Protein AF-A0AAF5DCP4-F1 (afdb_monomer)

Mean predicted aligned error: 21.8 Å

Nearest PDB structures (foldseek):
  4e3w-assembly1_B  TM=7.837E-01  e=5.162E-14  Francisella tularensis subsp. holarctica LVS
  3it1-assembly1_A  TM=7.826E-01  e=4.315E-14  Francisella tularensis subsp. holarctica LVS
  3it0-assembly1_A  TM=7.590E-01  e=3.153E-14  Francisella tularensis subsp. holarctica LVS
  4joc-assembly1_A  TM=7.487E-01  e=1.583E-13  Homo sapiens
  4jod-assembly1_A  TM=7.082E-01  e=3.391E-13  Homo sapiens

InterPro domains:
  IPR000560 Histidine phosphatase superfamily, clade-2 [PF00328] (38-355)
  IPR000560 Histidine phosphatase superfamily, clade-2 [PF00328] (467-782)
  IPR000560 Histidine phosphatase superfamily, clade-2 [PF00328] (847-1163)
  IPR000560 Histidine phosphatase superfamily, clade-2 [cd07061] (37-355)
  IPR000560 Histidine phosphatase superfamily, clade-2 [cd07061] (467-781)
  IPR000560 Histidine phosphatase superfamily, clade-2 [cd07061] (846-1162)
  IPR029033 Histidine phosphatase superfamily [G3DSA:3.40.50.1240] (36-403)
  IPR029033 Histidine phosphatase superfamily [G3DSA:3.40.50.1240] (465-817)
  IPR029033 Histidine phosphatase superfamily [G3DSA:3.40.50.1240] (845-1212)
  IPR029033 Histidine phosphatase superfamily [SSF53254] (38-398)
  IPR029033 Histidine phosphatase superfamily [SSF53254] (465-813)
  IPR029033 Histidine phosphatase superfamily [SSF53254] (846-1209)
  IPR033379 Histidine acid phosphatase active site [PS00616] (38-52)
  IPR033379 Histidine acid phosphatase active site [PS00616] (847-861)
  IPR050645 Histidine Acid Phosphatase [PTHR11567] (32-396)

Organism: Strongyloides stercoralis (NCBI:txid6248)

Sequence (1217 aa):
FVIMNRYILVTHSINLIIITILSFVLFNLTTANDRKNLVMVQVVWRHGQRAPINGYPNDIYSEESWGIPYATLTKDGTLQQEELGKNLRKLYIESSGFISNKYNPDEVQIRSTKKNRTIESAYANLRGFYNIESSNDIPILTDFFGINGEWSKGKACPKLKELTDKRIQSIENKVYNDNKEFIDMLKEKSGLSEMSLFKISNLFDIFYSHKKLNKNLPEWMNDENYEKLKQLSFEIYRLIDGASAFGLEEDLEMTKLYEGPLLKTIIDNFDKKRCQNGISKFILKLLPQNDDRSTSSNLKYVAYSAHDYTISGLFFIMGINDFMGSERLEIDYTATLFFELYKNNKNQLEIKILFSNRKGENIFDITDTVIGCKGSKTCLYNDFKNGISERIPSNIKEESEYFLHLSENDTTFIKNGYFDLICLTNLSLVYKHLLMKYYLYFFISIFFCFFYLNLSQENSKNIPVLVQVVFRHGERVPVKSYPNDPYKNFNWGVPLGSLTKNGFKQQIRLGNELRKRYIENFQIVSPKYNPNEIQVRSTNKSRTILSAYANLKGFFNNTNIGNIPILTDFFGIPVPWNGGQTCLKYKEMITKKLNFYQEPFYKSNKKFIDNISKKAGFSKMSFLNVTYLYDTIHVQNRFNFSKPKWLTKNELFMLRYLTNEIYKFQNGLPSFGLPEDLELIKHNEGPLFRTILDNFDLKQKVNRKNIGVKRLENKFLSSNFSDSMRYVIFSAHDYTIANLFAIMSNKDFINNLELYFDFTATLFFELYLNNTNEYEIKILFSKKEGKNIIDITDKIRGCKGSKKCLYSDFKNSNYFSMKYYIIFFISLFVCLFNLNLSKNNGRKRKLVLAQVVFRHGERAPLKTYQNDPYKNYDWGVPLGTLTETGVKQIERLGKNLRKRYVKIFKIVSSKYNKKEILVRSTNKNRTLESARAFLRGFYKLKGIPNIPILYDFFGIPVPYMGGVTCLKYKEMITQIKESYEETFYKNNKKFLDSLAKKTGFKRMYINNVTLVYDTIYIQNKLNLPRPKWLSRRQFRKLKHLTYQIYRLQDGVPCFDFPENVELMKVNEGPLLRTIMNNMEIKQEYRKNKKVDLKNKYLYSNFTGSMNFVTVAAHDYTLANLFSIIFKKKYLNSSVLHFQFAASLHFELYLNQKNKYEIKIVFSGNGGRKFVDITHKARGCFGSKICLFDDFKKAMDRRVLKDIQGECFNNLNFWKKE

pLDDT: mean 83.19, std 16.79, range [27.41, 98.0]

Structure (mmCIF, N/CA/C/O backbone):
data_AF-A0AAF5DCP4-F1
#
_entry.id   AF-A0AAF5DCP4-F1
#
loop_
_atom_site.group_PDB
_atom_site.id
_atom_site.type_symbol
_atom_site.label_atom_id
_atom_site.label_alt_id
_atom_site.label_comp_id
_atom_site.label_asym_id
_atom_site.label_entity_id
_atom_site.label_seq_id
_atom_site.pdbx_PDB_ins_code
_atom_site.Cartn_x
_atom_site.Cartn_y
_atom_site.Cartn_z
_atom_site.occupancy
_atom_site.B_iso_or_equiv
_atom_site.auth_seq_id
_atom_site.auth_comp_id
_atom_site.auth_asym_id
_atom_site.auth_atom_id
_atom_site.pdbx_PDB_model_num
ATOM 1 N N . PHE A 1 1 ? 89.825 13.999 -27.432 1.00 45.50 1 PHE A N 1
ATOM 2 C CA . PHE A 1 1 ? 88.760 13.430 -28.288 1.00 45.50 1 PHE A CA 1
ATOM 3 C C . PHE A 1 1 ? 87.913 12.352 -27.607 1.00 45.50 1 PHE A C 1
ATOM 5 O O . PHE A 1 1 ? 86.807 12.687 -27.208 1.00 45.50 1 PHE A O 1
ATOM 12 N N . VAL A 1 2 ? 88.377 11.104 -27.414 1.00 51.91 2 VAL A N 1
ATOM 13 C CA . VAL A 1 2 ? 87.514 9.968 -26.977 1.00 51.91 2 VAL A CA 1
ATOM 14 C C . VAL A 1 2 ? 86.666 10.252 -25.720 1.00 51.91 2 VAL A C 1
ATOM 16 O O . VAL A 1 2 ? 85.484 9.911 -25.687 1.00 51.91 2 VAL A O 1
ATOM 19 N N . ILE A 1 3 ? 87.227 10.933 -24.715 1.00 50.91 3 ILE A N 1
ATOM 20 C CA . ILE A 1 3 ? 86.517 11.286 -23.470 1.00 50.91 3 ILE A CA 1
ATOM 21 C C . ILE A 1 3 ? 85.381 12.302 -23.715 1.00 50.91 3 ILE A C 1
ATOM 23 O O . ILE A 1 3 ? 84.297 12.145 -23.153 1.00 50.91 3 ILE A O 1
ATOM 27 N N . MET A 1 4 ? 85.568 13.284 -24.608 1.00 48.22 4 MET A N 1
ATOM 28 C CA . MET A 1 4 ? 84.513 14.249 -24.963 1.00 48.22 4 MET A CA 1
ATOM 29 C C . MET A 1 4 ? 83.338 13.568 -25.670 1.00 48.22 4 MET A C 1
ATOM 31 O O . MET A 1 4 ? 82.196 13.843 -25.322 1.00 48.22 4 MET A O 1
ATOM 35 N N . ASN A 1 5 ? 83.585 12.619 -26.584 1.00 51.28 5 ASN A N 1
ATOM 36 C CA . ASN A 1 5 ? 82.493 11.888 -27.243 1.00 51.28 5 ASN A CA 1
ATOM 37 C C . ASN A 1 5 ? 81.662 11.050 -26.259 1.00 51.28 5 ASN A C 1
ATOM 39 O O . ASN A 1 5 ? 80.452 10.938 -26.443 1.00 51.28 5 ASN A O 1
ATOM 43 N N . ARG A 1 6 ? 82.259 10.515 -25.182 1.00 51.06 6 ARG A N 1
ATOM 44 C CA . ARG A 1 6 ? 81.480 9.866 -24.111 1.00 51.06 6 ARG A CA 1
ATOM 45 C C . ARG A 1 6 ? 80.632 10.869 -23.322 1.00 51.06 6 ARG A C 1
ATOM 47 O O . ARG A 1 6 ? 79.473 10.568 -23.058 1.00 51.06 6 ARG A O 1
ATOM 54 N N . TYR A 1 7 ? 81.142 12.065 -23.019 1.00 51.78 7 TYR A N 1
ATOM 55 C CA . TYR A 1 7 ? 80.334 13.126 -22.396 1.00 51.78 7 TYR A CA 1
ATOM 56 C C . TYR A 1 7 ? 79.209 13.640 -23.305 1.00 51.78 7 TYR A C 1
ATOM 58 O O . TYR A 1 7 ? 78.102 13.868 -22.824 1.00 51.78 7 TYR A O 1
ATOM 66 N N . ILE A 1 8 ? 79.439 13.767 -24.614 1.00 54.50 8 ILE A N 1
ATOM 67 C CA . ILE A 1 8 ? 78.406 14.160 -25.586 1.00 54.50 8 ILE A CA 1
ATOM 68 C C . ILE A 1 8 ? 77.327 13.072 -25.694 1.00 54.50 8 ILE A C 1
ATOM 70 O O . ILE A 1 8 ? 76.145 13.388 -25.606 1.00 54.50 8 ILE A O 1
ATOM 74 N N . LEU A 1 9 ? 77.697 11.788 -25.776 1.00 50.78 9 LEU A N 1
ATOM 75 C CA . LEU A 1 9 ? 76.728 10.681 -25.793 1.00 50.78 9 LEU A CA 1
ATOM 76 C C . LEU A 1 9 ? 75.938 10.555 -24.483 1.00 50.78 9 LEU A C 1
ATOM 78 O O . LEU A 1 9 ? 74.730 10.328 -24.527 1.00 50.78 9 LEU A O 1
ATOM 82 N N . VAL A 1 10 ? 76.577 10.733 -23.323 1.00 56.06 10 VAL A N 1
ATOM 83 C CA . VAL A 1 10 ? 75.887 10.696 -22.021 1.00 56.06 10 VAL A CA 1
ATOM 84 C C . VAL A 1 10 ? 74.980 11.915 -21.838 1.00 56.06 10 VAL A C 1
ATOM 86 O O . VAL A 1 10 ? 73.838 11.744 -21.424 1.00 56.06 10 VAL A O 1
ATOM 89 N N . THR A 1 11 ? 75.409 13.126 -22.208 1.00 55.69 11 THR A N 1
ATOM 90 C CA . THR A 1 11 ? 74.542 14.319 -22.138 1.00 55.69 11 THR A CA 1
ATOM 91 C C . THR A 1 11 ? 73.410 14.276 -23.161 1.00 55.69 11 THR A C 1
ATOM 93 O O . THR A 1 11 ? 72.298 14.656 -22.819 1.00 55.69 11 THR A O 1
ATOM 96 N N . HIS A 1 12 ? 73.621 13.741 -24.369 1.00 57.19 12 HIS A N 1
ATOM 97 C CA . HIS A 1 12 ? 72.529 13.483 -25.312 1.00 57.19 12 HIS A CA 1
ATOM 98 C C . HIS A 1 12 ? 71.572 12.408 -24.793 1.00 57.19 12 HIS A C 1
ATOM 100 O O . HIS A 1 12 ? 70.367 12.588 -24.910 1.00 57.19 12 HIS A O 1
ATOM 106 N N . SER A 1 13 ? 72.065 11.342 -24.153 1.00 57.78 13 SER A N 1
ATOM 107 C CA . SER A 1 13 ? 71.210 10.314 -23.537 1.00 57.78 13 SER A CA 1
ATOM 108 C C . SER A 1 13 ? 70.386 10.882 -22.379 1.00 57.78 13 SER A C 1
ATOM 110 O O . SER A 1 13 ? 69.182 10.657 -22.315 1.00 57.78 13 SER A O 1
ATOM 112 N N . ILE A 1 14 ? 71.008 11.669 -21.495 1.00 67.75 14 ILE A N 1
ATOM 113 C CA . ILE A 1 14 ? 70.332 12.350 -20.383 1.00 67.75 14 ILE A CA 1
ATOM 114 C C . ILE A 1 14 ? 69.338 13.384 -20.915 1.00 67.75 14 ILE A C 1
ATOM 116 O O . ILE A 1 14 ? 68.218 13.422 -20.427 1.00 67.75 14 ILE A O 1
ATOM 120 N N . ASN A 1 15 ? 69.676 14.157 -21.949 1.00 66.56 15 ASN A N 1
ATOM 121 C CA . ASN A 1 15 ? 68.740 15.091 -22.573 1.00 66.56 15 ASN A CA 1
ATOM 122 C C . ASN A 1 15 ? 67.601 14.365 -23.299 1.00 66.56 15 ASN A C 1
ATOM 124 O O . ASN A 1 15 ? 66.474 14.832 -23.221 1.00 66.56 15 ASN A O 1
ATOM 128 N N . LEU A 1 16 ? 67.823 13.206 -23.929 1.00 66.44 16 LEU A N 1
ATOM 129 C CA . LEU A 1 16 ? 66.740 12.399 -24.506 1.00 66.44 16 LEU A CA 1
ATOM 130 C C . LEU A 1 16 ? 65.842 11.802 -23.416 1.00 66.44 16 LEU A C 1
ATOM 132 O O . LEU A 1 16 ? 64.629 11.755 -23.589 1.00 66.44 16 LEU A O 1
ATOM 136 N N . ILE A 1 17 ? 66.408 11.393 -22.279 1.00 73.19 17 ILE A N 1
ATOM 137 C CA . ILE A 1 17 ? 65.659 10.922 -21.105 1.00 73.19 17 ILE A CA 1
ATOM 138 C C . ILE A 1 17 ? 64.892 12.079 -20.452 1.00 73.19 17 ILE A C 1
ATOM 140 O O . ILE A 1 17 ? 63.725 11.920 -20.124 1.00 73.19 17 ILE A O 1
ATOM 144 N N . ILE A 1 18 ? 65.480 13.268 -20.327 1.00 73.31 18 ILE A N 1
ATOM 145 C CA . ILE A 1 18 ? 64.809 14.464 -19.803 1.00 73.31 18 ILE A CA 1
ATOM 146 C C . ILE A 1 18 ? 63.747 14.966 -20.785 1.00 73.31 18 ILE A C 1
ATOM 148 O O . ILE A 1 18 ? 62.680 15.350 -20.335 1.00 73.31 18 ILE A O 1
ATOM 152 N N . ILE A 1 19 ? 63.959 14.907 -22.102 1.00 73.19 19 ILE A N 1
ATOM 153 C CA . ILE A 1 19 ? 62.961 15.290 -23.115 1.00 73.19 19 ILE A CA 1
ATOM 154 C C . ILE A 1 19 ? 61.861 14.232 -23.238 1.00 73.19 19 ILE A C 1
ATOM 156 O O . ILE A 1 19 ? 60.708 14.600 -23.430 1.00 73.19 19 ILE A O 1
ATOM 160 N N . THR A 1 20 ? 62.141 12.936 -23.076 1.00 72.00 20 THR A N 1
ATOM 161 C CA . THR A 1 20 ? 61.090 11.902 -23.011 1.00 72.00 20 THR A CA 1
ATOM 162 C C . THR A 1 20 ? 60.346 11.925 -21.683 1.00 72.00 20 THR A C 1
ATOM 164 O O . THR A 1 20 ? 59.131 11.800 -21.701 1.00 72.00 20 THR A O 1
ATOM 167 N N . ILE A 1 21 ? 60.993 12.193 -20.546 1.00 74.44 21 ILE A N 1
ATOM 168 C CA . ILE A 1 21 ? 60.300 12.418 -19.269 1.00 74.44 21 ILE A CA 1
ATOM 169 C C . ILE A 1 21 ? 59.504 13.723 -19.318 1.00 74.44 21 ILE A C 1
ATOM 171 O O . ILE A 1 21 ? 58.340 13.705 -18.948 1.00 74.44 21 ILE A O 1
ATOM 175 N N . LEU A 1 22 ? 60.054 14.834 -19.817 1.00 71.38 22 LEU A N 1
ATOM 176 C CA . LEU A 1 22 ? 59.324 16.099 -19.954 1.00 71.38 22 LEU A CA 1
ATOM 177 C C . LEU A 1 22 ? 58.211 16.000 -20.987 1.00 71.38 22 LEU A C 1
ATOM 179 O O . LEU A 1 22 ? 57.143 16.521 -20.721 1.00 71.38 22 LEU A O 1
ATOM 183 N N . SER A 1 23 ? 58.386 15.316 -22.118 1.00 69.25 23 SER A N 1
ATOM 184 C CA . SER A 1 23 ? 57.282 15.100 -23.062 1.00 69.25 23 SER A CA 1
ATOM 185 C C . SER A 1 23 ? 56.271 14.090 -22.533 1.00 69.25 23 SER A C 1
ATOM 187 O O . SER A 1 23 ? 55.090 14.304 -22.744 1.00 69.25 23 SER A O 1
ATOM 189 N N . PHE A 1 24 ? 56.651 13.069 -21.760 1.00 66.88 24 PHE A N 1
ATOM 190 C CA . PHE A 1 24 ? 55.695 12.182 -21.084 1.00 66.88 24 PHE A CA 1
ATOM 191 C C . PHE A 1 24 ? 54.969 12.905 -19.938 1.00 66.88 24 PHE A C 1
ATOM 193 O O . PHE A 1 24 ? 53.778 12.688 -19.736 1.00 66.88 24 PHE A O 1
ATOM 200 N N . VAL A 1 25 ? 55.630 13.816 -19.220 1.00 65.00 25 VAL A N 1
ATOM 201 C CA . VAL A 1 25 ? 55.037 14.659 -18.170 1.00 65.00 25 VAL A CA 1
ATOM 202 C C . VAL A 1 25 ? 54.162 15.751 -18.783 1.00 65.00 25 VAL A C 1
ATOM 204 O O . VAL A 1 25 ? 53.028 15.889 -18.349 1.00 65.00 25 VAL A O 1
ATOM 207 N N . LEU A 1 26 ? 54.586 16.448 -19.842 1.00 56.62 26 LEU A N 1
ATOM 208 C CA . LEU A 1 26 ? 53.730 17.365 -20.602 1.00 56.62 26 LEU A CA 1
ATOM 209 C C . LEU A 1 26 ? 52.586 16.618 -21.287 1.00 56.62 26 LEU A C 1
ATOM 211 O O . LEU A 1 26 ? 51.482 17.142 -21.304 1.00 56.62 26 LEU A O 1
ATOM 215 N N . PHE A 1 27 ? 52.773 15.399 -21.794 1.00 53.62 27 PHE A N 1
ATOM 216 C CA . PHE A 1 27 ? 51.684 14.601 -22.363 1.00 53.62 27 PHE A CA 1
ATOM 217 C C . PHE A 1 27 ? 50.708 14.166 -21.265 1.00 53.62 27 PHE A C 1
ATOM 219 O O . PHE A 1 27 ? 49.506 14.244 -21.473 1.00 53.62 27 PHE A O 1
ATOM 226 N N . ASN A 1 28 ? 51.166 13.816 -20.058 1.00 44.50 28 ASN A N 1
ATOM 227 C CA . ASN A 1 28 ? 50.281 13.551 -18.914 1.00 44.50 28 ASN A CA 1
ATOM 228 C C . ASN A 1 28 ? 49.668 14.825 -18.285 1.00 44.50 28 ASN A C 1
ATOM 230 O O . ASN A 1 28 ? 48.596 14.729 -17.697 1.00 44.50 28 ASN A O 1
ATOM 234 N N . LEU A 1 29 ? 50.283 16.007 -18.428 1.00 42.59 29 LEU A N 1
ATOM 235 C CA . LEU A 1 29 ? 49.753 17.305 -17.970 1.00 42.59 29 LEU A CA 1
ATOM 236 C C . LEU A 1 29 ? 48.799 17.952 -18.988 1.00 42.59 29 LEU A C 1
ATOM 238 O O . LEU A 1 29 ? 47.841 18.608 -18.597 1.00 42.59 29 LEU A O 1
ATOM 242 N N . THR A 1 30 ? 49.000 17.733 -20.288 1.00 38.81 30 THR A N 1
ATOM 243 C CA . THR A 1 30 ? 48.075 18.164 -21.356 1.00 38.81 30 THR A CA 1
ATOM 244 C C . THR A 1 30 ? 46.960 17.145 -21.588 1.00 38.81 30 THR A C 1
ATOM 246 O O . THR A 1 30 ? 45.842 17.531 -21.919 1.00 38.81 30 THR A O 1
ATOM 249 N N . THR A 1 31 ? 47.193 15.858 -21.295 1.00 32.66 31 THR A N 1
ATOM 250 C CA . THR A 1 31 ? 46.125 14.855 -21.121 1.00 32.66 31 THR A CA 1
ATOM 251 C C . THR A 1 31 ? 45.628 14.743 -19.672 1.00 32.66 31 THR A C 1
ATOM 253 O O . THR A 1 31 ? 44.829 13.854 -19.371 1.00 32.66 31 THR A O 1
ATOM 256 N N . ALA A 1 32 ? 45.944 15.717 -18.801 1.00 29.53 32 ALA A N 1
ATOM 257 C CA . ALA A 1 32 ? 45.256 15.933 -17.517 1.00 29.53 32 ALA A CA 1
ATOM 258 C C . ALA A 1 32 ? 43.821 16.483 -17.694 1.00 29.53 32 ALA A C 1
ATOM 260 O O . ALA A 1 32 ? 43.269 17.137 -16.808 1.00 29.53 32 ALA A O 1
ATOM 261 N N . ASN A 1 33 ? 43.195 16.193 -18.838 1.00 33.91 33 ASN A N 1
ATOM 262 C CA . ASN A 1 33 ? 41.778 16.394 -19.080 1.00 33.91 33 ASN A CA 1
ATOM 263 C C . ASN A 1 33 ? 41.001 15.353 -18.255 1.00 33.91 33 ASN A C 1
ATOM 265 O O . ASN A 1 33 ? 40.765 14.224 -18.684 1.00 33.91 33 ASN A O 1
ATOM 269 N N . ASP A 1 34 ? 40.745 15.752 -17.009 1.00 39.06 34 ASP A N 1
ATOM 270 C CA . ASP A 1 34 ? 40.101 15.057 -15.896 1.00 39.06 34 ASP A CA 1
ATOM 271 C C . ASP A 1 34 ? 39.277 13.814 -16.313 1.00 39.06 34 ASP A C 1
ATOM 273 O O . ASP A 1 34 ? 38.212 13.948 -16.920 1.00 39.06 34 ASP A O 1
ATOM 277 N N . ARG A 1 35 ? 39.768 12.595 -16.002 1.00 47.47 35 ARG A N 1
ATOM 278 C CA . ARG A 1 35 ? 39.239 11.294 -16.492 1.00 47.47 35 ARG A CA 1
ATOM 279 C C . ARG A 1 35 ? 37.889 10.901 -15.864 1.00 47.47 35 ARG A C 1
ATOM 281 O O . ARG A 1 35 ? 37.731 9.859 -15.218 1.00 47.47 35 ARG A O 1
ATOM 288 N N . LYS A 1 36 ? 36.880 11.735 -16.094 1.00 62.75 36 LYS A N 1
ATOM 289 C CA . LYS A 1 36 ? 35.502 11.571 -15.635 1.00 62.75 36 LYS A CA 1
ATOM 290 C C . LYS A 1 36 ? 34.822 10.455 -16.419 1.00 62.75 36 LYS A C 1
ATOM 292 O O . LYS A 1 36 ? 34.527 10.581 -17.602 1.00 62.75 36 LYS A O 1
ATOM 297 N N . ASN A 1 37 ? 34.540 9.349 -15.740 1.00 82.50 37 ASN A N 1
ATOM 298 C CA . ASN A 1 37 ? 33.886 8.197 -16.350 1.00 82.50 37 ASN A CA 1
ATOM 299 C C . ASN A 1 37 ? 32.378 8.457 -16.443 1.00 82.50 37 ASN A C 1
ATOM 301 O O . ASN A 1 37 ? 31.722 8.610 -15.411 1.00 82.50 37 ASN A O 1
ATOM 305 N N . LEU A 1 38 ? 31.822 8.498 -17.655 1.00 90.62 38 LEU A N 1
ATOM 306 C CA . LEU A 1 38 ? 30.382 8.659 -17.875 1.00 90.62 38 LEU A CA 1
ATOM 307 C C . LEU A 1 38 ? 29.616 7.434 -17.338 1.00 90.62 38 LEU A C 1
ATOM 309 O O . LEU A 1 38 ? 29.979 6.287 -17.599 1.00 90.62 38 LEU A O 1
ATOM 313 N N . VAL A 1 39 ? 28.567 7.672 -16.547 1.00 89.38 39 VAL A N 1
ATOM 314 C CA . VAL A 1 39 ? 27.823 6.633 -15.809 1.00 89.38 39 VAL A CA 1
ATOM 315 C C . VAL A 1 39 ? 26.396 6.482 -16.325 1.00 89.38 39 VAL A C 1
ATOM 317 O O . VAL A 1 39 ? 25.889 5.359 -16.414 1.00 89.38 39 VAL A O 1
ATOM 320 N N . MET A 1 40 ? 25.729 7.600 -16.621 1.00 94.12 40 MET A N 1
ATOM 321 C CA . MET A 1 40 ? 24.367 7.636 -17.153 1.00 94.12 40 MET A CA 1
ATOM 322 C C . MET A 1 40 ? 24.101 8.953 -17.885 1.00 94.12 40 MET A C 1
ATOM 324 O O . MET A 1 40 ? 24.482 10.009 -17.398 1.00 94.12 40 MET A O 1
ATOM 328 N N . VAL A 1 41 ? 23.389 8.884 -19.005 1.00 96.12 41 VAL A N 1
ATOM 329 C CA . VAL A 1 41 ? 22.915 10.024 -19.799 1.00 96.12 41 VAL A CA 1
ATOM 330 C C . VAL A 1 41 ? 21.391 10.031 -19.781 1.00 96.12 41 VAL A C 1
ATOM 332 O O . VAL A 1 41 ? 20.756 8.977 -19.885 1.00 96.12 41 VAL A O 1
ATOM 335 N N . GLN A 1 42 ? 20.786 11.208 -19.659 1.00 97.06 42 GLN A N 1
ATOM 336 C CA . GLN A 1 42 ? 19.354 11.404 -19.858 1.00 97.06 42 GLN A CA 1
ATOM 337 C C . GLN A 1 42 ? 19.115 12.657 -20.701 1.00 97.06 42 GLN A C 1
ATOM 339 O O . GLN A 1 42 ? 19.612 13.719 -20.346 1.00 97.06 42 GLN A O 1
ATOM 344 N N . VAL A 1 43 ? 18.369 12.547 -21.802 1.00 97.12 43 VAL A N 1
ATOM 345 C CA . VAL A 1 43 ? 18.142 13.664 -22.741 1.00 97.12 43 VAL A CA 1
ATOM 346 C C . VAL A 1 43 ? 16.659 13.952 -22.950 1.00 97.12 43 VAL A C 1
ATOM 348 O O . VAL A 1 43 ? 15.845 13.032 -23.035 1.00 97.12 43 VAL A O 1
ATOM 351 N N . VAL A 1 44 ? 16.310 15.230 -23.056 1.00 97.19 44 VAL A N 1
ATOM 352 C CA . VAL A 1 44 ? 14.952 15.725 -23.311 1.00 97.19 44 VAL A CA 1
ATOM 353 C C . VAL A 1 44 ? 14.998 16.591 -24.565 1.00 97.19 44 VAL A C 1
ATOM 355 O O . VAL A 1 44 ? 15.758 17.554 -24.588 1.00 97.19 44 VAL A O 1
ATOM 358 N N . TRP A 1 45 ? 14.215 16.272 -25.600 1.00 97.31 45 TRP A N 1
ATOM 359 C CA . TRP A 1 45 ? 14.251 17.017 -26.868 1.00 97.31 45 TRP A CA 1
ATOM 360 C C . TRP A 1 45 ? 12.873 17.454 -27.364 1.00 97.31 45 TRP A C 1
ATOM 362 O O . TRP A 1 45 ? 11.913 16.680 -27.312 1.00 97.31 45 TRP A O 1
ATOM 372 N N . ARG A 1 46 ? 12.780 18.672 -27.912 1.00 96.50 46 ARG A N 1
ATOM 373 C CA . ARG A 1 46 ? 11.619 19.128 -28.695 1.00 96.50 46 ARG A CA 1
ATOM 374 C C . ARG A 1 46 ? 11.511 18.268 -29.957 1.00 96.50 46 ARG A C 1
ATOM 376 O O . ARG A 1 46 ? 12.525 17.870 -30.530 1.00 96.50 46 ARG A O 1
ATOM 383 N N . HIS A 1 47 ? 10.295 17.973 -30.408 1.00 96.19 47 HIS A N 1
ATOM 384 C CA . HIS A 1 47 ? 10.076 17.384 -31.735 1.00 96.19 47 HIS A CA 1
ATOM 385 C C . HIS A 1 47 ? 10.712 18.231 -32.860 1.00 96.19 47 HIS A C 1
ATOM 387 O O . HIS A 1 47 ? 11.042 19.404 -32.667 1.00 96.19 47 HIS A O 1
ATOM 393 N N . GLY A 1 48 ? 10.891 17.638 -34.042 1.00 96.12 48 GLY A N 1
ATOM 394 C CA . GLY A 1 48 ? 11.294 18.391 -35.237 1.00 96.12 48 GLY A CA 1
ATOM 395 C C . GLY A 1 48 ? 10.215 19.361 -35.738 1.00 96.12 48 GLY A C 1
ATOM 396 O O . GLY A 1 48 ? 9.127 19.459 -35.157 1.00 96.12 48 GLY A O 1
ATOM 397 N N . GLN A 1 49 ? 10.532 20.068 -36.824 1.00 95.38 49 GLN A N 1
ATOM 398 C CA . GLN A 1 49 ? 9.627 20.975 -37.536 1.00 95.38 49 GLN A CA 1
ATOM 399 C C . GLN A 1 49 ? 8.289 20.295 -37.887 1.00 95.38 49 GLN A C 1
ATOM 401 O O . GLN A 1 49 ? 8.221 19.105 -38.205 1.00 95.38 49 GLN A O 1
ATOM 406 N N . ARG A 1 50 ? 7.200 21.057 -37.786 1.00 93.94 50 ARG A N 1
ATOM 407 C CA . ARG A 1 50 ? 5.819 20.599 -37.976 1.00 93.94 50 ARG A CA 1
ATOM 408 C C . ARG A 1 50 ? 4.982 21.668 -38.670 1.00 93.94 50 ARG A C 1
ATOM 410 O O . ARG A 1 50 ? 5.348 22.839 -38.624 1.00 93.94 50 ARG A O 1
ATOM 417 N N . ALA A 1 51 ? 3.828 21.275 -39.204 1.00 92.06 51 ALA A N 1
ATOM 418 C CA . ALA A 1 51 ? 2.756 22.221 -39.513 1.00 92.06 51 ALA A CA 1
ATOM 419 C C . ALA A 1 51 ? 2.295 22.984 -38.239 1.00 92.06 51 ALA A C 1
ATOM 421 O O . ALA A 1 51 ? 2.494 22.480 -37.118 1.00 92.06 51 ALA A O 1
ATOM 422 N N . PRO A 1 52 ? 1.657 24.167 -38.372 1.00 90.88 52 PRO A N 1
ATOM 423 C CA . PRO A 1 52 ? 1.012 24.870 -37.255 1.00 90.88 52 PRO A CA 1
ATOM 424 C C . PRO A 1 52 ? 0.045 23.965 -36.481 1.00 90.88 52 PRO A C 1
ATOM 426 O O . PRO A 1 52 ? -0.469 22.997 -37.037 1.00 90.88 52 PRO A O 1
ATOM 429 N N . ILE A 1 53 ? -0.226 24.242 -35.199 1.00 87.62 53 ILE A N 1
ATOM 430 C CA . ILE A 1 53 ? -1.152 23.404 -34.401 1.00 87.62 53 ILE A CA 1
ATOM 431 C C . ILE A 1 53 ? -2.598 23.475 -34.931 1.00 87.62 53 ILE A C 1
ATOM 433 O O . ILE A 1 53 ? -3.347 22.507 -34.797 1.00 87.62 53 ILE A O 1
ATOM 437 N N . ASN A 1 54 ? -2.955 24.610 -35.527 1.00 88.81 54 ASN A N 1
ATOM 438 C CA . ASN A 1 54 ? -4.214 24.960 -36.179 1.00 88.81 54 ASN A CA 1
ATOM 439 C C . ASN A 1 54 ? -3.990 26.283 -36.943 1.00 88.81 54 ASN A C 1
ATOM 441 O O . ASN A 1 54 ? -2.996 26.955 -36.679 1.00 88.81 54 ASN A O 1
ATOM 445 N N . GLY A 1 55 ? -4.910 26.684 -37.820 1.00 90.06 55 GLY A N 1
ATOM 446 C CA . GLY A 1 55 ? -4.967 28.053 -38.358 1.00 90.06 55 GLY A CA 1
ATOM 447 C C . GLY A 1 55 ? -5.780 29.009 -37.472 1.00 90.06 55 GLY A C 1
ATOM 448 O O . GLY A 1 55 ? -6.313 28.612 -36.427 1.00 90.06 55 GLY A O 1
ATOM 449 N N . TYR A 1 56 ? -5.910 30.261 -37.907 1.00 92.62 56 TYR A N 1
ATOM 450 C CA . TYR A 1 56 ? -6.830 31.276 -37.365 1.00 92.62 56 TYR A CA 1
ATOM 451 C C . TYR A 1 56 ? -7.862 31.710 -38.438 1.00 92.62 56 TYR A C 1
ATOM 453 O O . TYR A 1 56 ? -7.681 31.374 -39.605 1.00 92.62 56 TYR A O 1
ATOM 461 N N . PRO A 1 57 ? -8.976 32.391 -38.089 1.00 92.94 57 PRO A N 1
ATOM 462 C CA . PRO A 1 57 ? -10.066 32.661 -39.040 1.00 92.94 57 PRO A CA 1
ATOM 463 C C . PRO A 1 57 ? -9.662 33.393 -40.329 1.00 92.94 57 PRO A C 1
ATOM 465 O O . PRO A 1 57 ? -10.144 33.029 -41.396 1.00 92.94 57 PRO A O 1
ATOM 468 N N . ASN A 1 58 ? -8.749 34.364 -40.235 1.00 94.06 58 ASN A N 1
ATOM 469 C CA . ASN A 1 58 ? -8.207 35.106 -41.380 1.00 94.06 58 ASN A CA 1
ATOM 470 C C . ASN A 1 58 ? -6.824 34.581 -41.836 1.00 94.06 58 ASN A C 1
ATOM 472 O O . ASN A 1 58 ? -5.998 35.360 -42.316 1.00 94.06 58 ASN A O 1
ATOM 476 N N . ASP A 1 59 ? -6.509 33.300 -41.615 1.00 91.94 59 ASP A N 1
ATOM 477 C CA . ASP A 1 59 ? -5.212 32.737 -42.009 1.00 91.94 59 ASP A CA 1
ATOM 478 C C . ASP A 1 59 ? -5.101 32.606 -43.533 1.00 91.94 59 ASP A C 1
ATOM 480 O O . ASP A 1 59 ? -5.993 32.086 -44.202 1.00 91.94 59 ASP A O 1
ATOM 484 N N . ILE A 1 60 ? -3.970 33.052 -44.079 1.00 91.25 60 ILE A N 1
ATOM 485 C CA . ILE A 1 60 ? -3.659 32.967 -45.512 1.00 91.25 60 ILE A CA 1
ATOM 486 C C . ILE A 1 60 ? -3.318 31.531 -45.957 1.00 91.25 60 ILE A C 1
ATOM 488 O O . ILE A 1 60 ? -3.175 31.274 -47.153 1.00 91.25 60 ILE A O 1
ATOM 492 N N . TYR A 1 61 ? -3.204 30.584 -45.016 1.00 90.38 61 TYR A N 1
ATOM 493 C CA . TYR A 1 61 ? -2.992 29.162 -45.288 1.00 90.38 61 TYR A CA 1
ATOM 494 C C . TYR A 1 61 ? -4.073 28.280 -44.637 1.00 90.38 61 TYR A C 1
ATOM 496 O O . TYR A 1 61 ? -4.150 28.154 -43.412 1.00 90.38 61 TYR A O 1
ATOM 504 N N . SER A 1 62 ? -4.851 27.579 -45.468 1.00 85.44 62 SER A N 1
ATOM 505 C CA . SER A 1 62 ? -5.746 26.502 -45.025 1.00 85.44 62 SER A CA 1
ATOM 506 C C . SER A 1 62 ? -4.954 25.284 -44.519 1.00 85.44 62 SER A C 1
ATOM 508 O O . SER A 1 62 ? -3.731 25.224 -44.660 1.00 85.44 62 SER A O 1
ATOM 510 N N . GLU A 1 63 ? -5.630 24.270 -43.962 1.00 86.38 63 GLU A N 1
ATOM 511 C CA . GLU A 1 63 ? -4.969 23.002 -43.601 1.00 86.38 63 GLU A CA 1
ATOM 512 C C . GLU A 1 63 ? -4.328 22.321 -44.828 1.00 86.38 63 GLU A C 1
ATOM 514 O O . GLU A 1 63 ? -3.237 21.758 -44.747 1.00 86.38 63 GLU A O 1
ATOM 519 N N . GLU A 1 64 ? -4.969 22.441 -45.991 1.00 84.00 64 GLU A N 1
ATOM 520 C CA . GLU A 1 64 ? -4.522 21.854 -47.257 1.00 84.00 64 GLU A CA 1
ATOM 521 C C . GLU A 1 64 ? -3.222 22.501 -47.768 1.00 84.00 64 GLU A C 1
ATOM 523 O O . GLU A 1 64 ? -2.356 21.807 -48.307 1.00 84.00 64 GLU A O 1
ATOM 528 N N . SER A 1 65 ? -3.018 23.801 -47.508 1.00 86.12 65 SER A N 1
ATOM 529 C CA . SER A 1 65 ? -1.825 24.574 -47.902 1.00 86.12 65 SER A CA 1
ATOM 530 C C . SER A 1 65 ? -0.498 24.078 -47.295 1.00 86.12 65 SER A C 1
ATOM 532 O O . SER A 1 65 ? 0.581 24.522 -47.713 1.00 86.12 65 SER A O 1
ATOM 534 N N . TRP A 1 66 ? -0.557 23.167 -46.317 1.00 83.50 66 TRP A N 1
ATOM 535 C CA . TRP A 1 66 ? 0.603 22.537 -45.675 1.00 83.50 66 TRP A CA 1
ATOM 536 C C . TRP A 1 66 ? 0.988 21.186 -46.291 1.00 83.50 66 TRP A C 1
ATOM 538 O O . TRP A 1 66 ? 2.075 20.684 -46.006 1.00 83.50 66 TRP A O 1
ATOM 548 N N . GLY A 1 67 ? 0.118 20.572 -47.103 1.00 81.06 67 GLY A N 1
ATOM 549 C CA . GLY A 1 67 ? 0.316 19.232 -47.678 1.00 81.06 67 GLY A CA 1
ATOM 550 C C . GLY A 1 67 ? 0.315 18.074 -46.663 1.00 81.06 67 GLY A C 1
ATOM 551 O O . GLY A 1 67 ? 0.414 16.911 -47.054 1.00 81.06 67 GLY A O 1
ATOM 552 N N . ILE A 1 68 ? 0.193 18.377 -45.368 1.00 83.62 68 ILE A N 1
ATOM 553 C CA . ILE A 1 68 ? 0.049 17.448 -44.241 1.00 83.62 68 ILE A CA 1
ATOM 554 C C . ILE A 1 68 ? -0.948 18.047 -43.233 1.00 83.62 68 ILE A C 1
ATOM 556 O O . ILE A 1 68 ? -1.021 19.272 -43.141 1.00 83.62 68 ILE A O 1
ATOM 560 N N . PRO A 1 69 ? -1.671 17.236 -42.437 1.00 86.31 69 PRO A N 1
ATOM 561 C CA . PRO A 1 69 ? -2.603 17.758 -41.437 1.00 86.31 69 PRO A CA 1
ATOM 562 C C . PRO A 1 69 ? -1.917 18.637 -40.385 1.00 86.31 69 PRO A C 1
ATOM 564 O O . PRO A 1 69 ? -0.740 18.424 -40.055 1.00 86.31 69 PRO A O 1
ATOM 567 N N . TYR A 1 70 ? -2.665 19.562 -39.784 1.00 89.62 70 TYR A N 1
ATOM 568 C CA . TYR A 1 70 ? -2.171 20.434 -38.722 1.00 89.62 70 TYR A CA 1
ATOM 569 C C . TYR A 1 70 ? -1.509 19.635 -37.583 1.00 89.62 70 TYR A C 1
ATOM 571 O O . TYR A 1 70 ? -1.866 18.502 -37.249 1.00 89.62 70 TYR A O 1
ATOM 579 N N . ALA A 1 71 ? -0.501 20.247 -36.965 1.00 87.25 71 ALA A N 1
ATOM 580 C CA . ALA A 1 71 ? 0.297 19.720 -35.864 1.00 87.25 71 ALA A CA 1
ATOM 581 C C . ALA A 1 71 ? 1.131 18.446 -36.162 1.00 87.25 71 ALA A C 1
ATOM 583 O O . ALA A 1 71 ? 1.736 17.902 -35.223 1.00 87.25 71 ALA A O 1
ATOM 584 N N . THR A 1 72 ? 1.185 17.994 -37.423 1.00 89.38 72 THR A N 1
ATOM 585 C CA . THR A 1 72 ? 1.951 16.827 -37.913 1.00 89.38 72 THR A CA 1
ATOM 586 C C . THR A 1 72 ? 3.419 17.177 -38.179 1.00 89.38 72 THR A C 1
ATOM 588 O O . THR A 1 72 ? 3.728 18.294 -38.593 1.00 89.38 72 THR A O 1
ATOM 591 N N . LEU A 1 73 ? 4.334 16.230 -37.936 1.00 92.12 73 LEU A N 1
ATOM 592 C CA . LEU A 1 73 ? 5.767 16.378 -38.223 1.00 92.12 73 LEU A CA 1
ATOM 593 C C . LEU A 1 73 ? 6.006 16.460 -39.742 1.00 92.12 73 LEU A C 1
ATOM 595 O O . LEU A 1 73 ? 5.439 15.673 -40.496 1.00 92.12 73 LEU A O 1
ATOM 599 N N . THR A 1 74 ? 6.853 17.380 -40.202 1.00 93.19 74 THR A N 1
ATOM 600 C CA . THR A 1 74 ? 7.183 17.491 -41.633 1.00 93.19 74 THR A CA 1
ATOM 601 C C . THR A 1 74 ? 8.244 16.466 -42.044 1.00 93.19 74 THR A C 1
ATOM 603 O O . THR A 1 74 ? 8.895 15.825 -41.207 1.00 93.19 74 THR A O 1
ATOM 606 N N . LYS A 1 75 ? 8.473 16.331 -43.358 1.00 92.31 75 LYS A N 1
ATOM 607 C CA . LYS A 1 75 ? 9.619 15.578 -43.891 1.00 92.31 75 LYS A CA 1
ATOM 608 C C . LYS A 1 75 ? 10.939 16.129 -43.336 1.00 92.31 75 LYS A C 1
ATOM 610 O O . LYS A 1 75 ? 11.770 15.357 -42.865 1.00 92.31 75 LYS A O 1
ATOM 615 N N . ASP A 1 76 ? 11.088 17.448 -43.287 1.00 94.00 76 ASP A N 1
ATOM 616 C CA . ASP A 1 76 ? 12.312 18.082 -42.794 1.00 94.00 76 ASP A CA 1
ATOM 617 C C . ASP A 1 76 ? 12.431 17.969 -41.270 1.00 94.00 76 ASP A C 1
ATOM 619 O O . ASP A 1 76 ? 13.508 17.677 -40.766 1.00 94.00 76 ASP A O 1
ATOM 623 N N . GLY A 1 77 ? 11.326 18.049 -40.522 1.00 95.31 77 GLY A N 1
ATOM 624 C CA . GLY A 1 77 ? 11.292 17.739 -39.089 1.00 95.31 77 GLY A CA 1
ATOM 625 C C . GLY A 1 77 ? 11.655 16.289 -38.765 1.00 95.31 77 GLY A C 1
ATOM 626 O O . GLY A 1 77 ? 12.230 16.007 -37.712 1.00 95.31 77 GLY A O 1
ATOM 627 N N . THR A 1 78 ? 11.382 15.371 -39.692 1.00 95.31 78 THR A N 1
ATOM 628 C CA . THR A 1 78 ? 11.843 13.979 -39.624 1.00 95.31 78 THR A CA 1
ATOM 629 C C . THR A 1 78 ? 13.357 13.894 -39.859 1.00 95.31 78 THR A C 1
ATOM 631 O O . THR A 1 78 ? 14.057 13.246 -39.080 1.00 95.31 78 THR A O 1
ATOM 634 N N . LEU A 1 79 ? 13.885 14.594 -40.869 1.00 96.44 79 LEU A N 1
ATOM 635 C CA . LEU A 1 79 ? 15.323 14.634 -41.172 1.00 96.44 79 LEU A CA 1
ATOM 636 C C . LEU A 1 79 ? 16.143 15.314 -40.059 1.00 96.44 79 LEU A C 1
ATOM 638 O O . LEU A 1 79 ? 17.154 14.760 -39.637 1.00 96.44 79 LEU A O 1
ATOM 642 N N . GLN A 1 80 ? 15.671 16.435 -39.505 1.00 97.19 80 GLN A N 1
ATOM 643 C CA . GLN A 1 80 ? 16.275 17.123 -38.352 1.00 97.19 80 GLN A CA 1
ATOM 644 C C . GLN A 1 80 ? 16.411 16.192 -37.134 1.00 97.19 80 GLN A C 1
ATOM 646 O O . GLN A 1 80 ? 17.380 16.271 -36.379 1.00 97.19 80 GLN A O 1
ATOM 651 N N . GLN A 1 81 ? 15.444 15.292 -36.927 1.00 97.69 81 GLN A N 1
ATOM 652 C CA . GLN A 1 81 ? 15.490 14.310 -35.842 1.00 97.69 81 GLN A CA 1
ATOM 653 C C . GLN A 1 81 ? 16.446 13.151 -36.140 1.00 97.69 81 GLN A C 1
ATOM 655 O O . GLN A 1 81 ? 17.170 12.734 -35.240 1.00 97.69 81 GLN A O 1
ATOM 660 N N . GLU A 1 82 ? 16.525 12.665 -37.382 1.00 97.44 82 GLU A N 1
ATOM 661 C CA . GLU A 1 82 ? 17.586 11.728 -37.789 1.00 97.44 82 GLU A CA 1
ATOM 662 C C . GLU A 1 82 ? 18.986 12.337 -37.635 1.00 97.44 82 GLU A C 1
ATOM 664 O O . GLU A 1 82 ? 19.921 11.652 -37.231 1.00 97.44 82 GLU A O 1
ATOM 669 N N . GLU A 1 83 ? 19.139 13.625 -37.928 1.00 97.50 83 GLU A N 1
ATOM 670 C CA . GLU A 1 83 ? 20.382 14.380 -37.783 1.00 97.50 83 GLU A CA 1
ATOM 671 C C . GLU A 1 83 ? 20.776 14.559 -36.309 1.00 97.50 83 GLU A C 1
ATOM 673 O O . GLU A 1 83 ? 21.908 14.235 -35.942 1.00 97.50 83 GLU A O 1
ATOM 678 N N . LEU A 1 84 ? 19.820 14.916 -35.439 1.00 97.94 84 LEU A N 1
ATOM 679 C CA . LEU A 1 84 ? 19.987 14.857 -33.982 1.00 97.94 84 LEU A CA 1
ATOM 680 C C . LEU A 1 84 ? 20.417 13.454 -33.529 1.00 97.94 84 LEU A C 1
ATOM 682 O O . LEU A 1 84 ? 21.365 13.321 -32.759 1.00 97.94 84 LEU A O 1
ATOM 686 N N . GLY A 1 85 ? 19.784 12.400 -34.052 1.00 97.62 85 GLY A N 1
ATOM 687 C CA . GLY A 1 85 ? 20.177 11.012 -33.807 1.00 97.62 85 GLY A CA 1
ATOM 688 C C . GLY A 1 85 ? 21.632 10.725 -34.196 1.00 97.62 85 GLY A C 1
ATOM 689 O O . GLY A 1 85 ? 22.384 10.163 -33.400 1.00 97.62 85 GLY A O 1
ATOM 690 N N . LYS A 1 86 ? 22.063 11.156 -35.388 1.00 97.31 86 LYS A N 1
ATOM 691 C CA . LYS A 1 86 ? 23.447 11.005 -35.879 1.00 97.31 86 LYS A CA 1
ATOM 692 C C . LYS A 1 86 ? 24.452 11.791 -35.028 1.00 97.31 86 LYS A C 1
ATOM 694 O O . LYS A 1 86 ? 25.551 11.302 -34.784 1.00 97.31 86 LYS A O 1
ATOM 699 N N . ASN A 1 87 ? 24.095 12.970 -34.523 1.00 96.88 87 ASN A N 1
ATOM 700 C CA . ASN A 1 87 ? 24.969 13.743 -33.636 1.00 96.88 87 ASN A CA 1
ATOM 701 C C . ASN A 1 87 ? 25.046 13.131 -32.223 1.00 96.88 87 ASN A C 1
ATOM 703 O O . ASN A 1 87 ? 26.138 12.984 -31.675 1.00 96.88 87 ASN A O 1
ATOM 707 N N . LEU A 1 88 ? 23.928 12.640 -31.679 1.00 96.56 88 LEU A N 1
ATOM 708 C CA . LEU A 1 88 ? 23.896 11.848 -30.440 1.00 96.56 88 LEU A CA 1
ATOM 709 C C . LEU A 1 88 ? 24.723 10.554 -30.553 1.00 96.56 88 LEU A C 1
ATOM 711 O O . LEU A 1 88 ? 25.368 10.145 -29.587 1.00 96.56 88 LEU A O 1
ATOM 715 N N . ARG A 1 89 ? 24.728 9.916 -31.730 1.00 96.44 89 ARG A N 1
ATOM 716 C CA . ARG A 1 89 ? 25.525 8.718 -32.033 1.00 96.44 89 ARG A CA 1
ATOM 717 C C . ARG A 1 89 ? 27.026 8.994 -31.955 1.00 96.44 89 ARG A C 1
ATOM 719 O O . ARG A 1 89 ? 27.725 8.246 -31.268 1.00 96.44 89 ARG A O 1
ATOM 726 N N . LYS A 1 90 ? 27.495 10.078 -32.588 1.00 95.31 90 LYS A N 1
ATOM 727 C CA . LYS A 1 90 ? 28.899 10.521 -32.506 1.00 95.31 90 LYS A CA 1
ATOM 728 C C . LYS A 1 90 ? 29.340 10.619 -31.045 1.00 95.31 90 LYS A C 1
ATOM 730 O O . LYS A 1 90 ? 30.337 10.024 -30.660 1.00 95.31 90 LYS A O 1
ATOM 735 N N . LEU A 1 91 ? 28.543 11.283 -30.205 1.00 92.62 91 LEU A N 1
ATOM 736 C CA . LEU A 1 91 ? 28.836 11.467 -28.780 1.00 92.62 91 LEU A CA 1
ATOM 737 C C . LEU A 1 91 ? 28.850 10.144 -27.997 1.00 92.62 91 LEU A C 1
ATOM 739 O O . LEU A 1 91 ? 29.842 9.821 -27.343 1.00 92.62 91 LEU A O 1
ATOM 743 N N . TYR A 1 92 ? 27.757 9.374 -28.042 1.00 95.12 92 TYR A N 1
ATOM 744 C CA . TYR A 1 92 ? 27.497 8.301 -27.070 1.00 95.12 92 TYR A CA 1
ATOM 745 C C . TYR A 1 92 ? 27.792 6.879 -27.552 1.00 95.12 92 TYR A C 1
ATOM 747 O O . TYR A 1 92 ? 27.794 5.960 -26.733 1.00 95.12 92 TYR A O 1
ATOM 755 N N . ILE A 1 93 ? 28.041 6.676 -28.845 1.00 94.81 93 ILE A N 1
ATOM 756 C CA . ILE A 1 93 ? 28.405 5.372 -29.418 1.00 94.81 93 ILE A CA 1
ATOM 757 C C . ILE A 1 93 ? 29.831 5.419 -29.972 1.00 94.81 93 ILE A C 1
ATOM 759 O O . ILE A 1 93 ? 30.617 4.525 -29.676 1.00 94.81 93 ILE A O 1
ATOM 763 N N . GLU A 1 94 ? 30.177 6.447 -30.749 1.00 92.69 94 GLU A N 1
ATOM 764 C CA . GLU A 1 94 ? 31.406 6.441 -31.557 1.00 92.69 94 GLU A CA 1
ATOM 765 C C . GLU A 1 94 ? 32.608 7.033 -30.803 1.00 92.69 94 GLU A C 1
ATOM 767 O O . GLU A 1 94 ? 33.605 6.339 -30.628 1.00 92.69 94 GLU A O 1
ATOM 772 N N . SER A 1 95 ? 32.503 8.253 -30.268 1.00 87.94 95 SER A N 1
ATOM 773 C CA . SER A 1 95 ? 33.605 8.919 -29.553 1.00 87.94 95 SER A CA 1
ATOM 774 C C . SER A 1 95 ? 33.837 8.400 -28.130 1.00 87.94 95 SER A C 1
ATOM 776 O O . SER A 1 95 ? 34.960 8.449 -27.638 1.00 87.94 95 SER A O 1
ATOM 778 N N . SER A 1 96 ? 32.790 7.932 -27.438 1.00 87.06 96 SER A N 1
ATOM 779 C CA . SER A 1 96 ? 32.878 7.508 -26.025 1.00 87.06 96 SER A CA 1
ATOM 780 C C . SER A 1 96 ? 32.717 6.005 -25.788 1.00 87.06 96 SER A C 1
ATOM 782 O O . SER A 1 96 ? 32.964 5.542 -24.674 1.00 87.06 96 SER A O 1
ATOM 784 N N . GLY A 1 97 ? 32.250 5.235 -26.781 1.00 88.44 97 GLY A N 1
ATOM 785 C CA . GLY A 1 97 ? 31.929 3.809 -26.621 1.00 88.44 97 GLY A CA 1
ATOM 786 C C . GLY A 1 97 ? 30.884 3.502 -25.534 1.00 88.44 97 GLY A C 1
ATOM 787 O O . GLY A 1 97 ? 30.764 2.356 -25.094 1.00 88.44 97 GLY A O 1
ATOM 788 N N . PHE A 1 98 ? 30.155 4.513 -25.046 1.00 92.62 98 PHE A N 1
ATOM 789 C CA . PHE A 1 98 ? 29.332 4.401 -23.843 1.00 92.62 98 PHE A CA 1
ATOM 790 C C . PHE A 1 98 ? 28.102 3.506 -24.057 1.00 92.62 98 PHE A C 1
ATOM 792 O O . PHE A 1 98 ? 27.764 2.703 -23.184 1.00 92.62 98 PHE A O 1
ATOM 799 N N . ILE A 1 99 ? 27.460 3.594 -25.222 1.00 93.38 99 ILE A N 1
ATOM 800 C CA . ILE A 1 99 ? 26.290 2.810 -25.636 1.00 93.38 99 ILE A CA 1
ATOM 801 C C . ILE A 1 99 ? 26.686 1.791 -26.709 1.00 93.38 99 ILE A C 1
ATOM 803 O O . ILE A 1 99 ? 27.482 2.083 -27.598 1.00 93.38 99 ILE A O 1
ATOM 807 N N . SER A 1 100 ? 26.105 0.589 -26.655 1.00 92.38 100 SER A N 1
ATOM 808 C CA . SER A 1 100 ? 26.299 -0.428 -27.696 1.00 92.38 100 SER A CA 1
ATOM 809 C C . SER A 1 100 ? 25.905 0.091 -29.087 1.00 92.38 100 SER A C 1
ATOM 811 O O . SER A 1 100 ? 24.816 0.632 -29.264 1.00 92.38 100 SER A O 1
ATOM 813 N N . ASN A 1 101 ? 26.723 -0.193 -30.108 1.00 92.31 101 ASN A N 1
ATOM 814 C CA . ASN A 1 101 ? 26.467 0.164 -31.517 1.00 92.31 101 ASN A CA 1
ATOM 815 C C . ASN A 1 101 ? 25.183 -0.469 -32.117 1.00 92.31 101 ASN A C 1
ATOM 817 O O . ASN A 1 101 ? 24.773 -0.135 -33.223 1.00 92.31 101 ASN A O 1
ATOM 821 N N . LYS A 1 102 ? 24.529 -1.393 -31.403 1.00 91.81 102 LYS A N 1
ATOM 822 C CA . LYS A 1 102 ? 23.215 -1.962 -31.742 1.00 91.81 102 LYS A CA 1
ATOM 823 C C . LYS A 1 102 ? 22.276 -1.796 -30.552 1.00 91.81 102 LYS A C 1
ATOM 825 O O . LYS A 1 102 ? 22.724 -1.906 -29.410 1.00 91.81 102 LYS A O 1
ATOM 830 N N . TYR A 1 103 ? 20.985 -1.576 -30.813 1.00 91.44 103 TYR A N 1
ATOM 831 C CA . TYR A 1 103 ? 19.993 -1.376 -29.755 1.00 91.44 103 TYR A CA 1
ATOM 832 C C . TYR A 1 103 ? 19.995 -2.520 -28.737 1.00 91.44 103 TYR A C 1
ATOM 834 O O . TYR A 1 103 ? 19.835 -3.692 -29.085 1.00 91.44 103 TYR A O 1
ATOM 842 N N . ASN A 1 104 ? 20.135 -2.152 -27.465 1.00 87.56 104 ASN A N 1
ATOM 843 C CA . ASN A 1 104 ? 20.061 -3.062 -26.338 1.00 87.56 104 ASN A CA 1
ATOM 844 C C . ASN A 1 104 ? 19.023 -2.530 -25.330 1.00 87.56 104 ASN A C 1
ATOM 846 O O . ASN A 1 104 ? 19.259 -1.475 -24.733 1.00 87.56 104 ASN A O 1
ATOM 850 N N . PRO A 1 105 ? 17.897 -3.235 -25.096 1.00 84.94 105 PRO A N 1
ATOM 851 C CA . PRO A 1 105 ? 16.856 -2.786 -24.169 1.00 84.94 105 PRO A CA 1
ATOM 852 C C . PRO A 1 105 ? 17.302 -2.753 -22.701 1.00 84.94 105 PRO A C 1
ATOM 854 O O . PRO A 1 105 ? 16.629 -2.136 -21.879 1.00 84.94 105 PRO A O 1
ATOM 857 N N . ASP A 1 106 ? 18.427 -3.392 -22.366 1.00 83.81 106 ASP A N 1
ATOM 858 C CA . ASP A 1 106 ? 19.051 -3.272 -21.048 1.00 83.81 106 ASP A CA 1
ATOM 859 C C . ASP A 1 106 ? 19.928 -2.015 -20.910 1.00 83.81 106 ASP A C 1
ATOM 861 O O . ASP A 1 106 ? 20.266 -1.659 -19.786 1.00 83.81 106 ASP A O 1
ATOM 865 N N . GLU A 1 107 ? 20.295 -1.333 -22.004 1.00 90.44 107 GLU A N 1
ATOM 866 C CA . GLU A 1 107 ? 21.117 -0.109 -21.973 1.00 90.44 107 GLU A CA 1
ATOM 867 C C . GLU A 1 107 ? 20.338 1.169 -22.291 1.00 90.44 107 GLU A C 1
ATOM 869 O O . GLU A 1 107 ? 20.679 2.227 -21.756 1.00 90.44 107 GLU A O 1
ATOM 874 N N . VAL A 1 108 ? 19.308 1.079 -23.141 1.00 92.38 108 VAL A N 1
ATOM 875 C CA . VAL A 1 108 ? 18.636 2.238 -23.748 1.00 92.38 108 VAL A CA 1
ATOM 876 C C . VAL A 1 108 ? 17.115 2.161 -23.602 1.00 92.38 108 VAL A C 1
ATOM 878 O O . VAL A 1 108 ? 16.471 1.211 -24.054 1.00 92.38 108 VAL A O 1
ATOM 881 N N . GLN A 1 109 ? 16.532 3.210 -23.014 1.00 91.56 109 GLN A N 1
ATOM 882 C CA . GLN A 1 109 ? 15.087 3.384 -22.846 1.00 91.56 109 GLN A CA 1
ATOM 883 C C . GLN A 1 109 ? 14.625 4.687 -23.512 1.00 91.56 109 GLN A C 1
ATOM 885 O O . GLN A 1 109 ? 15.132 5.758 -23.194 1.00 91.56 109 GLN A O 1
ATOM 890 N N . ILE A 1 110 ? 13.627 4.619 -24.393 1.00 92.56 110 ILE A N 1
ATOM 891 C CA . ILE A 1 110 ? 13.074 5.797 -25.078 1.00 92.56 110 ILE A CA 1
ATOM 892 C C . ILE A 1 110 ? 11.644 6.035 -24.601 1.00 92.56 110 ILE A C 1
ATOM 894 O O . ILE A 1 110 ? 10.844 5.099 -24.504 1.00 92.56 110 ILE A O 1
ATOM 898 N N . ARG A 1 111 ? 11.314 7.288 -24.292 1.00 92.31 111 ARG A N 1
ATOM 899 C CA . ARG A 1 111 ? 9.984 7.725 -23.862 1.00 92.31 111 ARG A CA 1
ATOM 900 C C . ARG A 1 111 ? 9.531 8.909 -24.706 1.00 92.31 111 ARG A C 1
ATOM 902 O O . ARG A 1 111 ? 10.351 9.655 -25.237 1.00 92.31 111 ARG A O 1
ATOM 909 N N . SER A 1 112 ? 8.224 9.077 -24.839 1.00 91.00 112 SER A N 1
ATOM 910 C CA . SER A 1 112 ? 7.630 10.162 -25.619 1.00 91.00 112 SER A CA 1
ATOM 911 C C . SER A 1 112 ? 6.295 10.597 -25.017 1.00 91.00 112 SER A C 1
ATOM 913 O O . SER A 1 112 ? 5.685 9.856 -24.239 1.00 91.00 112 SER A O 1
ATOM 915 N N . THR A 1 113 ? 5.826 11.795 -25.363 1.00 87.62 113 THR A N 1
ATOM 916 C CA . THR A 1 113 ? 4.427 12.170 -25.108 1.00 87.62 113 THR A CA 1
ATOM 917 C C . THR A 1 113 ? 3.475 11.428 -26.058 1.00 87.62 113 THR A C 1
ATOM 919 O O . THR A 1 113 ? 3.902 10.700 -26.952 1.00 87.62 113 THR A O 1
ATOM 922 N N . LYS A 1 114 ? 2.160 11.608 -25.885 1.00 83.19 114 LYS A N 1
ATOM 923 C CA . LYS A 1 114 ? 1.128 10.942 -26.703 1.00 83.19 114 LYS A CA 1
ATOM 924 C C . LYS A 1 114 ? 0.803 11.653 -28.028 1.00 83.19 114 LYS A C 1
ATOM 926 O O . LYS A 1 114 ? -0.144 11.259 -28.699 1.00 83.19 114 LYS A O 1
ATOM 931 N N . LYS A 1 115 ? 1.569 12.679 -28.423 1.00 85.25 115 LYS A N 1
ATOM 932 C CA . LYS A 1 115 ? 1.418 13.356 -29.724 1.00 85.25 115 LYS A CA 1
ATOM 933 C C . LYS A 1 115 ? 2.218 12.627 -30.806 1.00 85.25 115 LYS A C 1
ATOM 935 O O . LYS A 1 115 ? 3.409 12.401 -30.613 1.00 85.25 115 LYS A O 1
ATOM 940 N N . ASN A 1 116 ? 1.600 12.352 -31.959 1.00 88.88 116 ASN A N 1
ATOM 941 C CA . ASN A 1 116 ? 2.238 11.649 -33.085 1.00 88.88 116 ASN A CA 1
ATOM 942 C C . ASN A 1 116 ? 3.621 12.224 -33.414 1.00 88.88 116 ASN A C 1
ATOM 944 O O . ASN A 1 116 ? 4.600 11.490 -33.348 1.00 88.88 116 ASN A O 1
ATOM 948 N N . ARG A 1 117 ? 3.732 13.551 -33.567 1.00 91.81 117 ARG A N 1
ATOM 949 C CA . ARG A 1 117 ? 5.004 14.233 -33.850 1.00 91.81 117 ARG A CA 1
ATOM 950 C C . ARG A 1 117 ? 6.148 13.940 -32.869 1.00 91.81 117 ARG A C 1
ATOM 952 O O . ARG A 1 117 ? 7.298 13.954 -33.295 1.00 91.81 117 ARG A O 1
ATOM 959 N N . THR A 1 118 ? 5.887 13.664 -31.582 1.00 93.38 118 THR A N 1
ATOM 960 C CA . THR A 1 118 ? 6.948 13.281 -30.619 1.00 93.38 118 THR A CA 1
ATOM 961 C C . THR A 1 118 ? 7.267 11.788 -30.685 1.00 93.38 118 THR A C 1
ATOM 963 O O . THR A 1 118 ? 8.367 11.369 -30.332 1.00 93.38 118 THR A O 1
ATOM 966 N N . ILE A 1 119 ? 6.326 10.950 -31.120 1.00 92.25 119 ILE A N 1
ATOM 967 C CA . ILE A 1 119 ? 6.551 9.514 -31.339 1.00 92.25 119 ILE A CA 1
ATOM 968 C C . ILE A 1 119 ? 7.346 9.323 -32.642 1.00 92.25 119 ILE A C 1
ATOM 970 O O . ILE A 1 119 ? 8.372 8.649 -32.648 1.00 92.25 119 ILE A O 1
ATOM 974 N N . GLU A 1 120 ? 6.942 10.010 -33.709 1.00 93.50 120 GLU A N 1
ATOM 975 C CA . GLU A 1 120 ? 7.619 10.072 -35.009 1.00 93.50 120 GLU A CA 1
ATOM 976 C C . GLU A 1 120 ? 9.021 10.678 -34.882 1.00 93.50 120 GLU A C 1
ATOM 978 O O . GLU A 1 120 ? 9.979 10.083 -35.373 1.00 93.50 120 GLU A O 1
ATOM 983 N N . SER A 1 121 ? 9.176 11.780 -34.132 1.00 97.06 121 SER A N 1
ATOM 984 C CA . SER A 1 121 ? 10.496 12.351 -33.811 1.00 97.06 121 SER A CA 1
ATOM 985 C C . SER A 1 121 ? 11.397 11.347 -33.094 1.00 97.06 121 SER A C 1
ATOM 987 O O . SER A 1 121 ? 12.571 11.235 -33.428 1.00 97.06 121 SER A O 1
ATOM 989 N N . ALA A 1 122 ? 10.870 10.586 -32.131 1.00 96.62 122 ALA A N 1
ATOM 990 C CA . ALA A 1 122 ? 11.649 9.567 -31.434 1.00 96.62 122 ALA A CA 1
ATOM 991 C C . ALA A 1 122 ? 12.024 8.376 -32.336 1.00 96.62 122 ALA A C 1
ATOM 993 O O . ALA A 1 122 ? 13.149 7.884 -32.248 1.00 96.62 122 ALA A O 1
ATOM 994 N N . TYR A 1 123 ? 11.142 7.947 -33.244 1.00 96.81 123 TYR A N 1
ATOM 995 C CA . TYR A 1 123 ? 11.485 6.940 -34.251 1.00 96.81 123 TYR A CA 1
ATOM 996 C C . TYR A 1 123 ? 12.533 7.456 -35.251 1.00 96.81 123 TYR A C 1
ATOM 998 O O . TYR A 1 123 ? 13.461 6.718 -35.584 1.00 96.81 123 TYR A O 1
ATOM 1006 N N . ALA A 1 124 ? 12.440 8.710 -35.695 1.00 97.25 124 ALA A N 1
ATOM 1007 C CA . ALA A 1 124 ? 13.426 9.344 -36.569 1.00 97.25 124 ALA A CA 1
ATOM 1008 C C . ALA A 1 124 ? 14.803 9.458 -35.892 1.00 97.25 124 ALA A C 1
ATOM 1010 O O . ALA A 1 124 ? 15.801 8.979 -36.428 1.00 97.25 124 ALA A O 1
ATOM 1011 N N . ASN A 1 125 ? 14.840 9.956 -34.655 1.00 98.00 125 ASN A N 1
ATOM 1012 C CA . ASN A 1 125 ? 16.046 10.006 -33.831 1.00 98.00 125 ASN A CA 1
ATOM 1013 C C . ASN A 1 125 ? 16.733 8.637 -33.724 1.00 98.00 125 ASN A C 1
ATOM 1015 O O . ASN A 1 125 ? 17.928 8.517 -33.977 1.00 98.00 125 ASN A O 1
ATOM 1019 N N . LEU A 1 126 ? 15.963 7.576 -33.467 1.00 96.94 126 LEU A N 1
ATOM 1020 C CA . LEU A 1 126 ? 16.481 6.210 -33.388 1.00 96.94 126 LEU A CA 1
ATOM 1021 C C . LEU A 1 126 ? 17.080 5.676 -34.698 1.00 96.94 126 LEU A C 1
ATOM 1023 O O . LEU A 1 126 ? 18.029 4.890 -34.628 1.00 96.94 126 LEU A O 1
ATOM 1027 N N . ARG A 1 127 ? 16.569 6.088 -35.870 1.00 97.00 127 ARG A N 1
ATOM 1028 C CA . ARG A 1 127 ? 17.177 5.734 -37.168 1.00 97.00 127 ARG A CA 1
ATOM 1029 C C . ARG A 1 127 ? 18.574 6.330 -37.291 1.00 97.00 127 ARG A C 1
ATOM 1031 O O . ARG A 1 127 ? 19.512 5.604 -37.607 1.00 97.00 127 ARG A O 1
ATOM 1038 N N . GLY A 1 128 ? 18.730 7.609 -36.949 1.00 96.62 128 GLY A N 1
ATOM 1039 C CA . GLY A 1 128 ? 20.035 8.271 -36.910 1.00 96.62 128 GLY A CA 1
ATOM 1040 C C . GLY A 1 128 ? 20.975 7.716 -35.835 1.00 96.62 128 GLY A C 1
ATOM 1041 O O . GLY A 1 128 ? 22.146 7.464 -36.109 1.00 96.62 128 GLY A O 1
ATOM 1042 N N . PHE A 1 129 ? 20.458 7.466 -34.629 1.00 97.06 129 PHE A N 1
ATOM 1043 C CA . PHE A 1 129 ? 21.249 7.039 -33.472 1.00 97.06 129 PHE A CA 1
ATOM 1044 C C . PHE A 1 129 ? 21.883 5.653 -33.665 1.00 97.06 129 PHE A C 1
ATOM 1046 O O . PHE A 1 129 ? 23.058 5.442 -33.361 1.00 97.06 129 PHE A O 1
ATOM 1053 N N . TYR A 1 130 ? 21.138 4.708 -34.244 1.00 96.62 130 TYR A N 1
ATOM 1054 C CA . TYR A 1 130 ? 21.651 3.368 -34.552 1.00 96.62 130 TYR A CA 1
ATOM 1055 C C . TYR A 1 130 ? 22.126 3.180 -35.997 1.00 96.62 130 TYR A C 1
ATOM 1057 O O . TYR A 1 130 ? 22.654 2.114 -36.304 1.00 96.62 130 TYR A O 1
ATOM 1065 N N . ASN A 1 131 ? 21.984 4.197 -36.852 1.00 94.94 131 ASN A N 1
ATOM 1066 C CA . ASN A 1 131 ? 22.225 4.130 -38.295 1.00 94.94 131 ASN A CA 1
ATOM 1067 C C . ASN A 1 131 ? 21.462 2.961 -38.960 1.00 94.94 131 ASN A C 1
ATOM 1069 O O . ASN A 1 131 ? 22.058 2.040 -39.518 1.00 94.94 131 ASN A O 1
ATOM 1073 N N . ILE A 1 132 ? 20.129 2.972 -38.825 1.00 94.31 132 ILE A N 1
ATOM 1074 C CA . ILE A 1 132 ? 19.213 1.911 -39.284 1.00 94.31 132 ILE A CA 1
ATOM 1075 C C . ILE A 1 132 ? 18.052 2.469 -40.116 1.00 94.31 132 ILE A C 1
ATOM 1077 O O . ILE A 1 132 ? 17.469 3.493 -39.772 1.00 94.31 132 ILE A O 1
ATOM 1081 N N . GLU A 1 133 ? 17.658 1.742 -41.164 1.00 88.56 133 GLU A N 1
ATOM 1082 C CA . GLU A 1 133 ? 16.549 2.105 -42.066 1.00 88.56 133 GLU A CA 1
ATOM 1083 C C . GLU A 1 133 ? 15.187 2.173 -41.357 1.00 88.56 133 GLU A C 1
ATOM 1085 O O . GLU A 1 133 ? 14.341 3.003 -41.681 1.00 88.56 133 GLU A O 1
ATOM 1090 N N . SER A 1 134 ? 14.957 1.302 -40.368 1.00 87.31 134 SER A N 1
ATOM 1091 C CA . SER A 1 134 ? 13.714 1.269 -39.601 1.00 87.31 134 SER A CA 1
ATOM 1092 C C . SER A 1 134 ? 13.976 1.054 -38.119 1.00 87.31 134 SER A C 1
ATOM 1094 O O . SER A 1 134 ? 14.669 0.125 -37.710 1.00 87.31 134 SER A O 1
ATOM 1096 N N . SER A 1 135 ? 13.362 1.910 -37.310 1.00 89.75 135 SER A N 1
ATOM 1097 C CA . SER A 1 135 ? 13.393 1.889 -35.850 1.00 89.75 135 SER A CA 1
ATOM 1098 C C . SER A 1 135 ? 12.110 1.314 -35.234 1.00 89.75 135 SER A C 1
ATOM 1100 O O . SER A 1 135 ? 11.994 1.277 -34.013 1.00 89.75 135 SER A O 1
ATOM 1102 N N . ASN A 1 136 ? 11.162 0.825 -36.047 1.00 80.44 136 ASN A N 1
ATOM 1103 C CA . ASN A 1 136 ? 9.836 0.367 -35.603 1.00 80.44 136 ASN A CA 1
ATOM 1104 C C . ASN A 1 136 ? 9.885 -0.781 -34.572 1.00 80.44 136 ASN A C 1
ATOM 1106 O O . ASN A 1 136 ? 9.006 -0.873 -33.716 1.00 80.44 136 ASN A O 1
ATOM 1110 N N . ASP A 1 137 ? 10.921 -1.627 -34.622 1.00 80.88 137 ASP A N 1
ATOM 1111 C CA . ASP A 1 137 ? 11.153 -2.717 -33.660 1.00 80.88 137 ASP A CA 1
ATOM 1112 C C . ASP A 1 137 ? 11.785 -2.241 -32.327 1.00 80.88 137 ASP A C 1
ATOM 1114 O O . ASP A 1 137 ? 12.012 -3.045 -31.420 1.00 80.88 137 ASP A O 1
ATOM 1118 N N . ILE A 1 138 ? 12.063 -0.941 -32.165 1.00 84.75 138 ILE A N 1
ATOM 1119 C CA . ILE A 1 138 ? 12.552 -0.346 -30.913 1.00 84.75 138 ILE A CA 1
ATOM 1120 C C . ILE A 1 138 ? 11.357 0.243 -30.133 1.00 84.75 138 ILE A C 1
ATOM 1122 O O . ILE A 1 138 ? 10.635 1.093 -30.657 1.00 84.75 138 ILE A O 1
ATOM 1126 N N . PRO A 1 139 ? 11.108 -0.176 -28.877 1.00 85.06 139 PRO A N 1
ATOM 1127 C CA . PRO A 1 139 ? 9.933 0.260 -28.129 1.00 85.06 139 PRO A CA 1
ATOM 1128 C C . PRO A 1 139 ? 10.085 1.685 -27.572 1.00 85.06 139 PRO A C 1
ATOM 1130 O O . PRO A 1 139 ? 10.891 1.932 -26.673 1.00 85.06 139 PRO A O 1
ATOM 1133 N N . ILE A 1 140 ? 9.231 2.598 -28.039 1.00 85.38 140 ILE A N 1
ATOM 1134 C CA . ILE A 1 140 ? 9.009 3.916 -27.427 1.00 85.38 140 ILE A CA 1
ATOM 1135 C C . ILE A 1 140 ? 7.881 3.804 -26.397 1.00 85.38 140 ILE A C 1
ATOM 1137 O O . ILE A 1 140 ? 6.810 3.268 -26.681 1.00 85.38 140 ILE A O 1
ATOM 1141 N N . LEU A 1 141 ? 8.109 4.318 -25.190 1.00 86.06 141 LEU A N 1
ATOM 1142 C CA . LEU A 1 141 ? 7.137 4.286 -24.098 1.00 86.06 141 LEU A CA 1
ATOM 1143 C C . LEU A 1 141 ? 6.365 5.610 -24.005 1.00 86.06 141 LEU A C 1
ATOM 1145 O O . LEU A 1 141 ? 6.949 6.655 -23.726 1.00 86.06 141 LEU A O 1
ATOM 1149 N N . THR A 1 142 ? 5.041 5.573 -24.176 1.00 82.31 142 THR A N 1
ATOM 1150 C CA . THR A 1 142 ? 4.186 6.778 -24.103 1.00 82.31 142 THR A CA 1
ATOM 1151 C C . THR A 1 142 ? 3.756 7.164 -22.679 1.00 82.31 142 THR A C 1
ATOM 1153 O O . THR A 1 142 ? 2.857 7.987 -22.501 1.00 82.31 142 THR A O 1
ATOM 1156 N N . ASP A 1 143 ? 4.334 6.537 -21.649 1.00 73.69 143 ASP A N 1
ATOM 1157 C CA . ASP A 1 143 ? 4.160 6.912 -20.243 1.00 73.69 143 ASP A CA 1
ATOM 1158 C C . ASP A 1 143 ? 5.277 7.897 -19.851 1.00 73.69 143 ASP A C 1
ATOM 1160 O O . ASP A 1 143 ? 6.192 7.563 -19.106 1.00 73.69 143 ASP A O 1
ATOM 1164 N N . PHE A 1 144 ? 5.231 9.107 -20.422 1.00 73.12 144 PHE A N 1
ATOM 1165 C CA . PHE A 1 144 ? 6.344 10.069 -20.538 1.00 73.12 144 PHE A CA 1
ATOM 1166 C C . PHE A 1 144 ? 7.309 10.119 -19.330 1.00 73.12 144 PHE A C 1
ATOM 1168 O O . PHE A 1 144 ? 8.500 9.847 -19.474 1.00 73.12 144 PHE A O 1
ATOM 1175 N N . PHE A 1 145 ? 6.786 10.325 -18.117 1.00 71.81 145 PHE A N 1
ATOM 1176 C CA . PHE A 1 145 ? 7.503 10.107 -16.847 1.00 71.81 145 PHE A CA 1
ATOM 1177 C C . PHE A 1 145 ? 6.716 9.196 -15.879 1.00 71.81 145 PHE A C 1
ATOM 1179 O O . PHE A 1 145 ? 6.695 9.353 -14.663 1.00 71.81 145 PHE A O 1
ATOM 1186 N N . GLY A 1 146 ? 6.031 8.207 -16.445 1.00 61.62 146 GLY A N 1
ATOM 1187 C CA . GLY A 1 146 ? 5.118 7.278 -15.785 1.00 61.62 146 GLY A CA 1
ATOM 1188 C C . GLY A 1 146 ? 3.650 7.699 -15.865 1.00 61.62 146 GLY A C 1
ATOM 1189 O O . GLY A 1 146 ? 2.788 6.823 -15.853 1.00 61.62 146 GLY A O 1
ATOM 1190 N N . ILE A 1 147 ? 3.342 9.002 -15.960 1.00 62.41 147 ILE A N 1
ATOM 1191 C CA . ILE A 1 147 ? 1.957 9.502 -16.028 1.00 62.41 147 ILE A CA 1
ATOM 1192 C C . ILE A 1 147 ? 1.304 9.186 -17.383 1.00 62.41 147 ILE A C 1
ATOM 1194 O O . ILE A 1 147 ? 1.884 9.428 -18.435 1.00 62.41 147 ILE A O 1
ATOM 1198 N N . ASN A 1 148 ? 0.087 8.624 -17.330 1.00 53.88 148 ASN A N 1
ATOM 1199 C CA . ASN A 1 148 ? -0.660 8.134 -18.499 1.00 53.88 148 ASN A CA 1
ATOM 1200 C C . ASN A 1 148 ? -1.760 9.076 -18.993 1.00 53.88 148 ASN A C 1
ATOM 1202 O O . ASN A 1 148 ? -2.339 8.817 -20.051 1.00 53.88 148 ASN A O 1
ATOM 1206 N N . GLY A 1 149 ? -2.020 10.171 -18.278 1.00 53.88 149 GLY A N 1
ATOM 1207 C CA . GLY A 1 149 ? -2.650 11.332 -18.898 1.00 53.88 149 GLY A CA 1
ATOM 1208 C C . GLY A 1 149 ? -1.743 11.887 -19.999 1.00 53.88 149 GLY A C 1
ATOM 1209 O O . GLY A 1 149 ? -0.533 11.661 -19.994 1.00 53.88 149 GLY A O 1
ATOM 1210 N N . GLU A 1 150 ? -2.313 12.622 -20.946 1.00 57.38 150 GLU A N 1
ATOM 1211 C CA . GLU A 1 150 ? -1.498 13.448 -21.829 1.00 57.38 150 GLU A CA 1
ATOM 1212 C C . GLU A 1 150 ? -0.940 14.616 -21.004 1.00 57.38 150 GLU A C 1
ATOM 1214 O O . GLU A 1 150 ? -1.675 15.543 -20.661 1.00 57.38 150 GLU A O 1
ATOM 1219 N N . TRP A 1 151 ? 0.346 14.560 -20.641 1.00 65.88 151 TRP A N 1
ATOM 1220 C CA . TRP A 1 151 ? 1.004 15.648 -19.915 1.00 65.88 151 TRP A CA 1
ATOM 1221 C C . TRP A 1 151 ? 1.336 16.803 -20.866 1.00 65.88 151 TRP A C 1
ATOM 1223 O O . TRP A 1 151 ? 2.474 17.023 -21.271 1.00 65.88 151 TRP A O 1
ATOM 1233 N N . SER A 1 152 ? 0.289 17.509 -21.285 1.00 66.19 152 SER A N 1
ATOM 1234 C CA . SER A 1 152 ? 0.390 18.742 -22.055 1.00 66.19 152 SER A CA 1
ATOM 1235 C C . SER A 1 152 ? 0.114 19.920 -21.136 1.00 66.19 152 SER A C 1
ATOM 1237 O O . SER A 1 152 ? -0.993 20.021 -20.607 1.00 66.19 152 SER A O 1
ATOM 1239 N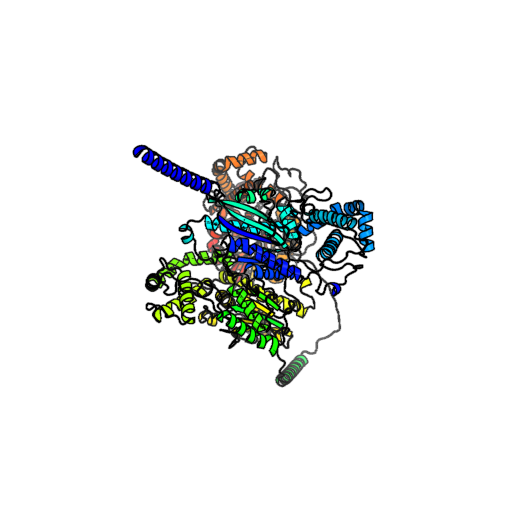 N . LYS A 1 153 ? 1.135 20.759 -20.904 1.00 69.44 153 LYS A N 1
ATOM 1240 C CA . LYS A 1 153 ? 1.104 21.908 -19.979 1.00 69.44 153 LYS A CA 1
ATOM 1241 C C . LYS A 1 153 ? 0.445 21.567 -18.630 1.00 69.44 153 LYS A C 1
ATOM 1243 O O . LYS A 1 153 ? -0.491 22.226 -18.192 1.00 69.44 153 LYS A O 1
ATOM 1248 N N . GLY A 1 154 ? 0.832 20.424 -18.054 1.00 65.88 154 GLY A N 1
ATOM 1249 C CA . GLY A 1 154 ? 0.352 19.946 -16.753 1.00 65.88 154 GLY A CA 1
ATOM 1250 C C . GLY A 1 154 ? -1.154 19.664 -16.597 1.00 65.88 154 GLY A C 1
ATOM 1251 O O . GLY A 1 154 ? -1.588 19.362 -15.488 1.00 65.88 154 GLY A O 1
ATOM 1252 N N . LYS A 1 155 ? -1.963 19.682 -17.672 1.00 68.44 155 LYS A N 1
ATOM 1253 C CA . LYS A 1 155 ? -3.447 19.582 -17.649 1.00 68.44 155 LYS A CA 1
ATOM 1254 C C . LYS A 1 155 ? -4.050 18.399 -16.870 1.00 68.44 155 LYS A C 1
ATOM 1256 O O . LYS A 1 155 ? -5.231 18.431 -16.540 1.00 68.44 155 LYS A O 1
ATOM 1261 N N . ALA A 1 156 ? -3.272 17.357 -16.576 1.00 68.44 156 ALA A N 1
ATOM 1262 C CA . ALA A 1 156 ? -3.693 16.220 -15.752 1.00 68.44 156 ALA A CA 1
ATOM 1263 C C . ALA A 1 156 ? -3.615 16.478 -14.226 1.00 68.44 156 ALA A C 1
ATOM 1265 O O . ALA A 1 156 ? -3.933 15.580 -13.447 1.00 68.44 156 ALA A O 1
ATOM 1266 N N . CYS A 1 157 ? -3.185 17.669 -13.797 1.00 78.50 157 CYS A N 1
ATOM 1267 C CA . CYS A 1 157 ? -3.061 18.105 -12.406 1.00 78.50 157 CYS A CA 1
ATOM 1268 C C . CYS A 1 157 ? -4.141 19.164 -12.079 1.00 78.50 157 CYS A C 1
ATOM 1270 O O . CYS A 1 157 ? -3.976 20.326 -12.459 1.00 78.50 157 CYS A O 1
ATOM 1272 N N . PRO A 1 158 ? -5.241 18.808 -11.378 1.00 80.31 158 PRO A N 1
ATOM 1273 C CA . PRO A 1 158 ? -6.316 19.752 -11.051 1.00 80.31 158 PRO A CA 1
ATOM 1274 C C . PRO A 1 158 ? -5.835 20.983 -10.276 1.00 80.31 158 PRO A C 1
ATOM 1276 O O . PRO A 1 158 ? -6.207 22.101 -10.618 1.00 80.31 158 PRO A O 1
ATOM 1279 N N . LYS A 1 159 ? -4.950 20.785 -9.291 1.00 84.62 159 LYS A N 1
ATOM 1280 C CA . LYS A 1 159 ? -4.390 21.874 -8.479 1.00 84.62 159 LYS A CA 1
ATOM 1281 C C . LYS A 1 159 ? -3.561 22.864 -9.300 1.00 84.62 159 LYS A C 1
ATOM 1283 O O . LYS A 1 159 ? -3.699 24.065 -9.117 1.00 84.62 159 LYS A O 1
ATOM 1288 N N . LEU A 1 160 ? -2.726 22.375 -10.219 1.00 86.81 160 LEU A N 1
ATOM 1289 C CA . LEU A 1 160 ? -1.970 23.244 -11.124 1.00 86.81 160 LEU A CA 1
ATOM 1290 C C . LEU A 1 160 ? -2.916 24.053 -12.013 1.00 86.81 160 LEU A C 1
ATOM 1292 O O . LEU A 1 160 ? -2.711 25.250 -12.144 1.00 86.81 160 LEU A O 1
ATOM 1296 N N . LYS A 1 161 ? -3.984 23.439 -12.548 1.00 85.75 161 LYS A N 1
ATOM 1297 C CA . LYS A 1 161 ? -5.002 24.189 -13.298 1.00 85.75 161 LYS A CA 1
ATOM 1298 C C . LYS A 1 161 ? -5.622 25.297 -12.442 1.00 85.75 161 LYS A C 1
ATOM 1300 O O . LYS A 1 161 ? -5.725 26.416 -12.917 1.00 85.75 161 LYS A O 1
ATOM 1305 N N . GLU A 1 162 ? -5.993 25.012 -11.193 1.00 87.88 162 GLU A N 1
ATOM 1306 C CA . GLU A 1 162 ? -6.548 26.021 -10.278 1.00 87.88 162 GLU A CA 1
ATOM 1307 C C . GLU A 1 162 ? -5.571 27.184 -10.026 1.00 87.88 162 GLU A C 1
ATOM 1309 O O . GLU A 1 162 ? -5.986 28.342 -10.027 1.00 87.88 162 GLU A O 1
ATOM 1314 N N . LEU A 1 163 ? -4.278 26.890 -9.841 1.00 90.81 163 LEU A N 1
ATOM 1315 C CA . LEU A 1 163 ? -3.235 27.905 -9.671 1.00 90.81 163 LEU A CA 1
ATOM 1316 C C . LEU A 1 163 ? -3.037 28.735 -10.951 1.00 90.81 163 LEU A C 1
ATOM 1318 O O . LEU A 1 163 ? -3.068 29.961 -10.881 1.00 90.81 163 LEU A O 1
ATOM 1322 N N . THR A 1 164 ? -2.926 28.096 -12.123 1.00 89.50 164 THR A N 1
ATOM 1323 C CA . THR A 1 164 ? -2.810 28.783 -13.421 1.00 89.50 164 THR A CA 1
ATOM 1324 C C . THR A 1 164 ? -4.037 29.649 -13.718 1.00 89.50 164 THR A C 1
ATOM 1326 O O . THR A 1 164 ? -3.874 30.814 -14.071 1.00 89.50 164 THR A O 1
ATOM 1329 N N . ASP A 1 165 ? -5.256 29.123 -13.539 1.00 90.06 165 ASP A N 1
ATOM 1330 C CA . ASP A 1 165 ? -6.506 29.865 -13.752 1.00 90.06 165 ASP A CA 1
ATOM 1331 C C . ASP A 1 165 ? -6.543 31.129 -12.864 1.00 90.06 165 ASP A C 1
ATOM 1333 O O . ASP A 1 165 ? -6.860 32.216 -13.347 1.00 90.06 165 ASP A O 1
ATOM 1337 N N . LYS A 1 166 ? -6.156 31.015 -11.582 1.00 92.06 166 LYS A N 1
ATOM 1338 C CA . LYS A 1 166 ? -6.075 32.147 -10.638 1.00 92.06 166 LYS A CA 1
ATOM 1339 C C . LYS A 1 166 ? -4.986 33.158 -11.002 1.00 92.06 166 LYS A C 1
ATOM 1341 O O . LYS A 1 166 ? -5.236 34.361 -10.954 1.00 92.06 166 LYS A O 1
ATOM 1346 N N . ARG A 1 167 ? -3.784 32.690 -11.355 1.00 93.12 167 ARG A N 1
ATOM 1347 C CA . ARG A 1 167 ? -2.635 33.544 -11.699 1.00 93.12 167 ARG A CA 1
ATOM 1348 C C . ARG A 1 167 ? -2.907 34.339 -12.980 1.00 93.12 167 ARG A C 1
ATOM 1350 O O . ARG A 1 167 ? -2.624 35.532 -13.014 1.00 93.12 167 ARG A O 1
ATOM 1357 N N . ILE A 1 168 ? -3.570 33.731 -13.968 1.00 92.56 168 ILE A N 1
ATOM 1358 C CA . ILE A 1 168 ? -4.101 34.436 -15.145 1.00 92.56 168 ILE A CA 1
ATOM 1359 C C . ILE A 1 168 ? -5.144 35.477 -14.718 1.00 92.56 168 ILE A C 1
ATOM 1361 O O . ILE A 1 168 ? -4.944 36.660 -14.978 1.00 92.56 168 ILE A O 1
ATOM 1365 N N . GLN A 1 169 ? -6.194 35.088 -13.985 1.00 92.56 169 GLN A N 1
ATOM 1366 C CA . GLN A 1 169 ? -7.259 36.013 -13.554 1.00 92.56 169 GLN A CA 1
ATOM 1367 C C . GLN A 1 169 ? -6.745 37.230 -12.766 1.00 92.56 169 GLN A C 1
ATOM 1369 O O . GLN A 1 169 ? -7.326 38.307 -12.872 1.00 92.56 169 GLN A O 1
ATOM 1374 N N . SER A 1 170 ? -5.652 37.093 -12.004 1.00 93.50 170 SER A N 1
ATOM 1375 C CA . SER A 1 170 ? -5.058 38.213 -11.258 1.00 93.50 170 SER A CA 1
ATOM 1376 C C . SER A 1 170 ? -4.381 39.286 -12.118 1.00 93.50 170 SER A C 1
ATOM 1378 O O . SER A 1 170 ? -4.160 40.389 -11.623 1.00 93.50 170 SER A O 1
ATOM 1380 N N . ILE A 1 171 ? -4.046 38.985 -13.378 1.00 94.06 171 ILE A N 1
ATOM 1381 C CA . ILE A 1 171 ? -3.240 39.867 -14.238 1.00 94.06 171 ILE A CA 1
ATOM 1382 C C . ILE A 1 171 ? -3.862 40.123 -15.617 1.00 94.06 171 ILE A C 1
ATOM 1384 O O . ILE A 1 171 ? -3.519 41.109 -16.257 1.00 94.06 171 ILE A O 1
ATOM 1388 N N . GLU A 1 172 ? -4.790 39.280 -16.076 1.00 91.38 172 GLU A N 1
ATOM 1389 C CA . GLU A 1 172 ? -5.305 39.276 -17.451 1.00 91.38 172 GLU A CA 1
ATOM 1390 C C . GLU A 1 172 ? -5.852 40.646 -17.897 1.00 91.38 172 GLU A C 1
ATOM 1392 O O . GLU A 1 172 ? -5.441 41.154 -18.939 1.00 91.38 172 GLU A O 1
ATOM 1397 N N . ASN A 1 173 ? -6.664 41.316 -17.069 1.00 91.94 173 ASN A N 1
ATOM 1398 C CA . ASN A 1 173 ? -7.162 42.671 -17.361 1.00 91.94 173 ASN A CA 1
ATOM 1399 C C . ASN A 1 173 ? -6.040 43.720 -17.483 1.00 91.94 173 ASN A C 1
ATOM 1401 O O . ASN A 1 173 ? -6.146 44.631 -18.300 1.00 91.94 173 ASN A O 1
ATOM 1405 N N . LYS A 1 174 ? -4.964 43.599 -16.691 1.00 93.31 174 LYS A N 1
ATOM 1406 C CA . LYS A 1 174 ? -3.792 44.480 -16.801 1.00 93.31 174 LYS A CA 1
ATOM 1407 C C . LYS A 1 174 ? -3.081 44.227 -18.131 1.00 93.31 174 LYS A C 1
ATOM 1409 O O . LYS A 1 174 ? -2.848 45.171 -18.868 1.00 93.31 174 LYS A O 1
ATOM 1414 N N . VAL A 1 175 ? -2.821 42.964 -18.483 1.00 93.88 175 VAL A N 1
ATOM 1415 C CA . VAL A 1 175 ? -2.169 42.607 -19.757 1.00 93.88 175 VAL A CA 1
ATOM 1416 C C . VAL A 1 175 ? -2.961 43.131 -20.961 1.00 93.88 175 VAL A C 1
ATOM 1418 O O . VAL A 1 175 ? -2.348 43.648 -21.894 1.00 93.88 175 VAL A O 1
ATOM 1421 N N . TYR A 1 176 ? -4.300 43.069 -20.927 1.00 93.81 176 TYR A N 1
ATOM 1422 C CA . TYR A 1 176 ? -5.144 43.666 -21.970 1.00 93.81 176 TYR A CA 1
ATOM 1423 C C . TYR A 1 176 ? -5.050 45.186 -22.046 1.00 93.81 176 TYR A C 1
ATOM 1425 O O . TYR A 1 176 ? -4.993 45.712 -23.150 1.00 93.81 176 TYR A O 1
ATOM 1433 N N . ASN A 1 177 ? -5.025 45.888 -20.914 1.00 93.12 177 ASN A N 1
ATOM 1434 C CA . ASN A 1 177 ? -4.917 47.347 -20.909 1.00 93.12 177 ASN A CA 1
ATOM 1435 C C . ASN A 1 177 ? -3.523 47.805 -21.369 1.00 93.12 177 ASN A C 1
ATOM 1437 O O . ASN A 1 177 ? -3.422 48.627 -22.275 1.00 93.12 177 ASN A O 1
ATOM 1441 N N . ASP A 1 178 ? -2.464 47.213 -20.811 1.00 94.75 178 ASP A N 1
ATOM 1442 C CA . ASP A 1 178 ? -1.059 47.536 -21.096 1.00 94.75 178 ASP A CA 1
ATOM 1443 C C . ASP A 1 178 ? -0.668 47.279 -22.568 1.00 94.75 178 ASP A C 1
ATOM 1445 O O . ASP A 1 178 ? 0.293 47.860 -23.062 1.00 94.75 178 ASP A O 1
ATOM 1449 N N . ASN A 1 179 ? -1.395 46.404 -23.277 1.00 95.44 179 ASN A N 1
ATOM 1450 C CA . ASN A 1 179 ? -1.120 46.013 -24.668 1.00 95.44 179 ASN A CA 1
ATOM 1451 C C . ASN A 1 179 ? -2.320 46.272 -25.602 1.00 95.44 179 ASN A C 1
ATOM 1453 O O . ASN A 1 179 ? -2.427 45.631 -26.651 1.00 95.44 179 ASN A O 1
ATOM 1457 N N . LYS A 1 180 ? -3.250 47.161 -25.217 1.00 94.19 180 LYS A N 1
ATOM 1458 C CA . LYS A 1 180 ? -4.595 47.251 -25.813 1.00 94.19 180 LYS A CA 1
ATOM 1459 C C . LYS A 1 180 ? -4.597 47.368 -27.336 1.00 94.19 180 LYS A C 1
ATOM 1461 O O . LYS A 1 180 ? -5.186 46.523 -28.000 1.00 94.19 180 LYS A O 1
ATOM 1466 N N . GLU A 1 181 ? -3.914 48.371 -27.880 1.00 95.50 181 GLU A N 1
ATOM 1467 C CA . GLU A 1 181 ? -3.872 48.642 -29.325 1.00 95.50 181 GLU A CA 1
ATOM 1468 C C . GLU A 1 181 ? -3.327 47.446 -30.117 1.00 95.50 181 GLU A C 1
ATOM 1470 O O . GLU A 1 181 ? -3.887 47.049 -31.138 1.00 95.50 181 GLU A O 1
ATOM 1475 N N . PHE A 1 182 ? -2.264 46.821 -29.605 1.00 97.00 182 PHE A N 1
ATOM 1476 C CA . PHE A 1 182 ? -1.640 45.666 -30.239 1.00 97.00 182 PHE A CA 1
ATOM 1477 C C . PHE A 1 182 ? -2.551 44.434 -30.200 1.00 97.00 182 PHE A C 1
ATOM 1479 O O . PHE A 1 182 ? -2.686 43.736 -31.201 1.00 97.00 182 PHE A O 1
ATOM 1486 N N . ILE A 1 183 ? -3.217 44.172 -29.073 1.00 96.31 183 ILE A N 1
ATOM 1487 C CA . ILE A 1 183 ? -4.128 43.030 -28.944 1.00 96.31 183 ILE A CA 1
ATOM 1488 C C . ILE A 1 183 ? -5.417 43.238 -29.750 1.00 96.31 183 ILE A C 1
ATOM 1490 O O . ILE A 1 183 ? -5.894 42.278 -30.356 1.00 96.31 183 ILE A O 1
ATOM 1494 N N . ASP A 1 184 ? -5.964 44.453 -29.799 1.00 95.25 184 ASP A N 1
ATOM 1495 C CA . ASP A 1 184 ? -7.122 44.773 -30.640 1.00 95.25 184 ASP A CA 1
ATOM 1496 C C . ASP A 1 184 ? -6.773 44.625 -32.131 1.00 95.25 184 ASP A C 1
ATOM 1498 O O . ASP A 1 184 ? -7.540 44.011 -32.873 1.00 95.25 184 ASP A O 1
ATOM 1502 N N . MET A 1 185 ? -5.576 45.056 -32.555 1.00 96.62 185 MET A N 1
ATOM 1503 C CA . MET A 1 185 ? -5.049 44.795 -33.902 1.00 96.62 185 MET A CA 1
ATOM 1504 C C . MET A 1 185 ? -4.919 43.289 -34.176 1.00 96.62 185 MET A C 1
ATOM 1506 O O . MET A 1 185 ? -5.455 42.804 -35.172 1.00 96.62 185 MET A O 1
ATOM 1510 N N . LEU A 1 186 ? -4.287 42.517 -33.279 1.00 96.31 186 LEU A N 1
ATOM 1511 C CA . LEU A 1 186 ? -4.192 41.057 -33.421 1.00 96.31 186 LEU A CA 1
ATOM 1512 C C . LEU A 1 186 ? -5.581 40.412 -33.530 1.00 96.31 186 LEU A C 1
ATOM 1514 O O . LEU A 1 186 ? -5.765 39.482 -34.317 1.00 96.31 186 LEU A O 1
ATOM 1518 N N . LYS A 1 187 ? -6.560 40.892 -32.756 1.00 96.12 187 LYS A N 1
ATOM 1519 C CA . LYS A 1 187 ? -7.942 40.407 -32.771 1.00 96.12 187 LYS A CA 1
ATOM 1520 C C . LYS A 1 187 ? -8.611 40.667 -34.121 1.00 96.12 187 LYS A C 1
ATOM 1522 O O . LYS A 1 187 ? -9.144 39.735 -34.720 1.00 96.12 187 LYS A O 1
ATOM 1527 N N . GLU A 1 188 ? -8.557 41.911 -34.594 1.00 95.88 188 GLU A N 1
ATOM 1528 C CA . GLU A 1 188 ? -9.134 42.345 -35.867 1.00 95.88 188 GLU A CA 1
ATOM 1529 C C . GLU A 1 188 ? -8.508 41.582 -37.040 1.00 95.88 188 GLU A C 1
ATOM 1531 O O . GLU A 1 188 ? -9.209 40.892 -37.782 1.00 95.88 188 GLU A O 1
ATOM 1536 N N . LYS A 1 189 ? -7.175 41.631 -37.172 1.00 96.38 189 LYS A N 1
ATOM 1537 C CA . LYS A 1 189 ? -6.477 41.065 -38.330 1.00 96.38 189 LYS A CA 1
ATOM 1538 C C . LYS A 1 189 ? -6.518 39.537 -38.366 1.00 96.38 189 LYS A C 1
ATOM 1540 O O . LYS A 1 189 ? -6.575 38.980 -39.459 1.00 96.38 189 LYS A O 1
ATOM 1545 N N . SER A 1 190 ? -6.571 38.851 -37.218 1.00 94.81 190 SER A N 1
ATOM 1546 C CA . SER A 1 190 ? -6.753 37.387 -37.172 1.00 94.81 190 SER A CA 1
ATOM 1547 C C . SER A 1 190 ? -8.212 36.919 -37.292 1.00 94.81 190 SER A C 1
ATOM 1549 O O . SER A 1 190 ? -8.442 35.738 -37.554 1.00 94.81 190 SER A O 1
ATOM 1551 N N . GLY A 1 191 ? -9.197 37.801 -37.094 1.00 93.94 191 GLY A N 1
ATOM 1552 C CA . GLY A 1 191 ? -10.623 37.454 -37.110 1.00 93.94 191 GLY A CA 1
ATOM 1553 C C . GLY A 1 191 ? -11.103 36.673 -35.876 1.00 93.94 191 GLY A C 1
ATOM 1554 O O . GLY A 1 191 ? -12.175 36.066 -35.898 1.00 93.94 191 GLY A O 1
ATOM 1555 N N . LEU A 1 192 ? -10.327 36.645 -34.785 1.00 91.75 192 LEU A N 1
ATOM 1556 C CA . LEU A 1 192 ? -10.703 35.942 -33.555 1.00 91.75 192 LEU A CA 1
ATOM 1557 C C . LEU A 1 192 ? -11.779 36.718 -32.769 1.00 91.75 192 LEU A C 1
ATOM 1559 O O . LEU A 1 192 ? -11.580 37.857 -32.355 1.00 91.75 192 LEU A O 1
ATOM 1563 N N . SER A 1 193 ? -12.915 36.073 -32.484 1.00 87.75 193 SER A N 1
ATOM 1564 C CA . SER A 1 193 ? -14.062 36.680 -31.773 1.00 87.75 193 SER A CA 1
ATOM 1565 C C . SER A 1 193 ? -13.728 37.239 -30.379 1.00 87.75 193 SER A C 1
ATOM 1567 O O . SER A 1 193 ? -14.277 38.253 -29.942 1.00 87.75 193 SER A O 1
ATOM 1569 N N . GLU A 1 194 ? -12.780 36.601 -29.702 1.00 90.06 194 GLU A N 1
ATOM 1570 C CA . GLU A 1 194 ? -12.209 36.960 -28.405 1.00 90.06 194 GLU A CA 1
ATOM 1571 C C . GLU A 1 194 ? -10.705 36.644 -28.448 1.00 90.06 194 GLU A C 1
ATOM 1573 O O . GLU A 1 194 ? -10.293 35.649 -29.064 1.00 90.06 194 GLU A O 1
ATOM 1578 N N . MET A 1 195 ? -9.911 37.430 -27.725 1.00 91.06 195 MET A N 1
ATOM 1579 C CA . MET A 1 195 ? -8.536 37.081 -27.377 1.00 91.06 195 MET A CA 1
ATOM 1580 C C . MET A 1 195 ? -8.512 36.526 -25.948 1.00 91.06 195 MET A C 1
ATOM 1582 O O . MET A 1 195 ? -9.305 36.923 -25.100 1.00 91.06 195 MET A O 1
ATOM 1586 N N . SER A 1 196 ? -7.616 35.574 -25.708 1.00 92.56 196 SER A N 1
ATOM 1587 C CA . SER A 1 196 ? -7.236 35.056 -24.389 1.00 92.56 196 SER A CA 1
ATOM 1588 C C . SER A 1 196 ? -5.710 34.933 -24.371 1.00 92.56 196 SER A C 1
ATOM 1590 O O . SER A 1 196 ? -5.107 34.802 -25.443 1.00 92.56 196 SER A O 1
ATOM 1592 N N . LEU A 1 197 ? -5.054 34.906 -23.205 1.00 92.38 197 LEU A N 1
ATOM 1593 C CA . LEU A 1 197 ? -3.585 34.744 -23.167 1.00 92.38 197 LEU A CA 1
ATOM 1594 C C . LEU A 1 197 ? -3.127 33.444 -23.875 1.00 92.38 197 LEU A C 1
ATOM 1596 O O . LEU A 1 197 ? -2.100 33.401 -24.558 1.00 92.38 197 LEU A O 1
ATOM 1600 N N . PHE A 1 198 ? -3.950 32.392 -23.818 1.00 89.50 198 PHE A N 1
ATOM 1601 C CA . PHE A 1 198 ? -3.739 31.162 -24.587 1.00 89.50 198 PHE A CA 1
ATOM 1602 C C . PHE A 1 198 ? -3.888 31.351 -26.107 1.00 89.50 198 PHE A C 1
ATOM 1604 O O . PHE A 1 198 ? -3.187 30.687 -26.862 1.00 89.50 198 PHE A O 1
ATOM 1611 N N . LYS A 1 199 ? -4.767 32.243 -26.585 1.00 91.50 199 LYS A N 1
ATOM 1612 C CA . LYS A 1 199 ? -4.895 32.558 -28.020 1.00 91.50 199 LYS A CA 1
ATOM 1613 C C . LYS A 1 199 ? -3.730 33.404 -28.536 1.00 91.50 199 LYS A C 1
ATOM 1615 O O . LYS A 1 199 ? -3.231 33.099 -29.613 1.00 91.50 199 LYS A O 1
ATOM 1620 N N . ILE A 1 200 ? -3.246 34.376 -27.756 1.00 94.44 200 ILE A N 1
ATOM 1621 C CA . ILE A 1 200 ? -2.045 35.169 -28.088 1.00 94.44 200 ILE A CA 1
ATOM 1622 C C . ILE A 1 200 ? -0.837 34.238 -28.281 1.00 94.44 200 ILE A C 1
ATOM 1624 O O . ILE A 1 200 ? -0.225 34.219 -29.347 1.00 94.44 200 ILE A O 1
ATOM 1628 N N . SER A 1 201 ? -0.556 33.385 -27.291 1.00 91.56 201 SER A N 1
ATOM 1629 C CA . SER A 1 201 ? 0.565 32.434 -27.364 1.00 91.56 201 SER A CA 1
ATOM 1630 C C . SER A 1 201 ? 0.394 31.345 -28.439 1.00 91.56 201 SER A C 1
ATOM 1632 O O . SER A 1 201 ? 1.391 30.875 -28.989 1.00 91.56 201 SER A O 1
ATOM 1634 N N . ASN A 1 202 ? -0.842 30.983 -28.811 1.00 91.44 202 ASN A N 1
ATOM 1635 C CA . ASN A 1 202 ? -1.097 30.118 -29.970 1.00 91.44 202 ASN A CA 1
ATOM 1636 C C . ASN A 1 202 ? -0.830 30.832 -31.310 1.00 91.44 202 ASN A C 1
ATOM 1638 O O . ASN A 1 202 ? -0.234 30.215 -32.187 1.00 91.44 202 ASN A O 1
ATOM 1642 N N . LEU A 1 203 ? -1.219 32.105 -31.485 1.00 94.50 203 LEU A N 1
ATOM 1643 C CA . LEU A 1 203 ? -0.894 32.871 -32.703 1.00 94.50 203 LEU A CA 1
ATOM 1644 C C . LEU A 1 203 ? 0.622 32.953 -32.916 1.00 94.50 203 LEU A C 1
ATOM 1646 O O . LEU A 1 203 ? 1.094 32.773 -34.036 1.00 94.50 203 LEU A O 1
ATOM 1650 N N . PHE A 1 204 ? 1.396 33.145 -31.843 1.00 94.19 204 PHE A N 1
ATOM 1651 C CA . PHE A 1 204 ? 2.855 33.100 -31.933 1.00 94.19 204 PHE A CA 1
ATOM 1652 C C . PHE A 1 204 ? 3.373 31.742 -32.430 1.00 94.19 204 PHE A C 1
ATOM 1654 O O . PHE A 1 204 ? 4.230 31.715 -33.307 1.00 94.19 204 PHE A O 1
ATOM 1661 N N . ASP A 1 205 ? 2.840 30.616 -31.943 1.00 91.56 205 ASP A N 1
ATOM 1662 C CA . ASP A 1 205 ? 3.239 29.282 -32.422 1.00 91.56 205 ASP A CA 1
ATOM 1663 C C . ASP A 1 205 ? 2.934 29.066 -33.916 1.00 91.56 205 ASP A C 1
ATOM 1665 O O . ASP A 1 205 ? 3.715 28.422 -34.624 1.00 91.56 205 ASP A O 1
ATOM 1669 N N . ILE A 1 206 ? 1.832 29.643 -34.407 1.00 93.75 206 ILE A N 1
ATOM 1670 C CA . ILE A 1 206 ? 1.447 29.629 -35.823 1.00 93.75 206 ILE A CA 1
ATOM 1671 C C . ILE A 1 206 ? 2.468 30.424 -36.647 1.00 93.75 206 ILE A C 1
ATOM 1673 O O . ILE 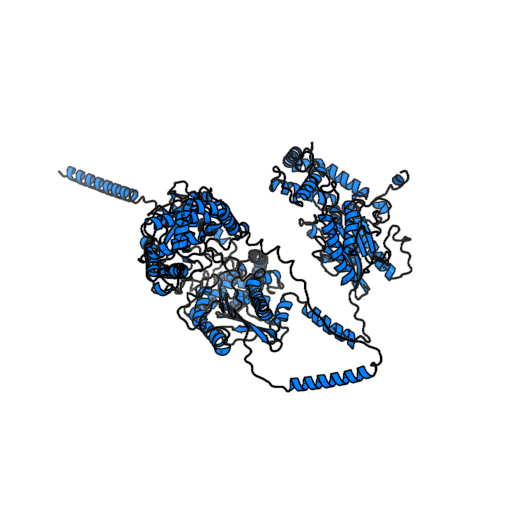A 1 206 ? 3.134 29.848 -37.507 1.00 93.75 206 ILE A O 1
ATOM 1677 N N . PHE A 1 207 ? 2.697 31.704 -36.337 1.00 94.81 207 PHE A N 1
ATOM 1678 C CA . PHE A 1 207 ? 3.644 32.538 -37.091 1.00 94.81 207 PHE A CA 1
ATOM 1679 C C . PHE A 1 207 ? 5.104 32.075 -36.964 1.00 94.81 207 PHE A C 1
ATOM 1681 O O . PHE A 1 207 ? 5.849 32.123 -37.943 1.00 94.81 207 PHE A O 1
ATOM 1688 N N . TYR A 1 208 ? 5.508 31.538 -35.810 1.00 92.31 208 TYR A N 1
ATOM 1689 C CA . TYR A 1 208 ? 6.799 30.866 -35.635 1.00 92.31 208 TYR A CA 1
ATOM 1690 C C . TYR A 1 208 ? 6.917 29.646 -36.557 1.00 92.31 208 TYR A C 1
ATOM 1692 O O . TYR A 1 208 ? 7.944 29.451 -37.208 1.00 92.31 208 TYR A O 1
ATOM 1700 N N . SER A 1 209 ? 5.850 28.845 -36.672 1.00 91.50 209 SER A N 1
ATOM 1701 C CA . SER A 1 209 ? 5.801 27.727 -37.619 1.00 91.50 209 SER A CA 1
ATOM 1702 C C . SER A 1 209 ? 5.886 28.215 -39.068 1.00 91.50 209 SER A C 1
ATOM 1704 O O . SER A 1 209 ? 6.634 27.622 -39.834 1.00 91.50 209 SER A O 1
ATOM 1706 N N . HIS A 1 210 ? 5.215 29.314 -39.438 1.00 92.06 210 HIS A N 1
ATOM 1707 C CA . HIS A 1 210 ? 5.291 29.894 -40.789 1.00 92.06 210 HIS A CA 1
ATOM 1708 C C . HIS A 1 210 ? 6.730 30.330 -41.118 1.00 92.06 210 HIS A C 1
ATOM 1710 O O . HIS A 1 210 ? 7.294 29.886 -42.120 1.00 92.06 210 HIS A O 1
ATOM 1716 N N . LYS A 1 211 ? 7.364 31.104 -40.223 1.00 91.44 211 LYS A N 1
ATOM 1717 C CA . LYS A 1 211 ? 8.738 31.610 -40.390 1.00 91.44 211 LYS A CA 1
ATOM 1718 C C . LYS A 1 211 ? 9.766 30.470 -40.461 1.00 91.44 211 LYS A C 1
ATOM 1720 O O . LYS A 1 211 ? 10.634 30.490 -41.325 1.00 91.44 211 LYS A O 1
ATOM 1725 N N . LYS A 1 212 ? 9.629 29.419 -39.637 1.00 90.62 212 LYS A N 1
ATOM 1726 C CA . LYS A 1 212 ? 10.481 28.206 -39.686 1.00 90.62 212 LYS A CA 1
ATOM 1727 C C . LYS A 1 212 ? 10.121 27.225 -40.823 1.00 90.62 212 LYS A C 1
ATOM 1729 O O . LYS A 1 212 ? 10.828 26.230 -40.989 1.00 90.62 212 LYS A O 1
ATOM 1734 N N . LEU A 1 213 ? 9.045 27.462 -41.581 1.00 89.62 213 LEU A N 1
ATOM 1735 C CA . LEU A 1 213 ? 8.643 26.717 -42.790 1.00 89.62 213 LEU A CA 1
ATOM 1736 C C . LEU A 1 213 ? 8.925 27.496 -44.087 1.00 89.62 213 LEU A C 1
ATOM 1738 O O . LEU A 1 213 ? 8.486 27.070 -45.154 1.00 89.62 213 LEU A O 1
ATOM 1742 N N . ASN A 1 214 ? 9.631 28.630 -44.004 1.00 90.44 214 ASN A N 1
ATOM 1743 C CA . ASN A 1 214 ? 9.885 29.547 -45.121 1.00 90.44 214 ASN A CA 1
ATOM 1744 C C . ASN A 1 214 ? 8.592 29.978 -45.846 1.00 90.44 214 ASN A C 1
ATOM 1746 O O . ASN A 1 214 ? 8.570 30.149 -47.064 1.00 90.44 214 ASN A O 1
ATOM 1750 N N . LYS A 1 215 ? 7.495 30.127 -45.094 1.00 90.00 215 LYS A N 1
ATOM 1751 C CA . LYS A 1 215 ? 6.231 30.686 -45.581 1.00 90.00 215 LYS A CA 1
ATOM 1752 C C . LYS A 1 215 ? 6.173 32.175 -45.268 1.00 90.00 215 LYS A C 1
ATOM 1754 O O . LYS A 1 215 ? 6.539 32.590 -44.168 1.00 90.00 215 LYS A O 1
ATOM 1759 N N . ASN A 1 216 ? 5.632 32.954 -46.201 1.00 91.19 216 ASN A N 1
ATOM 1760 C CA . ASN A 1 216 ? 5.360 34.370 -45.982 1.00 91.19 216 ASN A CA 1
ATOM 1761 C C . ASN A 1 216 ? 4.410 34.537 -44.789 1.00 91.19 216 ASN A C 1
ATOM 1763 O O . ASN A 1 216 ? 3.415 33.814 -44.676 1.00 91.19 216 ASN A O 1
ATOM 1767 N N . LEU A 1 217 ? 4.720 35.496 -43.920 1.00 93.12 217 LEU A N 1
ATOM 1768 C CA . LEU A 1 217 ? 3.778 36.041 -42.946 1.00 93.12 217 LEU A CA 1
ATOM 1769 C C . LEU A 1 217 ? 2.795 36.972 -43.686 1.00 93.12 217 LEU A C 1
ATOM 1771 O O . LEU A 1 217 ? 3.157 37.503 -44.739 1.00 93.12 217 LEU A O 1
ATOM 1775 N N . PRO A 1 218 ? 1.561 37.174 -43.190 1.00 93.69 218 PRO A N 1
ATOM 1776 C CA . PRO A 1 218 ? 0.691 38.206 -43.742 1.00 93.69 218 PRO A CA 1
ATOM 1777 C C . PRO A 1 218 ? 1.299 39.593 -43.484 1.00 93.69 218 PRO A C 1
ATOM 1779 O O . PRO A 1 218 ? 1.972 39.795 -42.477 1.00 93.69 218 PRO A O 1
ATOM 1782 N N . GLU A 1 219 ? 1.028 40.557 -44.363 1.00 91.88 219 GLU A N 1
ATOM 1783 C CA . GLU A 1 219 ? 1.657 41.892 -44.379 1.00 91.88 219 GLU A CA 1
ATOM 1784 C C . GLU A 1 219 ? 1.586 42.648 -43.035 1.00 91.88 219 GLU A C 1
ATOM 1786 O O . GLU A 1 219 ? 2.543 43.300 -42.623 1.00 91.88 219 GLU A O 1
ATOM 1791 N N . TRP A 1 220 ? 0.482 42.494 -42.295 1.00 94.00 220 TRP A N 1
ATOM 1792 C CA . TRP A 1 220 ? 0.290 43.097 -40.970 1.00 94.00 220 TRP A CA 1
ATOM 1793 C C . TRP A 1 220 ? 1.163 42.480 -39.859 1.00 94.00 220 TRP A C 1
ATOM 1795 O O . TRP A 1 220 ? 1.307 43.069 -38.786 1.00 94.00 220 TRP A O 1
ATOM 1805 N N . MET A 1 221 ? 1.771 41.316 -40.098 1.00 95.62 221 MET A N 1
ATOM 1806 C CA . MET A 1 221 ? 2.706 40.627 -39.203 1.00 95.62 221 MET A CA 1
ATOM 1807 C C . MET A 1 221 ? 4.154 40.844 -39.680 1.00 95.62 221 MET A C 1
ATOM 1809 O O . MET A 1 221 ? 4.893 39.902 -39.972 1.00 95.62 221 MET A O 1
ATOM 1813 N N . ASN A 1 222 ? 4.538 42.120 -39.771 1.00 93.81 222 ASN A N 1
ATOM 1814 C CA . ASN A 1 222 ? 5.915 42.562 -40.005 1.00 93.81 222 ASN A CA 1
ATOM 1815 C C . ASN A 1 222 ? 6.850 42.174 -38.834 1.00 93.81 222 ASN A C 1
ATOM 1817 O O . ASN A 1 222 ? 6.392 41.710 -37.788 1.00 93.81 222 ASN A O 1
ATOM 1821 N N . ASP A 1 223 ? 8.167 42.360 -38.982 1.00 92.50 223 ASP A N 1
ATOM 1822 C CA . ASP A 1 223 ? 9.134 41.943 -37.951 1.00 92.50 223 ASP A CA 1
ATOM 1823 C C . ASP A 1 223 ? 8.942 42.649 -36.593 1.00 92.50 223 ASP A C 1
ATOM 1825 O O . ASP A 1 223 ? 9.147 42.025 -35.553 1.00 92.50 223 ASP A O 1
ATOM 1829 N N . GLU A 1 224 ? 8.472 43.901 -36.574 1.00 95.12 224 GLU A N 1
ATOM 1830 C CA . GLU A 1 224 ? 8.154 44.620 -35.332 1.00 95.12 224 GLU A CA 1
ATOM 1831 C C . GLU A 1 224 ? 6.983 43.956 -34.585 1.00 95.12 224 GLU A C 1
ATOM 1833 O O . GLU A 1 224 ? 7.086 43.645 -33.396 1.00 95.12 224 GLU A O 1
ATOM 1838 N N . ASN A 1 225 ? 5.882 43.674 -35.286 1.00 96.19 225 ASN A N 1
ATOM 1839 C CA . ASN A 1 225 ? 4.720 42.990 -34.720 1.00 96.19 225 ASN A CA 1
ATOM 1840 C C . ASN A 1 225 ? 5.035 41.529 -34.361 1.00 96.19 225 ASN A C 1
ATOM 1842 O O . ASN A 1 225 ? 4.532 41.027 -33.355 1.00 96.19 225 ASN A O 1
ATOM 1846 N N . TYR A 1 226 ? 5.911 40.862 -35.117 1.00 95.00 226 TYR A N 1
ATOM 1847 C CA . TYR A 1 226 ? 6.391 39.517 -34.806 1.00 95.00 226 TYR A CA 1
ATOM 1848 C C . TYR A 1 226 ? 7.202 39.492 -33.502 1.00 95.00 226 TYR A C 1
ATOM 1850 O O . TYR A 1 226 ? 6.952 38.646 -32.640 1.00 95.00 226 TYR A O 1
ATOM 1858 N N . GLU A 1 227 ? 8.134 40.430 -33.309 1.00 93.75 227 GLU A N 1
ATOM 1859 C CA . GLU A 1 227 ? 8.926 40.516 -32.077 1.00 93.75 227 GLU A CA 1
ATOM 1860 C C . GLU A 1 227 ? 8.085 40.985 -30.873 1.00 93.75 227 GLU A C 1
ATOM 1862 O O . GLU A 1 227 ? 8.221 40.404 -29.794 1.00 93.75 227 GLU A O 1
ATOM 1867 N N . LYS A 1 228 ? 7.127 41.911 -31.045 1.00 94.94 228 LYS A N 1
ATOM 1868 C CA . LYS A 1 228 ? 6.124 42.241 -30.006 1.00 94.94 228 LYS A CA 1
ATOM 1869 C C . LYS A 1 228 ? 5.314 41.008 -29.587 1.00 94.94 228 LYS A C 1
ATOM 1871 O O . LYS A 1 228 ? 5.191 40.716 -28.397 1.00 94.94 228 LYS A O 1
ATOM 1876 N N . LEU A 1 229 ? 4.804 40.234 -30.552 1.00 95.50 229 LEU A N 1
ATOM 1877 C CA . LEU A 1 229 ? 4.033 39.013 -30.290 1.00 95.50 229 LEU A CA 1
ATOM 1878 C C . LEU A 1 229 ? 4.881 37.924 -29.609 1.00 95.50 229 LEU A C 1
ATOM 1880 O O . LEU A 1 229 ? 4.391 37.238 -28.710 1.00 95.50 229 LEU A O 1
ATOM 1884 N N . LYS A 1 230 ? 6.152 37.785 -29.996 1.00 92.56 230 LYS A N 1
ATOM 1885 C CA . LYS A 1 230 ? 7.136 36.879 -29.382 1.00 92.56 230 LYS A CA 1
ATOM 1886 C C . LYS A 1 230 ? 7.432 37.252 -27.928 1.00 92.56 230 LYS A C 1
ATOM 1888 O O . LYS A 1 230 ? 7.404 36.368 -27.073 1.00 92.56 230 LYS A O 1
ATOM 1893 N N . GLN A 1 231 ? 7.666 38.534 -27.636 1.00 92.12 231 GLN A N 1
ATOM 1894 C CA . GLN A 1 231 ? 7.902 39.034 -26.275 1.00 92.12 231 GLN A CA 1
ATOM 1895 C C . GLN A 1 231 ? 6.667 38.837 -25.384 1.00 92.12 231 GLN A C 1
ATOM 1897 O O . GLN A 1 231 ? 6.763 38.211 -24.328 1.00 92.12 231 GLN A O 1
ATOM 1902 N N . LEU A 1 232 ? 5.485 39.261 -25.845 1.00 94.44 232 LEU A N 1
ATOM 1903 C CA . LEU A 1 232 ? 4.229 39.082 -25.110 1.00 94.44 232 LEU A CA 1
ATOM 1904 C C . LEU A 1 232 ? 3.911 37.595 -24.866 1.00 94.44 232 LEU A C 1
ATOM 1906 O O . LEU A 1 232 ? 3.478 37.213 -23.778 1.00 94.44 232 LEU A O 1
ATOM 1910 N N . SER A 1 233 ? 4.180 36.728 -25.846 1.00 92.88 233 SER A N 1
ATOM 1911 C CA . SER A 1 233 ? 4.007 35.277 -25.695 1.00 92.88 233 SER A CA 1
ATOM 1912 C C . SER A 1 233 ? 5.021 34.648 -24.740 1.00 92.88 233 SER A C 1
ATOM 1914 O O . SER A 1 233 ? 4.683 33.675 -24.066 1.00 92.88 233 SER A O 1
ATOM 1916 N N . PHE A 1 234 ? 6.233 35.202 -24.632 1.00 89.69 234 PHE A N 1
ATOM 1917 C CA . PHE A 1 234 ? 7.217 34.766 -23.643 1.00 89.69 234 PHE A CA 1
ATOM 1918 C C . PHE A 1 234 ? 6.766 35.098 -22.220 1.00 89.69 234 PHE A C 1
ATOM 1920 O O . PHE A 1 234 ? 6.752 34.198 -21.383 1.00 89.69 234 PHE A O 1
ATOM 1927 N N . GLU A 1 235 ? 6.293 36.323 -21.956 1.00 92.06 235 GLU A N 1
ATOM 1928 C CA . GLU A 1 235 ? 5.693 36.678 -20.658 1.00 92.06 235 GLU A CA 1
ATOM 1929 C C . GLU A 1 235 ? 4.508 35.767 -20.306 1.00 92.06 235 GLU A C 1
ATOM 1931 O O . GLU A 1 235 ? 4.383 35.311 -19.170 1.00 92.06 235 GLU A O 1
ATOM 1936 N N . ILE A 1 236 ? 3.673 35.421 -21.290 1.00 92.38 236 ILE A N 1
ATOM 1937 C CA . ILE A 1 236 ? 2.569 34.468 -21.114 1.00 92.38 236 ILE A CA 1
ATOM 1938 C C . ILE A 1 236 ? 3.084 33.057 -20.771 1.00 92.38 236 ILE A C 1
ATOM 1940 O O . ILE A 1 236 ? 2.491 32.391 -19.919 1.00 92.38 236 ILE A O 1
ATOM 1944 N N . TYR A 1 237 ? 4.191 32.591 -21.359 1.00 88.94 237 TYR A N 1
ATOM 1945 C CA . TYR A 1 237 ? 4.817 31.326 -20.954 1.00 88.94 237 TYR A CA 1
ATOM 1946 C C . TYR A 1 237 ? 5.423 31.395 -19.549 1.00 88.94 237 TYR A C 1
ATOM 1948 O O . TYR A 1 237 ? 5.179 30.481 -18.762 1.00 88.94 237 TYR A O 1
ATOM 1956 N N . ARG A 1 238 ? 6.109 32.489 -19.183 1.00 90.81 238 ARG A N 1
ATOM 1957 C CA . ARG A 1 238 ? 6.595 32.706 -17.808 1.00 90.81 238 ARG A CA 1
ATOM 1958 C C . ARG A 1 238 ? 5.433 32.649 -16.805 1.00 90.81 238 ARG A C 1
ATOM 1960 O O . ARG A 1 238 ? 5.497 31.907 -15.827 1.00 90.81 238 ARG A O 1
ATOM 1967 N N . LEU A 1 239 ? 4.329 33.338 -17.106 1.00 92.00 239 LEU A N 1
ATOM 1968 C CA . LEU A 1 239 ? 3.112 33.387 -16.289 1.00 92.00 239 LEU A CA 1
ATOM 1969 C C . LEU A 1 239 ? 2.465 32.005 -16.082 1.00 92.00 239 LEU A C 1
ATOM 1971 O O . LEU A 1 239 ? 2.068 31.686 -14.960 1.00 92.00 239 LEU A O 1
ATOM 1975 N N . ILE A 1 240 ? 2.341 31.207 -17.150 1.00 89.31 240 ILE A N 1
ATOM 1976 C CA . ILE A 1 240 ? 1.672 29.893 -17.141 1.00 89.31 240 ILE A CA 1
ATOM 1977 C C . ILE A 1 240 ? 2.531 28.813 -16.476 1.00 89.31 240 ILE A C 1
ATOM 1979 O O . ILE A 1 240 ? 1.995 28.002 -15.717 1.00 89.31 240 ILE A O 1
ATOM 1983 N N . ASP A 1 241 ? 3.835 28.793 -16.758 1.00 87.56 241 ASP A N 1
ATOM 1984 C CA . ASP A 1 241 ? 4.756 27.764 -16.263 1.00 87.56 241 ASP A CA 1
ATOM 1985 C C . ASP A 1 241 ? 5.152 28.003 -14.783 1.00 87.56 241 ASP A C 1
ATOM 1987 O O . ASP A 1 241 ? 5.646 27.084 -14.132 1.00 87.56 241 ASP A O 1
ATOM 1991 N N . GLY A 1 242 ? 4.892 29.202 -14.234 1.00 89.69 242 GLY A N 1
ATOM 1992 C CA . GLY A 1 242 ? 5.058 29.554 -12.811 1.00 89.69 242 GLY A CA 1
ATOM 1993 C C . GLY A 1 242 ? 6.139 30.601 -12.512 1.00 89.69 242 GLY A C 1
ATOM 1994 O O . GLY A 1 242 ? 6.179 31.139 -11.406 1.00 89.69 242 GLY A O 1
ATOM 1995 N N . ALA A 1 243 ? 6.975 30.947 -13.492 1.00 90.25 243 ALA A N 1
ATOM 1996 C CA . ALA A 1 243 ? 8.039 31.940 -13.361 1.00 90.25 243 ALA A CA 1
ATOM 1997 C C . ALA A 1 243 ? 7.513 33.379 -13.176 1.00 90.25 243 ALA A C 1
ATOM 1999 O O . ALA A 1 243 ? 6.335 33.679 -13.400 1.00 90.25 243 ALA A O 1
ATOM 2000 N N . SER A 1 244 ? 8.403 34.288 -12.766 1.00 91.44 244 SER A N 1
ATOM 2001 C CA . SER A 1 244 ? 8.090 35.715 -12.644 1.00 91.44 244 SER A CA 1
ATOM 2002 C C . SER A 1 244 ? 7.705 36.317 -14.002 1.00 91.44 244 SER A C 1
ATOM 2004 O O . SER A 1 244 ? 8.420 36.120 -14.984 1.00 91.44 244 SER A O 1
ATOM 2006 N N . ALA A 1 245 ? 6.581 37.035 -14.059 1.00 91.81 245 ALA A N 1
ATOM 2007 C CA . ALA A 1 245 ? 5.992 37.552 -15.301 1.00 91.81 245 ALA A CA 1
ATOM 2008 C C . ALA A 1 245 ? 5.070 38.747 -15.024 1.00 91.81 245 ALA A C 1
ATOM 2010 O O . ALA A 1 245 ? 4.364 38.742 -14.015 1.00 91.81 245 ALA A O 1
ATOM 2011 N N . PHE A 1 246 ? 5.040 39.756 -15.903 1.00 92.38 246 PHE A N 1
ATOM 2012 C CA . PHE A 1 246 ? 4.150 40.939 -15.805 1.00 92.38 246 PHE A CA 1
ATOM 2013 C C . PHE A 1 246 ? 4.184 41.733 -14.466 1.00 92.38 246 PHE A C 1
ATOM 2015 O O . PHE A 1 246 ? 3.307 42.569 -14.204 1.00 92.38 246 PHE A O 1
ATOM 2022 N N . GLY A 1 247 ? 5.196 41.495 -13.621 1.00 88.44 247 GLY A N 1
ATOM 2023 C CA . GLY A 1 247 ? 5.335 42.045 -12.264 1.00 88.44 247 GLY A CA 1
ATOM 2024 C C . GLY A 1 247 ? 4.921 41.105 -11.118 1.00 88.44 247 GLY A C 1
ATOM 2025 O O . GLY A 1 247 ? 5.029 41.495 -9.961 1.00 88.44 247 GLY A O 1
ATOM 2026 N N . LEU A 1 248 ? 4.469 39.879 -11.405 1.00 92.19 248 LEU A N 1
ATOM 2027 C CA . LEU A 1 248 ? 4.237 38.834 -10.400 1.00 92.19 248 LEU A CA 1
ATOM 2028 C C . LEU A 1 248 ? 5.533 38.068 -10.091 1.00 92.19 248 LEU A C 1
ATOM 2030 O O . LEU A 1 248 ? 6.279 37.723 -11.007 1.00 92.19 248 LEU A O 1
ATOM 2034 N N . GLU A 1 249 ? 5.755 37.733 -8.818 1.00 92.25 249 GLU A N 1
ATOM 2035 C CA . GLU A 1 249 ? 6.844 36.855 -8.353 1.00 92.25 249 GLU A CA 1
ATOM 2036 C C . GLU A 1 249 ? 6.630 35.381 -8.764 1.00 92.25 249 GLU A C 1
ATOM 2038 O O . GLU A 1 249 ? 5.516 34.981 -9.121 1.00 92.25 249 GLU A O 1
ATOM 2043 N N . GLU A 1 250 ? 7.682 34.557 -8.707 1.00 91.62 250 GLU A N 1
ATOM 2044 C CA . GLU A 1 250 ? 7.627 33.116 -9.008 1.00 91.62 250 GLU A CA 1
ATOM 2045 C C . GLU A 1 250 ? 6.659 32.361 -8.074 1.00 91.62 250 GLU A C 1
ATOM 2047 O O . GLU A 1 250 ? 6.827 32.347 -6.854 1.00 91.62 250 GLU A O 1
ATOM 2052 N N . ASP A 1 251 ? 5.699 31.634 -8.652 1.00 92.31 251 ASP A N 1
ATOM 2053 C CA . ASP A 1 251 ? 4.935 30.615 -7.931 1.00 92.31 251 ASP A CA 1
ATOM 2054 C C . ASP A 1 251 ? 5.692 29.279 -7.987 1.00 92.31 251 ASP A C 1
ATOM 2056 O O . ASP A 1 251 ? 5.531 28.462 -8.899 1.00 92.31 251 ASP A O 1
ATOM 2060 N N . LEU A 1 252 ? 6.526 29.054 -6.969 1.00 89.56 252 LEU A N 1
ATOM 2061 C CA . LEU A 1 252 ? 7.317 27.831 -6.815 1.00 89.56 252 LEU A CA 1
ATOM 2062 C C . LEU A 1 252 ? 6.465 26.551 -6.800 1.00 89.56 252 LEU A C 1
ATOM 2064 O O . LEU A 1 252 ? 6.976 25.499 -7.179 1.00 89.56 252 LEU A O 1
ATOM 2068 N N . GLU A 1 253 ? 5.194 26.596 -6.378 1.00 89.62 253 GLU A N 1
ATOM 2069 C CA . GLU A 1 253 ? 4.313 25.421 -6.374 1.00 89.62 253 GLU A CA 1
ATOM 2070 C C . GLU A 1 253 ? 3.762 25.147 -7.786 1.00 89.62 253 GLU A C 1
ATOM 2072 O O . GLU A 1 253 ? 3.666 23.980 -8.170 1.00 89.62 253 GLU A O 1
ATOM 2077 N N . MET A 1 254 ? 3.493 26.178 -8.601 1.00 90.38 254 MET A N 1
ATOM 2078 C CA . MET A 1 254 ? 3.227 26.015 -10.039 1.00 90.38 254 MET A CA 1
ATOM 2079 C C . MET A 1 254 ? 4.438 25.426 -10.769 1.00 90.38 254 MET A C 1
ATOM 2081 O O . MET A 1 254 ? 4.314 24.340 -11.340 1.00 90.38 254 MET A O 1
ATOM 2085 N N . THR A 1 255 ? 5.610 26.069 -10.676 1.00 87.38 255 THR A N 1
ATOM 2086 C CA . THR A 1 255 ? 6.870 25.633 -11.314 1.00 87.38 255 THR A CA 1
ATOM 2087 C C . THR A 1 255 ? 7.158 24.151 -11.019 1.00 87.38 255 THR A C 1
ATOM 2089 O O . THR A 1 255 ? 7.390 23.328 -11.911 1.00 87.38 255 THR A O 1
ATOM 2092 N N . LYS A 1 256 ? 7.038 23.772 -9.744 1.00 88.88 256 LYS A N 1
ATOM 2093 C CA . LYS A 1 256 ? 7.206 22.410 -9.219 1.00 88.88 256 LYS A CA 1
ATOM 2094 C C . LYS A 1 256 ? 6.144 21.414 -9.696 1.00 88.88 256 LYS A C 1
ATOM 2096 O O . LYS A 1 256 ? 6.463 20.242 -9.912 1.00 88.88 256 LYS A O 1
ATOM 2101 N N . LEU A 1 257 ? 4.885 21.829 -9.839 1.00 87.69 257 LEU A N 1
ATOM 2102 C CA . LEU A 1 257 ? 3.808 20.964 -10.331 1.00 87.69 257 LEU A CA 1
ATOM 2103 C C . LEU A 1 257 ? 3.800 20.821 -11.861 1.00 87.69 257 LEU A C 1
ATOM 2105 O O . LEU A 1 257 ? 3.169 19.879 -12.341 1.00 87.69 257 LEU A O 1
ATOM 2109 N N . TYR A 1 258 ? 4.486 21.696 -12.608 1.00 86.44 258 TYR A N 1
ATOM 2110 C CA . TYR A 1 258 ? 4.461 21.748 -14.074 1.00 86.44 258 TYR A CA 1
ATOM 2111 C C . TYR A 1 258 ? 5.320 20.657 -14.744 1.00 86.44 258 TYR A C 1
ATOM 2113 O O . TYR A 1 258 ? 4.775 19.666 -15.226 1.00 86.44 258 TYR A O 1
ATOM 2121 N N . GLU A 1 259 ? 6.653 20.776 -14.734 1.00 87.75 259 GLU A N 1
ATOM 2122 C CA . GLU A 1 259 ? 7.583 19.741 -15.252 1.00 87.75 259 GLU A CA 1
ATOM 2123 C C . GLU A 1 259 ? 8.507 19.160 -14.159 1.00 87.75 259 GLU A C 1
ATOM 2125 O O . GLU A 1 259 ? 9.332 18.276 -14.410 1.00 87.75 259 GLU A O 1
ATOM 2130 N N . GLY A 1 260 ? 8.308 19.558 -12.896 1.00 89.25 260 GLY A N 1
ATOM 2131 C CA . GLY A 1 260 ? 8.980 18.954 -11.742 1.00 89.25 260 GLY A CA 1
ATOM 2132 C C . GLY A 1 260 ? 8.835 17.423 -11.665 1.00 89.25 260 GLY A C 1
ATOM 2133 O O . GLY A 1 260 ? 9.802 16.763 -11.278 1.00 89.25 260 GLY A O 1
ATOM 2134 N N . PRO A 1 261 ? 7.709 16.800 -12.080 1.00 87.62 261 PRO A N 1
ATOM 2135 C CA . PRO A 1 261 ? 7.600 15.342 -12.205 1.00 87.62 261 PRO A CA 1
ATOM 2136 C C . PRO A 1 261 ? 8.591 14.687 -13.189 1.00 87.62 261 PRO A C 1
ATOM 2138 O O . PRO A 1 261 ? 9.053 13.567 -12.933 1.00 87.62 261 PRO A O 1
ATOM 2141 N N . LEU A 1 262 ? 8.949 15.365 -14.287 1.00 90.25 262 LEU A N 1
ATOM 2142 C CA . LEU A 1 262 ? 9.963 14.894 -15.234 1.00 90.25 262 LEU A CA 1
ATOM 2143 C C . LEU A 1 262 ? 11.354 14.981 -14.600 1.00 90.25 262 LEU A C 1
ATOM 2145 O O . LEU A 1 262 ? 12.071 13.978 -14.554 1.00 90.25 262 LEU A O 1
ATOM 2149 N N . LEU A 1 263 ? 11.700 16.130 -14.013 1.00 92.12 263 LEU A N 1
ATOM 2150 C CA . LEU A 1 263 ? 12.991 16.321 -13.345 1.00 92.12 263 LEU A CA 1
ATOM 2151 C C . LEU A 1 263 ? 13.172 15.360 -12.156 1.00 92.12 263 LEU A C 1
ATOM 2153 O O . LEU A 1 263 ? 14.225 14.741 -11.996 1.00 92.12 263 LEU A O 1
ATOM 2157 N N . LYS A 1 264 ? 12.107 15.121 -11.381 1.00 90.19 264 LYS A N 1
ATOM 2158 C CA . LYS A 1 264 ? 12.056 14.099 -10.326 1.00 90.19 264 LYS A CA 1
ATOM 2159 C C . LYS A 1 264 ? 12.340 12.690 -10.860 1.00 90.19 264 LYS A C 1
ATOM 2161 O O . LYS A 1 264 ? 13.024 11.913 -10.195 1.00 90.19 264 LYS A O 1
ATOM 2166 N N . THR A 1 265 ? 11.859 12.365 -12.059 1.00 89.19 265 THR A N 1
ATOM 2167 C CA . THR A 1 265 ? 12.090 11.064 -12.712 1.00 89.19 265 THR A CA 1
ATOM 2168 C C . THR A 1 265 ? 13.532 10.919 -13.207 1.00 89.19 265 THR A C 1
ATOM 2170 O O . THR A 1 265 ? 14.125 9.849 -13.050 1.00 89.19 265 THR A O 1
ATOM 2173 N N . ILE A 1 266 ? 14.124 12.003 -13.720 1.00 92.75 266 ILE A N 1
ATOM 2174 C CA . ILE A 1 266 ? 15.548 12.085 -14.078 1.00 92.75 266 ILE A CA 1
ATOM 2175 C C . ILE A 1 266 ? 16.417 11.829 -12.833 1.00 92.75 266 ILE A C 1
ATOM 2177 O O . ILE A 1 266 ? 17.271 10.938 -12.851 1.00 92.75 266 ILE A O 1
ATOM 2181 N N . ILE A 1 267 ? 16.133 12.503 -11.715 1.00 91.62 267 ILE A N 1
ATOM 2182 C CA . ILE A 1 267 ? 16.815 12.283 -10.426 1.00 91.62 267 ILE A CA 1
ATOM 2183 C C . ILE A 1 267 ? 16.641 10.841 -9.937 1.00 91.62 267 ILE A C 1
ATOM 2185 O O . ILE A 1 267 ? 17.621 10.205 -9.563 1.00 91.62 267 ILE A O 1
ATOM 2189 N N . ASP A 1 268 ? 15.426 10.282 -9.970 1.00 88.12 268 ASP A N 1
ATOM 2190 C CA . ASP A 1 268 ? 15.180 8.908 -9.510 1.00 88.12 268 ASP A CA 1
ATOM 2191 C C . ASP A 1 268 ? 15.953 7.867 -10.336 1.00 88.12 268 ASP A C 1
ATOM 2193 O O . ASP A 1 268 ? 16.316 6.810 -9.818 1.00 88.12 268 ASP A O 1
ATOM 2197 N N . ASN A 1 269 ? 16.228 8.135 -11.613 1.00 89.50 269 ASN A N 1
ATOM 2198 C CA . ASN A 1 269 ? 17.074 7.281 -12.447 1.00 89.50 269 ASN A CA 1
ATOM 2199 C C . ASN A 1 269 ? 18.558 7.372 -12.056 1.00 89.50 269 ASN A C 1
ATOM 2201 O O . ASN A 1 269 ? 19.195 6.332 -11.859 1.00 89.50 269 ASN A O 1
ATOM 2205 N N . PHE A 1 270 ? 19.085 8.580 -11.836 1.00 91.50 270 PHE A N 1
ATOM 2206 C CA . PHE A 1 270 ? 20.445 8.764 -11.319 1.00 91.50 270 PHE A CA 1
ATOM 2207 C C . PHE A 1 270 ? 20.619 8.182 -9.906 1.00 91.50 270 PHE A C 1
ATOM 2209 O O . PHE A 1 270 ? 21.639 7.556 -9.621 1.00 91.50 270 PHE A O 1
ATOM 2216 N N . ASP A 1 271 ? 19.607 8.276 -9.040 1.00 86.12 271 ASP A N 1
ATOM 2217 C CA . ASP A 1 271 ? 19.604 7.651 -7.714 1.00 86.12 271 ASP A CA 1
ATOM 2218 C C . ASP A 1 271 ? 19.667 6.118 -7.790 1.00 86.12 271 ASP A C 1
ATOM 2220 O O . ASP A 1 271 ? 20.470 5.512 -7.078 1.00 86.12 271 ASP A O 1
ATOM 2224 N N . LYS A 1 272 ? 18.893 5.479 -8.682 1.00 80.62 272 LYS A N 1
ATOM 2225 C CA . LYS A 1 272 ? 18.982 4.022 -8.921 1.00 80.62 272 LYS A CA 1
ATOM 2226 C C . LYS A 1 272 ? 20.401 3.629 -9.340 1.00 80.62 272 LYS A C 1
ATOM 2228 O O . LYS A 1 272 ? 20.950 2.671 -8.794 1.00 80.62 272 LYS A O 1
ATOM 2233 N N . LYS A 1 273 ? 21.013 4.387 -10.258 1.00 81.00 273 LYS A N 1
ATOM 2234 C CA . LYS A 1 273 ? 22.377 4.145 -10.753 1.00 81.00 273 LYS A CA 1
ATOM 2235 C C . LYS A 1 273 ? 23.436 4.353 -9.659 1.00 81.00 273 LYS A C 1
ATOM 2237 O O . LYS A 1 273 ? 24.314 3.511 -9.478 1.00 81.00 273 LYS A O 1
ATOM 2242 N N . ARG A 1 274 ? 23.300 5.410 -8.850 1.00 76.12 274 ARG A N 1
ATOM 2243 C CA . ARG A 1 274 ? 24.121 5.676 -7.655 1.00 76.12 274 ARG A CA 1
ATOM 2244 C C . ARG A 1 274 ? 24.040 4.528 -6.646 1.00 76.12 274 ARG A C 1
ATOM 2246 O O . ARG A 1 274 ? 25.074 4.063 -6.173 1.00 76.12 274 ARG A O 1
ATOM 2253 N N . CYS A 1 275 ? 22.840 4.020 -6.361 1.00 61.47 275 CYS A N 1
ATOM 2254 C CA . CYS A 1 275 ? 22.656 2.868 -5.477 1.00 61.47 275 CYS A CA 1
ATOM 2255 C C . CYS A 1 275 ? 23.281 1.581 -6.037 1.00 61.47 275 CYS A C 1
ATOM 2257 O O . CYS A 1 275 ? 23.859 0.820 -5.267 1.00 61.47 275 CYS A O 1
ATOM 2259 N N . GLN A 1 276 ? 23.220 1.337 -7.350 1.00 60.12 276 GLN A N 1
ATOM 2260 C CA . GLN A 1 276 ? 23.894 0.189 -7.976 1.00 60.12 276 GLN A CA 1
ATOM 2261 C C . GLN A 1 276 ? 25.424 0.267 -7.819 1.00 60.12 276 GLN A C 1
ATOM 2263 O O . GLN A 1 276 ? 26.048 -0.738 -7.488 1.00 60.12 276 GLN A O 1
ATOM 2268 N N . ASN A 1 277 ? 26.014 1.457 -7.976 1.00 54.28 277 ASN A N 1
ATOM 2269 C CA . ASN A 1 277 ? 27.461 1.670 -7.845 1.00 54.28 277 ASN A CA 1
ATOM 2270 C C . ASN A 1 277 ? 27.975 1.648 -6.391 1.00 54.28 277 ASN A C 1
ATOM 2272 O O . ASN A 1 277 ? 29.160 1.404 -6.175 1.00 54.28 277 ASN A O 1
ATOM 2276 N N . GLY A 1 278 ? 27.116 1.918 -5.401 1.00 44.41 278 GLY A N 1
ATOM 2277 C CA . GLY A 1 278 ? 27.489 1.969 -3.980 1.00 44.41 278 GLY A CA 1
ATOM 2278 C C . GLY A 1 278 ? 27.386 0.640 -3.219 1.00 44.41 278 GLY A C 1
ATOM 2279 O O . GLY A 1 278 ? 27.844 0.556 -2.081 1.00 44.41 278 GLY A O 1
ATOM 2280 N N . ILE A 1 279 ? 26.778 -0.402 -3.797 1.00 38.97 279 ILE A N 1
ATOM 2281 C CA . ILE A 1 279 ? 26.573 -1.685 -3.108 1.00 38.97 279 ILE A CA 1
ATOM 2282 C C . ILE A 1 279 ? 27.714 -2.652 -3.435 1.00 38.97 279 ILE A C 1
ATOM 2284 O O . ILE A 1 279 ? 27.882 -3.078 -4.576 1.00 38.97 279 ILE A O 1
ATOM 2288 N N . SER A 1 280 ? 28.446 -3.082 -2.401 1.00 37.69 280 SER A N 1
ATOM 2289 C CA . SER A 1 280 ? 29.429 -4.165 -2.517 1.00 37.69 280 SER A CA 1
ATOM 2290 C C . SER A 1 280 ? 28.826 -5.401 -3.198 1.00 37.69 280 SER A C 1
ATOM 2292 O O . SER A 1 280 ? 27.739 -5.868 -2.841 1.00 37.69 280 SER A O 1
ATOM 2294 N N . LYS A 1 281 ? 29.591 -5.993 -4.126 1.00 41.81 281 LYS A N 1
ATOM 2295 C CA . LYS A 1 281 ? 29.264 -7.225 -4.875 1.00 41.81 281 LYS A CA 1
ATOM 2296 C C . LYS A 1 281 ? 28.892 -8.408 -3.957 1.00 41.81 281 LYS A C 1
ATOM 2298 O O . LYS A 1 281 ? 28.246 -9.356 -4.402 1.00 41.81 281 LYS A O 1
ATOM 2303 N N . PHE A 1 282 ? 29.282 -8.338 -2.681 1.00 39.50 282 PHE A N 1
ATOM 2304 C CA . PHE A 1 282 ? 28.921 -9.270 -1.612 1.00 39.50 282 PHE A CA 1
ATOM 2305 C C . PHE A 1 282 ? 27.513 -9.009 -1.042 1.00 39.50 282 PHE A C 1
ATOM 2307 O O . PHE A 1 282 ? 26.699 -9.925 -0.959 1.00 39.50 282 PHE A O 1
ATOM 2314 N N . ILE A 1 283 ? 27.177 -7.752 -0.729 1.00 41.41 283 ILE A N 1
ATOM 2315 C CA . ILE A 1 283 ? 25.864 -7.355 -0.184 1.00 41.41 283 ILE A CA 1
ATOM 2316 C C . ILE A 1 283 ? 24.752 -7.575 -1.221 1.00 41.41 283 ILE A C 1
ATOM 2318 O O . ILE A 1 283 ? 23.667 -8.041 -0.875 1.00 41.41 283 ILE A O 1
ATOM 2322 N N . LEU A 1 284 ? 25.036 -7.345 -2.510 1.00 39.75 284 LEU A N 1
ATOM 2323 C CA . LEU A 1 284 ? 24.080 -7.592 -3.597 1.00 39.75 284 LEU A CA 1
ATOM 2324 C C . LEU A 1 284 ? 23.637 -9.073 -3.695 1.00 39.75 284 LEU A C 1
ATOM 2326 O O . LEU A 1 284 ? 22.552 -9.352 -4.202 1.00 39.75 284 LEU A O 1
ATOM 2330 N N . LYS A 1 285 ? 24.440 -10.026 -3.188 1.00 42.53 285 LYS A N 1
ATOM 2331 C CA . LYS A 1 285 ? 24.078 -11.457 -3.103 1.00 42.53 285 LYS A CA 1
ATOM 2332 C C . LYS A 1 285 ? 23.157 -11.795 -1.923 1.00 42.53 285 LYS A C 1
ATOM 2334 O O . LYS A 1 285 ? 22.509 -12.836 -1.970 1.00 42.53 285 LYS A O 1
ATOM 2339 N N . LEU A 1 286 ? 23.112 -10.960 -0.882 1.00 38.88 286 LEU A N 1
ATOM 2340 C CA . LEU A 1 286 ? 22.399 -11.234 0.377 1.00 38.88 286 LEU A CA 1
ATOM 2341 C C . LEU A 1 286 ? 20.963 -10.682 0.404 1.00 38.88 286 LEU A C 1
ATOM 2343 O O . LEU A 1 286 ? 20.179 -11.040 1.281 1.00 38.88 286 LEU A O 1
ATOM 2347 N N . LEU A 1 287 ? 20.589 -9.838 -0.562 1.00 31.98 287 LEU A N 1
ATOM 2348 C CA . LEU A 1 287 ? 19.215 -9.357 -0.713 1.00 31.98 287 LEU A CA 1
ATOM 2349 C C . LEU A 1 287 ? 18.311 -10.460 -1.311 1.00 31.98 287 LEU A C 1
ATOM 2351 O O . LEU A 1 287 ? 18.682 -11.060 -2.324 1.00 31.98 287 LEU A O 1
ATOM 2355 N N . PRO A 1 288 ? 17.110 -10.721 -0.752 1.00 32.72 288 PRO A N 1
ATOM 2356 C CA . PRO A 1 288 ? 16.216 -11.763 -1.259 1.00 32.72 288 PRO A CA 1
ATOM 2357 C C . PRO A 1 288 ? 15.727 -11.433 -2.678 1.00 32.72 288 PRO A C 1
ATOM 2359 O O . PRO A 1 288 ? 15.029 -10.443 -2.898 1.00 32.72 288 PRO A O 1
ATOM 2362 N N . GLN A 1 289 ? 16.078 -12.287 -3.644 1.00 38.28 289 GLN A N 1
ATOM 2363 C CA . GLN A 1 289 ? 15.926 -12.045 -5.089 1.00 38.28 289 GLN A CA 1
ATOM 2364 C C . GLN A 1 289 ? 14.487 -12.213 -5.634 1.00 38.28 289 GLN A C 1
ATOM 2366 O O . GLN A 1 289 ? 14.305 -12.520 -6.809 1.00 38.28 289 GLN A O 1
ATOM 2371 N N . ASN A 1 290 ? 13.454 -11.977 -4.816 1.00 34.16 290 ASN A N 1
ATOM 2372 C CA . ASN A 1 290 ? 12.027 -12.043 -5.193 1.00 34.16 290 ASN A CA 1
ATOM 2373 C C . ASN A 1 290 ? 11.570 -10.866 -6.079 1.00 34.16 290 ASN A C 1
ATOM 2375 O O . ASN A 1 290 ? 10.430 -10.410 -5.984 1.00 34.16 290 ASN A O 1
ATOM 2379 N N . ASP A 1 291 ? 12.469 -10.290 -6.869 1.00 32.00 291 ASP A N 1
ATOM 2380 C CA . ASP A 1 291 ? 12.234 -9.005 -7.503 1.00 32.00 291 ASP A CA 1
ATOM 2381 C C . ASP A 1 291 ? 12.867 -8.960 -8.890 1.00 32.00 291 ASP A C 1
ATOM 2383 O O . ASP A 1 291 ? 14.089 -9.011 -9.043 1.00 32.00 291 ASP A O 1
ATOM 2387 N N . ASP A 1 292 ? 12.015 -8.805 -9.901 1.00 33.28 292 ASP A N 1
ATOM 2388 C CA . ASP A 1 292 ? 12.356 -8.557 -11.305 1.00 33.28 292 ASP A CA 1
ATOM 2389 C C . ASP A 1 292 ? 12.816 -7.087 -11.491 1.00 33.28 292 ASP A C 1
ATOM 2391 O O . ASP A 1 292 ? 12.428 -6.382 -12.429 1.00 33.28 292 ASP A O 1
ATOM 2395 N N . ARG A 1 293 ? 13.625 -6.628 -10.516 1.00 35.25 293 ARG A N 1
ATOM 2396 C CA . ARG A 1 293 ? 14.051 -5.252 -10.192 1.00 35.25 293 ARG A CA 1
ATOM 2397 C C . ARG A 1 293 ? 15.034 -4.673 -11.210 1.00 35.25 293 ARG A C 1
ATOM 2399 O O . ARG A 1 293 ? 15.548 -3.575 -11.014 1.00 35.25 293 ARG A O 1
ATOM 2406 N N . SER A 1 294 ? 15.297 -5.397 -12.295 1.00 31.95 294 SER A N 1
ATOM 2407 C CA . SER A 1 294 ? 16.031 -4.901 -13.447 1.00 31.95 294 SER A CA 1
ATOM 2408 C C . SER A 1 294 ? 15.151 -3.961 -14.287 1.00 31.95 294 SER A C 1
ATOM 2410 O O . SER A 1 294 ? 14.663 -4.312 -15.358 1.00 31.95 294 SER A O 1
ATOM 2412 N N . THR A 1 295 ? 15.053 -2.704 -13.845 1.00 36.28 295 THR A N 1
ATOM 2413 C CA . THR A 1 295 ? 15.721 -1.673 -14.658 1.00 36.28 295 THR A CA 1
ATOM 2414 C C . THR A 1 295 ? 17.193 -2.064 -14.647 1.00 36.28 295 THR A C 1
ATOM 2416 O O . THR A 1 295 ? 17.795 -2.053 -13.568 1.00 36.28 295 THR A O 1
ATOM 2419 N N . SER A 1 296 ? 17.707 -2.577 -15.768 1.00 43.66 296 SER A N 1
ATOM 2420 C CA . SER A 1 296 ? 18.983 -3.303 -15.781 1.00 43.66 296 SER A CA 1
ATOM 2421 C C . SER A 1 296 ? 20.097 -2.502 -15.106 1.00 43.66 296 SER A C 1
ATOM 2423 O O . SER A 1 296 ? 20.123 -1.272 -15.183 1.00 43.66 296 SER A O 1
ATOM 2425 N N . SER A 1 297 ? 21.049 -3.190 -14.468 1.00 55.66 297 SER A N 1
ATOM 2426 C CA . SER A 1 297 ? 22.299 -2.564 -13.999 1.00 55.66 297 SER A CA 1
ATOM 2427 C C . SER A 1 297 ? 23.009 -1.800 -15.119 1.00 55.66 297 SER A C 1
ATOM 2429 O O . SER A 1 297 ? 23.755 -0.849 -14.880 1.00 55.66 297 SER A O 1
ATOM 2431 N N . ASN A 1 298 ? 22.731 -2.209 -16.354 1.00 76.12 298 ASN A N 1
ATOM 2432 C CA . ASN A 1 298 ? 23.348 -1.722 -17.565 1.00 76.12 298 ASN A CA 1
ATOM 2433 C C . ASN A 1 298 ? 22.591 -0.527 -18.172 1.00 76.12 298 ASN A C 1
ATOM 2435 O O . ASN A 1 298 ? 23.092 0.027 -19.141 1.00 76.12 298 ASN A O 1
ATOM 2439 N N . LEU A 1 299 ? 21.458 -0.075 -17.600 1.00 86.94 299 LEU A N 1
ATOM 2440 C CA . LEU A 1 299 ? 20.711 1.073 -18.132 1.00 86.94 299 LEU A CA 1
ATOM 2441 C C . LEU A 1 299 ? 21.608 2.314 -18.081 1.00 86.94 299 LEU A C 1
ATOM 2443 O O . LEU A 1 299 ? 22.054 2.719 -17.004 1.00 86.94 299 LEU A O 1
ATOM 2447 N N . LYS A 1 300 ? 21.919 2.860 -19.253 1.00 92.44 300 LYS A N 1
ATOM 2448 C CA . LYS A 1 300 ? 22.944 3.884 -19.485 1.00 92.44 300 LYS A CA 1
ATOM 2449 C C . LYS A 1 300 ? 22.350 5.154 -20.085 1.00 92.44 300 LYS A C 1
ATOM 2451 O O . LYS A 1 300 ? 22.819 6.231 -19.742 1.00 92.44 300 LYS A O 1
ATOM 2456 N N . TYR A 1 301 ? 21.328 5.040 -20.932 1.00 95.25 301 TYR A N 1
ATOM 2457 C CA . TYR A 1 301 ? 20.734 6.165 -21.656 1.00 95.25 301 TYR A CA 1
ATOM 2458 C C . TYR A 1 301 ? 19.206 6.141 -21.557 1.00 95.25 301 TYR A C 1
ATOM 2460 O O . TYR A 1 301 ? 18.579 5.102 -21.792 1.00 95.25 301 TYR A O 1
ATOM 2468 N N . VAL A 1 302 ? 18.601 7.285 -21.228 1.00 94.75 302 VAL A N 1
ATOM 2469 C CA . VAL A 1 302 ? 17.141 7.476 -21.270 1.00 94.75 302 VAL A CA 1
ATOM 2470 C C . VAL A 1 302 ? 16.800 8.729 -22.067 1.00 94.75 302 VAL A C 1
ATOM 2472 O O . VAL A 1 302 ? 17.308 9.803 -21.763 1.00 94.75 302 VAL A O 1
ATOM 2475 N N . ALA A 1 303 ? 15.914 8.610 -23.052 1.00 96.19 303 ALA A N 1
ATOM 2476 C CA . ALA A 1 303 ? 15.434 9.745 -23.837 1.00 96.19 303 ALA A CA 1
ATOM 2477 C C . ALA A 1 303 ? 13.965 10.076 -23.560 1.00 96.19 303 ALA A C 1
ATOM 2479 O O . ALA A 1 303 ? 13.154 9.179 -23.313 1.00 96.19 303 ALA A O 1
ATOM 2480 N N . TYR A 1 304 ? 13.629 11.358 -23.681 1.00 95.50 304 TYR A N 1
ATOM 2481 C CA . TYR A 1 304 ? 12.291 11.913 -23.511 1.00 95.50 304 TYR A CA 1
ATOM 2482 C C . TYR A 1 304 ? 11.969 12.843 -24.695 1.00 95.50 304 TYR A C 1
ATOM 2484 O O . TYR A 1 304 ? 12.378 14.004 -24.708 1.00 95.50 304 TYR A O 1
ATOM 2492 N N . SER A 1 305 ? 11.232 12.354 -25.698 1.00 95.38 305 SER A N 1
ATOM 2493 C CA . SER A 1 305 ? 10.769 13.203 -26.805 1.00 95.38 305 SER A CA 1
ATOM 2494 C C . SER A 1 305 ? 9.516 13.987 -26.411 1.00 95.38 305 SER A C 1
ATOM 2496 O O . SER A 1 305 ? 8.517 13.418 -25.959 1.00 95.38 305 SER A O 1
ATOM 2498 N N . ALA A 1 306 ? 9.607 15.304 -26.551 1.00 93.62 306 ALA A N 1
ATOM 2499 C CA . ALA A 1 306 ? 8.816 16.284 -25.827 1.00 93.62 306 ALA A CA 1
ATOM 2500 C C . ALA A 1 306 ? 8.516 17.528 -26.689 1.00 93.62 306 ALA A C 1
ATOM 2502 O O . ALA A 1 306 ? 8.544 17.485 -27.922 1.00 93.62 306 ALA A O 1
ATOM 2503 N N . HIS A 1 307 ? 8.197 18.639 -26.026 1.00 92.56 307 HIS A N 1
ATOM 2504 C CA . HIS A 1 307 ? 7.780 19.902 -26.636 1.00 92.56 307 HIS A CA 1
ATOM 2505 C C . HIS A 1 307 ? 8.639 21.060 -26.121 1.00 92.56 307 HIS A C 1
ATOM 2507 O O . HIS A 1 307 ? 9.316 20.940 -25.101 1.00 92.56 307 HIS A O 1
ATOM 2513 N N . ASP A 1 308 ? 8.542 22.190 -26.813 1.00 90.19 308 ASP A N 1
ATOM 2514 C CA . ASP A 1 308 ? 8.980 23.526 -26.374 1.00 90.19 308 ASP A CA 1
ATOM 2515 C C . ASP A 1 308 ? 8.667 23.785 -24.891 1.00 90.19 308 ASP A C 1
ATOM 2517 O O . ASP A 1 308 ? 9.582 23.987 -24.091 1.00 90.19 308 ASP A O 1
ATOM 2521 N N . TYR A 1 309 ? 7.390 23.682 -24.505 1.00 88.69 309 TYR A N 1
ATOM 2522 C CA . TYR A 1 309 ? 6.942 23.938 -23.131 1.00 88.69 309 TYR A CA 1
ATOM 2523 C C . TYR A 1 309 ? 7.556 22.991 -22.081 1.00 88.69 309 TYR A C 1
ATOM 2525 O O . TYR A 1 309 ? 7.611 23.334 -20.904 1.00 88.69 309 TYR A O 1
ATOM 2533 N N . THR A 1 310 ? 8.047 21.811 -22.476 1.00 91.75 310 THR A N 1
ATOM 2534 C CA . THR A 1 310 ? 8.729 20.898 -21.547 1.00 91.75 310 THR A CA 1
ATOM 2535 C C . THR A 1 310 ? 10.159 21.356 -21.259 1.00 91.75 310 THR A C 1
ATOM 2537 O O . THR A 1 310 ? 10.612 21.258 -20.121 1.00 91.75 310 THR A O 1
ATOM 2540 N N . ILE A 1 311 ? 10.873 21.883 -22.259 1.00 93.31 311 ILE A N 1
ATOM 2541 C CA . ILE A 1 311 ? 12.213 22.455 -22.051 1.00 93.31 311 ILE A CA 1
ATOM 2542 C C . ILE A 1 311 ? 12.095 23.794 -21.305 1.00 93.31 311 ILE A C 1
ATOM 2544 O O . ILE A 1 311 ? 12.830 23.998 -20.345 1.00 93.31 311 ILE A O 1
ATOM 2548 N N . SER A 1 312 ? 11.104 24.624 -21.658 1.00 91.19 312 SER A N 1
ATOM 2549 C CA . SER A 1 312 ? 10.693 25.839 -20.926 1.00 91.19 312 SER A CA 1
ATOM 2550 C C . SER A 1 312 ? 10.485 25.568 -19.431 1.00 91.19 312 SER A C 1
ATOM 2552 O O . SER A 1 312 ? 11.199 26.113 -18.589 1.00 91.19 312 SER A O 1
ATOM 2554 N N . GLY A 1 313 ? 9.591 24.630 -19.093 1.00 90.69 313 GLY A N 1
ATOM 2555 C CA . GLY A 1 313 ? 9.328 24.250 -17.706 1.00 90.69 313 GLY A CA 1
ATOM 2556 C C . GLY A 1 313 ? 10.581 23.759 -16.974 1.00 90.69 313 GLY A C 1
ATOM 2557 O O . GLY A 1 313 ? 10.837 24.181 -15.848 1.00 90.69 313 GLY A O 1
ATOM 2558 N N . LEU A 1 314 ? 11.406 22.914 -17.608 1.00 93.19 314 LEU A N 1
ATOM 2559 C CA . LEU A 1 314 ? 12.672 22.459 -17.016 1.00 93.19 314 LEU A CA 1
ATOM 2560 C C . LEU A 1 314 ? 13.670 23.607 -16.793 1.00 93.19 314 LEU A C 1
ATOM 2562 O O . LEU A 1 314 ? 14.341 23.615 -15.762 1.00 93.19 314 LEU A O 1
ATOM 2566 N N . PHE A 1 315 ? 13.758 24.576 -17.706 1.00 93.62 315 PHE A N 1
ATOM 2567 C CA . PHE A 1 315 ? 14.576 25.778 -17.543 1.00 93.62 315 PHE A CA 1
ATOM 2568 C C . PHE A 1 315 ? 14.112 26.620 -16.345 1.00 93.62 315 PHE A C 1
ATOM 2570 O O . PHE A 1 315 ? 14.931 26.877 -15.460 1.00 93.62 315 PHE A O 1
ATOM 2577 N N . PHE A 1 316 ? 12.817 26.933 -16.217 1.00 91.06 316 PHE A N 1
ATOM 2578 C CA . PHE A 1 316 ? 12.297 27.673 -15.057 1.00 91.06 316 PHE A CA 1
ATOM 2579 C C . PHE A 1 316 ? 12.543 26.932 -13.727 1.00 91.06 316 PHE A C 1
ATOM 2581 O O . PHE A 1 316 ? 13.079 27.516 -12.781 1.00 91.06 316 PHE A O 1
ATOM 2588 N N . ILE A 1 317 ? 12.292 25.615 -13.671 1.00 90.81 317 ILE A N 1
ATOM 2589 C CA . ILE A 1 317 ? 12.593 24.769 -12.494 1.00 90.81 317 ILE A CA 1
ATOM 2590 C C . ILE A 1 317 ? 14.089 24.794 -12.139 1.00 90.81 317 ILE A C 1
ATOM 2592 O O . ILE A 1 317 ? 14.451 24.729 -10.962 1.00 90.81 317 ILE A O 1
ATOM 2596 N N . MET A 1 318 ? 14.975 24.931 -13.126 1.00 92.62 318 MET A N 1
ATOM 2597 C CA . MET A 1 318 ? 16.418 25.073 -12.913 1.00 92.62 318 MET A CA 1
ATOM 2598 C C . MET A 1 318 ? 16.878 26.516 -12.638 1.00 92.62 318 MET A C 1
ATOM 2600 O O . MET A 1 318 ? 18.016 26.694 -12.209 1.00 92.62 318 MET A O 1
ATOM 2604 N N . GLY A 1 319 ? 16.006 27.518 -12.804 1.00 89.50 319 GLY A N 1
ATOM 2605 C CA . GLY A 1 319 ? 16.283 28.941 -12.548 1.00 89.50 319 GLY A CA 1
ATOM 2606 C C . GLY A 1 319 ? 16.733 29.738 -13.777 1.00 89.50 319 GLY A C 1
ATOM 2607 O O . GLY A 1 319 ? 17.231 30.849 -13.632 1.00 89.50 319 GLY A O 1
ATOM 2608 N N . ILE A 1 320 ? 16.580 29.174 -14.975 1.00 89.44 320 ILE A N 1
ATOM 2609 C CA . ILE A 1 320 ? 16.989 29.772 -16.248 1.00 89.44 320 ILE A CA 1
ATOM 2610 C C . ILE A 1 320 ? 15.767 30.484 -16.844 1.00 89.44 320 ILE A C 1
ATOM 2612 O O . ILE A 1 320 ? 14.913 29.845 -17.454 1.00 89.44 320 ILE A O 1
ATOM 2616 N N . ASN A 1 321 ? 15.667 31.800 -16.641 1.00 81.38 321 ASN A N 1
ATOM 2617 C CA . ASN A 1 321 ? 14.433 32.554 -16.905 1.00 81.38 321 ASN A CA 1
ATOM 2618 C C . ASN A 1 321 ? 14.415 33.359 -18.217 1.00 81.38 321 ASN A C 1
ATOM 2620 O O . ASN A 1 321 ? 13.333 33.771 -18.630 1.00 81.38 321 ASN A O 1
ATOM 2624 N N . ASP A 1 322 ? 15.565 33.571 -18.869 1.00 74.31 322 ASP A N 1
ATOM 2625 C CA . ASP A 1 322 ? 15.731 34.564 -19.952 1.00 74.31 322 ASP A CA 1
ATOM 2626 C C . ASP A 1 322 ? 16.184 33.938 -21.289 1.00 74.31 322 ASP A C 1
ATOM 2628 O O . ASP A 1 322 ? 16.978 34.493 -22.047 1.00 74.31 322 ASP A O 1
ATOM 2632 N N . PHE A 1 323 ? 15.687 32.735 -21.591 1.00 79.62 323 PHE A N 1
ATOM 2633 C CA . PHE A 1 323 ? 16.145 31.945 -22.740 1.00 79.62 323 PHE A CA 1
ATOM 2634 C C . PHE A 1 323 ? 15.615 32.417 -24.108 1.00 79.62 323 PHE A C 1
ATOM 2636 O O . PHE A 1 323 ? 16.344 32.311 -25.089 1.00 79.62 323 PHE A O 1
ATOM 2643 N N . MET A 1 324 ? 14.400 32.979 -24.213 1.00 66.69 324 MET A N 1
ATOM 2644 C CA . MET A 1 324 ? 13.854 33.432 -25.513 1.00 66.69 324 MET A CA 1
ATOM 2645 C C . MET A 1 324 ? 14.509 34.709 -26.069 1.00 66.69 324 MET A C 1
ATOM 2647 O O . MET A 1 324 ? 14.343 34.999 -27.253 1.00 66.69 324 MET A O 1
ATOM 2651 N N . GLY A 1 325 ? 15.265 35.446 -25.248 1.00 66.00 325 GLY A N 1
ATOM 2652 C CA . GLY A 1 325 ? 16.117 36.557 -25.689 1.00 66.00 325 GLY A CA 1
ATOM 2653 C C . GLY A 1 325 ? 17.549 36.142 -26.049 1.00 66.00 325 GLY A C 1
ATOM 2654 O O . GLY A 1 325 ? 18.344 36.988 -26.444 1.00 66.00 325 GLY A O 1
ATOM 2655 N N . SER A 1 326 ? 17.905 34.861 -25.902 1.00 75.88 326 SER A N 1
ATOM 2656 C CA . SER A 1 326 ? 19.269 34.367 -26.098 1.00 75.88 326 SER A CA 1
ATOM 2657 C C . SER A 1 326 ? 19.346 33.423 -27.295 1.00 75.88 326 SER A C 1
ATOM 2659 O O . SER A 1 326 ? 18.835 32.308 -27.244 1.00 75.88 326 SER A O 1
ATOM 2661 N N . GLU A 1 327 ? 20.067 33.812 -28.348 1.00 77.56 327 GLU A N 1
ATOM 2662 C CA . GLU A 1 327 ? 20.340 32.961 -29.523 1.00 77.56 327 GLU A CA 1
ATOM 2663 C C . GLU A 1 327 ? 20.972 31.603 -29.136 1.00 77.56 327 GLU A C 1
ATOM 2665 O O . GLU A 1 327 ? 20.706 30.557 -29.738 1.00 77.56 327 GLU A O 1
ATOM 2670 N N . ARG A 1 328 ? 21.757 31.600 -28.050 1.00 84.06 328 ARG A N 1
ATOM 2671 C CA . ARG A 1 328 ? 22.372 30.410 -27.446 1.00 84.06 328 ARG A CA 1
ATOM 2672 C C . ARG A 1 328 ? 21.354 29.470 -26.781 1.00 84.06 328 ARG A C 1
ATOM 2674 O O . ARG A 1 328 ? 21.614 28.271 -26.703 1.00 84.06 328 ARG A O 1
ATOM 2681 N N . LEU A 1 329 ? 20.229 29.989 -26.283 1.00 87.94 329 LEU A N 1
ATOM 2682 C CA . LEU A 1 329 ? 19.224 29.235 -25.519 1.00 87.94 329 LEU A CA 1
ATOM 2683 C C . LEU A 1 329 ? 17.836 29.173 -26.196 1.00 87.94 329 LEU A C 1
ATOM 2685 O O . LEU A 1 329 ? 16.899 28.663 -25.578 1.00 87.94 329 LEU A O 1
ATOM 2689 N N . GLU A 1 330 ? 17.688 29.626 -27.452 1.00 88.44 330 GLU A N 1
ATOM 2690 C CA . GLU A 1 330 ? 16.435 29.472 -28.212 1.00 88.44 330 GLU A CA 1
ATOM 2691 C C . GLU A 1 330 ? 16.028 27.989 -28.261 1.00 88.44 330 GLU A C 1
ATOM 2693 O O . GLU A 1 330 ? 16.806 27.113 -28.644 1.00 88.44 330 GLU A O 1
ATOM 2698 N N . ILE A 1 331 ? 14.779 27.701 -27.893 1.00 91.44 331 ILE A N 1
ATOM 2699 C CA . ILE A 1 331 ? 14.222 26.346 -27.899 1.00 91.44 331 ILE A CA 1
ATOM 2700 C C . ILE A 1 331 ? 13.662 26.031 -29.299 1.00 91.44 331 ILE A C 1
ATOM 2702 O O . ILE A 1 331 ? 12.459 25.826 -29.476 1.00 91.44 331 ILE A O 1
ATOM 2706 N N . ASP A 1 332 ? 14.531 26.020 -30.313 1.00 92.75 332 ASP A N 1
ATOM 2707 C CA . ASP A 1 332 ? 14.168 25.715 -31.704 1.00 92.75 332 ASP A CA 1
ATOM 2708 C C . ASP A 1 332 ? 13.682 24.259 -31.875 1.00 92.75 332 ASP A C 1
ATOM 2710 O O . ASP A 1 332 ? 13.728 23.429 -30.960 1.00 92.75 332 ASP A O 1
ATOM 2714 N N . TYR A 1 333 ? 13.160 23.920 -33.050 1.00 94.81 333 TYR A N 1
ATOM 2715 C CA . TYR A 1 333 ? 12.875 22.538 -33.413 1.00 94.81 333 TYR A CA 1
ATOM 2716 C C . TYR A 1 333 ? 14.125 21.671 -33.228 1.00 94.81 333 TYR A C 1
ATOM 2718 O O . TYR A 1 333 ? 15.222 22.027 -33.651 1.00 94.81 333 TYR A O 1
ATOM 2726 N N . THR A 1 334 ? 13.958 20.509 -32.590 1.00 97.00 334 THR A N 1
ATOM 2727 C CA . THR A 1 334 ? 15.052 19.620 -32.139 1.00 97.00 334 THR A CA 1
ATOM 2728 C C . THR A 1 334 ? 16.001 20.173 -31.061 1.00 97.00 334 THR A C 1
ATOM 2730 O O . THR A 1 334 ? 17.003 19.518 -30.756 1.00 97.00 334 THR A O 1
ATOM 2733 N N . ALA A 1 335 ? 15.674 21.299 -30.411 1.00 96.50 335 ALA A N 1
ATOM 2734 C CA . ALA A 1 335 ? 16.339 21.728 -29.178 1.00 96.50 335 ALA A CA 1
ATOM 2735 C C . ALA A 1 335 ? 16.400 20.579 -28.163 1.00 96.50 335 ALA A C 1
ATOM 2737 O O . ALA A 1 335 ? 15.408 19.871 -27.957 1.00 96.50 335 ALA A O 1
ATOM 2738 N N . THR A 1 336 ? 17.566 20.377 -27.551 1.00 97.75 336 THR A N 1
ATOM 2739 C CA . THR A 1 336 ? 17.864 19.209 -26.715 1.00 97.75 336 THR A CA 1
ATOM 2740 C C . THR A 1 336 ? 18.591 19.617 -25.440 1.00 97.75 336 THR A C 1
ATOM 2742 O O . THR A 1 336 ? 19.642 20.252 -25.480 1.00 97.75 336 THR A O 1
ATOM 2745 N N . LEU A 1 337 ? 18.039 19.202 -24.302 1.00 97.12 337 LEU A N 1
ATOM 2746 C CA . LEU A 1 337 ? 18.603 19.349 -22.966 1.00 97.12 337 LEU A CA 1
ATOM 2747 C C . LEU A 1 337 ? 19.189 18.005 -22.513 1.00 97.12 337 LEU A C 1
ATOM 2749 O O . LEU A 1 337 ? 18.518 16.972 -22.571 1.00 97.12 337 LEU A O 1
ATOM 2753 N N . PHE A 1 338 ? 20.435 18.018 -22.052 1.00 97.31 338 PHE A N 1
ATOM 2754 C CA . PHE A 1 338 ? 21.219 16.842 -21.694 1.00 97.31 338 PHE A CA 1
ATOM 2755 C C . PHE A 1 338 ? 21.543 16.869 -20.200 1.00 97.31 338 PHE A C 1
ATOM 2757 O O . PHE A 1 338 ? 22.045 17.866 -19.691 1.00 97.31 338 PHE A O 1
ATOM 2764 N N . PHE A 1 339 ? 21.319 15.755 -19.509 1.00 97.06 339 PHE A N 1
ATOM 2765 C CA . PHE A 1 339 ? 21.746 15.526 -18.133 1.00 97.06 339 PHE A CA 1
ATOM 2766 C C . PHE A 1 339 ? 22.723 14.349 -18.120 1.00 97.06 339 PHE A C 1
ATOM 2768 O O . PHE A 1 339 ? 22.342 13.210 -18.404 1.00 97.06 339 PHE A O 1
ATOM 2775 N N . GLU A 1 340 ? 23.978 14.605 -17.772 1.00 96.31 340 GLU A N 1
ATOM 2776 C CA . GLU A 1 340 ? 25.053 13.613 -17.797 1.00 96.31 340 GLU A CA 1
ATOM 2777 C C . GLU A 1 340 ? 25.605 13.386 -16.391 1.00 96.31 340 GLU A C 1
ATOM 2779 O O . GLU A 1 340 ? 26.073 14.314 -15.734 1.00 96.31 340 GLU A O 1
ATOM 2784 N N . LEU A 1 341 ? 25.563 12.142 -15.921 1.00 94.38 341 LEU A N 1
ATOM 2785 C CA . LEU A 1 341 ? 26.098 11.734 -14.628 1.00 94.38 341 LEU A CA 1
ATOM 2786 C C . LEU A 1 341 ? 27.487 11.126 -14.823 1.00 94.38 341 LEU A C 1
ATOM 2788 O O . LEU A 1 341 ? 27.617 10.026 -15.366 1.00 94.38 341 LEU A O 1
ATOM 2792 N N . TYR A 1 342 ? 28.507 11.815 -14.330 1.00 92.38 342 TYR A N 1
ATOM 2793 C CA . TYR A 1 342 ? 29.908 11.411 -14.379 1.00 92.38 342 TYR A CA 1
ATOM 2794 C C . TYR A 1 342 ? 30.398 10.894 -13.026 1.00 92.38 342 TYR A C 1
ATOM 2796 O O . TYR A 1 342 ? 29.857 11.229 -11.972 1.00 92.38 342 TYR A O 1
ATOM 2804 N N . LYS A 1 343 ? 31.475 10.106 -13.049 1.00 88.25 343 LYS A N 1
ATOM 2805 C CA . LYS A 1 343 ? 32.240 9.701 -11.869 1.00 88.25 343 LYS A CA 1
ATOM 2806 C C . LYS A 1 343 ? 33.661 10.251 -11.964 1.00 88.25 343 LYS A C 1
ATOM 2808 O O . LYS A 1 343 ? 34.392 9.884 -12.884 1.00 88.25 343 LYS A O 1
ATOM 2813 N N . ASN A 1 344 ? 34.037 11.119 -11.030 1.00 84.44 344 ASN A N 1
ATOM 2814 C CA . ASN A 1 344 ? 35.348 11.771 -11.017 1.00 84.44 344 ASN A CA 1
ATOM 2815 C C . ASN A 1 344 ? 36.449 10.876 -10.414 1.00 84.44 344 ASN A C 1
ATOM 2817 O O . ASN A 1 344 ? 36.174 9.798 -9.875 1.00 84.44 344 ASN A O 1
ATOM 2821 N N . ASN A 1 345 ? 37.700 11.346 -10.455 1.00 78.62 345 ASN A N 1
ATOM 2822 C CA . ASN A 1 345 ? 38.869 10.607 -9.948 1.00 78.62 345 ASN A CA 1
ATOM 2823 C C . ASN A 1 345 ? 38.777 10.293 -8.439 1.00 78.62 345 ASN A C 1
ATOM 2825 O O . ASN A 1 345 ? 39.343 9.308 -7.973 1.00 78.62 345 ASN A O 1
ATOM 2829 N N . LYS A 1 346 ? 38.007 11.081 -7.672 1.00 81.56 346 LYS A N 1
ATOM 2830 C CA . LYS A 1 346 ? 37.716 10.865 -6.240 1.00 81.56 346 LYS A CA 1
ATOM 2831 C C . LYS A 1 346 ? 36.564 9.869 -6.007 1.00 81.56 346 LYS A C 1
ATOM 2833 O O . LYS A 1 346 ? 36.063 9.753 -4.892 1.00 81.56 346 LYS A O 1
ATOM 2838 N N . ASN A 1 347 ? 36.122 9.153 -7.047 1.00 78.81 347 ASN A N 1
ATOM 2839 C CA . ASN A 1 347 ? 34.946 8.274 -7.074 1.00 78.81 347 ASN A CA 1
ATOM 2840 C C . ASN A 1 347 ? 33.597 8.962 -6.756 1.00 78.81 347 ASN A C 1
ATOM 2842 O O . ASN A 1 347 ? 32.582 8.267 -6.631 1.00 78.81 347 ASN A O 1
ATOM 2846 N N . GLN A 1 348 ? 33.555 10.293 -6.655 1.00 84.19 348 GLN A N 1
ATOM 2847 C CA . GLN A 1 348 ? 32.333 11.062 -6.418 1.00 84.19 348 GLN A CA 1
ATOM 2848 C C . GLN A 1 348 ? 31.519 11.175 -7.714 1.00 84.19 348 GLN A C 1
ATOM 2850 O O . GLN A 1 348 ? 32.057 11.017 -8.811 1.00 84.19 348 GLN A O 1
ATOM 2855 N N . LEU A 1 349 ? 30.215 11.438 -7.586 1.00 90.25 349 LEU A N 1
ATOM 2856 C CA . LEU A 1 349 ? 29.336 11.658 -8.734 1.00 90.25 349 LEU A CA 1
ATOM 2857 C C . LEU A 1 349 ? 29.153 13.152 -8.995 1.00 90.25 349 LEU A C 1
ATOM 2859 O O . LEU A 1 349 ? 28.684 13.883 -8.121 1.00 90.25 349 LEU A O 1
ATOM 2863 N N . GLU A 1 350 ? 29.472 13.562 -10.214 1.00 93.00 350 GLU A N 1
ATOM 2864 C CA . GLU A 1 350 ? 29.242 14.900 -10.756 1.00 93.00 350 GLU A CA 1
ATOM 2865 C C . GLU A 1 350 ? 28.106 14.849 -11.778 1.00 93.00 350 GLU A C 1
ATOM 2867 O O . GLU A 1 350 ? 27.884 13.817 -12.416 1.00 93.00 350 GLU A O 1
ATOM 2872 N N . ILE A 1 351 ? 27.380 15.952 -11.926 1.00 94.62 351 ILE A N 1
ATOM 2873 C CA . ILE A 1 351 ? 26.383 16.136 -12.976 1.00 94.62 351 ILE A CA 1
ATOM 2874 C C . ILE A 1 351 ? 26.819 17.278 -13.893 1.00 94.62 351 ILE A C 1
ATOM 2876 O O . ILE A 1 351 ? 27.232 18.334 -13.420 1.00 94.62 351 ILE A O 1
ATOM 2880 N N . LYS A 1 352 ? 26.705 17.058 -15.202 1.00 95.44 352 LYS A N 1
ATOM 2881 C CA . LYS A 1 352 ? 26.710 18.111 -16.216 1.00 95.44 352 LYS A CA 1
ATOM 2882 C C . LYS A 1 352 ? 25.310 18.276 -16.781 1.00 95.44 352 LYS A C 1
ATOM 2884 O O . LYS A 1 352 ? 24.583 17.294 -16.958 1.00 95.44 352 LYS A O 1
ATOM 2889 N N . ILE A 1 353 ? 24.948 19.521 -17.050 1.00 96.00 353 ILE A N 1
ATOM 2890 C CA . ILE A 1 353 ? 23.697 19.909 -17.688 1.00 96.00 353 ILE A CA 1
ATOM 2891 C C . ILE A 1 353 ? 24.091 20.720 -18.917 1.00 96.00 353 ILE A C 1
ATOM 2893 O O . ILE A 1 353 ? 24.688 21.790 -18.798 1.00 96.00 353 ILE A O 1
ATOM 2897 N N . LEU A 1 354 ? 23.833 20.160 -20.096 1.00 96.06 354 LEU A N 1
ATOM 2898 C CA . LEU A 1 354 ? 24.221 20.740 -21.381 1.00 96.06 354 LEU A CA 1
ATOM 2899 C C . LEU A 1 354 ? 22.970 21.041 -22.208 1.00 96.06 354 LEU A C 1
ATOM 2901 O O . LEU A 1 354 ? 21.948 20.379 -22.041 1.00 96.06 354 LEU A O 1
ATOM 2905 N N . PHE A 1 355 ? 23.045 21.990 -23.133 1.00 96.00 355 PHE A N 1
ATOM 2906 C CA . PHE A 1 355 ? 21.943 22.343 -24.025 1.00 96.00 355 PHE A CA 1
ATOM 2907 C C . PHE A 1 355 ? 22.420 22.531 -25.466 1.00 96.00 355 PHE A C 1
ATOM 2909 O O . PHE A 1 355 ? 23.511 23.032 -25.706 1.00 96.00 355 PHE A O 1
ATOM 2916 N N . SER A 1 356 ? 21.583 22.153 -26.425 1.00 95.81 356 SER A N 1
ATOM 2917 C CA . SER A 1 356 ? 21.735 22.458 -27.846 1.00 95.81 356 SER A CA 1
ATOM 2918 C C . SER A 1 356 ? 20.440 23.095 -28.332 1.00 95.81 356 SER A C 1
ATOM 2920 O O . SER A 1 356 ? 19.367 22.525 -28.116 1.00 95.81 356 SER A O 1
ATOM 2922 N N . ASN A 1 357 ? 20.531 24.253 -28.988 1.00 93.25 357 ASN A N 1
ATOM 2923 C CA . ASN A 1 357 ? 19.366 24.958 -29.528 1.00 93.25 357 ASN A CA 1
ATOM 2924 C C . ASN A 1 357 ? 18.729 24.210 -30.715 1.00 93.25 357 ASN A C 1
ATOM 2926 O O . ASN A 1 357 ? 17.516 24.273 -30.886 1.00 93.25 357 ASN A O 1
ATOM 2930 N N . ARG A 1 358 ? 19.504 23.431 -31.485 1.00 93.12 358 ARG A N 1
ATOM 2931 C CA . ARG A 1 358 ? 19.011 22.578 -32.582 1.00 93.12 358 ARG A CA 1
ATOM 2932 C C . ARG A 1 358 ? 19.950 21.407 -32.884 1.00 93.12 358 ARG A C 1
ATOM 2934 O O . ARG A 1 358 ? 21.166 21.532 -32.787 1.00 93.12 358 ARG A O 1
ATOM 2941 N N . LYS A 1 359 ? 19.387 20.273 -33.315 1.00 93.06 359 LYS A N 1
ATOM 2942 C CA . LYS A 1 359 ? 20.071 19.116 -33.935 1.00 93.06 359 LYS A CA 1
ATOM 2943 C C . LYS A 1 359 ? 21.223 18.466 -33.143 1.00 93.06 359 LYS A C 1
ATOM 2945 O O . LYS A 1 359 ? 21.919 17.604 -33.681 1.00 93.06 359 LYS A O 1
ATOM 2950 N N . GLY A 1 360 ? 21.465 18.844 -31.887 1.00 87.88 360 GLY A N 1
ATOM 2951 C CA . GLY A 1 360 ? 22.672 18.424 -31.163 1.00 87.88 360 GLY A CA 1
ATOM 2952 C C . GLY A 1 360 ? 23.945 19.112 -31.675 1.00 87.88 360 GLY A C 1
ATOM 2953 O O . GLY A 1 360 ? 25.045 18.651 -31.380 1.00 87.88 360 GLY A O 1
ATOM 2954 N N . GLU A 1 361 ? 23.801 20.191 -32.448 1.00 87.44 361 GLU A N 1
ATOM 2955 C CA . GLU A 1 361 ? 24.878 21.112 -32.814 1.00 87.44 361 GLU A CA 1
ATOM 2956 C C . GLU A 1 361 ? 25.230 22.003 -31.610 1.00 87.44 361 GLU A C 1
ATOM 2958 O O . GLU A 1 361 ? 24.395 22.211 -30.726 1.00 87.44 361 GLU A O 1
ATOM 2963 N N . ASN A 1 362 ? 26.453 22.546 -31.585 1.00 89.12 362 ASN A N 1
ATOM 2964 C CA . ASN A 1 362 ? 26.885 23.600 -30.655 1.00 89.12 362 ASN A CA 1
ATOM 2965 C C . ASN A 1 362 ? 26.486 23.352 -29.186 1.00 89.12 362 ASN A C 1
ATOM 2967 O O . ASN A 1 362 ? 25.841 24.184 -28.557 1.00 89.12 362 ASN A O 1
ATOM 2971 N N . ILE A 1 363 ? 26.838 22.184 -28.638 1.00 93.06 363 ILE A N 1
ATOM 2972 C CA . ILE A 1 363 ? 26.421 21.795 -27.284 1.00 93.06 363 ILE A CA 1
ATOM 2973 C C . ILE A 1 363 ? 27.078 22.700 -26.233 1.00 93.06 363 ILE A C 1
ATOM 2975 O O . ILE A 1 363 ? 28.287 22.671 -26.002 1.00 93.06 363 ILE A O 1
ATOM 2979 N N . PHE A 1 364 ? 26.241 23.485 -25.567 1.00 93.06 364 PHE A N 1
ATOM 2980 C CA . PHE A 1 364 ? 26.598 24.449 -24.545 1.00 93.06 364 PHE A CA 1
ATOM 2981 C C . PHE A 1 364 ? 26.555 23.809 -23.157 1.00 93.06 364 PHE A C 1
ATOM 2983 O O . PHE A 1 364 ? 25.506 23.330 -22.734 1.00 93.06 364 PHE A O 1
ATOM 2990 N N . ASP A 1 365 ? 27.649 23.871 -22.399 1.00 94.00 365 ASP A N 1
ATOM 2991 C CA . ASP A 1 365 ? 27.584 23.629 -20.953 1.00 94.00 365 ASP A CA 1
ATOM 2992 C C . ASP A 1 365 ? 26.847 24.796 -20.276 1.00 94.00 365 ASP A C 1
ATOM 2994 O O . ASP A 1 365 ? 27.198 25.961 -20.500 1.00 94.00 365 ASP A O 1
ATOM 2998 N N . ILE A 1 366 ? 25.807 24.469 -19.507 1.00 94.06 366 ILE A N 1
ATOM 2999 C CA . ILE A 1 366 ? 24.970 25.399 -18.733 1.00 94.06 366 ILE A CA 1
ATOM 3000 C C . ILE A 1 366 ? 24.893 24.981 -17.253 1.00 94.06 366 ILE A C 1
ATOM 3002 O O . ILE A 1 366 ? 24.034 25.440 -16.508 1.00 94.06 366 ILE A O 1
ATOM 3006 N N . THR A 1 367 ? 25.769 24.074 -16.808 1.00 95.31 367 THR A N 1
ATOM 3007 C CA . THR A 1 367 ? 25.730 23.496 -15.452 1.00 95.31 367 THR A CA 1
ATOM 3008 C C . THR A 1 367 ? 25.846 24.567 -14.363 1.00 95.31 367 THR A C 1
ATOM 3010 O O . THR A 1 367 ? 25.202 24.466 -13.324 1.00 95.31 367 THR A O 1
ATOM 3013 N N . ASP A 1 368 ? 26.629 25.614 -14.612 1.00 92.56 368 ASP A N 1
ATOM 3014 C CA . ASP A 1 368 ? 26.819 26.767 -13.734 1.00 92.56 368 ASP A CA 1
ATOM 3015 C C . ASP A 1 368 ? 25.572 27.652 -13.593 1.00 92.56 368 ASP A C 1
ATOM 3017 O O . ASP A 1 368 ? 25.334 28.177 -12.504 1.00 92.56 368 ASP A O 1
ATOM 3021 N N . THR A 1 369 ? 24.743 27.775 -14.636 1.00 91.69 369 THR A N 1
ATOM 3022 C CA . THR A 1 369 ? 23.519 28.600 -14.600 1.00 91.69 369 THR A CA 1
ATOM 3023 C C . THR A 1 369 ? 22.378 27.959 -13.805 1.00 91.69 369 THR A C 1
ATOM 3025 O O . THR A 1 369 ? 21.367 28.607 -13.546 1.00 91.69 369 THR A O 1
ATOM 3028 N N . VAL A 1 370 ? 22.495 26.681 -13.432 1.00 92.94 370 VAL A N 1
ATOM 3029 C CA . VAL A 1 370 ? 21.449 25.944 -12.712 1.00 92.94 370 VAL A CA 1
ATOM 3030 C C . VAL A 1 370 ? 21.527 26.225 -11.210 1.00 92.94 370 VAL A C 1
ATOM 3032 O O . VAL A 1 370 ? 22.555 25.991 -10.573 1.00 92.94 370 VAL A O 1
ATOM 3035 N N . ILE A 1 371 ? 20.408 26.641 -10.606 1.00 91.44 371 ILE A N 1
ATOM 3036 C CA . ILE A 1 371 ? 20.321 27.068 -9.196 1.00 91.44 371 ILE A CA 1
ATOM 3037 C C . ILE A 1 371 ? 20.875 26.031 -8.202 1.00 91.44 371 ILE A C 1
ATOM 3039 O O . ILE A 1 371 ? 21.546 26.382 -7.231 1.00 91.44 371 ILE A O 1
ATOM 3043 N N . GLY A 1 372 ? 20.675 24.735 -8.474 1.00 88.31 372 GLY A N 1
ATOM 3044 C CA . GLY A 1 372 ? 21.209 23.650 -7.645 1.00 88.31 372 GLY A CA 1
ATOM 3045 C C . GLY A 1 372 ? 22.737 23.512 -7.677 1.00 88.31 372 GLY A C 1
ATOM 3046 O O . GLY A 1 372 ? 23.314 22.942 -6.755 1.00 88.31 372 GLY A O 1
ATOM 3047 N N . CYS A 1 373 ? 23.390 24.049 -8.707 1.00 93.94 373 CYS A N 1
ATOM 3048 C CA . CYS A 1 373 ? 24.832 23.971 -8.936 1.00 93.94 373 CYS A CA 1
ATOM 3049 C C . CYS A 1 373 ? 25.596 25.247 -8.552 1.00 93.94 373 CYS A C 1
ATOM 3051 O O . CYS A 1 373 ? 26.827 25.222 -8.526 1.00 93.94 373 CYS A O 1
ATOM 3053 N N . LYS A 1 374 ? 24.893 26.330 -8.184 1.00 89.81 374 LYS A N 1
ATOM 3054 C CA . LYS A 1 374 ? 25.458 27.522 -7.519 1.00 89.81 374 LYS A CA 1
ATOM 3055 C C . LYS A 1 374 ? 26.667 28.138 -8.252 1.00 89.81 374 LYS A C 1
ATOM 3057 O O . LYS A 1 374 ? 27.671 28.454 -7.618 1.00 89.81 374 LYS A O 1
ATOM 3062 N N . GLY A 1 375 ? 26.603 28.261 -9.580 1.00 89.50 375 GLY A N 1
ATOM 3063 C CA . GLY A 1 375 ? 27.700 28.803 -10.394 1.00 89.50 375 GLY A CA 1
ATOM 3064 C C . GLY A 1 375 ? 28.832 27.816 -10.720 1.00 89.50 375 GLY A C 1
ATOM 3065 O O . GLY A 1 375 ? 29.810 28.205 -11.351 1.00 89.50 375 GLY A O 1
ATOM 3066 N N . SER A 1 376 ? 28.745 26.543 -10.314 1.00 89.19 376 SER A N 1
ATOM 3067 C CA . SER A 1 376 ? 29.814 25.561 -10.542 1.00 89.19 376 SER A CA 1
ATOM 3068 C C . SER A 1 376 ? 29.592 24.687 -11.781 1.00 89.19 376 SER A C 1
ATOM 3070 O O . SER A 1 376 ? 28.646 23.903 -11.842 1.00 89.19 376 SER A O 1
ATOM 3072 N N . LYS A 1 377 ? 30.555 24.709 -12.715 1.00 88.19 377 LYS A N 1
ATOM 3073 C CA . LYS A 1 377 ? 30.658 23.733 -13.826 1.00 88.19 377 LYS A CA 1
ATOM 3074 C C . LYS A 1 377 ? 31.146 22.342 -13.389 1.00 88.19 377 LYS A C 1
ATOM 3076 O O . LYS A 1 377 ? 31.138 21.405 -14.184 1.00 88.19 377 LYS A O 1
ATOM 3081 N N . THR A 1 378 ? 31.572 22.189 -12.134 1.00 88.88 378 THR A N 1
ATOM 3082 C CA . THR A 1 378 ? 31.981 20.915 -11.512 1.00 88.88 378 THR A CA 1
ATOM 3083 C C . THR A 1 378 ? 30.976 20.515 -10.432 1.00 88.88 378 THR A C 1
ATOM 3085 O O . THR A 1 378 ? 31.329 20.246 -9.284 1.00 88.88 378 THR A O 1
ATOM 3088 N N . CYS A 1 379 ? 29.696 20.550 -10.794 1.00 94.19 379 CYS A N 1
ATOM 3089 C CA . CYS A 1 379 ? 28.586 20.359 -9.875 1.00 94.19 379 CYS A CA 1
ATOM 3090 C C . CYS A 1 379 ? 28.500 18.908 -9.378 1.00 94.19 379 CYS A C 1
ATOM 3092 O O . CYS A 1 379 ? 28.305 17.976 -10.162 1.00 94.19 379 CYS A O 1
ATOM 3094 N N . LEU A 1 380 ? 28.599 18.686 -8.064 1.00 93.62 380 LEU A N 1
ATOM 3095 C CA . LEU A 1 380 ? 28.343 17.366 -7.486 1.00 93.62 380 LEU A CA 1
ATOM 3096 C C . LEU A 1 380 ? 26.850 17.031 -7.611 1.00 93.62 380 LEU A C 1
ATOM 3098 O O . LEU A 1 380 ? 25.985 17.835 -7.267 1.00 93.62 380 LEU A O 1
ATOM 3102 N N . TYR A 1 381 ? 26.528 15.800 -8.018 1.00 93.44 381 TYR A N 1
ATOM 3103 C CA . TYR A 1 381 ? 25.140 15.344 -8.185 1.00 93.44 381 TYR A CA 1
ATOM 3104 C C . TYR A 1 381 ? 24.305 15.491 -6.898 1.00 93.44 381 TYR A C 1
ATOM 3106 O O . TYR A 1 381 ? 23.106 15.764 -6.958 1.00 93.44 381 TYR A O 1
ATOM 3114 N N . ASN A 1 382 ? 24.932 15.335 -5.725 1.00 90.81 382 ASN A N 1
ATOM 3115 C CA . ASN A 1 382 ? 24.262 15.558 -4.444 1.00 90.81 382 ASN A CA 1
ATOM 3116 C C . ASN A 1 382 ? 23.889 17.037 -4.236 1.00 90.81 382 ASN A C 1
ATOM 3118 O O . ASN A 1 382 ? 22.810 17.299 -3.713 1.00 90.81 382 ASN A O 1
ATOM 3122 N N . ASP A 1 383 ? 24.741 17.981 -4.643 1.00 92.38 383 ASP A N 1
ATOM 3123 C CA . ASP A 1 383 ? 24.516 19.414 -4.423 1.00 92.38 383 ASP A CA 1
ATOM 3124 C C . ASP A 1 383 ? 23.423 19.936 -5.349 1.00 92.38 383 ASP A C 1
ATOM 3126 O O . ASP A 1 383 ? 22.451 20.505 -4.849 1.00 92.38 383 ASP A O 1
ATOM 3130 N N . PHE A 1 384 ? 23.493 19.587 -6.643 1.00 94.81 384 PHE A N 1
ATOM 3131 C CA . PHE A 1 384 ? 22.395 19.760 -7.600 1.00 94.81 384 PHE A CA 1
ATOM 3132 C C . PHE A 1 384 ? 21.073 19.279 -7.005 1.00 94.81 384 PHE A C 1
ATOM 3134 O O . PHE A 1 384 ? 20.141 20.061 -6.823 1.00 94.81 384 PHE A O 1
ATOM 3141 N N . LYS A 1 385 ? 21.018 17.990 -6.643 1.00 91.94 385 LYS A N 1
ATOM 3142 C CA . LYS A 1 385 ? 19.811 17.328 -6.149 1.00 91.94 385 LYS A CA 1
ATOM 3143 C C . LYS A 1 385 ? 19.253 17.988 -4.890 1.00 91.94 385 LYS A C 1
ATOM 3145 O O . LYS A 1 385 ? 18.037 18.087 -4.760 1.00 91.94 385 LYS A O 1
ATOM 3150 N N . ASN A 1 386 ? 20.116 18.400 -3.963 1.00 90.50 386 ASN A N 1
ATOM 3151 C CA . ASN A 1 386 ? 19.703 19.086 -2.744 1.00 90.50 386 ASN A CA 1
ATOM 3152 C C . ASN A 1 386 ? 19.167 20.490 -3.066 1.00 90.50 386 ASN A C 1
ATOM 3154 O O . ASN A 1 386 ? 18.098 20.852 -2.581 1.00 90.50 386 ASN A O 1
ATOM 3158 N N . GLY A 1 387 ? 19.859 21.253 -3.916 1.00 90.19 387 GLY A N 1
ATOM 3159 C CA . GLY A 1 387 ? 19.488 22.624 -4.267 1.00 90.19 387 GLY A CA 1
ATOM 3160 C C . GLY A 1 387 ? 18.207 22.751 -5.098 1.00 90.19 387 GLY A C 1
ATOM 3161 O O . GLY A 1 387 ? 17.516 23.753 -4.971 1.00 90.19 387 GLY A O 1
ATOM 3162 N N . ILE A 1 388 ? 17.828 21.729 -5.877 1.00 91.81 388 ILE A N 1
ATOM 3163 C CA . ILE A 1 388 ? 16.515 21.681 -6.554 1.00 91.81 388 ILE A CA 1
ATOM 3164 C C . ILE A 1 388 ? 15.440 20.903 -5.776 1.00 91.81 388 ILE A C 1
ATOM 3166 O O . ILE A 1 388 ? 14.332 20.731 -6.281 1.00 91.81 388 ILE A O 1
ATOM 3170 N N . SER A 1 389 ? 15.736 20.401 -4.569 1.00 88.19 389 SER A N 1
ATOM 3171 C CA . SER A 1 389 ? 14.854 19.445 -3.872 1.00 88.19 389 SER A CA 1
ATOM 3172 C C . SER A 1 389 ? 13.486 20.007 -3.470 1.00 88.19 389 SER A C 1
ATOM 3174 O O . SER A 1 389 ? 12.533 19.237 -3.361 1.00 88.19 389 SER A O 1
ATOM 3176 N N . GLU A 1 390 ? 13.370 21.325 -3.298 1.00 86.81 390 GLU A N 1
ATOM 3177 C CA . GLU A 1 390 ? 12.108 22.008 -2.980 1.00 86.81 390 GLU A CA 1
ATOM 3178 C C . GLU A 1 390 ? 11.298 22.364 -4.241 1.00 86.81 390 GLU A C 1
ATOM 3180 O O . GLU A 1 390 ? 10.072 22.416 -4.189 1.00 86.81 390 GLU A O 1
ATOM 3185 N N . ARG A 1 391 ? 11.968 22.506 -5.394 1.00 91.25 391 ARG A N 1
ATOM 3186 C CA . ARG A 1 391 ? 11.382 22.804 -6.718 1.00 91.25 391 ARG A CA 1
ATOM 3187 C C . ARG A 1 391 ? 10.903 21.553 -7.480 1.00 91.25 391 ARG A C 1
ATOM 3189 O O . ARG A 1 391 ? 10.541 21.634 -8.650 1.00 91.25 391 ARG A O 1
ATOM 3196 N N . ILE A 1 392 ? 10.874 20.387 -6.829 1.00 89.00 392 ILE A N 1
ATOM 3197 C CA . ILE A 1 392 ? 10.364 19.121 -7.386 1.00 89.00 392 ILE A CA 1
ATOM 3198 C C . ILE A 1 392 ? 9.346 18.464 -6.435 1.00 89.00 392 ILE A C 1
ATOM 3200 O O . ILE A 1 392 ? 9.476 18.573 -5.216 1.00 89.00 392 ILE A O 1
ATOM 3204 N N . PRO A 1 393 ? 8.327 17.748 -6.947 1.00 84.75 393 PRO A N 1
ATOM 3205 C CA . PRO A 1 393 ? 7.336 17.095 -6.103 1.00 84.75 393 PRO A CA 1
ATOM 3206 C C . PRO A 1 393 ? 7.914 15.832 -5.451 1.00 84.75 393 PRO A C 1
ATOM 3208 O O . PRO A 1 393 ? 8.539 14.986 -6.099 1.00 84.75 393 PRO A O 1
ATOM 3211 N N . SER A 1 394 ? 7.645 15.666 -4.158 1.00 76.50 394 SER A N 1
ATOM 3212 C CA . SER A 1 394 ? 8.014 14.480 -3.380 1.00 76.50 394 SER A CA 1
ATOM 3213 C C . SER A 1 394 ? 7.171 13.259 -3.775 1.00 76.50 394 SER A C 1
ATOM 3215 O O . SER A 1 394 ? 7.707 12.164 -3.969 1.00 76.50 394 SER A O 1
ATOM 3217 N N . ASN A 1 395 ? 5.865 13.464 -3.979 1.00 71.38 395 ASN A N 1
ATOM 3218 C CA . ASN A 1 395 ? 4.947 12.532 -4.620 1.00 71.38 395 ASN A CA 1
ATOM 3219 C C . ASN A 1 395 ? 3.857 13.315 -5.366 1.00 71.38 395 ASN A C 1
ATOM 3221 O O . ASN A 1 395 ? 2.851 13.721 -4.781 1.00 71.38 395 ASN A O 1
ATOM 3225 N N . ILE A 1 396 ? 4.009 13.439 -6.688 1.00 67.19 396 ILE A N 1
ATOM 3226 C CA . ILE A 1 396 ? 3.059 14.156 -7.549 1.00 67.19 396 ILE A CA 1
ATOM 3227 C C . ILE A 1 396 ? 1.600 13.698 -7.369 1.00 67.19 396 ILE A C 1
ATOM 3229 O O . ILE A 1 396 ? 0.705 14.519 -7.493 1.00 67.19 396 ILE A O 1
ATOM 3233 N N . LYS A 1 397 ? 1.315 12.436 -7.007 1.00 64.81 397 LYS A N 1
ATOM 3234 C CA . LYS A 1 397 ? -0.069 11.948 -6.786 1.00 64.81 397 LYS A CA 1
ATOM 3235 C C . LYS A 1 397 ? -0.734 12.500 -5.526 1.00 64.81 397 LYS A C 1
ATOM 3237 O O . LYS A 1 397 ? -1.959 12.549 -5.468 1.00 64.81 397 LYS A O 1
ATOM 3242 N N . GLU A 1 398 ? 0.060 12.833 -4.513 1.00 65.75 398 GLU A N 1
ATOM 3243 C CA . GLU A 1 398 ? -0.419 13.454 -3.275 1.00 65.75 398 GLU A CA 1
ATOM 3244 C C . GLU A 1 398 ? -0.474 14.978 -3.442 1.00 65.75 398 GLU A C 1
ATOM 3246 O O . GLU A 1 398 ? -1.440 15.600 -3.017 1.00 65.75 398 GLU A O 1
ATOM 3251 N N . GLU A 1 399 ? 0.509 15.566 -4.129 1.00 66.75 399 GLU A N 1
ATOM 3252 C CA . GLU A 1 399 ? 0.643 17.024 -4.271 1.00 66.75 399 GLU A CA 1
ATOM 3253 C C . GLU A 1 399 ? -0.251 17.636 -5.369 1.00 66.75 399 GLU A C 1
ATOM 3255 O O . GLU A 1 399 ? -0.623 18.799 -5.247 1.00 66.75 399 GLU A O 1
ATOM 3260 N N . SER A 1 400 ? -0.661 16.864 -6.386 1.00 61.06 400 SER A N 1
ATOM 3261 C CA . SER A 1 400 ? -1.630 17.280 -7.430 1.00 61.06 400 SER A CA 1
ATOM 3262 C C . SER A 1 400 ? -3.107 17.095 -7.053 1.00 61.06 400 SER A C 1
ATOM 3264 O O . SER A 1 400 ? -3.985 17.343 -7.877 1.00 61.06 400 SER A O 1
ATOM 3266 N N . GLU A 1 401 ? -3.391 16.598 -5.845 1.00 56.78 401 GLU A N 1
ATOM 3267 C CA . GLU A 1 401 ? -4.738 16.250 -5.356 1.00 56.78 401 GLU A CA 1
ATOM 3268 C C . GLU A 1 401 ? -5.510 15.194 -6.182 1.00 56.78 401 GLU A C 1
ATOM 3270 O O . GLU A 1 401 ? -6.714 15.005 -5.998 1.00 56.78 401 GLU A O 1
ATOM 3275 N N . TYR A 1 402 ? -4.815 14.412 -7.021 1.00 48.50 402 TYR A N 1
ATOM 3276 C CA . TYR A 1 402 ? -5.383 13.429 -7.967 1.00 48.50 402 TYR A CA 1
ATOM 3277 C C . TYR A 1 402 ? -6.342 12.377 -7.358 1.00 48.50 402 TYR A C 1
ATOM 3279 O O . TYR A 1 402 ? -7.074 11.701 -8.080 1.00 48.50 402 TYR A O 1
ATOM 3287 N N . PHE A 1 403 ? -6.356 12.215 -6.030 1.00 39.44 403 PHE A N 1
ATOM 3288 C CA . PHE A 1 403 ? -7.254 11.303 -5.309 1.00 39.44 403 PHE A CA 1
ATOM 3289 C C . PHE A 1 403 ? -8.403 11.975 -4.536 1.00 39.44 403 PHE A C 1
ATOM 3291 O O . PHE A 1 403 ? -9.297 11.258 -4.081 1.00 39.44 403 PHE A O 1
ATOM 3298 N N . LEU A 1 404 ? -8.426 13.304 -4.376 1.00 36.12 404 LEU A N 1
ATOM 3299 C CA . LEU A 1 404 ? -9.440 13.980 -3.553 1.00 36.12 404 LEU A CA 1
ATOM 3300 C C . LEU A 1 404 ? -10.795 14.077 -4.271 1.00 36.12 404 LEU A C 1
ATOM 3302 O O . LEU A 1 404 ? -11.800 13.578 -3.750 1.00 36.12 404 LEU A O 1
ATOM 3306 N N . HIS A 1 405 ? -10.821 14.587 -5.508 1.00 36.53 405 HIS A N 1
ATOM 3307 C CA . HIS A 1 405 ? -12.060 14.779 -6.281 1.00 36.53 405 HIS A CA 1
ATOM 3308 C C . HIS A 1 405 ? -12.856 13.494 -6.589 1.00 36.53 405 HIS A C 1
ATOM 3310 O O . HIS A 1 405 ? -14.050 13.571 -6.873 1.00 36.53 405 HIS A O 1
ATOM 3316 N N . LEU A 1 406 ? -12.250 12.306 -6.472 1.00 32.78 406 LEU A N 1
ATOM 3317 C CA . LEU A 1 406 ? -12.925 11.016 -6.681 1.00 32.78 406 LEU A CA 1
ATOM 3318 C C . LEU A 1 406 ? -13.594 10.436 -5.416 1.00 32.78 406 LEU A C 1
ATOM 3320 O O . LEU A 1 406 ? -14.047 9.290 -5.448 1.00 32.78 406 LEU A O 1
ATOM 3324 N N . SER A 1 407 ? -13.655 11.176 -4.298 1.00 28.73 407 SER A N 1
ATOM 3325 C CA . SER A 1 407 ? -14.080 10.606 -3.005 1.00 28.73 407 SER A CA 1
ATOM 3326 C C . SER A 1 407 ? -15.269 11.261 -2.282 1.00 28.73 407 SER A C 1
ATOM 3328 O O . SER A 1 407 ? -15.834 10.603 -1.404 1.00 28.73 407 SER A O 1
ATOM 3330 N N . GLU A 1 408 ? -15.717 12.473 -2.652 1.00 29.59 408 GLU A N 1
ATOM 3331 C CA . GLU A 1 408 ? -16.731 13.210 -1.856 1.00 29.59 408 GLU A CA 1
ATOM 3332 C C . GLU A 1 408 ? -18.054 13.584 -2.574 1.00 29.59 408 GLU A C 1
ATOM 3334 O O . GLU A 1 408 ? -19.041 13.858 -1.893 1.00 29.59 408 GLU A O 1
ATOM 3339 N N . ASN A 1 409 ? -18.157 13.493 -3.909 1.00 28.62 409 ASN A N 1
ATOM 3340 C CA . ASN A 1 409 ? -19.302 14.033 -4.684 1.00 28.62 409 ASN A CA 1
ATOM 3341 C C . ASN A 1 409 ? -20.407 13.032 -5.122 1.00 28.62 409 ASN A C 1
ATOM 3343 O O . ASN A 1 409 ? -21.208 13.333 -6.003 1.00 28.62 409 ASN A O 1
ATOM 3347 N N . ASP A 1 410 ? -20.506 11.843 -4.518 1.00 29.17 410 ASP A N 1
ATOM 3348 C CA . ASP A 1 410 ? -21.337 10.729 -5.035 1.00 29.17 410 ASP A CA 1
ATOM 3349 C C . ASP A 1 410 ? -22.582 10.393 -4.169 1.00 29.17 410 ASP A C 1
ATOM 3351 O O . ASP A 1 410 ? -22.950 9.226 -4.015 1.00 29.17 410 ASP A O 1
ATOM 3355 N N . THR A 1 411 ? -23.237 11.395 -3.547 1.00 27.41 411 THR A N 1
ATOM 3356 C CA . THR A 1 411 ? -24.447 11.170 -2.706 1.00 27.41 411 THR A CA 1
ATOM 3357 C C . THR A 1 411 ? -25.655 12.110 -2.901 1.00 27.41 411 THR A C 1
ATOM 3359 O O . THR A 1 411 ? -26.553 12.100 -2.058 1.00 27.41 411 THR A O 1
ATOM 3362 N N . THR A 1 412 ? -25.769 12.845 -4.014 1.00 27.56 412 THR A N 1
ATOM 3363 C CA . THR A 1 412 ? -26.986 13.629 -4.350 1.00 27.56 412 THR A CA 1
ATOM 3364 C C . THR A 1 412 ? -27.199 13.799 -5.856 1.00 27.56 412 THR A C 1
ATOM 3366 O O . THR A 1 412 ? -26.468 14.567 -6.461 1.00 27.56 412 THR A O 1
ATOM 3369 N N . PHE A 1 413 ? -28.231 13.158 -6.428 1.00 27.48 413 PHE A N 1
ATOM 3370 C CA . PHE A 1 413 ? -29.050 13.648 -7.562 1.00 27.48 413 PHE A CA 1
ATOM 3371 C C . PHE A 1 413 ? -30.225 12.676 -7.844 1.00 27.48 413 PHE A C 1
ATOM 3373 O O . PHE A 1 413 ? -30.042 11.476 -7.670 1.00 27.48 413 PHE A O 1
ATOM 3380 N N . ILE A 1 414 ? -31.391 13.200 -8.281 1.00 30.31 414 ILE A N 1
ATOM 3381 C CA . ILE A 1 414 ? -32.548 12.508 -8.932 1.00 30.31 414 ILE A CA 1
ATOM 3382 C C . ILE A 1 414 ? -33.126 11.283 -8.166 1.00 30.31 414 ILE A C 1
ATOM 3384 O O . ILE A 1 414 ? -32.503 10.230 -8.099 1.00 30.31 414 ILE A O 1
ATOM 3388 N N . LYS A 1 415 ? -34.322 11.249 -7.553 1.00 27.69 415 LYS A N 1
ATOM 3389 C CA . LYS A 1 415 ? -35.524 12.116 -7.464 1.00 27.69 415 LYS A CA 1
ATOM 3390 C C . LYS A 1 415 ? -36.311 12.361 -8.770 1.00 27.69 415 LYS A C 1
ATOM 3392 O O . LYS A 1 415 ? -35.736 12.841 -9.733 1.00 27.69 415 LYS A O 1
ATOM 3397 N N . ASN A 1 416 ? -37.636 12.148 -8.704 1.00 32.56 416 ASN A N 1
ATOM 3398 C CA . ASN A 1 416 ? -38.638 12.211 -9.792 1.00 32.56 416 ASN A CA 1
ATOM 3399 C C . ASN A 1 416 ? -38.553 10.998 -10.755 1.00 32.56 416 ASN A C 1
ATOM 3401 O O . ASN A 1 416 ? -37.480 10.423 -10.905 1.00 32.56 416 ASN A O 1
ATOM 3405 N N . GLY A 1 417 ? -39.633 10.532 -11.397 1.00 30.00 417 GLY A N 1
ATOM 3406 C CA . GLY A 1 417 ? -41.061 10.901 -11.329 1.00 30.00 417 GLY A CA 1
ATOM 3407 C C . GLY A 1 417 ? -41.838 10.281 -12.513 1.00 30.00 417 GLY A C 1
ATOM 3408 O O . GLY A 1 417 ? -41.182 9.768 -13.413 1.00 30.00 417 GLY A O 1
ATOM 3409 N N . TYR A 1 418 ? -43.178 10.397 -12.525 1.00 32.62 418 TYR A N 1
ATOM 3410 C CA . TYR A 1 418 ? -44.105 9.985 -13.611 1.00 32.62 418 TYR A CA 1
ATOM 3411 C C . TYR A 1 418 ? -44.228 8.459 -13.877 1.00 32.62 418 TYR A C 1
ATOM 3413 O O . TYR A 1 418 ? -43.239 7.738 -13.805 1.00 32.62 418 TYR A O 1
ATOM 3421 N N . PHE A 1 419 ? -45.404 7.886 -14.179 1.00 31.55 419 PHE A N 1
ATOM 3422 C CA . PHE A 1 419 ? -46.804 8.320 -13.975 1.00 31.55 419 PHE A CA 1
ATOM 3423 C C . PHE A 1 419 ? -47.721 7.068 -13.959 1.00 31.55 419 PHE A C 1
ATOM 3425 O O . PHE A 1 419 ? -47.328 6.019 -14.465 1.00 31.55 419 PHE A O 1
ATOM 3432 N N . ASP A 1 420 ? -48.871 7.166 -13.287 1.00 34.22 420 ASP A N 1
ATOM 3433 C CA . ASP A 1 420 ? -50.257 6.977 -13.776 1.00 34.22 420 ASP A CA 1
ATOM 3434 C C . ASP A 1 420 ? -50.472 6.124 -15.059 1.00 34.22 420 ASP A C 1
ATOM 3436 O O . ASP A 1 420 ? -49.696 6.205 -16.003 1.00 34.22 420 ASP A O 1
ATOM 3440 N N . LEU A 1 421 ? -51.536 5.326 -15.236 1.00 33.16 421 LEU A N 1
ATOM 3441 C CA . LEU A 1 421 ? -52.827 5.154 -14.524 1.00 33.16 421 LEU A CA 1
ATOM 3442 C C . LEU A 1 421 ? -53.221 3.629 -14.649 1.00 33.16 421 LEU A C 1
ATOM 3444 O O . LEU A 1 421 ? -52.311 2.832 -14.861 1.00 33.16 421 LEU A O 1
ATOM 3448 N N . ILE A 1 422 ? -54.422 3.032 -14.515 1.00 36.41 422 ILE A N 1
ATOM 3449 C CA . ILE A 1 422 ? -55.836 3.419 -14.320 1.00 36.41 422 ILE A CA 1
ATOM 3450 C C . ILE A 1 422 ? -56.641 2.243 -13.670 1.00 36.41 422 ILE A C 1
ATOM 3452 O O . ILE A 1 422 ? -56.118 1.141 -13.556 1.00 36.41 422 ILE A O 1
ATOM 3456 N N . CYS A 1 423 ? -57.875 2.523 -13.213 1.00 31.91 423 CYS A N 1
ATOM 3457 C CA . CYS A 1 423 ? -59.089 1.700 -12.939 1.00 31.91 423 CYS A CA 1
ATOM 3458 C C . CYS A 1 423 ? -59.099 0.135 -12.955 1.00 31.91 423 CYS A C 1
ATOM 3460 O O . CYS A 1 423 ? -58.396 -0.497 -13.729 1.00 31.91 423 CYS A O 1
ATOM 3462 N N . LEU A 1 424 ? -59.985 -0.580 -12.227 1.00 36.78 424 LEU A N 1
ATOM 3463 C CA . LEU A 1 424 ? -60.972 -0.216 -11.181 1.00 36.78 424 LEU A CA 1
ATOM 3464 C C . LEU A 1 424 ? -61.391 -1.445 -10.321 1.00 36.78 424 LEU A C 1
ATOM 3466 O O . LEU A 1 424 ? -60.953 -2.573 -10.525 1.00 36.78 424 LEU A O 1
ATOM 3470 N N . THR A 1 425 ? -62.262 -1.164 -9.350 1.00 38.88 425 THR A N 1
ATOM 3471 C CA . THR A 1 425 ? -63.114 -2.028 -8.503 1.00 38.88 425 THR A CA 1
ATOM 3472 C C . THR A 1 425 ? -63.888 -3.147 -9.256 1.00 38.88 425 THR A C 1
ATOM 3474 O O . THR A 1 425 ? -64.066 -3.036 -10.460 1.00 38.88 425 THR A O 1
ATOM 3477 N N . ASN A 1 426 ? -64.475 -4.195 -8.645 1.00 37.00 426 ASN A N 1
ATOM 3478 C CA . ASN A 1 426 ? -64.697 -4.513 -7.223 1.00 37.00 426 ASN A CA 1
ATOM 3479 C C . ASN A 1 426 ? -65.047 -6.007 -6.975 1.00 37.00 426 ASN A C 1
ATOM 3481 O O . ASN A 1 426 ? -65.164 -6.790 -7.908 1.00 37.00 426 ASN A O 1
ATOM 3485 N N . LEU A 1 427 ? -65.343 -6.311 -5.703 1.00 32.66 427 LEU A N 1
ATOM 3486 C CA . LEU A 1 427 ? -66.231 -7.370 -5.186 1.00 32.66 427 LEU A CA 1
ATOM 3487 C C . LEU A 1 427 ? -65.893 -8.867 -5.384 1.00 32.66 427 LEU A C 1
ATOM 3489 O O . LEU A 1 427 ? -65.618 -9.408 -6.450 1.00 32.66 427 LEU A O 1
ATOM 3493 N N . SER A 1 428 ? -66.044 -9.558 -4.259 1.00 34.31 428 SER A N 1
ATOM 3494 C CA . SER A 1 428 ? -66.062 -11.002 -4.054 1.00 34.31 428 SER A CA 1
ATOM 3495 C C . SER A 1 428 ? -67.196 -11.731 -4.786 1.00 34.31 428 SER A C 1
ATOM 3497 O O . SER A 1 428 ? -68.360 -11.421 -4.554 1.00 34.31 428 SER A O 1
ATOM 3499 N N . LEU A 1 429 ? -66.845 -12.778 -5.546 1.00 41.97 429 LEU A N 1
ATOM 3500 C CA . LEU A 1 429 ? -67.715 -13.925 -5.910 1.00 41.97 429 LEU A CA 1
ATOM 3501 C C . LEU A 1 429 ? -66.931 -15.057 -6.620 1.00 41.97 429 LEU A C 1
ATOM 3503 O O . LEU A 1 429 ? -67.309 -16.224 -6.592 1.00 41.97 429 LEU A O 1
ATOM 3507 N N . VAL A 1 430 ? -65.780 -14.728 -7.215 1.00 42.62 430 VAL A N 1
ATOM 3508 C CA . VAL A 1 430 ? -65.055 -15.539 -8.216 1.00 42.62 430 VAL A CA 1
ATOM 3509 C C . VAL A 1 430 ? -64.305 -16.776 -7.662 1.00 42.62 430 VAL A C 1
ATOM 3511 O O . VAL A 1 430 ? -63.575 -17.427 -8.403 1.00 42.62 430 VAL A O 1
ATOM 3514 N N . TYR A 1 431 ? -64.448 -17.169 -6.388 1.00 43.38 431 TYR A N 1
ATOM 3515 C CA . TYR A 1 431 ? -63.579 -18.210 -5.793 1.00 43.38 431 TYR A CA 1
ATOM 3516 C C . TYR A 1 431 ? -63.769 -19.633 -6.366 1.00 43.38 431 TYR A C 1
ATOM 3518 O O . TYR A 1 431 ? -62.826 -20.420 -6.335 1.00 43.38 431 TYR A O 1
ATOM 3526 N N . LYS A 1 432 ? -64.926 -19.948 -6.977 1.00 47.88 432 LYS A N 1
ATOM 3527 C CA . LYS A 1 432 ? -65.095 -21.162 -7.812 1.00 47.88 432 LYS A CA 1
ATOM 3528 C C . LYS A 1 432 ? -64.524 -20.997 -9.232 1.00 47.88 432 LYS A C 1
ATOM 3530 O O . LYS A 1 432 ? -63.907 -21.921 -9.752 1.00 47.88 432 LYS A O 1
ATOM 3535 N N . HIS A 1 433 ? -64.652 -19.817 -9.844 1.00 52.84 433 HIS A N 1
ATOM 3536 C CA . HIS A 1 433 ? -64.116 -19.539 -11.188 1.00 52.84 433 HIS A CA 1
ATOM 3537 C C . HIS A 1 433 ? -62.584 -19.404 -11.232 1.00 52.84 433 HIS A C 1
ATOM 3539 O O . HIS A 1 433 ? -61.979 -19.673 -12.269 1.00 52.84 433 HIS A O 1
ATOM 3545 N N . LEU A 1 434 ? -61.941 -19.015 -10.125 1.00 47.53 434 LEU A N 1
ATOM 3546 C CA . LEU A 1 434 ? -60.483 -18.881 -10.031 1.00 47.53 434 LEU A CA 1
ATOM 3547 C C . LEU A 1 434 ? -59.745 -20.202 -10.297 1.00 47.53 434 LEU A C 1
ATOM 3549 O O . LEU A 1 434 ? -58.684 -20.176 -10.914 1.00 47.53 434 LEU A O 1
ATOM 3553 N N . LEU A 1 435 ? -60.325 -21.347 -9.917 1.00 48.72 435 LEU A N 1
ATOM 3554 C CA . LEU A 1 435 ? -59.776 -22.674 -10.219 1.00 48.72 435 LEU A CA 1
ATOM 3555 C C . LEU A 1 435 ? -59.838 -23.004 -11.719 1.00 48.72 435 LEU A C 1
ATOM 3557 O O . LEU A 1 435 ? -58.830 -23.418 -12.287 1.00 48.72 435 LEU A O 1
ATOM 3561 N N . MET A 1 436 ? -60.967 -22.746 -12.391 1.00 55.28 436 MET A N 1
ATOM 3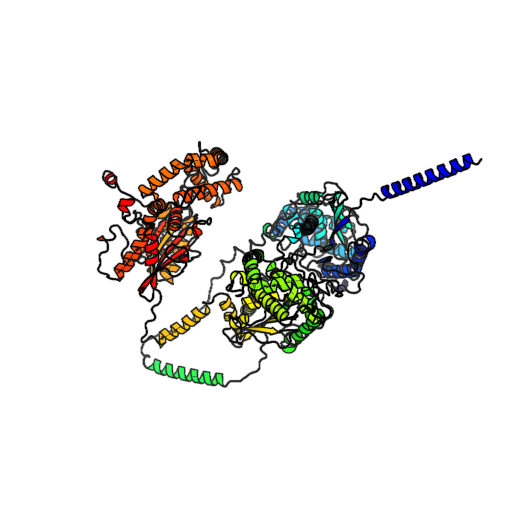562 C CA . MET A 1 436 ? -61.052 -22.932 -13.848 1.00 55.28 436 MET A CA 1
ATOM 3563 C C . MET A 1 436 ? -60.162 -21.957 -14.624 1.00 55.28 436 MET A C 1
ATOM 3565 O O . MET A 1 436 ? -59.521 -22.373 -15.585 1.00 55.28 436 MET A O 1
ATOM 3569 N N . LYS A 1 437 ? -60.043 -20.690 -14.196 1.00 55.78 437 LYS A N 1
ATOM 3570 C CA . LYS A 1 437 ? -59.059 -19.774 -14.797 1.00 55.78 437 LYS A CA 1
ATOM 3571 C C . LYS A 1 437 ? -57.624 -20.257 -14.578 1.00 55.78 437 LYS A C 1
ATOM 3573 O O . LYS A 1 437 ? -56.820 -20.102 -15.488 1.00 55.78 437 LYS A O 1
ATOM 3578 N N . TYR A 1 438 ? -57.302 -20.888 -13.446 1.00 55.72 438 TYR A N 1
ATOM 3579 C CA . TYR A 1 438 ? -55.988 -21.508 -13.244 1.00 55.72 438 TYR A CA 1
ATOM 3580 C C . TYR A 1 438 ? -55.715 -22.637 -14.244 1.00 55.72 438 TYR A C 1
ATOM 3582 O O . TYR A 1 438 ? -54.653 -22.635 -14.859 1.00 55.72 438 TYR A O 1
ATOM 3590 N N . TYR A 1 439 ? -56.668 -23.547 -14.472 1.00 61.69 439 TYR A N 1
ATOM 3591 C CA . TYR A 1 439 ? -56.514 -24.585 -15.499 1.00 61.69 439 TYR A CA 1
ATOM 3592 C C . TYR A 1 439 ? -56.441 -24.007 -16.917 1.00 61.69 439 TYR A C 1
ATOM 3594 O O . TYR A 1 439 ? -55.608 -24.453 -17.701 1.00 61.69 439 TYR A O 1
ATOM 3602 N N . LEU A 1 440 ? -57.225 -22.974 -17.243 1.00 65.50 440 LEU A N 1
ATOM 3603 C CA . LEU A 1 440 ? -57.155 -22.326 -18.555 1.00 65.50 440 LEU A CA 1
ATOM 3604 C C . LEU A 1 440 ? -55.811 -21.611 -18.770 1.00 65.50 440 LEU A C 1
ATOM 3606 O O . LEU A 1 440 ? -55.201 -21.785 -19.817 1.00 65.50 440 LEU A O 1
ATOM 3610 N N . TYR A 1 441 ? -55.289 -20.878 -17.780 1.00 64.25 441 TYR A N 1
ATOM 3611 C CA . TYR A 1 441 ? -53.943 -20.296 -17.869 1.00 64.25 441 TYR A CA 1
ATOM 3612 C C . TYR A 1 441 ? -52.835 -21.362 -17.866 1.00 64.25 441 TYR A C 1
ATOM 3614 O O . TYR A 1 441 ? -51.791 -21.148 -18.481 1.00 64.25 441 TYR A O 1
ATOM 3622 N N . PHE A 1 442 ? -53.045 -22.518 -17.230 1.00 67.62 442 PHE A N 1
ATOM 3623 C CA . PHE A 1 442 ? -52.116 -23.650 -17.282 1.00 67.62 442 PHE A CA 1
ATOM 3624 C C . PHE A 1 442 ? -52.082 -24.280 -18.682 1.00 67.62 442 PHE A C 1
ATOM 3626 O O . PHE A 1 442 ? -51.006 -24.441 -19.246 1.00 67.62 442 PHE A O 1
ATOM 3633 N N . PHE A 1 443 ? -53.237 -24.530 -19.304 1.00 70.56 443 PHE A N 1
ATOM 3634 C CA . PHE A 1 443 ? -53.297 -25.013 -20.685 1.00 70.56 443 PHE A CA 1
ATOM 3635 C C . PHE A 1 443 ? -52.821 -23.971 -21.703 1.00 70.56 443 PHE A C 1
ATOM 3637 O O . PHE A 1 443 ? -52.081 -24.334 -22.608 1.00 70.56 443 PHE A O 1
ATOM 3644 N N . ILE A 1 444 ? -53.133 -22.681 -21.534 1.00 72.88 444 ILE A N 1
ATOM 3645 C CA . ILE A 1 444 ? -52.595 -21.608 -22.390 1.00 72.88 444 ILE A CA 1
ATOM 3646 C C . ILE A 1 444 ? -51.072 -21.497 -22.241 1.00 72.88 444 ILE A C 1
ATOM 3648 O O . ILE A 1 444 ? -50.385 -21.334 -23.243 1.00 72.88 444 ILE A O 1
ATOM 3652 N N . SER A 1 445 ? -50.510 -21.626 -21.033 1.00 64.88 445 SER A N 1
ATOM 3653 C CA . SER A 1 445 ? -49.048 -21.608 -20.849 1.00 64.88 445 SER A CA 1
ATOM 3654 C C . SER A 1 445 ? -48.363 -22.891 -21.326 1.00 64.88 445 SER A C 1
ATOM 3656 O O . SER A 1 445 ? -47.260 -22.801 -21.853 1.00 64.88 445 SER A O 1
ATOM 3658 N N . ILE A 1 446 ? -49.013 -24.059 -21.261 1.00 70.75 446 ILE A N 1
ATOM 3659 C CA . ILE A 1 446 ? -48.546 -25.274 -21.950 1.00 70.75 446 ILE A CA 1
ATOM 3660 C C . ILE A 1 446 ? -48.597 -25.087 -23.469 1.00 70.75 446 ILE A C 1
ATOM 3662 O O . ILE A 1 446 ? -47.618 -25.406 -24.137 1.00 70.75 446 ILE A O 1
ATOM 3666 N N . PHE A 1 447 ? -49.676 -24.523 -24.016 1.00 69.88 447 PHE A N 1
ATOM 3667 C CA . PHE A 1 447 ? -49.818 -24.276 -25.452 1.00 69.88 447 PHE A CA 1
ATOM 3668 C C . PHE A 1 447 ? -48.770 -23.275 -25.949 1.00 69.88 447 PHE A C 1
ATOM 3670 O O . PHE A 1 447 ? -48.070 -23.563 -26.913 1.00 69.88 447 PHE A O 1
ATOM 3677 N N . PHE A 1 448 ? -48.556 -22.159 -25.240 1.00 65.50 448 PHE A N 1
ATOM 3678 C CA . PHE A 1 448 ? -47.462 -21.228 -25.534 1.00 65.50 448 PHE A CA 1
ATOM 3679 C C . PHE A 1 448 ? -46.080 -21.867 -25.357 1.00 65.50 448 PHE A C 1
ATOM 3681 O O . PHE A 1 448 ? -45.204 -21.602 -26.173 1.00 65.50 448 PHE A O 1
ATOM 3688 N N . CYS A 1 449 ? -45.862 -22.734 -24.362 1.00 59.78 449 CYS A N 1
ATOM 3689 C CA . CYS A 1 449 ? -44.610 -23.488 -24.246 1.00 59.78 449 CYS A CA 1
ATOM 3690 C C . CYS A 1 449 ? -44.402 -24.440 -25.432 1.00 59.78 449 CYS A C 1
ATOM 3692 O O . CYS A 1 449 ? -43.299 -24.487 -25.961 1.00 59.78 449 CYS A O 1
ATOM 3694 N N . PHE A 1 450 ? -45.432 -25.151 -25.901 1.00 63.09 450 PHE A N 1
ATOM 3695 C CA . PHE A 1 450 ? -45.342 -25.989 -27.102 1.00 63.09 450 PHE A CA 1
ATOM 3696 C C . PHE A 1 450 ? -45.152 -25.161 -28.381 1.00 63.09 450 PHE A C 1
ATOM 3698 O O . PHE A 1 450 ? -44.400 -25.576 -29.259 1.00 63.09 450 PHE A O 1
ATOM 3705 N N . PHE A 1 451 ? -45.750 -23.973 -28.475 1.00 58.22 451 PHE A N 1
ATOM 3706 C CA . PHE A 1 451 ? -45.543 -23.053 -29.595 1.00 58.22 451 PHE A CA 1
ATOM 3707 C C . PHE A 1 451 ? -44.100 -22.512 -29.611 1.00 58.22 451 PHE A C 1
ATOM 3709 O O . PHE A 1 451 ? -43.429 -22.564 -30.638 1.00 58.22 451 PHE A O 1
ATOM 3716 N N . TYR A 1 452 ? -43.565 -22.105 -28.452 1.00 55.94 452 TYR A N 1
ATOM 3717 C CA . TYR A 1 452 ? -42.164 -21.683 -28.294 1.00 55.94 452 TYR A CA 1
ATOM 3718 C C . TYR A 1 452 ? -41.138 -22.825 -28.389 1.00 55.94 452 TYR A C 1
ATOM 3720 O O . TYR A 1 452 ? -39.973 -22.554 -28.663 1.00 55.94 452 TYR A O 1
ATOM 3728 N N . LEU A 1 453 ? -41.533 -24.084 -28.170 1.00 54.62 453 LEU A N 1
ATOM 3729 C CA . LEU A 1 453 ? -40.661 -25.253 -28.353 1.00 54.62 453 LEU A CA 1
ATOM 3730 C C . LEU A 1 453 ? -40.590 -25.733 -29.810 1.00 54.62 453 LEU A C 1
ATOM 3732 O O . LEU A 1 453 ? -39.625 -26.407 -30.157 1.00 54.62 453 LEU A O 1
ATOM 3736 N N . ASN A 1 454 ? -41.568 -25.382 -30.651 1.00 51.50 454 ASN A N 1
ATOM 3737 C CA . ASN A 1 454 ? -41.590 -25.747 -32.073 1.00 51.50 454 ASN A CA 1
ATOM 3738 C C . ASN A 1 454 ? -41.215 -24.591 -33.020 1.00 51.50 454 ASN A C 1
ATOM 3740 O O . ASN A 1 454 ? -40.947 -24.834 -34.196 1.00 51.50 454 ASN A O 1
ATOM 3744 N N . LEU A 1 455 ? -41.150 -23.343 -32.539 1.00 41.56 455 LEU A N 1
ATOM 3745 C CA . LEU A 1 455 ? -40.736 -22.210 -33.368 1.00 41.56 455 LEU A CA 1
ATOM 3746 C C . LEU A 1 455 ? -39.213 -22.120 -33.549 1.00 41.56 455 LEU A C 1
ATOM 3748 O O . LEU A 1 455 ? -38.481 -21.577 -32.723 1.00 41.56 455 LEU A O 1
ATOM 3752 N N . SER A 1 456 ? -38.791 -22.601 -34.720 1.00 36.28 456 SER A N 1
ATOM 3753 C CA . SER A 1 456 ? -37.696 -22.058 -35.534 1.00 36.28 456 SER A CA 1
ATOM 3754 C C . SER A 1 456 ? -36.348 -21.832 -34.836 1.00 36.28 456 SER A C 1
ATOM 3756 O O . SER A 1 456 ? -35.988 -20.737 -34.402 1.00 36.28 456 SER A O 1
ATOM 3758 N N . GLN A 1 457 ? -35.532 -22.881 -34.895 1.00 32.94 457 GLN A N 1
ATOM 3759 C CA . GLN A 1 457 ? -34.078 -22.804 -35.005 1.00 32.94 457 GLN A CA 1
ATOM 3760 C C . GLN A 1 457 ? -33.651 -21.776 -36.078 1.00 32.94 457 GLN A C 1
ATOM 3762 O O . GLN A 1 457 ? -33.646 -22.091 -37.265 1.00 32.94 457 GLN A O 1
ATOM 3767 N N . GLU A 1 458 ? -33.240 -20.569 -35.674 1.00 33.75 458 GLU A N 1
ATOM 3768 C CA . GLU A 1 458 ? -32.703 -19.554 -36.593 1.00 33.75 458 GLU A CA 1
ATOM 3769 C C . GLU A 1 458 ? -31.260 -19.158 -36.231 1.00 33.75 458 GLU A C 1
ATOM 3771 O O . GLU A 1 458 ? -30.940 -18.775 -35.102 1.00 33.75 458 GLU A O 1
ATOM 3776 N N . ASN A 1 459 ? -30.359 -19.282 -37.209 1.00 28.75 459 ASN A N 1
ATOM 3777 C CA . ASN A 1 459 ? -28.906 -19.195 -37.034 1.00 28.75 459 ASN A CA 1
ATOM 3778 C C . ASN A 1 459 ? -28.380 -17.749 -37.130 1.00 28.75 459 ASN A C 1
ATOM 3780 O O . ASN A 1 459 ? -27.514 -17.434 -37.950 1.00 28.75 459 ASN A O 1
ATOM 3784 N N . SER A 1 460 ? -28.853 -16.852 -36.260 1.00 37.88 460 SER A N 1
ATOM 3785 C CA . SER A 1 460 ? -28.196 -15.548 -36.116 1.00 37.88 460 SER A CA 1
ATOM 3786 C C . SER A 1 460 ? -26.775 -15.741 -35.562 1.00 37.88 460 SER A C 1
ATOM 3788 O O . SER A 1 460 ? -26.567 -16.319 -34.489 1.00 37.88 460 SER A O 1
ATOM 3790 N N . LYS A 1 461 ? -25.758 -15.284 -36.312 1.00 52.19 461 LYS A N 1
ATOM 3791 C CA . LYS A 1 461 ? -24.354 -15.301 -35.866 1.00 52.19 461 LYS A CA 1
ATOM 3792 C C . LYS A 1 461 ? -24.246 -14.480 -34.584 1.00 52.19 461 LYS A C 1
ATOM 3794 O O . LYS A 1 461 ? -24.213 -13.255 -34.624 1.00 52.19 461 LYS A O 1
ATOM 3799 N N . ASN A 1 462 ? -24.177 -15.159 -33.445 1.00 73.69 462 ASN A N 1
ATOM 3800 C CA . ASN A 1 462 ? -24.086 -14.498 -32.154 1.00 73.69 462 ASN A CA 1
ATOM 3801 C C . ASN A 1 462 ? -22.681 -13.877 -32.024 1.00 73.69 462 ASN A C 1
ATOM 3803 O O . ASN A 1 462 ? -21.699 -14.594 -31.829 1.00 73.69 462 ASN A O 1
ATOM 3807 N N . ILE A 1 463 ? -22.586 -12.563 -32.238 1.00 88.50 463 ILE A N 1
ATOM 3808 C CA . ILE A 1 463 ? -21.345 -11.775 -32.262 1.00 88.50 463 ILE A CA 1
ATOM 3809 C C . ILE A 1 463 ? -21.109 -11.183 -30.861 1.00 88.50 463 ILE A C 1
ATOM 3811 O O . ILE A 1 463 ? -22.048 -10.662 -30.252 1.00 88.50 463 ILE A O 1
ATOM 3815 N N . PRO A 1 464 ? -19.882 -11.238 -30.309 1.00 93.38 464 PRO A N 1
ATOM 3816 C CA . PRO A 1 464 ? -19.609 -10.628 -29.012 1.00 93.38 464 PRO A CA 1
ATOM 3817 C C . PRO A 1 464 ? -19.713 -9.093 -29.081 1.00 93.38 464 PRO A C 1
ATOM 3819 O O . PRO A 1 464 ? -19.374 -8.481 -30.083 1.00 93.38 464 PRO A O 1
ATOM 3822 N N . VAL A 1 465 ? -20.145 -8.441 -28.001 1.00 92.44 465 VAL A N 1
ATOM 3823 C CA . VAL A 1 465 ? -20.247 -6.971 -27.883 1.00 92.44 465 VAL A CA 1
ATOM 3824 C C . VAL A 1 465 ? -18.992 -6.319 -27.288 1.00 92.44 465 VAL A C 1
ATOM 3826 O O . VAL A 1 465 ? -18.781 -5.115 -27.453 1.00 92.44 465 VAL A O 1
ATOM 3829 N N . LEU A 1 466 ? -18.170 -7.104 -26.584 1.00 95.25 466 LEU A N 1
ATOM 3830 C CA . LEU A 1 466 ? -16.815 -6.755 -26.154 1.00 95.25 466 LEU A CA 1
ATOM 3831 C C . LEU A 1 466 ? -15.993 -8.036 -25.998 1.00 95.25 466 LEU A C 1
ATOM 3833 O O . LEU A 1 466 ? -16.424 -8.979 -25.333 1.00 95.25 466 LEU A O 1
ATOM 3837 N N . VAL A 1 467 ? -14.785 -8.037 -26.547 1.00 96.88 467 VAL A N 1
ATOM 3838 C CA . VAL A 1 467 ? -13.809 -9.120 -26.416 1.00 96.88 467 VAL A CA 1
ATOM 3839 C C . VAL A 1 467 ? -12.571 -8.601 -25.690 1.00 96.88 467 VAL A C 1
ATOM 3841 O O . VAL A 1 467 ? -12.086 -7.508 -25.974 1.00 96.88 467 VAL A O 1
ATOM 3844 N N . GLN A 1 468 ? -12.041 -9.382 -24.752 1.00 97.12 468 GLN A N 1
ATOM 3845 C CA . GLN A 1 468 ? -10.800 -9.075 -24.043 1.00 97.12 468 GLN A CA 1
ATOM 3846 C C . GLN A 1 468 ? -9.869 -10.293 -24.074 1.00 97.12 468 GLN A C 1
ATOM 3848 O O . GLN A 1 468 ? -10.298 -11.406 -23.776 1.00 97.12 468 GLN A O 1
ATOM 3853 N N . VAL A 1 469 ? -8.604 -10.102 -24.447 1.00 97.50 469 VAL A N 1
ATOM 3854 C CA . VAL A 1 469 ? -7.654 -11.189 -24.735 1.00 97.50 469 VAL A CA 1
ATOM 3855 C C . VAL A 1 469 ? -6.391 -11.016 -23.907 1.00 97.50 469 VAL A C 1
ATOM 3857 O O . VAL A 1 469 ? -5.768 -9.960 -23.952 1.00 97.50 469 VAL A O 1
ATOM 3860 N N . VAL A 1 470 ? -5.986 -12.056 -23.177 1.00 97.12 470 VAL A N 1
ATOM 3861 C CA . VAL A 1 470 ? -4.764 -12.061 -22.360 1.00 97.12 470 VAL A CA 1
ATOM 3862 C C . VAL A 1 470 ? -3.844 -13.177 -22.841 1.00 97.12 470 VAL A C 1
ATOM 3864 O O . VAL A 1 470 ? -4.161 -14.353 -22.656 1.00 97.12 470 VAL A O 1
ATOM 3867 N N . PHE A 1 471 ? -2.701 -12.832 -23.438 1.00 97.19 471 PHE A N 1
ATOM 3868 C CA . PHE A 1 471 ? -1.737 -13.811 -23.954 1.00 97.19 471 PHE A CA 1
ATOM 3869 C C . PHE A 1 471 ? -0.356 -13.699 -23.310 1.00 97.19 471 PHE A C 1
ATOM 3871 O O . PHE A 1 471 ? 0.116 -12.611 -22.977 1.00 97.19 471 PHE A O 1
ATOM 3878 N N . ARG A 1 472 ? 0.336 -14.836 -23.179 1.00 95.81 472 ARG A N 1
ATOM 3879 C CA . ARG A 1 472 ? 1.771 -14.861 -22.869 1.00 95.81 472 ARG A CA 1
ATOM 3880 C C . ARG A 1 472 ? 2.549 -14.428 -24.106 1.00 95.81 472 ARG A C 1
ATOM 3882 O O . ARG A 1 472 ? 2.197 -14.808 -25.224 1.00 95.81 472 ARG A O 1
ATOM 3889 N N . HIS A 1 473 ? 3.647 -13.704 -23.905 1.00 95.62 473 HIS A N 1
ATOM 3890 C CA . HIS A 1 473 ? 4.625 -13.445 -24.962 1.00 95.62 473 HIS A CA 1
ATOM 3891 C C . HIS A 1 473 ? 5.020 -14.711 -25.749 1.00 95.62 473 HIS A C 1
ATOM 3893 O O . HIS A 1 473 ? 4.915 -15.846 -25.265 1.00 95.62 473 HIS A O 1
ATOM 3899 N N . GLY A 1 474 ? 5.499 -14.503 -26.975 1.00 94.88 474 GLY A N 1
ATOM 3900 C CA . GLY A 1 474 ? 6.086 -15.573 -27.777 1.00 94.88 474 GLY A CA 1
ATOM 3901 C C . GLY A 1 474 ? 7.370 -16.144 -27.166 1.00 94.88 474 GLY A C 1
ATOM 3902 O O . GLY A 1 474 ? 7.850 -15.711 -26.111 1.00 94.88 474 GLY A O 1
ATOM 3903 N N . GLU A 1 475 ? 7.927 -17.138 -27.845 1.00 94.50 475 GLU A N 1
ATOM 3904 C CA . GLU A 1 475 ? 9.177 -17.793 -27.474 1.00 94.50 475 GLU A CA 1
ATOM 3905 C C . GLU A 1 475 ? 10.352 -16.832 -27.289 1.00 94.50 475 GLU A C 1
ATOM 3907 O O . GLU A 1 475 ? 10.641 -15.973 -28.122 1.00 94.50 475 GLU A O 1
ATOM 3912 N N . ARG A 1 476 ? 11.041 -17.011 -26.164 1.00 93.38 476 ARG A N 1
ATOM 3913 C CA . ARG A 1 476 ? 12.239 -16.271 -25.770 1.00 93.38 476 ARG A CA 1
ATOM 3914 C C . ARG A 1 476 ? 13.396 -17.229 -25.532 1.00 93.38 476 ARG A C 1
ATOM 3916 O O . ARG A 1 476 ? 13.183 -18.412 -25.273 1.00 93.38 476 ARG A O 1
ATOM 3923 N N . VAL A 1 477 ? 14.602 -16.681 -25.527 1.00 92.56 477 VAL A N 1
ATOM 3924 C CA . VAL A 1 477 ? 15.797 -17.358 -25.004 1.00 92.56 477 VAL A CA 1
ATOM 3925 C C . VAL A 1 477 ? 15.690 -17.501 -23.463 1.00 92.56 477 VAL A C 1
ATOM 3927 O O . VAL A 1 477 ? 14.783 -16.908 -22.850 1.00 92.56 477 VAL A O 1
ATOM 3930 N N . PRO A 1 478 ? 16.553 -18.288 -22.789 1.00 91.50 478 PRO A N 1
ATOM 3931 C CA . PRO A 1 478 ? 16.530 -18.402 -21.329 1.00 91.50 478 PRO A CA 1
ATOM 3932 C C . PRO A 1 478 ? 16.679 -17.036 -20.650 1.00 91.50 478 PRO A C 1
ATOM 3934 O O . PRO A 1 478 ? 17.374 -16.163 -21.165 1.00 91.50 478 PRO A O 1
ATOM 3937 N N . VAL A 1 479 ? 16.041 -16.821 -19.492 1.00 88.56 479 VAL A N 1
ATOM 3938 C CA . VAL A 1 479 ? 16.196 -15.544 -18.759 1.00 88.56 479 VAL A CA 1
ATOM 3939 C C . VAL A 1 479 ? 17.587 -15.438 -18.131 1.00 88.56 479 VAL A C 1
ATOM 3941 O O . VAL A 1 479 ? 18.146 -14.348 -18.057 1.00 88.56 479 VAL A O 1
ATOM 3944 N N . LYS A 1 480 ? 18.137 -16.567 -17.665 1.00 88.06 480 LYS A N 1
ATOM 3945 C CA . LYS A 1 480 ? 19.476 -16.700 -17.076 1.00 88.06 480 LYS A CA 1
ATOM 3946 C C . LYS A 1 480 ? 20.003 -18.115 -17.308 1.00 88.06 480 LYS A C 1
ATOM 3948 O O . LYS A 1 480 ? 19.246 -19.074 -17.168 1.00 88.06 480 LYS A O 1
ATOM 3953 N N . SER A 1 481 ? 21.294 -18.251 -17.569 1.00 90.06 481 SER A N 1
ATOM 3954 C CA . SER A 1 481 ? 21.996 -19.538 -17.496 1.00 90.06 481 SER A CA 1
ATOM 3955 C C . SER A 1 481 ? 22.202 -19.949 -16.030 1.00 90.06 481 SER A C 1
ATOM 3957 O O . SER A 1 481 ? 22.331 -19.084 -15.156 1.00 90.06 481 SER A O 1
ATOM 3959 N N . TYR A 1 482 ? 22.250 -21.249 -15.733 1.00 91.56 482 TYR A N 1
ATOM 3960 C CA . TYR A 1 482 ? 22.606 -21.745 -14.392 1.00 91.56 482 TYR A CA 1
ATOM 3961 C C . TYR A 1 482 ? 24.137 -21.943 -14.246 1.00 91.56 482 TYR A C 1
ATOM 3963 O O . TYR A 1 482 ? 24.861 -21.882 -15.242 1.00 91.56 482 TYR A O 1
ATOM 3971 N N . PRO A 1 483 ? 24.695 -22.095 -13.025 1.00 91.50 483 PRO A N 1
ATOM 3972 C CA . PRO A 1 483 ? 26.149 -22.031 -12.825 1.00 91.50 483 PRO A CA 1
ATOM 3973 C C . PRO A 1 483 ? 26.968 -23.058 -13.623 1.00 91.50 483 PRO A C 1
ATOM 3975 O O . PRO A 1 483 ? 27.980 -22.663 -14.209 1.00 91.50 483 PRO A O 1
ATOM 3978 N N . ASN A 1 484 ? 26.493 -24.309 -13.695 1.00 93.38 484 ASN A N 1
ATOM 3979 C CA . ASN A 1 484 ? 27.073 -25.423 -14.462 1.00 93.38 484 ASN A CA 1
ATOM 3980 C C . ASN A 1 484 ? 26.316 -25.690 -15.784 1.00 93.38 484 ASN A C 1
ATOM 3982 O O . ASN A 1 484 ? 26.148 -26.840 -16.196 1.00 93.38 484 ASN A O 1
ATOM 3986 N N . ASP A 1 485 ? 25.770 -24.650 -16.411 1.00 91.88 485 ASP A N 1
ATOM 3987 C CA . ASP A 1 485 ? 25.052 -24.754 -17.683 1.00 91.88 485 ASP A CA 1
ATOM 3988 C C . ASP A 1 485 ? 26.036 -24.974 -18.852 1.00 91.88 485 ASP A C 1
ATOM 3990 O O . ASP A 1 485 ? 26.905 -24.124 -19.060 1.00 91.88 485 ASP A O 1
ATOM 3994 N N . PRO A 1 486 ? 25.930 -26.065 -19.641 1.00 89.38 486 PRO A N 1
ATOM 3995 C CA . PRO A 1 486 ? 26.775 -26.264 -20.824 1.00 89.38 486 PRO A CA 1
ATOM 3996 C C . PRO A 1 486 ? 26.656 -25.122 -21.844 1.00 89.38 486 PRO A C 1
ATOM 3998 O O . PRO A 1 486 ? 27.597 -24.841 -22.578 1.00 89.38 486 PRO A O 1
ATOM 4001 N N . TYR A 1 487 ? 25.514 -24.429 -21.856 1.00 89.88 487 TYR A N 1
ATOM 4002 C CA . TYR A 1 487 ? 25.188 -23.348 -22.784 1.00 89.88 487 TYR A CA 1
ATOM 4003 C C . TYR A 1 487 ? 25.309 -21.961 -22.133 1.00 89.88 487 TYR A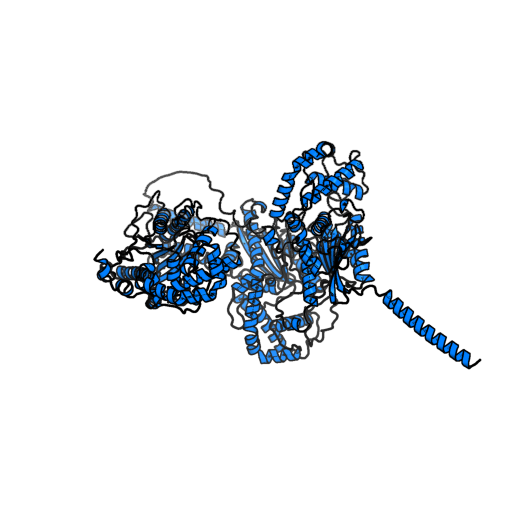 C 1
ATOM 4005 O O . TYR A 1 487 ? 24.810 -20.966 -22.661 1.00 89.88 487 TYR A O 1
ATOM 4013 N N . LYS A 1 488 ? 26.012 -21.869 -20.993 1.00 85.81 488 LYS A N 1
ATOM 4014 C CA . LYS A 1 488 ? 26.207 -20.637 -20.209 1.00 85.81 488 LYS A CA 1
ATOM 4015 C C . LYS A 1 488 ? 26.734 -19.459 -21.020 1.00 85.81 488 LYS A C 1
ATOM 4017 O O . LYS A 1 488 ? 26.245 -18.347 -20.836 1.00 85.81 488 LYS A O 1
ATOM 4022 N N . ASN A 1 489 ? 27.686 -19.737 -21.910 1.00 86.62 489 ASN A N 1
ATOM 4023 C CA . ASN A 1 489 ? 28.349 -18.766 -22.780 1.00 86.62 489 ASN A CA 1
ATOM 4024 C C . ASN A 1 489 ? 27.835 -18.840 -24.234 1.00 86.62 489 ASN A C 1
ATOM 4026 O O . ASN A 1 489 ? 28.466 -18.289 -25.132 1.00 86.62 489 ASN A O 1
ATOM 4030 N N . PHE A 1 490 ? 26.729 -19.549 -24.496 1.00 88.06 490 PHE A N 1
ATOM 4031 C CA . PHE A 1 490 ? 26.201 -19.700 -25.852 1.00 88.06 490 PHE A CA 1
ATOM 4032 C C . PHE A 1 490 ? 25.701 -18.355 -26.401 1.00 88.06 490 PHE A C 1
ATOM 4034 O O . PHE A 1 490 ? 24.973 -17.626 -25.722 1.00 88.06 490 PHE A O 1
ATOM 4041 N N . ASN A 1 491 ? 26.058 -18.030 -27.647 1.00 87.94 491 ASN A N 1
ATOM 4042 C CA . ASN A 1 491 ? 25.568 -16.827 -28.312 1.00 87.94 491 ASN A CA 1
ATOM 4043 C C . ASN A 1 491 ? 24.148 -17.057 -28.851 1.00 87.94 491 ASN A C 1
ATOM 4045 O O . ASN A 1 491 ? 23.950 -17.525 -29.969 1.00 87.94 491 ASN A O 1
ATOM 4049 N N . TRP A 1 492 ? 23.151 -16.676 -28.056 1.00 84.00 492 TRP A N 1
ATOM 4050 C CA . TRP A 1 492 ? 21.732 -16.786 -28.402 1.00 84.00 492 TRP A CA 1
ATOM 4051 C C . TRP A 1 492 ? 21.262 -15.829 -29.521 1.00 84.00 492 TRP A C 1
ATOM 4053 O O . TRP A 1 492 ? 20.077 -15.826 -29.859 1.00 84.00 492 TRP A O 1
ATOM 4063 N N . GLY A 1 493 ? 22.138 -14.977 -30.070 1.00 82.44 493 GLY A N 1
ATOM 4064 C CA . GLY A 1 493 ? 21.820 -13.991 -31.114 1.00 82.44 493 GLY A CA 1
ATOM 4065 C C . GLY A 1 493 ? 20.972 -12.794 -30.653 1.00 82.44 493 GLY A C 1
ATOM 4066 O O . GLY A 1 493 ? 20.836 -11.822 -31.392 1.00 82.44 493 GLY A O 1
ATOM 4067 N N . VAL A 1 494 ? 20.427 -12.845 -29.434 1.00 83.00 494 VAL A N 1
ATOM 4068 C CA . VAL A 1 494 ? 19.713 -11.770 -28.726 1.00 83.00 494 VAL A CA 1
ATOM 4069 C C . VAL A 1 494 ? 20.051 -11.828 -27.223 1.00 83.00 494 VAL A C 1
ATOM 4071 O O . VAL A 1 494 ? 20.428 -12.899 -26.739 1.00 83.00 494 VAL A O 1
ATOM 4074 N N . PRO A 1 495 ? 19.901 -10.729 -26.453 1.00 85.00 495 PRO A N 1
ATOM 4075 C CA . PRO A 1 495 ? 20.133 -10.735 -25.005 1.00 85.00 495 PRO A CA 1
ATOM 4076 C C . PRO A 1 495 ? 19.254 -11.745 -24.252 1.00 85.00 495 PRO A C 1
ATOM 4078 O O . PRO A 1 495 ? 18.113 -12.007 -24.646 1.00 85.00 495 PRO A O 1
ATOM 4081 N N . LEU A 1 496 ? 19.752 -12.270 -23.127 1.00 87.75 496 LEU A N 1
ATOM 4082 C CA . LEU A 1 496 ? 19.014 -13.236 -22.305 1.00 87.75 496 LEU A CA 1
ATOM 4083 C C . LEU A 1 496 ? 17.636 -12.691 -21.882 1.00 87.75 496 LEU A C 1
ATOM 4085 O O . LEU A 1 496 ? 17.466 -11.521 -21.553 1.00 87.75 496 LEU A O 1
ATOM 4089 N N . GLY A 1 497 ? 16.616 -13.547 -21.935 1.00 86.25 497 GLY A N 1
ATOM 4090 C CA . GLY A 1 497 ? 15.220 -13.180 -21.703 1.00 86.25 497 GLY A CA 1
ATOM 4091 C C . GLY A 1 497 ? 14.522 -12.399 -22.829 1.00 86.25 497 GLY A C 1
ATOM 4092 O O . GLY A 1 497 ? 13.348 -12.054 -22.644 1.00 86.25 497 GLY A O 1
ATOM 4093 N N . SER A 1 498 ? 15.177 -12.138 -23.969 1.00 88.88 498 SER A N 1
ATOM 4094 C CA . SER A 1 498 ? 14.574 -11.484 -25.147 1.00 88.88 498 SER A CA 1
ATOM 4095 C C . SER A 1 498 ? 13.723 -12.428 -26.000 1.00 88.88 498 SER A C 1
ATOM 4097 O O . SER A 1 498 ? 13.972 -13.633 -26.064 1.00 88.88 498 SER A O 1
ATOM 4099 N N . LEU A 1 499 ? 12.717 -11.860 -26.675 1.00 91.19 499 LEU A N 1
ATOM 4100 C CA . LEU A 1 499 ? 11.880 -12.551 -27.663 1.00 91.19 499 LEU A CA 1
ATOM 4101 C C . LEU A 1 499 ? 12.733 -12.997 -28.865 1.00 91.19 499 LEU A C 1
ATOM 4103 O O . LEU A 1 499 ? 13.608 -12.256 -29.307 1.00 91.19 499 LEU A O 1
ATOM 4107 N N . THR A 1 500 ? 12.482 -14.191 -29.404 1.00 91.88 500 THR A N 1
ATOM 4108 C CA . THR A 1 500 ? 13.224 -14.724 -30.560 1.00 91.88 500 THR A CA 1
ATOM 4109 C C . THR A 1 500 ? 12.526 -14.411 -31.884 1.00 91.88 500 THR A C 1
ATOM 4111 O O . THR A 1 500 ? 11.328 -14.121 -31.919 1.00 91.88 500 THR A O 1
ATOM 4114 N N . LYS A 1 501 ? 13.244 -14.562 -33.009 1.00 90.88 501 LYS A N 1
ATOM 4115 C CA . LYS A 1 501 ? 12.646 -14.498 -34.359 1.00 90.88 501 LYS A CA 1
ATOM 4116 C C . LYS A 1 501 ? 11.477 -15.489 -34.521 1.00 90.88 501 LYS A C 1
ATOM 4118 O O . LYS A 1 501 ? 10.486 -15.161 -35.171 1.00 90.88 501 LYS A O 1
ATOM 4123 N N . ASN A 1 502 ? 11.549 -16.673 -33.901 1.00 93.00 502 ASN A N 1
ATOM 4124 C CA . ASN A 1 502 ? 10.428 -17.618 -33.875 1.00 93.00 502 ASN A CA 1
ATOM 4125 C C . ASN A 1 502 ? 9.292 -17.116 -32.973 1.00 93.00 502 ASN A C 1
ATOM 4127 O O . ASN A 1 502 ? 8.149 -17.125 -33.409 1.00 93.00 502 ASN A O 1
ATOM 4131 N N . GLY A 1 503 ? 9.581 -16.603 -31.773 1.00 94.12 503 GLY A N 1
ATOM 4132 C CA . GLY A 1 503 ? 8.575 -16.031 -30.870 1.00 94.12 503 GLY A CA 1
ATOM 4133 C C . GLY A 1 503 ? 7.788 -14.868 -31.476 1.00 94.12 503 GLY A C 1
ATOM 4134 O O . GLY A 1 503 ? 6.572 -14.797 -31.310 1.00 94.12 503 GLY A O 1
ATOM 4135 N N . PHE A 1 504 ? 8.449 -14.016 -32.262 1.00 93.81 504 PHE A N 1
ATOM 4136 C CA . PHE A 1 504 ? 7.794 -12.981 -33.064 1.00 93.81 504 PHE A CA 1
ATOM 4137 C C . PHE A 1 504 ? 6.875 -13.610 -34.131 1.00 93.81 504 PHE A C 1
ATOM 4139 O O . PHE A 1 504 ? 5.690 -13.288 -34.200 1.00 93.81 504 PHE A O 1
ATOM 4146 N N . LYS A 1 505 ? 7.358 -14.606 -34.894 1.00 95.62 505 LYS A N 1
ATOM 4147 C CA . LYS A 1 505 ? 6.533 -15.371 -35.855 1.00 95.62 505 LYS A CA 1
ATOM 4148 C C . LYS A 1 505 ? 5.383 -16.160 -35.202 1.00 95.62 505 LYS A C 1
ATOM 4150 O O . LYS A 1 505 ? 4.377 -16.398 -35.864 1.00 95.62 505 LYS A O 1
ATOM 4155 N N . GLN A 1 506 ? 5.508 -16.607 -33.950 1.00 96.62 506 GLN A N 1
ATOM 4156 C CA . GLN A 1 506 ? 4.431 -17.257 -33.184 1.00 96.62 506 GLN A CA 1
ATOM 4157 C C . GLN A 1 506 ? 3.331 -16.248 -32.829 1.00 96.62 506 GLN A C 1
ATOM 4159 O O . GLN A 1 506 ? 2.150 -16.579 -32.879 1.00 96.62 506 GLN A O 1
ATOM 4164 N N . GLN A 1 507 ? 3.709 -15.007 -32.512 1.00 96.81 507 GLN A N 1
ATOM 4165 C CA . GLN A 1 507 ? 2.764 -13.933 -32.212 1.00 96.81 507 GLN A CA 1
ATOM 4166 C C . GLN A 1 507 ? 2.060 -13.386 -33.458 1.00 96.81 507 GLN A C 1
ATOM 4168 O O . GLN A 1 507 ? 0.856 -13.166 -33.390 1.00 96.81 507 GLN A O 1
ATOM 4173 N N . ILE A 1 508 ? 2.741 -13.293 -34.609 1.00 96.19 508 ILE A N 1
ATOM 4174 C CA . ILE A 1 508 ? 2.067 -13.050 -35.901 1.00 96.19 508 ILE A CA 1
ATOM 4175 C C . ILE A 1 508 ? 1.032 -14.153 -36.169 1.00 96.19 508 ILE A C 1
ATOM 4177 O O . ILE A 1 508 ? -0.113 -13.851 -36.481 1.00 96.19 508 ILE A O 1
ATOM 4181 N N . ARG A 1 509 ? 1.399 -15.433 -35.986 1.00 96.75 509 ARG A N 1
ATOM 4182 C CA . ARG A 1 509 ? 0.473 -16.568 -36.159 1.00 96.75 509 ARG A CA 1
ATOM 4183 C C . ARG A 1 509 ? -0.741 -16.486 -35.232 1.00 96.75 509 ARG A C 1
ATOM 4185 O O . ARG A 1 509 ? -1.852 -16.643 -35.721 1.00 96.75 509 ARG A O 1
ATOM 4192 N N . LEU A 1 510 ? -0.548 -16.173 -33.945 1.00 97.50 510 LEU A N 1
ATOM 4193 C CA . LEU A 1 510 ? -1.663 -15.886 -33.035 1.00 97.50 510 LEU A CA 1
ATOM 4194 C C . LEU A 1 510 ? -2.527 -14.745 -33.597 1.00 97.50 510 LEU A C 1
ATOM 4196 O O . LEU A 1 510 ? -3.726 -14.933 -33.755 1.00 97.50 510 LEU A O 1
ATOM 4200 N N . GLY A 1 511 ? -1.921 -13.612 -33.965 1.00 96.69 511 GLY A N 1
ATOM 4201 C CA . GLY A 1 511 ? -2.600 -12.463 -34.572 1.00 96.69 511 GLY A CA 1
ATOM 4202 C C . GLY A 1 511 ? -3.464 -12.826 -35.784 1.00 96.69 511 GLY A C 1
ATOM 4203 O O . GLY A 1 511 ? -4.608 -12.385 -35.854 1.00 96.69 511 GLY A O 1
ATOM 4204 N N . ASN A 1 512 ? -2.971 -13.687 -36.679 1.00 96.00 512 ASN A N 1
ATOM 4205 C CA . ASN A 1 512 ? -3.721 -14.186 -37.837 1.00 96.00 512 ASN A CA 1
ATOM 4206 C C . ASN A 1 512 ? -4.949 -15.020 -37.423 1.00 96.00 512 ASN A C 1
ATOM 4208 O O . ASN A 1 512 ? -6.026 -14.843 -37.984 1.00 96.00 512 ASN A O 1
ATOM 4212 N N . GLU A 1 513 ? -4.835 -15.906 -36.427 1.00 96.12 513 GLU A N 1
ATOM 4213 C CA . GLU A 1 513 ? -6.002 -16.651 -35.923 1.00 96.12 513 GLU A CA 1
ATOM 4214 C C . GLU A 1 513 ? -7.002 -15.728 -35.197 1.00 96.12 513 GLU A C 1
ATOM 4216 O O . GLU A 1 513 ? -8.217 -15.925 -35.285 1.00 96.12 513 GLU A O 1
ATOM 4221 N N . LEU A 1 514 ? -6.521 -14.665 -34.539 1.00 96.06 514 LEU A N 1
ATOM 4222 C CA . LEU A 1 514 ? -7.391 -13.652 -33.931 1.00 96.06 514 LEU A CA 1
ATOM 4223 C C . LEU A 1 514 ? -8.080 -12.784 -34.994 1.00 96.06 514 LEU A C 1
ATOM 4225 O O . LEU A 1 514 ? -9.247 -12.438 -34.817 1.00 96.06 514 LEU A O 1
ATOM 4229 N N . ARG A 1 515 ? -7.408 -12.486 -36.115 1.00 95.62 515 ARG A N 1
ATOM 4230 C CA . ARG A 1 515 ? -7.986 -11.803 -37.282 1.00 95.62 515 ARG A CA 1
ATOM 4231 C C . ARG A 1 515 ? -9.141 -12.607 -37.864 1.00 95.62 515 ARG A C 1
ATOM 4233 O O . ARG A 1 515 ? -10.257 -12.090 -37.935 1.00 95.62 515 ARG A O 1
ATOM 4240 N N . LYS A 1 516 ? -8.892 -13.885 -38.179 1.00 94.88 516 LYS A N 1
ATOM 4241 C CA . LYS A 1 516 ? -9.917 -14.828 -38.650 1.00 94.88 516 LYS A CA 1
ATOM 4242 C C . LYS A 1 516 ? -11.130 -14.820 -37.734 1.00 94.88 516 LYS A C 1
ATOM 4244 O O . LYS A 1 516 ? -12.261 -14.782 -38.203 1.00 94.88 516 LYS A O 1
ATOM 4249 N N . ARG A 1 517 ? -10.919 -14.845 -36.414 1.00 94.44 517 ARG A N 1
ATOM 4250 C CA . ARG A 1 517 ? -12.014 -14.854 -35.439 1.00 94.44 517 ARG A CA 1
ATOM 4251 C C . ARG A 1 517 ? -12.768 -13.522 -35.378 1.00 94.44 517 ARG A C 1
ATOM 4253 O O . ARG A 1 517 ? -13.983 -13.522 -35.547 1.00 94.44 517 ARG A O 1
ATOM 4260 N N . TYR A 1 518 ? -12.082 -12.409 -35.122 1.00 95.25 518 TYR A N 1
ATOM 4261 C CA . TYR A 1 518 ? -12.723 -11.151 -34.714 1.00 95.25 518 TYR A CA 1
ATOM 4262 C C . TYR A 1 518 ? -12.953 -10.147 -35.852 1.00 95.25 518 TYR A C 1
ATOM 4264 O O . TYR A 1 518 ? -13.944 -9.423 -35.806 1.00 95.25 518 TYR A O 1
ATOM 4272 N N . ILE A 1 519 ? -12.101 -10.119 -36.879 1.00 94.38 519 ILE A N 1
ATOM 4273 C CA . ILE A 1 519 ? -12.277 -9.241 -38.048 1.00 94.38 519 ILE A CA 1
ATOM 4274 C C . ILE A 1 519 ? -13.070 -9.970 -39.138 1.00 94.38 519 ILE A C 1
ATOM 4276 O O . ILE A 1 519 ? -14.052 -9.436 -39.637 1.00 94.38 519 ILE A O 1
ATOM 4280 N N . GLU A 1 520 ? -12.690 -11.199 -39.488 1.00 93.38 520 GLU A N 1
ATOM 4281 C CA . GLU A 1 520 ? -13.233 -11.869 -40.683 1.00 93.38 520 GLU A CA 1
ATOM 4282 C C . GLU A 1 520 ? -14.547 -12.618 -40.391 1.00 93.38 520 GLU A C 1
ATOM 4284 O O . GLU A 1 520 ? -15.543 -12.397 -41.076 1.00 93.38 520 GLU A O 1
ATOM 4289 N N . ASN A 1 521 ? -14.601 -13.452 -39.343 1.00 92.12 521 ASN A N 1
ATOM 4290 C CA . ASN A 1 521 ? -15.799 -14.245 -39.025 1.00 92.12 521 ASN A CA 1
ATOM 4291 C C . ASN A 1 521 ? -16.873 -13.492 -38.219 1.00 92.12 521 ASN A C 1
ATOM 4293 O O . ASN A 1 521 ? -18.064 -13.678 -38.489 1.00 92.12 521 ASN A O 1
ATOM 4297 N N . PHE A 1 522 ? -16.465 -12.696 -37.219 1.00 92.38 522 PHE A N 1
ATOM 4298 C CA . PHE A 1 522 ? -17.374 -11.935 -36.343 1.00 92.38 522 PHE A CA 1
ATOM 4299 C C . PHE A 1 522 ? -17.551 -10.458 -36.721 1.00 92.38 522 PHE A C 1
ATOM 4301 O O . PHE A 1 522 ? -18.508 -9.857 -36.245 1.00 92.38 522 PHE A O 1
ATOM 4308 N N . GLN A 1 523 ? -16.644 -9.863 -37.507 1.00 92.38 523 GLN A N 1
ATOM 4309 C CA . GLN A 1 523 ? -16.713 -8.452 -37.932 1.00 92.38 523 GLN A CA 1
ATOM 4310 C C . GLN A 1 523 ? -16.910 -7.449 -36.767 1.00 92.38 523 GLN A C 1
ATOM 4312 O O . GLN A 1 523 ? -17.533 -6.402 -36.921 1.00 92.38 523 GLN A O 1
ATOM 4317 N N . ILE A 1 524 ? -16.365 -7.760 -35.580 1.00 92.00 524 ILE A N 1
ATOM 4318 C CA . ILE A 1 524 ? -16.497 -6.935 -34.362 1.00 92.00 524 ILE A CA 1
ATOM 4319 C C . ILE A 1 524 ? -15.398 -5.860 -34.243 1.00 92.00 524 ILE A C 1
ATOM 4321 O O . ILE A 1 524 ? -15.466 -4.998 -33.370 1.00 92.00 524 ILE A O 1
ATOM 4325 N N . VAL A 1 525 ? -14.381 -5.887 -35.104 1.00 91.56 525 VAL A N 1
ATOM 4326 C CA . VAL A 1 525 ? -13.378 -4.816 -35.226 1.00 91.56 525 VAL A CA 1
ATOM 4327 C C . VAL A 1 525 ? -13.177 -4.503 -36.702 1.00 91.56 525 VAL A C 1
ATOM 4329 O O . VAL A 1 525 ? -13.111 -5.416 -37.526 1.00 91.56 525 VAL A O 1
ATOM 4332 N N . SER A 1 526 ? -13.042 -3.219 -37.020 1.00 91.00 526 SER A N 1
ATOM 4333 C CA . SER A 1 526 ? -12.660 -2.716 -38.335 1.00 91.00 526 SER A CA 1
ATOM 4334 C C . SER A 1 526 ? -11.394 -3.418 -38.868 1.00 91.00 526 SER A C 1
ATOM 4336 O O . SER A 1 526 ? -10.428 -3.599 -38.120 1.00 91.00 526 SER A O 1
ATOM 4338 N N . PRO A 1 527 ? -11.316 -3.760 -40.172 1.00 91.00 527 PRO A N 1
ATOM 4339 C CA . PRO A 1 527 ? -10.112 -4.355 -40.770 1.00 91.00 527 PRO A CA 1
ATOM 4340 C C . PRO A 1 527 ? -8.858 -3.461 -40.739 1.00 91.00 527 PRO A C 1
ATOM 4342 O O . PRO A 1 527 ? -7.755 -3.954 -40.978 1.00 91.00 527 PRO A O 1
ATOM 4345 N N . LYS A 1 528 ? -9.024 -2.162 -40.453 1.00 89.62 528 LYS A N 1
ATOM 4346 C CA . LYS A 1 528 ? -7.969 -1.170 -40.190 1.00 89.62 528 LYS A CA 1
ATOM 4347 C C . LYS A 1 528 ? -8.038 -0.733 -38.719 1.00 89.62 528 LYS A C 1
ATOM 4349 O O . LYS A 1 528 ? -9.111 -0.741 -38.122 1.00 89.62 528 LYS A O 1
ATOM 4354 N N . TYR A 1 529 ? -6.909 -0.321 -38.141 1.00 89.06 529 TYR A N 1
ATOM 4355 C CA . TYR A 1 529 ? -6.847 0.133 -36.747 1.00 89.06 529 TYR A CA 1
ATOM 4356 C C . TYR A 1 529 ? -7.726 1.373 -36.496 1.00 89.06 529 TYR A C 1
ATOM 4358 O O . TYR A 1 529 ? -7.531 2.407 -37.132 1.00 89.06 529 TYR A O 1
ATOM 4366 N N . ASN A 1 530 ? -8.636 1.282 -35.520 1.00 87.69 530 ASN A N 1
ATOM 4367 C CA . ASN A 1 530 ? -9.417 2.405 -34.999 1.00 87.69 530 ASN A CA 1
ATOM 4368 C C . ASN A 1 530 ? -9.200 2.520 -33.474 1.00 87.69 530 ASN A C 1
ATOM 4370 O O . ASN A 1 530 ? -9.617 1.614 -32.743 1.00 87.69 530 ASN A O 1
ATOM 4374 N N . PRO A 1 531 ? -8.609 3.614 -32.949 1.00 86.00 531 PRO A N 1
ATOM 4375 C CA . PRO A 1 531 ? -8.356 3.775 -31.511 1.00 86.00 531 PRO A CA 1
ATOM 4376 C C . PRO A 1 531 ? -9.636 3.786 -30.659 1.00 86.00 531 PRO A C 1
ATOM 4378 O O . PRO A 1 531 ? -9.576 3.564 -29.451 1.00 86.00 531 PRO A O 1
ATOM 4381 N N . ASN A 1 532 ? -10.800 4.011 -31.277 1.00 87.19 532 ASN A N 1
ATOM 4382 C CA . ASN A 1 532 ? -12.096 3.977 -30.608 1.00 87.19 532 ASN A CA 1
ATOM 4383 C C . ASN A 1 532 ? -12.719 2.570 -30.541 1.00 87.19 532 ASN A C 1
ATOM 4385 O O . ASN A 1 532 ? -13.735 2.401 -29.871 1.00 87.19 532 ASN A O 1
ATOM 4389 N N . GLU A 1 533 ? -12.142 1.563 -31.200 1.00 91.38 533 GLU A N 1
ATOM 4390 C CA . GLU A 1 533 ? -12.623 0.172 -31.177 1.00 91.38 533 GLU A CA 1
ATOM 4391 C C . GLU A 1 533 ? -11.676 -0.780 -30.439 1.00 91.38 533 GLU A C 1
ATOM 4393 O O . GLU A 1 533 ? -12.142 -1.762 -29.857 1.00 91.38 533 GLU A O 1
ATOM 4398 N N . ILE A 1 534 ? -10.368 -0.501 -30.455 1.00 92.25 534 ILE A N 1
ATOM 4399 C CA . ILE A 1 534 ? -9.325 -1.378 -29.911 1.00 92.25 534 ILE A CA 1
ATOM 4400 C C . ILE A 1 534 ? -8.402 -0.645 -28.924 1.00 92.25 534 ILE A C 1
ATOM 4402 O O . ILE A 1 534 ? -7.824 0.395 -29.238 1.00 92.25 534 ILE A O 1
ATOM 4406 N N . GLN A 1 535 ? -8.182 -1.247 -27.751 1.00 90.81 535 GLN A N 1
ATOM 4407 C CA . GLN A 1 535 ? -7.162 -0.836 -26.779 1.00 90.81 535 GLN A CA 1
ATOM 4408 C C . GLN A 1 535 ? -6.103 -1.935 -26.612 1.00 90.81 535 GLN A C 1
ATOM 4410 O O . GLN A 1 535 ? -6.436 -3.109 -26.454 1.00 90.81 535 GLN A O 1
ATOM 4415 N N . VAL A 1 536 ? -4.821 -1.559 -26.590 1.00 92.75 536 VAL A N 1
ATOM 4416 C CA . VAL A 1 536 ? -3.699 -2.500 -26.441 1.00 92.75 536 VAL A CA 1
ATOM 4417 C C . VAL A 1 536 ? -2.915 -2.195 -25.168 1.00 92.75 536 VAL A C 1
ATOM 4419 O O . VAL A 1 536 ? -2.525 -1.055 -24.919 1.00 92.75 536 VAL A O 1
ATOM 4422 N N . ARG A 1 537 ? -2.680 -3.227 -24.355 1.00 92.56 537 ARG A N 1
ATOM 4423 C CA . ARG A 1 537 ? -1.918 -3.186 -23.104 1.00 92.56 537 ARG A CA 1
ATOM 4424 C C . ARG A 1 537 ? -0.815 -4.237 -23.092 1.00 92.56 537 ARG A C 1
ATOM 4426 O O . ARG A 1 537 ? -0.952 -5.310 -23.680 1.00 92.56 537 ARG A O 1
ATOM 4433 N N . SER A 1 538 ? 0.269 -3.950 -22.383 1.00 92.31 538 SER A N 1
ATOM 4434 C CA . SER A 1 538 ? 1.394 -4.870 -22.188 1.00 92.31 538 SER A CA 1
ATOM 4435 C C . SER A 1 538 ? 1.991 -4.706 -20.793 1.00 92.31 538 SER A C 1
ATOM 4437 O O . SER A 1 538 ? 1.877 -3.639 -20.197 1.00 92.31 538 SER A O 1
ATOM 4439 N N . THR A 1 539 ? 2.702 -5.711 -20.282 1.00 89.44 539 THR A N 1
ATOM 4440 C CA . THR A 1 539 ? 3.716 -5.440 -19.249 1.00 89.44 539 THR A CA 1
ATOM 4441 C C . THR A 1 539 ? 4.901 -4.677 -19.854 1.00 89.44 539 THR A C 1
ATOM 4443 O O . THR A 1 539 ? 5.101 -4.683 -21.072 1.00 89.44 539 THR A O 1
ATOM 4446 N N . ASN A 1 540 ? 5.718 -4.020 -19.029 1.00 84.50 540 ASN A N 1
ATOM 4447 C CA . ASN A 1 540 ? 6.817 -3.162 -19.503 1.00 84.50 540 ASN A CA 1
ATOM 4448 C C . ASN A 1 540 ? 8.105 -3.900 -19.931 1.00 84.50 540 ASN A C 1
ATOM 4450 O O . ASN A 1 540 ? 9.151 -3.269 -20.074 1.00 84.50 540 ASN A O 1
ATOM 4454 N N . LYS A 1 541 ? 8.072 -5.225 -20.098 1.00 85.94 541 LYS A N 1
ATOM 4455 C CA . LYS A 1 541 ? 9.234 -6.015 -20.531 1.00 85.94 541 LYS A CA 1
ATOM 4456 C C . LYS A 1 541 ? 9.261 -6.052 -22.063 1.00 85.94 541 LYS A C 1
ATOM 4458 O O . LYS A 1 541 ? 8.263 -6.392 -22.686 1.00 85.94 541 LYS A O 1
ATOM 4463 N N . SER A 1 542 ? 10.399 -5.791 -22.704 1.00 86.44 542 SER A N 1
ATOM 4464 C CA . SER A 1 542 ? 10.456 -5.643 -24.174 1.00 86.44 542 SER A CA 1
ATOM 4465 C C . SER A 1 542 ? 9.901 -6.854 -24.940 1.00 86.44 542 SER A C 1
ATOM 4467 O O . SER A 1 542 ? 9.262 -6.689 -25.972 1.00 86.44 542 SER A O 1
ATOM 4469 N N . ARG A 1 543 ? 10.031 -8.076 -24.396 1.00 91.38 543 ARG A N 1
ATOM 4470 C CA . ARG A 1 543 ? 9.438 -9.296 -24.981 1.00 91.38 543 ARG A CA 1
ATOM 4471 C C . ARG A 1 543 ? 7.904 -9.308 -25.048 1.00 91.38 543 ARG A C 1
ATOM 4473 O O . ARG A 1 543 ? 7.367 -9.944 -25.952 1.00 91.38 543 ARG A O 1
ATOM 4480 N N . THR A 1 544 ? 7.193 -8.654 -24.126 1.00 93.19 544 THR A N 1
ATOM 4481 C CA . THR A 1 544 ? 5.723 -8.545 -24.158 1.00 93.19 544 THR A CA 1
ATOM 4482 C C . THR A 1 544 ? 5.283 -7.399 -25.062 1.00 93.19 544 THR A C 1
ATOM 4484 O O . THR A 1 544 ? 4.372 -7.604 -25.862 1.00 93.19 544 THR A O 1
ATOM 4487 N N . ILE A 1 545 ? 5.996 -6.270 -25.063 1.00 91.06 545 ILE A N 1
ATOM 4488 C CA . ILE A 1 545 ? 5.731 -5.152 -25.987 1.00 91.06 545 ILE A CA 1
ATOM 4489 C C . ILE A 1 545 ? 5.919 -5.610 -27.446 1.00 91.06 545 ILE A C 1
ATOM 4491 O O . ILE A 1 545 ? 5.000 -5.497 -28.254 1.00 91.06 545 ILE A O 1
ATOM 4495 N N . LEU A 1 546 ? 7.051 -6.252 -27.763 1.00 91.62 546 LEU A N 1
ATOM 4496 C CA . LEU A 1 546 ? 7.306 -6.845 -29.084 1.00 91.62 546 LEU A CA 1
ATOM 4497 C C . LEU A 1 546 ? 6.312 -7.959 -29.438 1.00 91.62 546 LEU A C 1
ATOM 4499 O O . LEU A 1 546 ? 5.963 -8.115 -30.602 1.00 91.62 546 LEU A O 1
ATOM 4503 N N . SER A 1 547 ? 5.816 -8.715 -28.451 1.00 95.88 547 SER A N 1
ATOM 4504 C CA . SER A 1 547 ? 4.752 -9.700 -28.692 1.00 95.88 547 SER A CA 1
ATOM 4505 C C . SER A 1 547 ? 3.418 -9.042 -29.041 1.00 95.88 547 SER A C 1
ATOM 4507 O O . SER A 1 547 ? 2.702 -9.576 -29.878 1.00 95.88 547 SER A O 1
ATOM 4509 N N . ALA A 1 548 ? 3.086 -7.894 -28.443 1.00 95.12 548 ALA A N 1
ATOM 4510 C CA . ALA A 1 548 ? 1.890 -7.129 -28.786 1.00 95.12 548 ALA A CA 1
ATOM 4511 C C . ALA A 1 548 ? 1.993 -6.522 -30.193 1.00 95.12 548 ALA A C 1
ATOM 4513 O O . ALA A 1 548 ? 1.069 -6.704 -30.981 1.00 95.12 548 ALA A O 1
ATOM 4514 N N . TYR A 1 549 ? 3.127 -5.911 -30.556 1.00 94.25 549 TYR A N 1
ATOM 4515 C CA . TYR A 1 549 ? 3.367 -5.473 -31.937 1.00 94.25 549 TYR A CA 1
ATOM 4516 C C . TYR A 1 549 ? 3.290 -6.648 -32.927 1.00 94.25 549 TYR A C 1
ATOM 4518 O O . TYR A 1 549 ? 2.511 -6.602 -33.875 1.00 94.25 549 TYR A O 1
ATOM 4526 N N . ALA A 1 550 ? 3.996 -7.754 -32.681 1.00 94.38 550 ALA A N 1
ATOM 4527 C CA . ALA A 1 550 ? 3.926 -8.940 -33.537 1.00 94.38 550 ALA A CA 1
ATOM 4528 C C . ALA A 1 550 ? 2.495 -9.501 -33.687 1.00 94.38 550 ALA A C 1
ATOM 4530 O O . ALA A 1 550 ? 2.120 -9.931 -34.776 1.00 94.38 550 ALA A O 1
ATOM 4531 N N . ASN A 1 551 ? 1.681 -9.451 -32.627 1.00 96.19 551 ASN A N 1
ATOM 4532 C CA . ASN A 1 551 ? 0.270 -9.834 -32.670 1.00 96.19 551 ASN A CA 1
ATOM 4533 C C . ASN A 1 551 ? -0.555 -8.893 -33.562 1.00 96.19 551 ASN A C 1
ATOM 4535 O O . ASN A 1 551 ? -1.272 -9.355 -34.447 1.00 96.19 551 ASN A O 1
ATOM 4539 N N . LEU A 1 552 ? -0.392 -7.576 -33.393 1.00 94.88 552 LEU A N 1
ATOM 4540 C CA . LEU A 1 552 ? -1.057 -6.549 -34.204 1.00 94.88 552 LEU A CA 1
ATOM 4541 C C . LEU A 1 552 ? -0.695 -6.650 -35.692 1.00 94.88 552 LEU A C 1
ATOM 4543 O O . LEU A 1 552 ? -1.567 -6.440 -36.536 1.00 94.88 552 LEU A O 1
ATOM 4547 N N . LYS A 1 553 ? 0.554 -7.024 -36.014 1.00 93.81 553 LYS A N 1
ATOM 4548 C CA . LYS A 1 553 ? 1.017 -7.256 -37.395 1.00 93.81 553 LYS A CA 1
ATOM 4549 C C . LYS A 1 553 ? 0.170 -8.313 -38.098 1.00 93.81 553 LYS A C 1
ATOM 4551 O O . LYS A 1 553 ? -0.258 -8.089 -39.224 1.00 93.81 553 LYS A O 1
ATOM 4556 N N . GLY A 1 554 ? -0.103 -9.430 -37.418 1.00 94.56 554 GLY A N 1
ATOM 4557 C CA . GLY A 1 554 ? -0.989 -10.476 -37.932 1.00 94.56 554 GLY A CA 1
ATOM 4558 C C . GLY A 1 554 ? -2.472 -10.099 -37.881 1.00 94.56 554 GLY A C 1
ATOM 4559 O O . GLY A 1 554 ? -3.218 -10.367 -38.818 1.00 94.56 554 GLY A O 1
ATOM 4560 N N . PHE A 1 555 ? -2.900 -9.409 -36.819 1.00 95.25 555 PHE A N 1
ATOM 4561 C CA . PHE A 1 555 ? -4.298 -9.015 -36.629 1.00 95.25 555 PHE A CA 1
ATOM 4562 C C . PHE A 1 555 ? -4.797 -8.077 -37.743 1.00 95.25 555 PHE A C 1
ATOM 4564 O O . PHE A 1 555 ? -5.810 -8.339 -38.391 1.00 95.25 555 PHE A O 1
ATOM 4571 N N . PHE A 1 556 ? -4.048 -7.011 -38.036 1.00 93.38 556 PHE A N 1
ATOM 4572 C CA . PHE A 1 556 ? -4.406 -6.052 -39.087 1.00 93.38 556 PHE A CA 1
ATOM 4573 C C . PHE A 1 556 ? -3.818 -6.381 -40.468 1.00 93.38 556 PHE A C 1
ATOM 4575 O O . PHE A 1 556 ? -4.189 -5.726 -41.437 1.00 93.38 556 PHE A O 1
ATOM 4582 N N . ASN A 1 557 ? -2.938 -7.386 -40.574 1.00 87.75 557 ASN A N 1
ATOM 4583 C CA . ASN A 1 557 ? -2.156 -7.701 -41.778 1.00 87.75 557 ASN A CA 1
ATOM 4584 C C . ASN A 1 557 ? -1.438 -6.463 -42.368 1.00 87.75 557 ASN A C 1
ATOM 4586 O O . ASN A 1 557 ? -1.470 -6.215 -43.571 1.00 87.75 557 ASN A O 1
ATOM 4590 N N . ASN A 1 558 ? -0.835 -5.647 -41.496 1.00 77.06 558 ASN A N 1
ATOM 4591 C CA . ASN A 1 558 ? -0.244 -4.348 -41.831 1.00 77.06 558 ASN A CA 1
ATOM 4592 C C . ASN A 1 558 ? 1.197 -4.258 -41.296 1.00 77.06 558 ASN A C 1
ATOM 4594 O O . ASN A 1 558 ? 1.498 -4.735 -40.201 1.00 77.06 558 ASN A O 1
ATOM 4598 N N . THR A 1 559 ? 2.098 -3.641 -42.059 1.00 65.19 559 THR A N 1
ATOM 4599 C CA . THR A 1 559 ? 3.491 -3.373 -41.675 1.00 65.19 559 THR A CA 1
ATOM 4600 C C . THR A 1 559 ? 3.633 -2.179 -40.729 1.00 65.19 559 THR A C 1
ATOM 4602 O O . THR A 1 559 ? 4.447 -2.243 -39.806 1.00 65.19 559 THR A O 1
ATOM 4605 N N . ASN A 1 560 ? 2.823 -1.128 -40.896 1.00 68.75 560 ASN A N 1
ATOM 4606 C CA . ASN A 1 560 ? 2.948 0.153 -40.186 1.00 68.75 560 ASN A CA 1
ATOM 4607 C C . ASN A 1 560 ? 2.215 0.156 -38.833 1.00 68.75 560 ASN A C 1
ATOM 4609 O O . ASN A 1 560 ? 1.382 1.007 -38.535 1.00 68.75 560 ASN A O 1
ATOM 4613 N N . ILE A 1 561 ? 2.536 -0.832 -37.998 1.00 75.12 561 ILE A N 1
ATOM 4614 C CA . ILE A 1 561 ? 1.941 -1.037 -36.667 1.00 75.12 561 ILE A CA 1
ATOM 4615 C C . ILE A 1 561 ? 2.640 -0.286 -35.524 1.00 75.12 561 ILE A C 1
ATOM 4617 O O . ILE A 1 561 ? 2.088 -0.237 -34.428 1.00 75.12 561 ILE A O 1
ATOM 4621 N N . GLY A 1 562 ? 3.822 0.304 -35.752 1.00 65.88 562 GLY A N 1
ATOM 4622 C CA . GLY A 1 562 ? 4.567 1.053 -34.724 1.00 65.88 562 GLY A CA 1
ATOM 4623 C C . GLY A 1 562 ? 3.805 2.265 -34.171 1.00 65.88 562 GLY A C 1
ATOM 4624 O O . GLY A 1 562 ? 4.022 2.674 -33.036 1.00 65.88 562 GLY A O 1
ATOM 4625 N N . ASN A 1 563 ? 2.837 2.780 -34.934 1.00 73.12 563 ASN A N 1
ATOM 4626 C CA . ASN A 1 563 ? 1.991 3.906 -34.537 1.00 73.12 563 ASN A CA 1
ATOM 4627 C C . ASN A 1 563 ? 0.791 3.482 -33.657 1.00 73.12 563 ASN A C 1
ATOM 4629 O O . ASN A 1 563 ? -0.001 4.335 -33.262 1.00 73.12 563 ASN A O 1
ATOM 4633 N N . ILE A 1 564 ? 0.624 2.187 -33.344 1.00 82.81 564 ILE A N 1
ATOM 4634 C CA . ILE A 1 564 ? -0.452 1.698 -32.465 1.00 82.81 564 ILE A CA 1
ATOM 4635 C C . ILE A 1 564 ? 0.007 1.782 -30.995 1.00 82.81 564 ILE A C 1
ATOM 4637 O O . ILE A 1 564 ? 0.890 1.021 -30.596 1.00 82.81 564 ILE A O 1
ATOM 4641 N N . PRO A 1 565 ? -0.592 2.645 -30.150 1.00 84.06 565 PRO A N 1
ATOM 4642 C CA . PRO A 1 565 ? -0.132 2.856 -28.779 1.00 84.06 565 PRO A CA 1
ATOM 4643 C C . PRO A 1 565 ? -0.361 1.630 -27.881 1.00 84.06 565 PRO A C 1
ATOM 4645 O O . PRO A 1 565 ? -1.497 1.231 -27.613 1.00 84.06 565 PRO A O 1
ATOM 4648 N N . ILE A 1 566 ? 0.733 1.078 -27.348 1.00 87.69 566 ILE A N 1
ATOM 4649 C CA . ILE A 1 566 ? 0.722 -0.003 -26.355 1.00 87.69 566 ILE A CA 1
ATOM 4650 C C . ILE A 1 566 ? 0.866 0.594 -24.951 1.00 87.69 566 ILE A C 1
ATOM 4652 O O . ILE A 1 566 ? 1.928 1.082 -24.566 1.00 87.69 566 ILE A O 1
ATOM 4656 N N . LEU A 1 567 ? -0.198 0.514 -24.154 1.00 87.69 567 LEU A N 1
ATOM 4657 C CA . LEU A 1 567 ? -0.219 1.015 -22.780 1.00 87.69 567 LEU A CA 1
ATOM 4658 C C . LEU A 1 567 ? 0.492 0.039 -21.823 1.00 87.69 567 LEU A C 1
ATOM 4660 O O . LEU A 1 567 ? 0.036 -1.087 -21.613 1.00 87.69 567 LEU A O 1
ATOM 4664 N N . THR A 1 568 ? 1.596 0.470 -21.210 1.00 86.25 568 THR A N 1
ATOM 4665 C CA . THR A 1 568 ? 2.407 -0.328 -20.262 1.00 86.25 568 THR A CA 1
ATOM 4666 C C . THR A 1 568 ? 2.024 -0.136 -18.786 1.00 86.25 568 THR A C 1
ATOM 4668 O O . THR A 1 568 ? 2.713 -0.618 -17.880 1.00 86.25 568 THR A O 1
ATOM 4671 N N . ASP A 1 569 ? 0.928 0.581 -18.530 1.00 78.94 569 ASP A N 1
ATOM 4672 C CA . ASP A 1 569 ? 0.518 1.044 -17.205 1.00 78.94 569 ASP A CA 1
ATOM 4673 C C . ASP A 1 569 ? -0.276 0.026 -16.374 1.00 78.94 569 ASP A C 1
ATOM 4675 O O . ASP A 1 569 ? -0.991 -0.835 -16.896 1.00 78.94 569 ASP A O 1
ATOM 4679 N N . PHE A 1 570 ? -0.196 0.177 -15.049 1.00 76.31 570 PHE A N 1
ATOM 4680 C CA . PHE A 1 570 ? -0.971 -0.585 -14.071 1.00 76.31 570 PHE A CA 1
ATOM 4681 C C . PHE A 1 570 ? -2.416 -0.068 -13.966 1.00 76.31 570 PHE A C 1
ATOM 4683 O O . PHE A 1 570 ? -2.852 0.449 -12.936 1.00 76.31 570 PHE A O 1
ATOM 4690 N N . PHE A 1 571 ? -3.156 -0.232 -15.061 1.00 79.44 571 PHE A N 1
ATOM 4691 C CA . PHE A 1 571 ? -4.599 -0.007 -15.177 1.00 79.44 571 PHE A CA 1
ATOM 4692 C C . PHE A 1 571 ? -5.032 1.395 -14.721 1.00 79.44 571 PHE A C 1
ATOM 4694 O O . PHE A 1 571 ? -5.768 1.556 -13.752 1.00 79.44 571 PHE A O 1
ATOM 4701 N N . GLY A 1 572 ? -4.505 2.412 -15.401 1.00 67.56 572 GLY A N 1
ATOM 4702 C CA . GLY A 1 572 ? -4.683 3.833 -15.101 1.00 67.56 572 GLY A CA 1
ATOM 4703 C C . GLY A 1 572 ? -3.699 4.363 -14.060 1.00 67.56 572 GLY A C 1
ATOM 4704 O O . GLY A 1 572 ? -3.335 5.537 -14.105 1.00 67.56 572 GLY A O 1
ATOM 4705 N N . ILE A 1 573 ? -3.197 3.517 -13.151 1.00 67.50 573 ILE A N 1
ATOM 4706 C CA . ILE A 1 573 ? -2.212 3.953 -12.158 1.00 67.50 573 ILE A CA 1
ATOM 4707 C C . ILE A 1 573 ? -0.854 4.140 -12.851 1.00 67.50 573 ILE A C 1
ATOM 4709 O O . ILE A 1 573 ? -0.341 3.194 -13.452 1.00 67.50 573 ILE A O 1
ATOM 4713 N N . PRO A 1 574 ? -0.222 5.325 -12.736 1.00 67.19 574 PRO A N 1
ATOM 4714 C CA . PRO A 1 574 ? 1.025 5.611 -13.426 1.00 67.19 574 PRO A CA 1
ATOM 4715 C C . PRO A 1 574 ? 2.217 5.007 -12.684 1.00 67.19 574 PRO A C 1
ATOM 4717 O O . PRO A 1 574 ? 2.848 5.644 -11.837 1.00 67.19 574 PRO A O 1
ATOM 4720 N N . VAL A 1 575 ? 2.399 3.714 -12.939 1.00 67.56 575 VAL A N 1
ATOM 4721 C CA . VAL A 1 575 ? 3.522 2.823 -12.630 1.00 67.56 575 VAL A CA 1
ATOM 4722 C C . VAL A 1 575 ? 3.459 1.651 -13.630 1.00 67.56 575 VAL A C 1
ATOM 4724 O O . VAL A 1 575 ? 2.357 1.297 -14.059 1.00 67.56 575 VAL A O 1
ATOM 4727 N N . PRO A 1 576 ? 4.584 1.012 -13.992 1.00 74.31 576 PRO A N 1
ATOM 4728 C CA . PRO A 1 576 ? 4.567 -0.123 -14.913 1.00 74.31 576 PRO A CA 1
ATOM 4729 C C . PRO A 1 576 ? 3.754 -1.316 -14.398 1.00 74.31 576 PRO A C 1
ATOM 4731 O O . PRO A 1 576 ? 3.901 -1.717 -13.239 1.00 74.31 576 PRO A O 1
ATOM 4734 N N . TRP A 1 577 ? 2.960 -1.949 -15.262 1.00 80.38 577 TRP A N 1
ATOM 4735 C CA . TRP A 1 577 ? 2.400 -3.271 -14.974 1.00 80.38 577 TRP A CA 1
ATOM 4736 C C . TRP A 1 577 ? 3.483 -4.344 -15.152 1.00 80.38 577 TRP A C 1
ATOM 4738 O O . TRP A 1 577 ? 4.024 -4.529 -16.241 1.00 80.38 577 TRP A O 1
ATOM 4748 N N . ASN A 1 578 ? 3.804 -5.058 -14.070 1.00 79.12 578 ASN A N 1
ATOM 4749 C CA . ASN A 1 578 ? 4.661 -6.249 -14.072 1.00 79.12 578 ASN A CA 1
ATOM 4750 C C . ASN A 1 578 ? 3.984 -7.357 -13.241 1.00 79.12 578 ASN A C 1
ATOM 4752 O O . ASN A 1 578 ? 4.526 -7.865 -12.255 1.00 79.12 578 ASN A O 1
ATOM 4756 N N . GLY A 1 579 ? 2.717 -7.620 -13.574 1.00 69.12 579 GLY A N 1
ATOM 4757 C CA . GLY A 1 579 ? 1.788 -8.403 -12.762 1.00 69.12 579 GLY A CA 1
ATOM 4758 C C . GLY A 1 579 ? 1.581 -7.849 -11.354 1.00 69.12 579 GLY A C 1
ATOM 4759 O O . GLY A 1 579 ? 1.740 -6.650 -11.101 1.00 69.12 579 GLY A O 1
ATOM 4760 N N . GLY A 1 580 ? 1.299 -8.744 -10.404 1.00 65.31 580 GLY A N 1
ATOM 4761 C CA . GLY A 1 580 ? 1.172 -8.401 -8.987 1.00 65.31 580 GLY A CA 1
ATOM 4762 C C . GLY A 1 580 ? 2.431 -7.801 -8.352 1.00 65.31 580 GLY A C 1
ATOM 4763 O O . GLY A 1 580 ? 2.329 -7.174 -7.299 1.00 65.31 580 GLY A O 1
ATOM 4764 N N . GLN A 1 581 ? 3.615 -7.914 -8.976 1.00 71.25 581 GLN A N 1
ATOM 4765 C CA . GLN A 1 581 ? 4.864 -7.371 -8.419 1.00 71.25 581 GLN A CA 1
ATOM 4766 C C . GLN A 1 581 ? 4.827 -5.845 -8.232 1.00 71.25 581 GLN A C 1
ATOM 4768 O O . GLN A 1 581 ? 5.529 -5.320 -7.366 1.00 71.25 581 GLN A O 1
ATOM 4773 N N . THR A 1 582 ? 4.006 -5.131 -9.005 1.00 70.81 582 THR A N 1
ATOM 4774 C CA . THR A 1 582 ? 3.798 -3.683 -8.854 1.00 70.81 582 THR A CA 1
ATOM 4775 C C . THR A 1 582 ? 3.056 -3.340 -7.548 1.00 70.81 582 THR A C 1
ATOM 4777 O O . THR A 1 582 ? 3.195 -2.236 -7.021 1.00 70.81 582 THR A O 1
ATOM 4780 N N . CYS A 1 583 ? 2.313 -4.285 -6.957 1.00 75.50 583 CYS A N 1
ATOM 4781 C CA . CYS A 1 583 ? 1.655 -4.101 -5.667 1.00 75.50 583 CYS A CA 1
ATOM 4782 C C . CYS A 1 583 ? 2.630 -4.351 -4.499 1.00 75.50 583 CYS A C 1
ATOM 4784 O O . CYS A 1 583 ? 3.011 -5.487 -4.210 1.00 75.50 583 CYS A O 1
ATOM 4786 N N . LEU A 1 584 ? 2.973 -3.293 -3.752 1.00 78.88 584 LEU A N 1
ATOM 4787 C CA . LEU A 1 584 ? 3.831 -3.387 -2.558 1.00 78.88 584 LEU A CA 1
ATOM 4788 C C . LEU A 1 584 ? 3.310 -4.407 -1.531 1.00 78.88 584 LEU A C 1
ATOM 4790 O O . LEU A 1 584 ? 4.083 -5.223 -1.034 1.00 78.88 584 LEU A O 1
ATOM 4794 N N . LYS A 1 585 ? 1.993 -4.439 -1.277 1.00 82.44 585 LYS A N 1
ATOM 4795 C CA . LYS A 1 585 ? 1.386 -5.411 -0.352 1.00 82.44 585 LYS A CA 1
ATOM 4796 C C . LYS A 1 585 ? 1.525 -6.858 -0.849 1.00 82.44 585 LYS A C 1
ATOM 4798 O O . LYS A 1 585 ? 1.741 -7.748 -0.031 1.00 82.44 585 LYS A O 1
ATOM 4803 N N . TYR A 1 586 ? 1.449 -7.110 -2.160 1.00 84.38 586 TYR A N 1
ATOM 4804 C CA . TYR A 1 586 ? 1.765 -8.434 -2.707 1.00 84.38 586 TYR A CA 1
ATOM 4805 C C . TYR A 1 586 ? 3.232 -8.789 -2.441 1.00 84.38 586 TYR A C 1
ATOM 4807 O O . TYR A 1 586 ? 3.489 -9.854 -1.884 1.00 84.38 586 TYR A O 1
ATOM 4815 N N . LYS A 1 587 ? 4.178 -7.881 -2.736 1.00 82.62 587 LYS A N 1
ATOM 4816 C CA . LYS A 1 587 ? 5.616 -8.083 -2.468 1.00 82.62 587 LYS A CA 1
ATOM 4817 C C . LYS A 1 587 ? 5.915 -8.392 -0.996 1.00 82.62 587 LYS A C 1
ATOM 4819 O O . LYS A 1 587 ? 6.685 -9.315 -0.720 1.00 82.62 587 LYS A O 1
ATOM 4824 N N . GLU A 1 588 ? 5.288 -7.685 -0.057 1.00 84.38 588 GLU A N 1
ATOM 4825 C CA . GLU A 1 588 ? 5.372 -7.975 1.383 1.00 84.38 588 GLU A CA 1
ATOM 4826 C C . GLU A 1 588 ? 4.824 -9.370 1.720 1.00 84.38 588 GLU A C 1
ATOM 4828 O O . GLU A 1 588 ? 5.496 -10.163 2.385 1.00 84.38 588 GLU A O 1
ATOM 4833 N N . MET A 1 589 ? 3.613 -9.686 1.247 1.00 87.12 589 MET A N 1
ATOM 4834 C CA . MET A 1 589 ? 2.942 -10.955 1.530 1.00 87.12 589 MET A CA 1
ATOM 4835 C C . MET A 1 589 ? 3.712 -12.154 0.972 1.00 87.12 589 MET A C 1
ATOM 4837 O O . MET A 1 589 ? 3.971 -13.098 1.721 1.00 87.12 589 MET A O 1
ATOM 4841 N N . ILE A 1 590 ? 4.123 -12.119 -0.301 1.00 86.62 590 ILE A N 1
ATOM 4842 C CA . ILE A 1 590 ? 4.844 -13.233 -0.926 1.00 86.62 590 ILE A CA 1
ATOM 4843 C C . ILE A 1 590 ? 6.240 -13.410 -0.325 1.00 86.62 590 ILE A C 1
ATOM 4845 O O . ILE A 1 590 ? 6.642 -14.541 -0.066 1.00 86.62 590 ILE A O 1
ATOM 4849 N N . THR A 1 591 ? 6.947 -12.321 -0.001 1.00 86.25 591 THR A N 1
ATOM 4850 C CA . THR A 1 591 ? 8.262 -12.406 0.658 1.00 86.25 591 THR A CA 1
ATOM 4851 C C . THR A 1 591 ? 8.134 -12.996 2.059 1.00 86.25 591 THR A C 1
ATOM 4853 O O . THR A 1 591 ? 8.900 -13.885 2.418 1.00 86.25 591 THR A O 1
ATOM 4856 N N . LYS A 1 592 ? 7.120 -12.595 2.836 1.00 86.62 592 LYS A N 1
ATOM 4857 C CA . LYS A 1 592 ? 6.853 -13.201 4.147 1.00 86.62 592 LYS A CA 1
ATOM 4858 C C . LYS A 1 592 ? 6.483 -14.685 4.036 1.00 86.62 592 LYS A C 1
ATOM 4860 O O . LYS A 1 592 ? 6.962 -15.483 4.840 1.00 86.62 592 LYS A O 1
ATOM 4865 N N . LYS A 1 593 ? 5.658 -15.060 3.051 1.00 88.75 593 LYS A N 1
ATOM 4866 C CA . LYS A 1 593 ? 5.235 -16.449 2.808 1.00 88.75 593 LYS A CA 1
ATOM 4867 C C . LYS A 1 593 ? 6.419 -17.331 2.386 1.00 88.75 593 LYS A C 1
ATOM 4869 O O . LYS A 1 593 ? 6.589 -18.412 2.942 1.00 88.75 593 LYS A O 1
ATOM 4874 N N . LEU A 1 594 ? 7.269 -16.847 1.476 1.00 86.31 594 LEU A N 1
ATOM 4875 C CA . LEU A 1 594 ? 8.493 -17.531 1.043 1.00 86.31 594 LEU A CA 1
ATOM 4876 C C . LEU A 1 594 ? 9.502 -17.674 2.187 1.00 86.31 594 LEU A C 1
ATOM 4878 O O . LEU A 1 594 ? 9.932 -18.790 2.455 1.00 86.31 594 LEU A O 1
ATOM 4882 N N . ASN A 1 595 ? 9.816 -16.600 2.920 1.00 84.88 595 ASN A N 1
ATOM 4883 C CA . ASN A 1 595 ? 10.763 -16.658 4.042 1.00 84.88 595 ASN A CA 1
ATOM 4884 C C . ASN A 1 595 ? 10.312 -17.642 5.138 1.00 84.88 595 ASN A C 1
ATOM 4886 O O . ASN A 1 595 ? 11.144 -18.314 5.738 1.00 84.88 595 ASN A O 1
ATOM 4890 N N . PHE A 1 596 ? 9.002 -17.752 5.389 1.00 85.38 596 PHE A N 1
ATOM 4891 C CA . PHE A 1 596 ? 8.448 -18.712 6.349 1.00 85.38 596 PHE A CA 1
ATOM 4892 C C . PHE A 1 596 ? 8.527 -20.170 5.862 1.00 85.38 596 PHE A C 1
ATOM 4894 O O . PHE A 1 596 ? 8.666 -21.078 6.677 1.00 85.38 596 PHE A O 1
ATOM 4901 N N . TYR A 1 597 ? 8.437 -20.407 4.548 1.00 86.19 597 TYR A N 1
ATOM 4902 C CA . TYR A 1 597 ? 8.306 -21.754 3.983 1.00 86.19 597 TYR A CA 1
ATOM 4903 C C . TYR A 1 597 ? 9.561 -22.283 3.257 1.00 86.19 597 TYR A C 1
ATOM 4905 O O . TYR A 1 597 ? 9.616 -23.461 2.911 1.00 86.19 597 TYR A O 1
ATOM 4913 N N . GLN A 1 598 ? 10.603 -21.467 3.066 1.00 82.31 598 GLN A N 1
ATOM 4914 C CA . GLN A 1 598 ? 11.834 -21.876 2.377 1.00 82.31 598 GLN A CA 1
ATOM 4915 C C . GLN A 1 598 ? 12.562 -23.040 3.069 1.00 82.31 598 GLN A C 1
ATOM 4917 O O . GLN A 1 598 ? 12.983 -23.978 2.393 1.00 82.31 598 GLN A O 1
ATOM 4922 N N . GLU A 1 599 ? 12.675 -23.015 4.398 1.00 84.31 599 GLU A N 1
ATOM 4923 C CA . GLU A 1 599 ? 13.329 -24.092 5.155 1.00 84.31 599 GLU A CA 1
ATOM 4924 C C . GLU A 1 599 ? 12.467 -25.371 5.255 1.00 84.31 599 GLU A C 1
ATOM 4926 O O . GLU A 1 599 ? 13.017 -26.450 5.028 1.00 84.31 599 GLU A O 1
ATOM 4931 N N . PRO A 1 600 ? 11.135 -25.314 5.495 1.00 86.19 600 PRO A N 1
ATOM 4932 C CA . PRO A 1 600 ? 10.245 -26.464 5.304 1.00 86.19 600 PRO A CA 1
ATOM 4933 C C . PRO A 1 600 ? 10.361 -27.110 3.916 1.00 86.19 600 PRO A C 1
ATOM 4935 O O . PRO A 1 600 ? 10.598 -28.310 3.827 1.00 86.19 600 PRO A O 1
ATOM 4938 N N . PHE A 1 601 ? 10.290 -26.319 2.838 1.00 86.56 601 PHE A N 1
ATOM 4939 C CA . PHE A 1 601 ? 10.442 -26.805 1.461 1.00 86.56 601 PHE A CA 1
ATOM 4940 C C . PHE A 1 601 ? 11.782 -27.516 1.234 1.00 86.56 601 PHE A C 1
ATOM 4942 O O . PHE A 1 601 ? 11.808 -28.613 0.670 1.00 86.56 601 PHE A O 1
ATOM 4949 N N . TYR A 1 602 ? 12.885 -26.912 1.690 1.00 85.94 602 TYR A N 1
ATOM 4950 C CA . TYR A 1 602 ? 14.220 -27.495 1.580 1.00 85.94 602 TYR A CA 1
ATOM 4951 C C . TYR A 1 602 ? 14.318 -28.820 2.346 1.00 85.94 602 TYR A C 1
ATOM 4953 O O . TYR A 1 602 ? 14.730 -29.821 1.766 1.00 85.94 602 TYR A O 1
ATOM 4961 N N . LYS A 1 603 ? 13.860 -28.867 3.605 1.00 86.31 603 LYS A N 1
ATOM 4962 C CA . LYS A 1 603 ? 13.852 -30.097 4.416 1.00 86.31 603 LYS A CA 1
ATOM 4963 C C . LYS A 1 603 ? 13.029 -31.213 3.765 1.00 86.31 603 LYS A C 1
ATOM 4965 O O . LYS A 1 603 ? 13.538 -32.321 3.624 1.00 86.31 603 LYS A O 1
ATOM 4970 N N . SER A 1 604 ? 11.808 -30.920 3.314 1.00 86.69 604 SER A N 1
ATOM 4971 C CA . SER A 1 604 ? 10.907 -31.905 2.694 1.00 86.69 604 SER A CA 1
ATOM 4972 C C . SER A 1 604 ? 11.430 -32.492 1.380 1.00 86.69 604 SER A C 1
ATOM 4974 O O . SER A 1 604 ? 11.027 -33.588 1.010 1.00 86.69 604 SER A O 1
ATOM 4976 N N . ASN A 1 605 ? 12.326 -31.791 0.677 1.00 88.38 605 ASN A N 1
ATOM 4977 C CA . ASN A 1 605 ? 12.855 -32.215 -0.624 1.00 88.38 605 ASN A CA 1
ATOM 4978 C C . ASN A 1 605 ? 14.375 -32.472 -0.606 1.00 88.38 605 ASN A C 1
ATOM 4980 O O . ASN A 1 605 ? 14.973 -32.639 -1.671 1.00 88.38 605 ASN A O 1
ATOM 4984 N N . LYS A 1 606 ? 15.012 -32.506 0.577 1.00 89.31 606 LYS A N 1
ATOM 4985 C CA . LYS A 1 606 ? 16.472 -32.371 0.741 1.00 89.31 606 LYS A CA 1
ATOM 4986 C C . LYS A 1 606 ? 17.291 -33.283 -0.179 1.00 89.31 606 LYS A C 1
ATOM 4988 O O . LYS A 1 606 ? 18.105 -32.787 -0.947 1.00 89.31 606 LYS A O 1
ATOM 4993 N N . LYS A 1 607 ? 17.031 -34.599 -0.182 1.00 89.88 607 LYS A N 1
ATOM 4994 C CA . LYS A 1 607 ? 17.774 -35.581 -1.007 1.00 89.88 607 LYS A CA 1
ATOM 4995 C C . LYS A 1 607 ? 17.756 -35.243 -2.507 1.00 89.88 607 LYS A C 1
ATOM 4997 O O . LYS A 1 607 ? 18.751 -35.452 -3.195 1.00 89.88 607 LYS A O 1
ATOM 5002 N N . PHE A 1 608 ? 16.639 -34.716 -3.012 1.00 92.44 608 PHE A N 1
ATOM 5003 C CA . PHE A 1 608 ? 16.515 -34.279 -4.403 1.00 92.44 608 PHE A CA 1
ATOM 5004 C C . PHE A 1 608 ? 17.202 -32.928 -4.632 1.00 92.44 608 PHE A C 1
ATOM 5006 O O . PHE A 1 608 ? 17.977 -32.776 -5.577 1.00 92.44 608 PHE A O 1
ATOM 5013 N N . ILE A 1 609 ? 16.936 -31.963 -3.749 1.00 91.00 609 ILE A N 1
ATOM 5014 C CA . ILE A 1 609 ? 17.449 -30.599 -3.857 1.00 91.00 609 ILE A CA 1
ATOM 5015 C C . ILE A 1 609 ? 18.977 -30.561 -3.759 1.00 91.00 609 ILE A C 1
ATOM 5017 O O . ILE A 1 609 ? 19.592 -29.915 -4.598 1.00 91.00 609 ILE A O 1
ATOM 5021 N N . ASP A 1 610 ? 19.599 -31.282 -2.825 1.00 90.69 610 ASP A N 1
ATOM 5022 C CA . ASP A 1 610 ? 21.058 -31.301 -2.644 1.00 90.69 610 ASP A CA 1
ATOM 5023 C C . ASP A 1 610 ? 21.770 -31.868 -3.885 1.00 90.69 610 ASP A C 1
ATOM 5025 O O . ASP A 1 610 ? 22.715 -31.267 -4.403 1.00 90.69 610 ASP A O 1
ATOM 5029 N N . ASN A 1 611 ? 21.262 -32.987 -4.418 1.00 91.69 611 ASN A N 1
ATOM 5030 C CA . ASN A 1 611 ? 21.739 -33.612 -5.655 1.00 91.69 611 ASN A CA 1
ATOM 5031 C C . ASN A 1 611 ? 21.664 -32.642 -6.850 1.00 91.69 611 ASN A C 1
ATOM 5033 O O . ASN A 1 611 ? 22.661 -32.425 -7.541 1.00 91.69 611 ASN A O 1
ATOM 5037 N N . ILE A 1 612 ? 20.508 -32.008 -7.068 1.00 92.44 612 ILE A N 1
ATOM 5038 C CA . ILE A 1 612 ? 20.317 -31.066 -8.178 1.00 92.44 612 ILE A CA 1
ATOM 5039 C C . ILE A 1 612 ? 21.113 -29.768 -7.972 1.00 92.44 612 ILE A C 1
ATOM 5041 O O . ILE A 1 612 ? 21.679 -29.251 -8.933 1.00 92.44 612 ILE A O 1
ATOM 5045 N N . SER A 1 613 ? 21.224 -29.263 -6.740 1.00 92.12 613 SER A N 1
ATOM 5046 C CA . SER A 1 613 ? 22.021 -28.072 -6.414 1.00 92.12 613 SER A CA 1
ATOM 5047 C C . SER A 1 613 ? 23.499 -28.310 -6.726 1.00 92.12 613 SER A C 1
ATOM 5049 O O . SER A 1 613 ? 24.116 -27.472 -7.383 1.00 92.12 613 SER A O 1
ATOM 5051 N N . LYS A 1 614 ? 24.043 -29.482 -6.355 1.00 92.06 614 LYS A N 1
ATOM 5052 C CA . LYS A 1 614 ? 25.416 -29.896 -6.690 1.00 92.06 614 LYS A CA 1
ATOM 5053 C C . LYS A 1 614 ? 25.613 -30.045 -8.203 1.00 92.06 614 LYS A C 1
ATOM 5055 O O . LYS A 1 614 ? 26.559 -29.479 -8.744 1.00 92.06 614 LYS A O 1
ATOM 5060 N N . LYS A 1 615 ? 24.708 -30.747 -8.900 1.00 92.81 615 LYS A N 1
ATOM 5061 C CA . LYS A 1 615 ? 24.770 -30.956 -10.361 1.00 92.81 615 LYS A CA 1
ATOM 5062 C C . LYS A 1 615 ? 24.709 -29.639 -11.153 1.00 92.81 615 LYS A C 1
ATOM 5064 O O . LYS A 1 615 ? 25.533 -29.419 -12.039 1.00 92.81 615 LYS A O 1
ATOM 5069 N N . ALA A 1 616 ? 23.783 -28.741 -10.809 1.00 92.88 616 ALA A N 1
ATOM 5070 C CA . ALA A 1 616 ? 23.600 -27.449 -11.477 1.00 92.88 616 ALA A CA 1
ATOM 5071 C C . ALA A 1 616 ? 24.555 -26.336 -10.986 1.00 92.88 616 ALA A C 1
ATOM 5073 O O . ALA A 1 616 ? 24.634 -25.285 -11.624 1.00 92.88 616 ALA A O 1
ATOM 5074 N N . GLY A 1 617 ? 25.284 -26.552 -9.886 1.00 92.31 617 GLY A N 1
ATOM 5075 C CA . GLY A 1 617 ? 26.287 -25.628 -9.340 1.00 92.31 617 GLY A CA 1
ATOM 5076 C C . GLY A 1 617 ? 25.728 -24.483 -8.486 1.00 92.31 617 GLY A C 1
ATOM 5077 O O . GLY A 1 617 ? 26.388 -23.460 -8.312 1.00 92.31 617 GLY A O 1
ATOM 5078 N N . PHE A 1 618 ? 24.509 -24.614 -7.955 1.00 90.69 618 PHE A N 1
ATOM 5079 C CA . PHE A 1 618 ? 23.949 -23.635 -7.020 1.00 90.69 618 PHE A CA 1
ATOM 5080 C C . PHE A 1 618 ? 24.478 -23.876 -5.597 1.00 90.69 618 PHE A C 1
ATOM 5082 O O . PHE A 1 618 ? 24.429 -24.998 -5.095 1.00 90.69 618 PHE A O 1
ATOM 5089 N N . SER A 1 619 ? 24.932 -22.818 -4.916 1.00 84.50 619 SER A N 1
ATOM 5090 C CA . SER A 1 619 ? 25.447 -22.897 -3.535 1.00 84.50 619 SER A CA 1
ATOM 5091 C C . SER A 1 619 ? 24.352 -23.015 -2.466 1.00 84.50 619 SER A C 1
ATOM 5093 O O . SER A 1 619 ? 24.564 -23.647 -1.437 1.00 84.50 619 SER A O 1
ATOM 5095 N N . LYS A 1 620 ? 23.168 -22.438 -2.708 1.00 82.62 620 LYS A N 1
ATOM 5096 C CA . LYS A 1 620 ? 21.926 -22.750 -1.986 1.00 82.62 620 LYS A CA 1
ATOM 5097 C C . LYS A 1 620 ? 20.759 -22.696 -2.965 1.00 82.62 620 LYS A C 1
ATOM 5099 O O . LYS A 1 620 ? 20.506 -21.659 -3.576 1.00 82.62 620 LYS A O 1
ATOM 5104 N N . MET A 1 621 ? 20.037 -23.803 -3.099 1.00 84.75 621 MET A N 1
ATOM 5105 C CA . MET A 1 621 ? 18.862 -23.890 -3.961 1.00 84.75 621 MET A CA 1
ATOM 5106 C C . MET A 1 621 ? 17.652 -23.238 -3.276 1.00 84.75 621 MET A C 1
ATOM 5108 O O . MET A 1 621 ? 17.135 -23.749 -2.284 1.00 84.75 621 MET A O 1
ATOM 5112 N N . SER A 1 622 ? 17.187 -22.098 -3.785 1.00 85.31 622 SER A N 1
ATOM 5113 C CA . SER A 1 622 ? 15.906 -21.514 -3.368 1.00 85.31 622 SER A CA 1
ATOM 5114 C C . SER A 1 622 ? 14.747 -21.990 -4.251 1.00 85.31 622 SER A C 1
ATOM 5116 O O . SER A 1 622 ? 14.958 -22.488 -5.359 1.00 85.31 622 SER A O 1
ATOM 5118 N N . PHE A 1 623 ? 13.517 -21.732 -3.795 1.00 86.31 623 PHE A N 1
ATOM 5119 C CA . PHE A 1 623 ? 12.292 -21.734 -4.609 1.00 86.31 623 PHE A CA 1
ATOM 5120 C C . PHE A 1 623 ? 12.519 -21.172 -6.026 1.00 86.31 623 PHE A C 1
ATOM 5122 O O . PHE A 1 623 ? 12.158 -21.783 -7.032 1.00 86.31 623 PHE A O 1
ATOM 5129 N N . LEU A 1 624 ? 13.170 -20.011 -6.107 1.00 84.38 624 LEU A N 1
ATOM 5130 C CA . LEU A 1 624 ? 13.406 -19.308 -7.359 1.00 84.38 624 LEU A CA 1
ATOM 5131 C C . LEU A 1 624 ? 14.427 -20.042 -8.248 1.00 84.38 624 LEU A C 1
ATOM 5133 O O . LEU A 1 624 ? 14.234 -20.120 -9.457 1.00 84.38 624 LEU A O 1
ATOM 5137 N N . ASN A 1 625 ? 15.460 -20.661 -7.663 1.00 90.44 625 ASN A N 1
ATOM 5138 C CA . ASN A 1 625 ? 16.441 -21.452 -8.415 1.00 90.44 625 ASN A CA 1
ATOM 5139 C C . ASN A 1 625 ? 15.821 -22.703 -9.052 1.00 90.44 625 ASN A C 1
ATOM 5141 O O . ASN A 1 625 ? 16.213 -23.053 -10.160 1.00 90.44 625 ASN A O 1
ATOM 5145 N N . VAL A 1 626 ? 14.846 -23.349 -8.398 1.00 91.31 626 VAL A N 1
ATOM 5146 C CA . VAL A 1 626 ? 14.119 -24.496 -8.977 1.00 91.31 626 VAL A CA 1
ATOM 5147 C C . VAL A 1 626 ? 13.348 -24.065 -10.224 1.00 91.31 626 VAL A C 1
ATOM 5149 O O . VAL A 1 626 ? 13.520 -24.666 -11.283 1.00 91.31 626 VAL A O 1
ATOM 5152 N N . THR A 1 627 ? 12.576 -22.978 -10.126 1.00 90.19 627 THR A N 1
ATOM 5153 C CA . THR A 1 627 ? 11.796 -22.467 -11.269 1.00 90.19 627 THR A CA 1
ATOM 5154 C C . THR A 1 627 ? 12.676 -21.959 -12.417 1.00 90.19 627 THR A C 1
ATOM 5156 O O . THR A 1 627 ? 12.372 -22.249 -13.571 1.00 90.19 627 THR A O 1
ATOM 5159 N N . TYR A 1 628 ? 13.794 -21.275 -12.133 1.00 89.38 628 TYR A N 1
ATOM 5160 C CA . TYR A 1 628 ? 14.752 -20.864 -13.169 1.00 89.38 628 TYR A CA 1
ATOM 5161 C C . TYR A 1 628 ? 15.472 -22.052 -13.817 1.00 89.38 628 TYR A C 1
ATOM 5163 O O . TYR A 1 628 ? 15.624 -22.061 -15.033 1.00 89.38 628 TYR A O 1
ATOM 5171 N N . LEU A 1 629 ? 15.901 -23.058 -13.044 1.00 93.56 629 LEU A N 1
ATOM 5172 C CA . LEU A 1 629 ? 16.571 -24.237 -13.601 1.00 93.56 629 LEU A CA 1
ATOM 5173 C C . LEU A 1 629 ? 15.637 -25.004 -14.545 1.00 93.56 629 LEU A C 1
ATOM 5175 O O . LEU A 1 629 ? 16.050 -25.369 -15.644 1.00 93.56 629 LEU A O 1
ATOM 5179 N N . TYR A 1 630 ? 14.374 -25.196 -14.149 1.00 93.38 630 TYR A N 1
ATOM 5180 C CA . TYR A 1 630 ? 13.377 -25.812 -15.020 1.00 93.38 630 TYR A CA 1
ATOM 5181 C C . TYR A 1 630 ? 13.093 -24.966 -16.269 1.00 93.38 630 TYR A C 1
ATOM 5183 O O . TYR A 1 630 ? 13.100 -25.513 -17.367 1.00 93.38 630 TYR A O 1
ATOM 5191 N N . ASP A 1 631 ? 12.898 -23.647 -16.138 1.00 91.69 631 ASP A N 1
ATOM 5192 C CA . ASP A 1 631 ? 12.640 -22.763 -17.285 1.00 91.69 631 ASP A CA 1
ATOM 5193 C C . ASP A 1 631 ? 13.795 -22.762 -18.296 1.00 91.69 631 ASP A C 1
ATOM 5195 O O . ASP A 1 631 ? 13.562 -22.924 -19.492 1.00 91.69 631 ASP A O 1
ATOM 5199 N N . THR A 1 632 ? 15.041 -22.646 -17.828 1.00 93.06 632 THR A N 1
ATOM 5200 C CA . THR A 1 632 ? 16.225 -22.645 -18.696 1.00 93.06 632 THR A CA 1
ATOM 5201 C C . THR A 1 632 ? 16.383 -23.976 -19.427 1.00 93.06 632 THR A C 1
ATOM 5203 O O . THR A 1 632 ? 16.538 -23.969 -20.646 1.00 93.06 632 THR A O 1
ATOM 5206 N N . ILE A 1 633 ? 16.226 -25.110 -18.733 1.00 92.50 633 ILE A N 1
ATOM 5207 C CA . ILE A 1 633 ? 16.239 -26.445 -19.354 1.00 92.50 633 ILE A CA 1
ATOM 5208 C C . ILE A 1 633 ? 15.074 -26.604 -20.348 1.00 92.50 633 ILE A C 1
ATOM 5210 O O . ILE A 1 633 ? 15.259 -27.119 -21.449 1.00 92.50 633 ILE A O 1
ATOM 5214 N N . HIS A 1 634 ? 13.864 -26.157 -20.000 1.00 90.06 634 HIS A N 1
ATOM 5215 C CA . HIS A 1 634 ? 12.680 -26.244 -20.865 1.00 90.06 634 HIS A CA 1
ATOM 5216 C C . HIS A 1 634 ? 12.821 -25.408 -22.141 1.00 90.06 634 HIS A C 1
ATOM 5218 O O . HIS A 1 634 ? 12.422 -25.855 -23.216 1.00 90.06 634 HIS A O 1
ATOM 5224 N N . VAL A 1 635 ? 13.434 -24.225 -22.049 1.00 91.62 635 VAL A N 1
ATOM 5225 C CA . VAL A 1 635 ? 13.756 -23.396 -23.215 1.00 91.62 635 VAL A CA 1
ATOM 5226 C C . VAL A 1 635 ? 14.885 -24.014 -24.041 1.00 91.62 635 VAL A C 1
ATOM 5228 O O . VAL A 1 635 ? 14.732 -24.129 -25.253 1.00 91.62 635 VAL A O 1
ATOM 5231 N N . GLN A 1 636 ? 15.971 -24.489 -23.423 1.00 91.94 636 GLN A N 1
ATOM 5232 C CA . GLN A 1 636 ? 17.068 -25.182 -24.120 1.00 91.94 636 GLN A CA 1
ATOM 5233 C C . GLN A 1 636 ? 16.560 -26.377 -24.943 1.00 91.94 636 GLN A C 1
ATOM 5235 O O . GLN A 1 636 ? 16.862 -26.479 -26.132 1.00 91.94 636 GLN A O 1
ATOM 5240 N N . ASN A 1 637 ? 15.689 -27.206 -24.357 1.00 87.75 637 ASN A N 1
ATOM 5241 C CA . ASN A 1 637 ? 15.047 -28.335 -25.040 1.00 87.75 637 ASN A CA 1
ATOM 5242 C C . ASN A 1 637 ? 14.251 -27.936 -26.298 1.00 87.75 637 ASN A C 1
ATOM 5244 O O . ASN A 1 637 ? 14.057 -28.770 -27.175 1.00 87.75 637 ASN A O 1
ATOM 5248 N N . ARG A 1 638 ? 13.763 -26.690 -26.396 1.00 86.62 638 ARG A N 1
ATOM 5249 C CA . ARG A 1 638 ? 12.985 -26.189 -27.550 1.00 86.62 638 ARG A CA 1
ATOM 5250 C C . ARG A 1 638 ? 13.849 -25.665 -28.688 1.00 86.62 638 ARG A C 1
ATOM 5252 O O . ARG A 1 638 ? 13.395 -25.642 -29.824 1.00 86.62 638 ARG A O 1
ATOM 5259 N N . PHE A 1 639 ? 15.095 -25.316 -28.387 1.00 86.62 639 PHE A N 1
ATOM 5260 C CA . PHE A 1 639 ? 16.144 -25.084 -29.379 1.00 86.62 639 PHE A CA 1
ATOM 5261 C C . PHE A 1 639 ? 16.907 -26.380 -29.714 1.00 86.62 639 PHE A C 1
ATOM 5263 O O . PHE A 1 639 ? 18.005 -26.325 -30.255 1.00 86.62 639 PHE A O 1
ATOM 5270 N N . ASN A 1 640 ? 16.327 -27.546 -29.391 1.00 86.81 640 ASN A N 1
ATOM 5271 C CA . ASN A 1 640 ? 16.890 -28.885 -29.596 1.00 86.81 640 ASN A CA 1
ATOM 5272 C C . ASN A 1 640 ? 18.272 -29.112 -28.950 1.00 86.81 640 ASN A C 1
ATOM 5274 O O . ASN A 1 640 ? 18.990 -30.031 -29.341 1.00 86.81 640 ASN A O 1
ATOM 5278 N N . PHE A 1 641 ? 18.646 -28.321 -27.937 1.00 88.06 641 PHE A N 1
ATOM 5279 C CA . PHE A 1 641 ? 19.885 -28.552 -27.198 1.00 88.06 641 PHE A CA 1
ATOM 5280 C C . PHE A 1 641 ? 19.825 -29.846 -26.383 1.00 88.06 641 PHE A C 1
ATOM 5282 O O . PHE A 1 641 ? 18.799 -30.196 -25.791 1.00 88.06 641 PHE A O 1
ATOM 5289 N N . SER A 1 642 ? 20.963 -30.534 -26.309 1.00 85.12 642 SER A N 1
ATOM 5290 C CA . SER A 1 642 ? 21.122 -31.749 -25.518 1.00 85.12 642 SER A CA 1
ATOM 5291 C C . SER A 1 642 ? 20.910 -31.468 -24.033 1.00 85.12 642 SER A C 1
ATOM 5293 O O . SER A 1 642 ? 21.565 -30.611 -23.437 1.00 85.12 642 SER A O 1
ATOM 5295 N N . LYS A 1 643 ? 20.031 -32.249 -23.399 1.00 84.81 643 LYS A N 1
ATOM 5296 C CA . LYS A 1 643 ? 19.891 -32.251 -21.936 1.00 84.81 643 LYS A CA 1
ATOM 5297 C C . LYS A 1 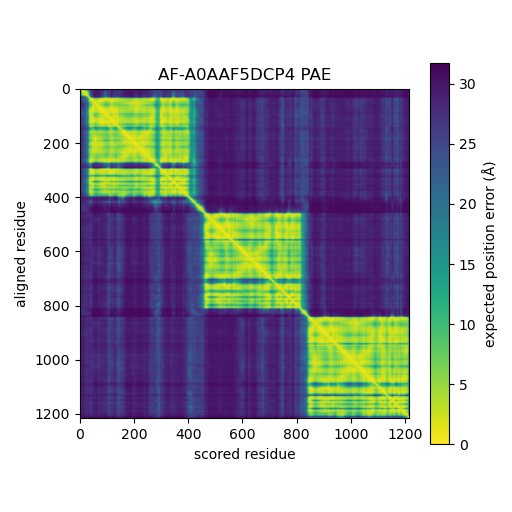643 ? 21.243 -32.603 -21.301 1.00 84.81 643 LYS A C 1
ATOM 5299 O O . LYS A 1 643 ? 21.927 -33.492 -21.815 1.00 84.81 643 LYS A O 1
ATOM 5304 N N . PRO A 1 644 ? 21.626 -31.981 -20.172 1.00 86.31 644 PRO A N 1
ATOM 5305 C CA . PRO A 1 644 ? 22.823 -32.388 -19.447 1.00 86.31 644 PRO A CA 1
ATOM 5306 C C . PRO A 1 644 ? 22.760 -33.882 -19.116 1.00 86.31 644 PRO A C 1
ATOM 5308 O O . PRO A 1 644 ? 21.736 -34.345 -18.617 1.00 86.31 644 PRO A O 1
ATOM 5311 N N . LYS A 1 645 ? 23.856 -34.629 -19.329 1.00 85.81 645 LYS A N 1
ATOM 5312 C CA . LYS A 1 645 ? 23.916 -36.088 -19.074 1.00 85.81 645 LYS A CA 1
ATOM 5313 C C . LYS A 1 645 ? 23.461 -36.480 -17.658 1.00 85.81 645 LYS A C 1
ATOM 5315 O O . LYS A 1 645 ? 23.004 -37.595 -17.443 1.00 85.81 645 LYS A O 1
ATOM 5320 N N . TRP A 1 646 ? 23.570 -35.561 -16.695 1.00 89.56 646 TRP A N 1
ATOM 5321 C CA . TRP A 1 646 ? 23.150 -35.763 -15.311 1.00 89.56 646 TRP A CA 1
ATOM 5322 C C . TRP A 1 646 ? 21.637 -35.686 -15.068 1.00 89.56 646 TRP A C 1
ATOM 5324 O O . TRP A 1 646 ? 21.231 -35.993 -13.951 1.00 89.56 646 TRP A O 1
ATOM 5334 N N . LEU A 1 647 ? 20.822 -35.250 -16.037 1.00 89.88 647 LEU A N 1
ATOM 5335 C CA . LEU A 1 647 ? 19.384 -35.005 -15.886 1.00 89.88 647 LEU A CA 1
ATOM 5336 C C . LEU A 1 647 ? 18.559 -36.195 -16.404 1.00 89.88 647 LEU A C 1
ATOM 5338 O O . LEU A 1 647 ? 18.195 -36.263 -17.580 1.00 89.88 647 LEU A O 1
ATOM 5342 N N . THR A 1 648 ? 18.218 -37.121 -15.511 1.00 90.69 648 THR A N 1
ATOM 5343 C CA . THR A 1 648 ? 17.350 -38.265 -15.840 1.00 90.69 648 THR A CA 1
ATOM 5344 C C . THR A 1 648 ? 15.898 -37.850 -16.130 1.00 90.69 648 THR A C 1
ATOM 5346 O O . THR A 1 648 ? 15.451 -36.760 -15.758 1.00 90.69 648 THR A O 1
ATOM 5349 N N . LYS A 1 649 ? 15.108 -38.756 -16.738 1.00 89.19 649 LYS A N 1
ATOM 5350 C CA . LYS A 1 649 ? 13.645 -38.586 -16.907 1.00 89.19 649 LYS A CA 1
ATOM 5351 C C . LYS A 1 649 ? 12.959 -38.242 -15.572 1.00 89.19 649 LYS A C 1
ATOM 5353 O O . LYS A 1 649 ? 12.127 -37.337 -15.531 1.00 89.19 649 LYS A O 1
ATOM 5358 N N . ASN A 1 650 ? 13.360 -38.909 -14.488 1.00 90.81 650 ASN A N 1
ATOM 5359 C CA . ASN A 1 650 ? 12.796 -38.720 -13.149 1.00 90.81 650 ASN A CA 1
ATOM 5360 C C . ASN A 1 650 ? 13.176 -37.357 -12.550 1.00 90.81 650 ASN A C 1
ATOM 5362 O O . ASN A 1 650 ? 12.340 -36.700 -11.935 1.00 90.81 650 ASN A O 1
ATOM 5366 N N . GLU A 1 651 ? 14.406 -36.884 -12.763 1.00 91.69 651 GLU A N 1
ATOM 5367 C CA . GLU A 1 651 ? 14.831 -35.566 -12.278 1.00 91.69 651 GLU A CA 1
ATOM 5368 C C . GLU A 1 651 ? 14.153 -34.417 -13.035 1.00 91.69 651 GLU A C 1
ATOM 5370 O O . GLU A 1 651 ? 13.752 -33.432 -12.415 1.00 91.69 651 GLU A O 1
ATOM 5375 N N . LEU A 1 652 ? 13.938 -34.562 -14.348 1.00 91.00 652 LEU A N 1
ATOM 5376 C CA . LEU A 1 652 ? 13.148 -33.608 -15.132 1.00 91.00 652 LEU A CA 1
ATOM 5377 C C . LEU A 1 652 ? 11.666 -33.606 -14.710 1.00 91.00 652 LEU A C 1
ATOM 5379 O O . LEU A 1 652 ? 11.069 -32.535 -14.596 1.00 91.00 652 LEU A O 1
ATOM 5383 N N . PHE A 1 653 ? 11.085 -34.777 -14.422 1.00 91.94 653 PHE A N 1
ATOM 5384 C CA . PHE A 1 653 ? 9.734 -34.886 -13.860 1.00 91.94 653 PHE A CA 1
ATOM 5385 C C . PHE A 1 653 ? 9.625 -34.173 -12.504 1.00 91.94 653 PHE A C 1
ATOM 5387 O O . PHE A 1 653 ? 8.722 -33.361 -12.312 1.00 91.94 653 PHE A O 1
ATOM 5394 N N . MET A 1 654 ? 10.576 -34.396 -11.593 1.00 92.38 654 MET A N 1
ATOM 5395 C CA . MET A 1 654 ? 10.586 -33.744 -10.279 1.00 92.38 654 MET A CA 1
ATOM 5396 C C . MET A 1 654 ? 10.816 -32.227 -10.365 1.00 92.38 654 MET A C 1
ATOM 5398 O O . MET A 1 654 ? 10.157 -31.480 -9.643 1.00 92.38 654 MET A O 1
ATOM 5402 N N . LEU A 1 655 ? 11.672 -31.737 -11.273 1.00 92.50 655 LEU A N 1
ATOM 5403 C CA . LEU A 1 655 ? 11.820 -30.295 -11.527 1.00 92.50 655 LEU A CA 1
ATOM 5404 C C . LEU A 1 655 ? 10.520 -29.656 -12.038 1.00 92.50 655 LEU A C 1
ATOM 5406 O O . LEU A 1 655 ? 10.158 -28.567 -11.586 1.00 92.50 655 LEU A O 1
ATOM 5410 N N . ARG A 1 656 ? 9.802 -30.337 -12.940 1.00 92.44 656 ARG A N 1
ATOM 5411 C CA . ARG A 1 656 ? 8.494 -29.905 -13.459 1.00 92.44 656 ARG A CA 1
ATOM 5412 C C . ARG A 1 656 ? 7.430 -29.888 -12.362 1.00 92.44 656 ARG A C 1
ATOM 5414 O O . ARG A 1 656 ? 6.760 -28.874 -12.179 1.00 92.44 656 ARG A O 1
ATOM 5421 N N . TYR A 1 657 ? 7.320 -30.976 -11.598 1.00 92.12 657 TYR A N 1
ATOM 5422 C CA . TYR A 1 657 ? 6.386 -31.113 -10.479 1.00 92.12 657 TYR A CA 1
ATOM 5423 C C . TYR A 1 657 ? 6.600 -30.018 -9.427 1.00 92.12 657 TYR A C 1
ATOM 5425 O O . TYR A 1 657 ? 5.668 -29.275 -9.116 1.00 92.12 657 TYR A O 1
ATOM 5433 N N . LEU A 1 658 ? 7.837 -29.848 -8.944 1.00 92.50 658 LEU A N 1
ATOM 5434 C CA . LEU A 1 658 ? 8.149 -28.797 -7.977 1.00 92.50 658 LEU A CA 1
ATOM 5435 C C . LEU A 1 658 ? 7.905 -27.405 -8.563 1.00 92.50 658 LEU A C 1
ATOM 5437 O O . LEU A 1 658 ? 7.349 -26.568 -7.867 1.00 92.50 658 LEU A O 1
ATOM 5441 N N . THR A 1 659 ? 8.229 -27.149 -9.833 1.00 92.00 659 THR A N 1
ATOM 5442 C CA . THR A 1 659 ? 7.914 -25.859 -10.473 1.00 92.00 659 THR A CA 1
ATOM 5443 C C . THR A 1 659 ? 6.408 -25.579 -10.492 1.00 92.00 659 THR A C 1
ATOM 5445 O O . THR A 1 659 ? 6.002 -24.466 -10.160 1.00 92.00 659 THR A O 1
ATOM 5448 N N . ASN A 1 660 ? 5.569 -26.572 -10.799 1.00 90.94 660 ASN A N 1
ATOM 5449 C CA . ASN A 1 660 ? 4.113 -26.411 -10.782 1.00 90.94 660 ASN A CA 1
ATOM 5450 C C . ASN A 1 660 ? 3.571 -26.127 -9.370 1.00 90.94 660 ASN A C 1
ATOM 5452 O O . ASN A 1 660 ? 2.759 -25.219 -9.187 1.00 90.94 660 ASN A O 1
ATOM 5456 N N . GLU A 1 661 ? 4.061 -26.844 -8.357 1.00 89.75 661 GLU A N 1
ATOM 5457 C CA . GLU A 1 661 ? 3.703 -26.582 -6.960 1.00 89.75 661 GLU A CA 1
ATOM 5458 C C . GLU A 1 661 ? 4.196 -25.202 -6.493 1.00 89.75 661 GLU A C 1
ATOM 5460 O O . GLU A 1 661 ? 3.453 -24.452 -5.862 1.00 89.75 661 GLU A O 1
ATOM 5465 N N . ILE A 1 662 ? 5.389 -24.769 -6.904 1.00 90.38 662 ILE A N 1
ATOM 5466 C CA . ILE A 1 662 ? 5.879 -23.414 -6.623 1.00 90.38 662 ILE A CA 1
ATOM 5467 C C . ILE A 1 662 ? 4.962 -22.351 -7.251 1.00 90.38 662 ILE A C 1
ATOM 5469 O O . ILE A 1 662 ? 4.621 -21.378 -6.575 1.00 90.38 662 ILE A O 1
ATOM 5473 N N . TYR A 1 663 ? 4.505 -22.549 -8.491 1.00 88.94 663 TYR A N 1
ATOM 5474 C CA . TYR A 1 663 ? 3.534 -21.656 -9.133 1.00 88.94 663 TYR A CA 1
ATOM 5475 C C . TYR A 1 663 ? 2.208 -21.619 -8.356 1.00 88.94 663 TYR A C 1
ATOM 5477 O O . TYR A 1 663 ? 1.706 -20.532 -8.070 1.00 88.94 663 TYR A O 1
ATOM 5485 N N . LYS A 1 664 ? 1.661 -22.770 -7.933 1.00 89.88 664 LYS A N 1
ATOM 5486 C CA . LYS A 1 664 ? 0.463 -22.816 -7.070 1.00 89.88 664 LYS A CA 1
ATOM 5487 C C . LYS A 1 664 ? 0.679 -22.028 -5.770 1.00 89.88 664 LYS A C 1
ATOM 5489 O O . LYS A 1 664 ? -0.114 -21.140 -5.454 1.00 89.88 664 LYS A O 1
ATOM 5494 N N . PHE A 1 665 ? 1.781 -22.279 -5.060 1.00 89.81 665 PHE A N 1
ATOM 5495 C CA . PHE A 1 665 ? 2.148 -21.600 -3.813 1.00 89.81 665 PHE A CA 1
ATOM 5496 C C . PHE A 1 665 ? 2.242 -20.071 -3.970 1.00 89.81 665 PHE A C 1
ATOM 5498 O O . PHE A 1 665 ? 1.704 -19.332 -3.132 1.00 89.81 665 PHE A O 1
ATOM 5505 N N . GLN A 1 666 ? 2.909 -19.603 -5.034 1.00 87.94 666 GLN A N 1
ATOM 5506 C CA . GLN A 1 666 ? 3.112 -18.182 -5.346 1.00 87.94 666 GLN A CA 1
ATOM 5507 C C . GLN A 1 666 ? 1.810 -17.486 -5.750 1.00 87.94 666 GLN A C 1
ATOM 5509 O O . GLN A 1 666 ? 1.546 -16.369 -5.307 1.00 87.94 666 GLN A O 1
ATOM 5514 N N . ASN A 1 667 ? 0.960 -18.171 -6.513 1.00 86.69 667 ASN A N 1
ATOM 5515 C CA . ASN A 1 667 ? -0.339 -17.656 -6.946 1.00 86.69 667 ASN A CA 1
ATOM 5516 C C . ASN A 1 667 ? -1.408 -17.728 -5.839 1.00 86.69 667 ASN A C 1
ATOM 5518 O O . ASN A 1 667 ? -2.503 -17.209 -6.012 1.00 86.69 667 ASN A O 1
ATOM 5522 N N . GLY A 1 668 ? -1.100 -18.347 -4.693 1.00 88.56 668 GLY A N 1
ATOM 5523 C CA . GLY A 1 668 ? -2.002 -18.468 -3.544 1.00 88.56 668 GLY A CA 1
ATOM 5524 C C . GLY A 1 668 ? -2.979 -19.643 -3.608 1.00 88.56 668 GLY A C 1
ATOM 5525 O O . GLY A 1 668 ? -3.896 -19.715 -2.796 1.00 88.56 668 GLY A O 1
ATOM 5526 N N . LEU A 1 669 ? -2.773 -20.587 -4.521 1.00 89.38 669 LEU A N 1
ATOM 5527 C CA . LEU A 1 669 ? -3.499 -21.855 -4.548 1.00 89.38 669 LEU A CA 1
ATOM 5528 C C . LEU A 1 669 ? -2.983 -22.818 -3.459 1.00 89.38 669 LEU A C 1
ATOM 5530 O O . LEU A 1 669 ? -1.874 -22.625 -2.946 1.00 89.38 669 LEU A O 1
ATOM 5534 N N . PRO A 1 670 ? -3.759 -23.863 -3.107 1.00 88.69 670 PRO A N 1
ATOM 5535 C CA . PRO A 1 670 ? -3.276 -24.937 -2.246 1.00 88.69 670 PRO A CA 1
ATOM 5536 C C . PRO A 1 670 ? -2.016 -25.593 -2.824 1.00 88.69 670 PRO A C 1
ATOM 5538 O O . PRO A 1 670 ? -1.988 -25.939 -4.004 1.00 88.69 670 PRO A O 1
ATOM 5541 N N . SER A 1 671 ? -0.976 -25.739 -2.004 1.00 88.06 671 SER A N 1
ATOM 5542 C CA . SER A 1 671 ? 0.320 -26.297 -2.408 1.00 88.06 671 SER A CA 1
ATOM 5543 C C . SER A 1 671 ? 1.197 -26.576 -1.187 1.00 88.06 671 SER A C 1
ATOM 5545 O O . SER A 1 671 ? 1.095 -25.869 -0.183 1.00 88.06 671 SER A O 1
ATOM 5547 N N . PHE A 1 672 ? 2.043 -27.610 -1.248 1.00 86.00 672 PHE A N 1
ATOM 5548 C CA . PHE A 1 672 ? 2.884 -28.077 -0.131 1.00 86.00 672 PHE A CA 1
ATOM 5549 C C . PHE A 1 672 ? 2.124 -28.230 1.214 1.00 86.00 672 PHE A C 1
ATOM 5551 O O . PHE A 1 672 ? 2.631 -27.899 2.284 1.00 86.00 672 PHE A O 1
ATOM 5558 N N . GLY A 1 673 ? 0.862 -28.677 1.170 1.00 81.62 673 GLY A N 1
ATOM 5559 C CA . GLY A 1 673 ? -0.009 -28.809 2.350 1.00 81.62 673 GLY A CA 1
ATOM 5560 C C . GLY A 1 673 ? -0.578 -27.495 2.911 1.00 81.62 673 GLY A C 1
ATOM 5561 O O . GLY A 1 673 ? -1.376 -27.532 3.847 1.00 81.62 673 GLY A O 1
ATOM 5562 N N . LEU A 1 674 ? -0.227 -26.333 2.349 1.00 85.19 674 LEU A N 1
ATOM 5563 C CA . LEU A 1 674 ? -0.842 -25.052 2.705 1.00 85.19 674 LEU A CA 1
ATOM 5564 C C . LEU A 1 674 ? -2.201 -24.863 1.997 1.00 85.19 674 LEU A C 1
ATOM 5566 O O . LEU A 1 674 ? -2.358 -25.299 0.855 1.00 85.19 674 LEU A O 1
ATOM 5570 N N . PRO A 1 675 ? -3.178 -24.184 2.633 1.00 88.31 675 PRO A N 1
ATOM 5571 C CA . PRO A 1 675 ? -4.492 -23.906 2.050 1.00 88.31 675 PRO A CA 1
ATOM 5572 C C . PRO A 1 675 ? -4.502 -22.715 1.067 1.00 88.31 675 PRO A C 1
ATOM 5574 O O . PRO A 1 675 ? -3.544 -21.952 0.965 1.00 88.31 675 PRO A O 1
ATOM 5577 N N . GLU A 1 676 ? -5.645 -22.540 0.390 1.00 88.62 676 GLU A N 1
ATOM 5578 C CA . GLU A 1 676 ? -5.988 -21.414 -0.501 1.00 88.62 676 GLU A CA 1
ATOM 5579 C C . GLU A 1 676 ? -5.836 -20.051 0.219 1.00 88.62 676 GLU A C 1
ATOM 5581 O O . GLU A 1 676 ? -6.535 -19.755 1.191 1.00 88.62 676 GLU A O 1
ATOM 5586 N N . ASP A 1 677 ? -4.930 -19.204 -0.274 1.00 89.94 677 ASP A N 1
ATOM 5587 C CA . ASP A 1 677 ? -4.613 -17.867 0.237 1.00 89.94 677 ASP A CA 1
ATOM 5588 C C . ASP A 1 677 ? -5.328 -16.797 -0.604 1.00 89.94 677 ASP A C 1
ATOM 5590 O O . ASP A 1 677 ? -4.772 -16.179 -1.516 1.00 89.94 677 ASP A O 1
ATOM 5594 N N . LEU A 1 678 ? -6.610 -16.594 -0.288 1.00 88.38 678 LEU A N 1
ATOM 5595 C CA . LEU A 1 678 ? -7.498 -15.675 -1.007 1.00 88.38 678 LEU A CA 1
ATOM 5596 C C . LEU A 1 678 ? -7.050 -14.205 -0.961 1.00 88.38 678 LEU A C 1
ATOM 5598 O O . LEU A 1 678 ? -7.399 -13.445 -1.863 1.00 88.38 678 LEU A O 1
ATOM 5602 N N . GLU A 1 679 ? -6.296 -13.771 0.058 1.00 88.56 679 GLU A N 1
ATOM 5603 C CA . GLU A 1 679 ? -5.725 -12.418 0.045 1.00 88.56 679 GLU A CA 1
ATOM 5604 C C . GLU A 1 679 ? -4.516 -12.352 -0.898 1.00 88.56 679 GLU A C 1
ATOM 5606 O O . GLU A 1 679 ? -4.394 -11.353 -1.600 1.00 88.56 679 GLU A O 1
ATOM 5611 N N . LEU A 1 680 ? -3.668 -13.383 -0.997 1.00 88.31 680 LEU A N 1
ATOM 5612 C CA . LEU A 1 680 ? -2.563 -13.391 -1.966 1.00 88.31 680 LEU A CA 1
ATOM 5613 C C . LEU A 1 680 ? -3.075 -13.413 -3.415 1.00 88.31 680 LEU A C 1
ATOM 5615 O O . LEU A 1 680 ? -2.682 -12.544 -4.192 1.00 88.31 680 LEU A O 1
ATOM 5619 N N . ILE A 1 681 ? -4.024 -14.306 -3.735 1.00 88.50 681 ILE A N 1
ATOM 5620 C CA . ILE A 1 681 ? -4.723 -14.370 -5.039 1.00 88.50 681 ILE A CA 1
ATOM 5621 C C . ILE A 1 681 ? -5.233 -12.973 -5.443 1.00 88.50 681 ILE A C 1
ATOM 5623 O O . ILE A 1 681 ? -4.975 -12.475 -6.538 1.00 88.50 681 ILE A O 1
ATOM 5627 N N . LYS A 1 682 ? -5.917 -12.297 -4.513 1.00 87.31 682 LYS A N 1
ATOM 5628 C CA . LYS A 1 682 ? -6.535 -10.978 -4.708 1.00 87.31 682 LYS A CA 1
ATOM 5629 C C . LYS A 1 682 ? -5.544 -9.828 -4.928 1.00 87.31 682 LYS A C 1
ATOM 5631 O O . LYS A 1 682 ? -5.921 -8.850 -5.570 1.00 87.31 682 LYS A O 1
ATOM 5636 N N . HIS A 1 683 ? -4.326 -9.896 -4.386 1.00 86.06 683 HIS A N 1
ATOM 5637 C CA . HIS A 1 683 ? -3.315 -8.838 -4.564 1.00 86.06 683 HIS A CA 1
ATOM 5638 C C . HIS A 1 683 ? -2.327 -9.133 -5.701 1.00 86.06 683 HIS A C 1
ATOM 5640 O O . HIS A 1 683 ? -1.502 -8.270 -5.992 1.00 86.06 683 HIS A O 1
ATOM 5646 N N . ASN A 1 684 ? -2.416 -10.306 -6.344 1.00 83.88 684 ASN A N 1
ATOM 5647 C CA . ASN A 1 684 ? -1.616 -10.642 -7.519 1.00 83.88 684 ASN A CA 1
ATOM 5648 C C . ASN A 1 684 ? -2.230 -10.018 -8.794 1.00 83.88 684 ASN A C 1
ATOM 5650 O O . ASN A 1 684 ? -2.327 -8.798 -8.867 1.00 83.88 684 ASN A O 1
ATOM 5654 N N . GLU A 1 685 ? -2.741 -10.793 -9.758 1.00 86.81 685 GLU A N 1
ATOM 5655 C CA . GLU A 1 685 ? -3.458 -10.249 -10.937 1.00 86.81 685 GLU A CA 1
ATOM 5656 C C . GLU A 1 685 ? -4.937 -9.896 -10.656 1.00 86.81 685 GLU A C 1
ATOM 5658 O O . GLU A 1 685 ? -5.731 -9.678 -11.572 1.00 86.81 685 GLU A O 1
ATOM 5663 N N . GLY A 1 686 ? -5.338 -9.803 -9.383 1.00 88.38 686 GLY A N 1
ATOM 5664 C CA . GLY A 1 686 ? -6.660 -9.304 -8.989 1.00 88.38 686 GLY A CA 1
ATOM 5665 C C . GLY A 1 686 ? -7.014 -7.922 -9.573 1.00 88.38 686 GLY A C 1
ATOM 5666 O O . GLY A 1 686 ? -8.166 -7.740 -9.968 1.00 88.38 686 GLY A O 1
ATOM 5667 N N . PRO A 1 687 ? -6.070 -6.964 -9.696 1.00 86.44 687 PRO A N 1
ATOM 5668 C CA . PRO A 1 687 ? -6.288 -5.694 -10.392 1.00 86.44 687 PRO A CA 1
ATOM 5669 C C . PRO A 1 687 ? -6.528 -5.849 -11.901 1.00 86.44 687 PRO A C 1
ATOM 5671 O O . PRO A 1 687 ? -7.491 -5.273 -12.392 1.00 86.44 687 PRO A O 1
ATOM 5674 N N . LEU A 1 688 ? -5.760 -6.691 -12.611 1.00 90.19 688 LEU A N 1
ATOM 5675 C CA . LEU A 1 688 ? -6.021 -7.020 -14.024 1.00 90.19 688 LEU A CA 1
ATOM 5676 C C . LEU A 1 688 ? -7.432 -7.592 -14.194 1.00 90.19 688 LEU A C 1
ATOM 5678 O O . LEU A 1 688 ? -8.209 -7.136 -15.032 1.00 90.19 688 LEU A O 1
ATOM 5682 N N . PHE A 1 689 ? -7.783 -8.577 -13.366 1.00 91.31 689 PHE A N 1
ATOM 5683 C CA . PHE A 1 689 ? -9.102 -9.196 -13.411 1.00 91.31 689 PHE A CA 1
ATOM 5684 C C . PHE A 1 689 ? -10.219 -8.202 -13.063 1.00 91.31 689 PHE A C 1
ATOM 5686 O O . PHE A 1 689 ? -11.302 -8.247 -13.650 1.00 91.31 689 PHE A O 1
ATOM 5693 N N . ARG A 1 690 ? -9.952 -7.250 -12.159 1.00 89.31 690 ARG A N 1
ATOM 5694 C CA . ARG A 1 690 ? -10.872 -6.149 -11.871 1.00 89.31 690 ARG A CA 1
ATOM 5695 C C . ARG A 1 690 ? -11.061 -5.244 -13.089 1.00 89.31 690 ARG A C 1
ATOM 5697 O O . ARG A 1 690 ? -12.207 -4.938 -13.391 1.00 89.31 690 ARG A O 1
ATOM 5704 N N . THR A 1 691 ? -10.000 -4.887 -13.812 1.00 89.06 691 THR A N 1
ATOM 5705 C CA . THR A 1 691 ? -10.089 -4.108 -15.059 1.00 89.06 691 THR A CA 1
ATOM 5706 C C . THR A 1 691 ? -10.883 -4.841 -16.138 1.00 89.06 691 THR A C 1
ATOM 5708 O O . THR A 1 691 ? -11.740 -4.233 -16.769 1.00 89.06 691 THR A O 1
ATOM 5711 N N . ILE A 1 692 ? -10.688 -6.156 -16.295 1.00 92.38 692 ILE A N 1
ATOM 5712 C CA . ILE A 1 692 ? -11.491 -6.980 -17.214 1.00 92.38 692 ILE A CA 1
ATOM 5713 C C . ILE A 1 692 ? -12.983 -6.905 -16.842 1.00 92.38 692 ILE A C 1
ATOM 5715 O O . ILE A 1 692 ? -13.827 -6.687 -17.714 1.00 92.38 692 ILE A O 1
ATOM 5719 N N . LEU A 1 693 ? -13.326 -7.011 -15.553 1.00 91.75 693 LEU A N 1
ATOM 5720 C CA . LEU A 1 693 ? -14.708 -6.850 -15.084 1.00 91.75 693 LEU A CA 1
ATOM 5721 C C . LEU A 1 693 ? -15.245 -5.419 -15.267 1.00 91.75 693 LEU A C 1
ATOM 5723 O O . LEU A 1 693 ? -16.404 -5.274 -15.646 1.00 91.75 693 LEU A O 1
ATOM 5727 N N . ASP A 1 694 ? -14.435 -4.388 -15.020 1.00 88.69 694 ASP A N 1
ATOM 5728 C CA . ASP A 1 694 ? -14.823 -2.977 -15.154 1.00 88.69 694 ASP A CA 1
ATOM 5729 C C . ASP A 1 694 ? -15.073 -2.570 -16.613 1.00 88.69 694 ASP A C 1
ATOM 5731 O O . ASP A 1 694 ? -16.051 -1.881 -16.892 1.00 88.69 694 ASP A O 1
ATOM 5735 N N . ASN A 1 695 ? -14.275 -3.080 -17.553 1.00 91.19 695 ASN A N 1
ATOM 5736 C CA . ASN A 1 695 ? -14.497 -2.930 -18.992 1.00 91.19 695 ASN A CA 1
ATOM 5737 C C . ASN A 1 695 ? -15.850 -3.537 -19.427 1.00 91.19 695 ASN A C 1
ATOM 5739 O O . ASN A 1 695 ? -16.608 -2.920 -20.180 1.00 91.19 695 ASN A O 1
ATOM 5743 N N . PHE A 1 696 ? -16.208 -4.721 -18.909 1.00 92.44 696 PHE A N 1
ATOM 5744 C CA . PHE A 1 696 ? -17.522 -5.328 -19.163 1.00 92.44 696 PHE A CA 1
ATOM 5745 C C . PHE A 1 696 ? -18.676 -4.554 -18.496 1.00 92.44 696 PHE A C 1
ATOM 5747 O O . PHE A 1 696 ? -19.754 -4.444 -19.085 1.00 92.44 696 PHE A O 1
ATOM 5754 N N . ASP A 1 697 ? -18.466 -3.989 -17.302 1.00 88.69 697 ASP A N 1
ATOM 5755 C CA . ASP A 1 697 ? -19.435 -3.117 -16.621 1.00 88.69 697 ASP A CA 1
ATOM 5756 C C . ASP A 1 697 ? -19.664 -1.795 -17.367 1.00 88.69 697 ASP A C 1
ATOM 5758 O O . ASP A 1 697 ? -20.799 -1.317 -17.439 1.00 88.69 697 ASP A O 1
ATOM 5762 N N . LEU A 1 698 ? -18.604 -1.204 -17.924 1.00 85.06 698 LEU A N 1
ATOM 5763 C CA . LEU A 1 698 ? -18.672 -0.017 -18.774 1.00 85.06 698 LEU A CA 1
ATOM 5764 C C . LEU A 1 698 ? -19.488 -0.299 -20.036 1.00 85.06 698 LEU A C 1
ATOM 5766 O O . LEU A 1 698 ? -20.455 0.417 -20.295 1.00 85.06 698 LEU A O 1
ATOM 5770 N N . LYS A 1 699 ? -19.182 -1.382 -20.767 1.00 89.12 699 LYS A N 1
ATOM 5771 C CA . LYS A 1 699 ? -19.915 -1.729 -21.995 1.00 89.12 699 LYS A CA 1
ATOM 5772 C C . LYS A 1 699 ? -21.414 -1.920 -21.749 1.00 89.12 699 LYS A C 1
ATOM 5774 O O . LYS A 1 699 ? -22.233 -1.369 -22.478 1.00 89.12 699 LYS A O 1
ATOM 5779 N N . GLN A 1 700 ? -21.780 -2.612 -20.668 1.00 86.75 700 GLN A N 1
ATOM 5780 C CA . GLN A 1 700 ? -23.180 -2.767 -20.256 1.00 86.75 700 GLN A CA 1
ATOM 5781 C C . GLN A 1 700 ? -23.866 -1.438 -19.921 1.00 86.75 700 GLN A C 1
ATOM 5783 O O . GLN A 1 700 ? -25.059 -1.300 -20.178 1.00 86.75 700 GLN A O 1
ATOM 5788 N N . LYS A 1 701 ? -23.154 -0.464 -19.336 1.00 80.81 701 LYS A N 1
ATOM 5789 C CA . LYS A 1 701 ? -23.717 0.861 -19.027 1.00 80.81 701 LYS A CA 1
ATOM 5790 C C . LYS A 1 701 ? -23.961 1.692 -20.283 1.00 80.81 701 LYS A C 1
ATOM 5792 O O . LYS A 1 701 ? -25.033 2.279 -20.378 1.00 80.81 701 LYS A O 1
ATOM 5797 N N . VAL A 1 702 ? -23.005 1.712 -21.215 1.00 80.44 702 VAL A N 1
ATOM 5798 C CA . VAL A 1 702 ? -23.125 2.415 -22.504 1.00 80.44 702 VAL A CA 1
ATOM 5799 C C . VAL A 1 702 ? -24.328 1.862 -23.272 1.00 80.44 702 VAL A C 1
ATOM 5801 O O . VAL A 1 702 ? -25.304 2.580 -23.489 1.00 80.44 702 VAL A O 1
ATOM 5804 N N . ASN A 1 703 ? -24.318 0.553 -23.552 1.00 81.56 703 ASN A N 1
ATOM 5805 C CA . ASN A 1 703 ? -25.358 -0.130 -24.323 1.00 81.56 703 ASN A CA 1
ATOM 5806 C C . ASN A 1 703 ? -26.769 -0.045 -23.697 1.00 81.56 703 ASN A C 1
ATOM 5808 O O . ASN A 1 703 ? -27.750 -0.142 -24.423 1.00 81.56 703 ASN A O 1
ATOM 5812 N N . ARG A 1 704 ? -26.906 0.089 -22.366 1.00 75.38 704 ARG A N 1
ATOM 5813 C CA . ARG A 1 704 ? -28.221 0.123 -21.682 1.00 75.38 704 ARG A CA 1
ATOM 5814 C C . ARG A 1 704 ? -28.777 1.520 -21.399 1.00 75.38 704 ARG A C 1
ATOM 5816 O O . ARG A 1 704 ? -29.861 1.604 -20.825 1.00 75.38 704 ARG A O 1
ATOM 5823 N N . LYS A 1 705 ? -28.049 2.604 -21.690 1.00 60.09 705 LYS A N 1
ATOM 5824 C CA . LYS A 1 705 ? -28.477 3.956 -21.279 1.00 60.09 705 LYS A CA 1
ATOM 5825 C C . LYS A 1 705 ? -28.435 5.041 -22.350 1.00 60.09 705 LYS A C 1
ATOM 5827 O O . LYS A 1 705 ? -28.960 6.114 -22.071 1.00 60.09 705 LYS A O 1
ATOM 5832 N N . ASN A 1 706 ? -27.778 4.830 -23.492 1.00 55.66 706 ASN A N 1
ATOM 5833 C CA . ASN A 1 706 ? -27.403 5.917 -24.413 1.00 55.66 706 ASN A CA 1
ATOM 5834 C C . ASN A 1 706 ? -26.684 7.078 -23.683 1.00 55.66 706 ASN A C 1
ATOM 5836 O O . ASN A 1 706 ? -26.827 8.252 -24.015 1.00 55.66 706 ASN A O 1
ATOM 5840 N N . ILE A 1 707 ? -25.904 6.737 -22.648 1.00 53.91 707 ILE A N 1
ATOM 5841 C CA . ILE A 1 707 ? -25.043 7.660 -21.904 1.00 53.91 707 ILE A CA 1
ATOM 5842 C C . ILE A 1 707 ? -23.602 7.249 -22.182 1.00 53.91 707 ILE A C 1
ATOM 5844 O O . ILE A 1 707 ? -23.160 6.196 -21.715 1.00 53.91 707 ILE A O 1
ATOM 5848 N N . GLY A 1 708 ? -22.888 8.091 -22.927 1.00 55.22 708 GLY A N 1
ATOM 5849 C CA . GLY A 1 708 ? -21.487 7.866 -23.263 1.00 55.22 708 GLY A CA 1
ATOM 5850 C C . GLY A 1 708 ? -20.548 7.914 -22.060 1.00 55.22 708 GLY A C 1
ATOM 5851 O O . GLY A 1 708 ? -20.874 8.489 -21.015 1.00 55.22 708 GLY A O 1
ATOM 5852 N N . VAL A 1 709 ? -19.365 7.311 -22.201 1.00 55.31 709 VAL A N 1
ATOM 5853 C CA . VAL A 1 709 ? -18.437 7.050 -21.090 1.00 55.31 709 VAL A CA 1
ATOM 5854 C C . VAL A 1 709 ? -17.992 8.335 -20.393 1.00 55.31 709 VAL A C 1
ATOM 5856 O O . VAL A 1 709 ? -17.894 8.322 -19.170 1.00 55.31 709 VAL A O 1
ATOM 5859 N N . LYS A 1 710 ? -17.888 9.467 -21.106 1.00 54.31 710 LYS A N 1
ATOM 5860 C CA . LYS A 1 710 ? -17.604 10.795 -20.518 1.00 54.31 710 LYS A CA 1
ATOM 5861 C C . LYS A 1 710 ? -18.557 11.204 -19.381 1.00 54.31 710 LYS A C 1
ATOM 5863 O O . LYS A 1 710 ? -18.171 11.942 -18.484 1.00 54.31 710 LYS A O 1
ATOM 5868 N N . ARG A 1 711 ? -19.801 10.704 -19.360 1.00 48.88 711 ARG A N 1
ATOM 5869 C CA . ARG A 1 711 ? -20.774 10.922 -18.263 1.00 48.88 711 ARG A CA 1
ATOM 5870 C C . ARG A 1 711 ? -20.705 9.854 -17.151 1.00 48.88 711 ARG A C 1
ATOM 5872 O O . ARG A 1 711 ? -21.534 9.860 -16.243 1.00 48.88 711 ARG A O 1
ATOM 5879 N N . LEU A 1 712 ? -19.748 8.925 -17.212 1.00 52.97 712 LEU A N 1
ATOM 5880 C CA . LEU A 1 712 ? -19.571 7.783 -16.300 1.00 52.97 712 LEU A CA 1
ATOM 5881 C C . LEU A 1 712 ? -18.194 7.745 -15.598 1.00 52.97 712 LEU A C 1
ATOM 5883 O O . LEU A 1 712 ? -17.980 6.856 -14.770 1.00 52.97 712 LEU A O 1
ATOM 5887 N N . GLU A 1 713 ? -17.276 8.666 -15.917 1.00 49.12 713 GLU A N 1
ATOM 5888 C CA . GLU A 1 713 ? -15.831 8.563 -15.624 1.00 49.12 713 GLU A CA 1
ATOM 5889 C C . GLU A 1 713 ? -15.456 8.452 -14.132 1.00 49.12 713 GLU A C 1
ATOM 5891 O O . GLU A 1 713 ? -14.514 7.735 -13.797 1.00 49.12 713 GLU A O 1
ATOM 5896 N N . ASN A 1 714 ? -16.232 9.034 -13.209 1.00 47.84 714 ASN A N 1
ATOM 5897 C CA . ASN A 1 714 ? -15.909 9.120 -11.769 1.00 47.84 714 ASN A CA 1
ATOM 5898 C C . ASN A 1 714 ? -15.918 7.784 -10.978 1.00 47.84 714 ASN A C 1
ATOM 5900 O O . ASN A 1 714 ? -16.088 7.789 -9.756 1.00 47.84 714 ASN A O 1
ATOM 5904 N N . LYS A 1 715 ? -15.795 6.614 -11.624 1.00 51.75 715 LYS A N 1
ATOM 5905 C CA . LYS A 1 715 ? -15.844 5.311 -10.925 1.00 51.75 715 LYS A CA 1
ATOM 5906 C C . LYS A 1 715 ? -15.041 4.156 -11.519 1.00 51.75 715 LYS A C 1
ATOM 5908 O O . LYS A 1 715 ? -15.092 3.062 -10.955 1.00 51.75 715 LYS A O 1
ATOM 5913 N N . PHE A 1 716 ? -14.328 4.364 -12.621 1.00 49.00 716 PHE A N 1
ATOM 5914 C CA . PHE A 1 716 ? -13.594 3.305 -13.314 1.00 49.00 716 PHE A CA 1
ATOM 5915 C C . PHE A 1 716 ? -12.170 3.765 -13.630 1.00 49.00 716 PHE A C 1
ATOM 5917 O O . PHE A 1 716 ? -11.967 4.876 -14.101 1.00 49.00 716 PHE A O 1
ATOM 5924 N N . LEU A 1 717 ? -11.176 2.909 -13.378 1.00 49.12 717 LEU A N 1
ATOM 5925 C CA . LEU A 1 717 ? -9.753 3.273 -13.480 1.00 49.12 717 LEU A CA 1
ATOM 5926 C C . LEU A 1 717 ? -9.218 3.354 -14.927 1.00 49.12 717 LEU A C 1
ATOM 5928 O O . LEU A 1 717 ? -8.050 3.658 -15.143 1.00 49.12 717 LEU A O 1
ATOM 5932 N N . SER A 1 718 ? -10.049 3.077 -15.932 1.00 50.78 718 SER A N 1
ATOM 5933 C CA . SER A 1 718 ? -9.676 3.039 -17.349 1.00 50.78 718 SER A CA 1
ATOM 5934 C C . SER A 1 718 ? -10.074 4.326 -18.085 1.00 50.78 718 SER A C 1
ATOM 5936 O O . SER A 1 718 ? -11.094 4.353 -18.773 1.00 50.78 718 SER A O 1
ATOM 5938 N N . SER A 1 719 ? -9.237 5.366 -18.013 1.00 51.81 719 SER A N 1
ATOM 5939 C CA . SER A 1 719 ? -9.432 6.675 -18.679 1.00 51.81 719 SER A CA 1
ATOM 5940 C C . SER A 1 719 ? -9.532 6.642 -20.216 1.00 51.81 719 SER A C 1
ATOM 5942 O O . SER A 1 719 ? -9.761 7.670 -20.841 1.00 51.81 719 SER A O 1
ATOM 5944 N N . ASN A 1 720 ? -9.316 5.479 -20.839 1.00 63.38 720 ASN A N 1
ATOM 5945 C CA . ASN A 1 720 ? -9.177 5.307 -22.290 1.00 63.38 720 ASN A CA 1
ATOM 5946 C C . ASN A 1 720 ? -10.188 4.286 -22.861 1.00 63.38 720 ASN A C 1
ATOM 5948 O O . ASN A 1 720 ? -9.918 3.654 -23.882 1.00 63.38 720 ASN A O 1
ATOM 5952 N N . PHE A 1 721 ? -11.312 4.044 -22.177 1.00 73.31 721 PHE A N 1
ATOM 5953 C CA . PHE A 1 721 ? -12.368 3.146 -22.659 1.00 73.31 721 PHE A CA 1
ATOM 5954 C C . PHE A 1 721 ? -13.464 3.958 -23.365 1.00 73.31 721 PHE A C 1
ATOM 5956 O O . PHE A 1 721 ? -14.219 4.672 -22.713 1.00 73.31 721 PHE A O 1
ATOM 5963 N N . SER A 1 722 ? -13.552 3.863 -24.691 1.00 76.94 722 SER A N 1
ATOM 5964 C CA . SER A 1 722 ? -14.575 4.537 -25.501 1.00 76.94 722 SER A CA 1
ATOM 5965 C C . SER A 1 722 ? -15.921 3.804 -25.481 1.00 76.94 722 SER A C 1
ATOM 5967 O O . SER A 1 722 ? -15.995 2.587 -25.302 1.00 76.94 722 SER A O 1
ATOM 5969 N N . ASP A 1 723 ? -16.999 4.530 -25.772 1.00 78.38 723 ASP A N 1
ATOM 5970 C CA . ASP A 1 723 ? -18.344 3.993 -26.019 1.00 78.38 723 ASP A CA 1
ATOM 5971 C C . ASP A 1 723 ? -18.318 2.869 -27.072 1.00 78.38 723 ASP A C 1
ATOM 5973 O O . ASP A 1 723 ? -18.915 1.795 -26.919 1.00 78.38 723 ASP A O 1
ATOM 5977 N N . SER A 1 724 ? -17.560 3.111 -28.142 1.00 86.00 724 SER A N 1
ATOM 5978 C CA . SER A 1 724 ? -17.367 2.227 -29.284 1.00 86.00 724 SER A CA 1
ATOM 5979 C C . SER A 1 724 ? -16.436 1.043 -29.012 1.00 86.00 724 SER A C 1
ATOM 5981 O O . SER A 1 724 ? -16.503 0.093 -29.787 1.00 86.00 724 SER A O 1
ATOM 5983 N N . MET A 1 725 ? -15.681 1.002 -27.906 1.00 91.25 725 MET A N 1
ATOM 5984 C CA . MET A 1 725 ? -14.688 -0.045 -27.612 1.00 91.25 725 MET A CA 1
ATOM 5985 C C . MET A 1 725 ? -15.264 -1.459 -27.792 1.00 91.25 725 MET A C 1
ATOM 5987 O O . MET A 1 725 ? -16.310 -1.790 -27.223 1.00 91.25 725 MET A O 1
ATOM 5991 N N . ARG A 1 726 ? -14.596 -2.284 -28.604 1.00 93.38 726 ARG A N 1
ATOM 5992 C CA . ARG A 1 726 ? -14.983 -3.660 -28.963 1.00 93.38 726 ARG A CA 1
ATOM 5993 C C . ARG A 1 726 ? -13.920 -4.695 -28.591 1.00 93.38 726 ARG A C 1
ATOM 5995 O O . ARG A 1 726 ? -14.282 -5.844 -28.340 1.00 93.38 726 ARG A O 1
ATOM 6002 N N . TYR A 1 727 ? -12.644 -4.310 -28.506 1.00 95.44 727 TYR A N 1
ATOM 6003 C CA . TYR A 1 727 ? -11.532 -5.249 -28.343 1.00 95.44 727 TYR A CA 1
ATOM 6004 C C . TYR A 1 727 ? -10.434 -4.721 -27.408 1.00 95.44 727 TYR A C 1
ATOM 6006 O O . TYR A 1 727 ? -9.928 -3.618 -27.593 1.00 95.44 727 TYR A O 1
ATOM 6014 N N . VAL A 1 728 ? -10.033 -5.502 -26.400 1.00 94.75 728 VAL A N 1
ATOM 6015 C CA . VAL A 1 728 ? -8.948 -5.128 -25.471 1.00 94.75 728 VAL A CA 1
ATOM 6016 C C . VAL A 1 728 ? -7.893 -6.230 -25.404 1.00 94.75 728 VAL A C 1
ATOM 6018 O O . VAL A 1 728 ? -8.192 -7.356 -25.014 1.00 94.75 728 VAL A O 1
ATOM 6021 N N . ILE A 1 729 ? -6.649 -5.909 -25.755 1.00 95.25 729 ILE A N 1
ATOM 6022 C CA . ILE A 1 729 ? -5.515 -6.846 -25.749 1.00 95.25 729 ILE A CA 1
ATOM 6023 C C . ILE A 1 729 ? -4.637 -6.611 -24.514 1.00 95.25 729 ILE A C 1
ATOM 6025 O O . ILE A 1 729 ? -4.327 -5.469 -24.189 1.00 95.25 729 ILE A O 1
ATOM 6029 N N . PHE A 1 730 ? -4.167 -7.686 -23.881 1.00 95.38 730 PHE A N 1
ATOM 6030 C CA . PHE A 1 730 ? -3.206 -7.679 -22.778 1.00 95.38 730 PHE A CA 1
ATOM 6031 C C . PHE A 1 730 ? -2.049 -8.666 -23.053 1.00 95.38 730 PHE A C 1
ATOM 6033 O O . PHE A 1 730 ? -2.212 -9.882 -22.934 1.00 95.38 730 PHE A O 1
ATOM 6040 N N . SER A 1 731 ? -0.863 -8.152 -23.389 1.00 96.06 731 SER A N 1
ATOM 6041 C CA . SER A 1 731 ? 0.362 -8.946 -23.582 1.00 96.06 731 SER A CA 1
ATOM 6042 C C . SER A 1 731 ? 1.147 -9.093 -22.277 1.00 96.06 731 SER A C 1
ATOM 6044 O O . SER A 1 731 ? 1.565 -8.106 -21.668 1.00 96.06 731 SER A O 1
ATOM 6046 N N . ALA A 1 732 ? 1.332 -10.329 -21.819 1.00 93.69 732 ALA A N 1
ATOM 6047 C CA . ALA A 1 732 ? 1.770 -10.615 -20.458 1.00 93.69 732 ALA A CA 1
ATOM 6048 C C . ALA A 1 732 ? 2.624 -11.895 -20.342 1.00 93.69 732 ALA A C 1
ATOM 6050 O O . ALA A 1 732 ? 3.299 -12.326 -21.285 1.00 93.69 732 ALA A O 1
ATOM 6051 N N . HIS A 1 733 ? 2.640 -12.492 -19.149 1.00 92.62 733 HIS A N 1
ATOM 6052 C CA . HIS A 1 733 ? 3.504 -13.615 -18.792 1.00 92.62 733 HIS A CA 1
ATOM 6053 C C . HIS A 1 733 ? 2.723 -14.904 -18.489 1.00 92.62 733 HIS A C 1
ATOM 6055 O O . HIS A 1 733 ? 1.507 -14.911 -18.310 1.00 92.62 733 HIS A O 1
ATOM 6061 N N . ASP A 1 734 ? 3.468 -16.004 -18.407 1.00 89.31 734 ASP A N 1
ATOM 6062 C CA . ASP A 1 734 ? 3.037 -17.305 -17.868 1.00 89.31 734 ASP A CA 1
ATOM 6063 C C . ASP A 1 734 ? 2.323 -17.146 -16.520 1.00 89.31 734 ASP A C 1
ATOM 6065 O O . ASP A 1 734 ? 1.179 -17.576 -16.361 1.00 89.31 734 ASP A O 1
ATOM 6069 N N . TYR A 1 735 ? 2.971 -16.460 -15.575 1.00 88.00 735 TYR A N 1
ATOM 6070 C CA . TYR A 1 735 ? 2.413 -16.207 -14.254 1.00 88.00 735 TYR A CA 1
ATOM 6071 C C . TYR A 1 735 ? 1.128 -15.367 -14.301 1.00 88.00 735 TYR A C 1
ATOM 6073 O O . TYR A 1 735 ? 0.251 -15.573 -13.465 1.00 88.00 735 TYR A O 1
ATOM 6081 N N . THR A 1 736 ? 0.954 -14.468 -15.277 1.00 91.81 736 THR A N 1
ATOM 6082 C CA . THR A 1 736 ? -0.283 -13.682 -15.418 1.00 91.81 736 THR A CA 1
ATOM 6083 C C . THR A 1 736 ? -1.470 -14.589 -15.729 1.00 91.81 736 THR A C 1
ATOM 6085 O O . THR A 1 736 ? -2.500 -14.527 -15.058 1.00 91.81 736 THR A O 1
ATOM 6088 N N . ILE A 1 737 ? -1.305 -15.496 -16.697 1.00 92.56 737 ILE A N 1
ATOM 6089 C CA . ILE A 1 737 ? -2.336 -16.476 -17.058 1.00 92.56 737 ILE A CA 1
ATOM 6090 C C . ILE A 1 737 ? -2.599 -17.430 -15.887 1.00 92.56 737 ILE A C 1
ATOM 6092 O O . ILE A 1 737 ? -3.755 -17.665 -15.536 1.00 92.56 737 ILE A O 1
ATOM 6096 N N . ALA A 1 738 ? -1.549 -17.907 -15.214 1.00 91.06 738 ALA A N 1
ATOM 6097 C CA . ALA A 1 738 ? -1.680 -18.765 -14.040 1.00 91.06 738 ALA A CA 1
ATOM 6098 C C . ALA A 1 738 ? -2.435 -18.104 -12.873 1.00 91.06 738 ALA A C 1
ATOM 6100 O O . ALA A 1 738 ? -3.207 -18.774 -12.187 1.00 91.06 738 ALA A O 1
ATOM 6101 N N . ASN A 1 739 ? -2.272 -16.794 -12.669 1.00 90.44 739 ASN A N 1
ATOM 6102 C CA . ASN A 1 739 ? -3.025 -16.050 -11.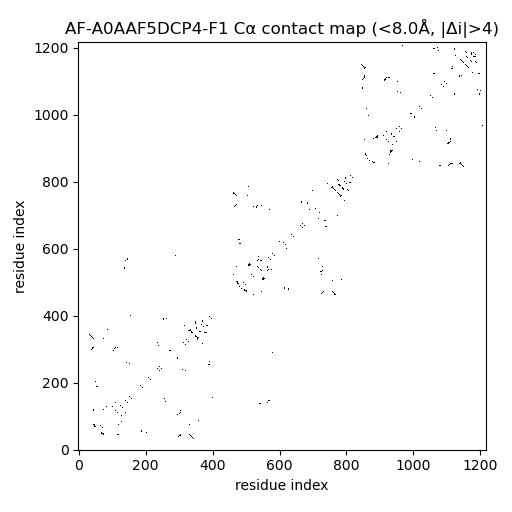661 1.00 90.44 739 ASN A CA 1
ATOM 6103 C C . ASN A 1 739 ? -4.479 -15.802 -12.072 1.00 90.44 739 ASN A C 1
ATOM 6105 O O . ASN A 1 739 ? -5.365 -15.932 -11.231 1.00 90.44 739 ASN A O 1
ATOM 6109 N N . LEU A 1 740 ? -4.763 -15.532 -13.350 1.00 92.62 740 LEU A N 1
ATOM 6110 C CA . LEU A 1 740 ? -6.145 -15.484 -13.841 1.00 92.62 740 LEU A CA 1
ATOM 6111 C C . LEU A 1 740 ? -6.854 -16.833 -13.640 1.00 92.62 740 LEU A C 1
ATOM 6113 O O . LEU A 1 740 ? -7.961 -16.870 -13.102 1.00 92.62 740 LEU A O 1
ATOM 6117 N N . PHE A 1 741 ? -6.198 -17.951 -13.964 1.00 92.50 741 PHE A N 1
ATOM 6118 C CA . PHE A 1 741 ? -6.724 -19.281 -13.650 1.00 92.50 741 PHE A CA 1
ATOM 6119 C C . PHE A 1 741 ? -6.927 -19.492 -12.139 1.00 92.50 741 PHE A C 1
ATOM 6121 O O . PHE A 1 741 ? -7.977 -20.007 -11.750 1.00 92.50 741 PHE A O 1
ATOM 6128 N N . ALA A 1 742 ? -5.996 -19.050 -11.285 1.00 90.50 742 ALA A N 1
ATOM 6129 C CA . ALA A 1 742 ? -6.120 -19.144 -9.827 1.00 90.50 742 ALA A CA 1
ATOM 6130 C C . ALA A 1 742 ? -7.292 -18.325 -9.246 1.00 90.50 742 ALA A C 1
ATOM 6132 O O . ALA A 1 742 ? -7.914 -18.746 -8.272 1.00 90.50 742 ALA A O 1
ATOM 6133 N N . ILE A 1 743 ? -7.615 -17.175 -9.847 1.00 89.94 743 ILE A N 1
ATOM 6134 C CA . ILE A 1 743 ? -8.748 -16.323 -9.450 1.00 89.94 743 ILE A CA 1
ATOM 6135 C C . ILE A 1 743 ? -10.094 -16.965 -9.828 1.00 89.94 743 ILE A C 1
ATOM 6137 O O . ILE A 1 743 ? -11.059 -16.870 -9.068 1.00 89.94 743 ILE A O 1
ATOM 6141 N N . MET A 1 744 ? -10.179 -17.585 -11.009 1.00 90.81 744 MET A N 1
ATOM 6142 C CA . MET A 1 744 ? -11.461 -17.901 -11.652 1.00 90.81 744 MET A CA 1
ATOM 6143 C C . MET A 1 744 ? -11.896 -19.366 -11.597 1.00 90.81 744 MET A C 1
ATOM 6145 O O . MET A 1 744 ? -13.092 -19.644 -11.674 1.00 90.81 744 MET A O 1
ATOM 6149 N N . SER A 1 745 ? -10.958 -20.309 -11.550 1.00 87.19 745 SER A N 1
ATOM 6150 C CA . SER A 1 745 ? -11.254 -21.725 -11.805 1.00 87.19 745 SER A CA 1
ATOM 6151 C C . SER A 1 745 ? -12.035 -22.389 -10.669 1.00 87.19 745 SER A C 1
ATOM 6153 O O . SER A 1 745 ? -11.923 -22.010 -9.499 1.00 87.19 745 SER A O 1
ATOM 6155 N N . ASN A 1 746 ? -12.800 -23.430 -11.000 1.00 84.94 746 ASN A N 1
ATOM 6156 C CA . ASN A 1 746 ? -13.230 -24.407 -10.005 1.00 84.94 746 ASN A CA 1
ATOM 6157 C C . ASN A 1 746 ? -12.017 -25.215 -9.481 1.00 84.94 746 ASN A C 1
ATOM 6159 O O . ASN A 1 746 ? -10.926 -25.182 -10.061 1.00 84.94 746 ASN A O 1
ATOM 6163 N N . LYS A 1 747 ? -12.184 -25.898 -8.341 1.00 82.62 747 LYS A N 1
ATOM 6164 C CA . LYS A 1 747 ? -11.069 -26.584 -7.663 1.00 82.62 747 LYS A CA 1
ATOM 6165 C C . LYS A 1 747 ? -10.549 -27.782 -8.457 1.00 82.62 747 LYS A C 1
ATOM 6167 O O . LYS A 1 747 ? -9.346 -28.019 -8.500 1.00 82.62 747 LYS A O 1
ATOM 6172 N N . ASP A 1 748 ? -11.447 -28.502 -9.106 1.00 83.69 748 ASP A N 1
ATOM 6173 C CA . ASP A 1 748 ? -11.153 -29.782 -9.749 1.00 83.69 748 ASP A CA 1
ATOM 6174 C C . ASP A 1 748 ? -10.361 -29.574 -11.047 1.00 83.69 748 ASP A C 1
ATOM 6176 O O . ASP A 1 748 ? -9.449 -30.335 -11.361 1.00 83.69 748 ASP A O 1
ATOM 6180 N N . PHE A 1 749 ? -10.628 -28.472 -11.752 1.00 87.81 749 PHE A N 1
ATOM 6181 C CA . PHE A 1 749 ? -9.830 -28.026 -12.885 1.00 87.81 749 PHE A CA 1
ATOM 6182 C C . PHE A 1 749 ? -8.462 -27.484 -12.444 1.00 87.81 749 PHE A C 1
ATOM 6184 O O . PHE A 1 749 ? -7.443 -27.931 -12.964 1.00 87.81 749 PHE A O 1
ATOM 6191 N N . ILE A 1 750 ? -8.398 -26.574 -11.458 1.00 84.94 750 ILE A N 1
ATOM 6192 C CA . ILE A 1 750 ? -7.127 -25.919 -11.085 1.00 84.94 750 ILE A CA 1
ATOM 6193 C C . ILE A 1 750 ? -6.126 -26.855 -10.394 1.00 84.94 750 ILE A C 1
ATOM 6195 O O . ILE A 1 750 ? -4.920 -26.660 -10.525 1.00 84.94 750 ILE A O 1
ATOM 6199 N N . ASN A 1 751 ? -6.599 -27.885 -9.686 1.00 81.00 751 ASN A N 1
ATOM 6200 C CA . ASN A 1 751 ? -5.725 -28.879 -9.058 1.00 81.00 751 ASN A CA 1
ATOM 6201 C C . ASN A 1 751 ? -4.959 -29.712 -10.101 1.00 81.00 751 ASN A C 1
ATOM 6203 O O . ASN A 1 751 ? -3.781 -30.015 -9.891 1.00 81.00 751 ASN A O 1
ATOM 6207 N N . ASN A 1 752 ? -5.631 -30.035 -11.213 1.00 82.69 752 ASN A N 1
ATOM 6208 C CA . ASN A 1 752 ? -5.125 -30.849 -12.322 1.00 82.69 752 ASN A CA 1
ATOM 6209 C C . ASN A 1 752 ? -4.462 -30.022 -13.443 1.00 82.69 752 ASN A C 1
ATOM 6211 O O . ASN A 1 752 ? -3.846 -30.588 -14.345 1.00 82.69 752 ASN A O 1
ATOM 6215 N N . LEU A 1 753 ? -4.583 -28.691 -13.410 1.00 85.31 753 LEU A N 1
ATOM 6216 C CA . LEU A 1 753 ? -3.986 -27.802 -14.402 1.00 85.31 753 LEU A CA 1
ATOM 6217 C C . LEU A 1 753 ? -2.495 -27.573 -14.113 1.00 85.31 753 LEU A C 1
ATOM 6219 O O . LEU A 1 753 ? -2.102 -27.182 -13.013 1.00 85.31 753 LEU A O 1
ATOM 6223 N N . GLU A 1 754 ? -1.661 -27.764 -15.132 1.00 87.25 754 GLU A N 1
ATOM 6224 C CA . GLU A 1 754 ? -0.277 -27.296 -15.113 1.00 87.25 754 GLU A CA 1
ATOM 6225 C C . GLU A 1 754 ? -0.245 -25.779 -15.333 1.00 87.25 754 GLU A C 1
ATOM 6227 O O . GLU A 1 754 ? -0.722 -25.274 -16.349 1.00 87.25 754 GLU A O 1
ATOM 6232 N N . LEU A 1 755 ? 0.324 -25.053 -14.372 1.00 86.69 755 LEU A N 1
ATOM 6233 C CA . LEU A 1 755 ? 0.397 -23.592 -14.369 1.00 86.69 755 LEU A CA 1
ATOM 6234 C C . LEU A 1 755 ? 1.628 -23.038 -15.102 1.00 86.69 755 LEU A C 1
ATOM 6236 O O . LEU A 1 755 ? 1.728 -21.828 -15.309 1.00 86.69 755 LEU A O 1
ATOM 6240 N N . TYR A 1 756 ? 2.550 -23.909 -15.520 1.00 87.94 756 TYR A N 1
ATOM 6241 C CA . TYR A 1 756 ? 3.615 -23.559 -16.454 1.00 87.94 756 TYR A CA 1
ATOM 6242 C C . TYR A 1 756 ? 3.082 -23.670 -17.894 1.00 87.94 756 TYR A C 1
ATOM 6244 O O . TYR A 1 756 ? 3.180 -24.706 -18.551 1.00 87.94 756 TYR A O 1
ATOM 6252 N N . PHE A 1 757 ? 2.455 -22.595 -18.372 1.00 90.69 757 PHE A N 1
ATOM 6253 C CA . PHE A 1 757 ? 1.850 -22.536 -19.706 1.00 90.69 757 PHE A CA 1
ATOM 6254 C C . PHE A 1 757 ? 2.885 -22.498 -20.844 1.00 90.69 757 PHE A C 1
ATOM 6256 O O . PHE A 1 757 ? 4.062 -22.198 -20.634 1.00 90.69 757 PHE A O 1
ATOM 6263 N N . ASP A 1 758 ? 2.445 -22.756 -22.080 1.00 90.75 758 ASP A N 1
ATOM 6264 C CA . ASP A 1 758 ? 3.274 -22.592 -23.283 1.00 90.75 758 ASP A CA 1
ATOM 6265 C C . ASP A 1 758 ? 3.421 -21.105 -23.681 1.00 90.75 758 ASP A C 1
ATOM 6267 O O . ASP A 1 758 ? 2.722 -20.229 -23.171 1.00 90.75 758 ASP A O 1
ATOM 6271 N N . PHE A 1 759 ? 4.378 -20.776 -24.548 1.00 94.06 759 PHE A N 1
ATOM 6272 C CA . PHE A 1 759 ? 4.465 -19.476 -25.214 1.00 94.06 759 PHE A CA 1
ATOM 6273 C C . PHE A 1 759 ? 3.231 -19.278 -26.094 1.00 94.06 759 PHE A C 1
ATOM 6275 O O . PHE A 1 759 ? 2.728 -20.237 -26.678 1.00 94.06 759 PHE A O 1
ATOM 6282 N N . THR A 1 760 ? 2.724 -18.046 -26.198 1.00 96.50 760 THR A N 1
ATOM 6283 C CA . THR A 1 760 ? 1.448 -17.727 -26.883 1.00 96.50 760 THR A CA 1
ATOM 6284 C C . THR A 1 760 ? 0.202 -18.464 -26.352 1.00 96.50 760 THR A C 1
ATOM 6286 O O . THR A 1 760 ? -0.857 -18.433 -26.986 1.00 96.50 760 THR A O 1
ATOM 6289 N N . ALA A 1 761 ? 0.276 -19.089 -25.168 1.00 96.75 761 ALA A N 1
ATOM 6290 C CA . ALA A 1 761 ? -0.921 -19.474 -24.424 1.00 96.75 761 ALA A CA 1
ATOM 6291 C C . ALA A 1 761 ? -1.801 -18.234 -24.205 1.00 96.75 761 ALA A C 1
ATOM 6293 O O . ALA A 1 761 ? -1.280 -17.156 -23.908 1.00 96.75 761 ALA A O 1
ATOM 6294 N N . THR A 1 762 ? -3.112 -18.375 -24.402 1.00 97.56 762 THR A N 1
ATOM 6295 C CA . THR A 1 762 ? -4.033 -17.235 -24.518 1.00 97.56 762 THR A CA 1
ATOM 6296 C C . THR A 1 762 ? -5.379 -17.535 -23.869 1.00 97.56 762 THR A C 1
ATOM 6298 O O . THR A 1 762 ? -6.015 -18.533 -24.206 1.00 97.56 762 THR A O 1
ATOM 6301 N N . LEU A 1 763 ? -5.816 -16.653 -22.969 1.00 96.81 763 LEU A N 1
ATOM 6302 C CA . LEU A 1 763 ? -7.175 -16.587 -22.431 1.00 96.81 763 LEU A CA 1
ATOM 6303 C C . LEU A 1 763 ? -8.001 -15.561 -23.214 1.00 96.81 763 LEU A C 1
ATOM 6305 O O . LEU A 1 763 ? -7.537 -14.450 -23.473 1.00 96.81 763 LEU A O 1
ATOM 6309 N N . PHE A 1 764 ? -9.242 -15.920 -23.523 1.00 97.25 764 PHE A N 1
ATOM 6310 C CA . PHE A 1 764 ? -10.222 -15.066 -24.188 1.00 97.25 764 PHE A CA 1
ATOM 6311 C C . PHE A 1 764 ? -11.423 -14.862 -23.272 1.00 97.25 764 PHE A C 1
ATOM 6313 O O . PHE A 1 764 ? -11.938 -15.824 -22.705 1.00 97.25 764 PHE A O 1
ATOM 6320 N N . PHE A 1 765 ? -11.890 -13.625 -23.167 1.00 96.69 765 PHE A N 1
ATOM 6321 C CA . PHE A 1 765 ? -13.099 -13.242 -22.453 1.00 96.69 765 PHE A CA 1
ATOM 6322 C C . PHE A 1 765 ? -14.034 -12.554 -23.442 1.00 96.69 765 PHE A C 1
ATOM 6324 O O . PHE A 1 765 ? -13.777 -11.429 -23.868 1.00 96.69 765 PHE A O 1
ATOM 6331 N N . GLU A 1 766 ? -15.107 -13.229 -23.825 1.00 96.69 766 GLU A N 1
ATOM 6332 C CA . GLU A 1 766 ? -16.037 -12.761 -24.850 1.00 96.69 766 GLU A CA 1
ATOM 6333 C C . GLU A 1 766 ? -17.391 -12.488 -24.198 1.00 96.69 766 GLU A C 1
ATOM 6335 O O . GLU A 1 766 ? -18.029 -13.414 -23.698 1.00 96.69 766 GLU A O 1
ATOM 6340 N N . LEU A 1 767 ? -17.822 -11.226 -24.173 1.00 95.31 767 LEU A N 1
ATOM 6341 C CA . LEU A 1 767 ? -19.151 -10.839 -23.705 1.00 95.31 767 LEU A CA 1
ATOM 6342 C C . LEU A 1 767 ? -20.099 -10.795 -24.902 1.00 95.31 767 LEU A C 1
ATOM 6344 O O . LEU A 1 767 ? -19.817 -10.091 -25.865 1.00 95.31 767 LEU A O 1
ATOM 6348 N N . TYR A 1 768 ? -21.219 -11.497 -24.821 1.00 93.44 768 TYR A N 1
ATOM 6349 C CA . TYR A 1 768 ? -22.287 -11.548 -25.817 1.00 93.44 768 TYR A CA 1
ATOM 6350 C C . TYR A 1 768 ? -23.549 -10.882 -25.258 1.00 93.44 768 TYR A C 1
ATOM 6352 O O . TYR A 1 768 ? -23.727 -10.813 -24.040 1.00 93.44 768 TYR A O 1
ATOM 6360 N N . LEU A 1 769 ? -24.431 -10.418 -26.142 1.00 89.69 769 LEU A N 1
ATOM 6361 C CA . LEU A 1 769 ? -25.809 -10.063 -25.803 1.00 89.69 769 LEU A CA 1
ATOM 6362 C C . LEU A 1 769 ? -26.703 -11.175 -26.358 1.00 89.69 769 LEU A C 1
ATOM 6364 O O . LEU A 1 769 ? -26.645 -11.457 -27.551 1.00 89.69 769 LEU A O 1
ATOM 6368 N N . ASN A 1 770 ? -27.470 -11.843 -25.502 1.00 85.62 770 ASN A N 1
ATOM 6369 C CA . ASN A 1 770 ? -28.338 -12.939 -25.924 1.00 85.62 770 ASN A CA 1
ATOM 6370 C C . ASN A 1 770 ? -29.740 -12.438 -26.322 1.00 85.62 770 ASN A C 1
ATOM 6372 O O . ASN A 1 770 ? -30.085 -11.268 -26.144 1.00 85.62 770 ASN A O 1
ATOM 6376 N N . ASN A 1 771 ? -30.574 -13.353 -26.819 1.00 80.88 771 ASN A N 1
ATOM 6377 C CA . ASN A 1 771 ? -31.920 -13.063 -27.318 1.00 80.88 771 ASN A CA 1
ATOM 6378 C C . ASN A 1 771 ? -32.873 -12.489 -26.239 1.00 80.88 771 ASN A C 1
ATOM 6380 O O . ASN A 1 771 ? -33.917 -11.950 -26.591 1.00 80.88 771 ASN A O 1
ATOM 6384 N N . THR A 1 772 ? -32.534 -12.563 -24.942 1.00 82.00 772 THR A N 1
ATOM 6385 C CA . THR A 1 772 ? -33.304 -11.948 -23.838 1.00 82.00 772 THR A CA 1
ATOM 6386 C C . THR A 1 772 ? -32.754 -10.581 -23.397 1.00 82.00 772 THR A C 1
ATOM 6388 O O . THR A 1 772 ? -33.175 -10.047 -22.370 1.00 82.00 772 THR A O 1
ATOM 6391 N N . ASN A 1 773 ? -31.827 -9.982 -24.160 1.00 82.62 773 ASN A N 1
ATOM 6392 C CA . ASN A 1 773 ? -31.097 -8.751 -23.812 1.00 82.62 773 ASN A CA 1
ATOM 6393 C C . ASN A 1 773 ? -30.314 -8.839 -22.478 1.00 82.62 773 ASN A C 1
ATOM 6395 O O . ASN A 1 773 ? -30.019 -7.834 -21.803 1.00 82.62 773 ASN A O 1
ATOM 6399 N N . GLU A 1 774 ? -29.929 -10.060 -22.109 1.00 87.31 774 GLU A N 1
ATOM 6400 C CA . GLU A 1 774 ? -28.993 -10.348 -21.035 1.00 87.31 774 GLU A CA 1
ATOM 6401 C C . GLU A 1 774 ? -27.582 -10.585 -21.577 1.00 87.31 774 GLU A C 1
ATOM 6403 O O . GLU A 1 774 ? -27.368 -10.938 -22.735 1.00 87.31 774 GLU A O 1
ATOM 6408 N N . TYR A 1 775 ? -26.590 -10.345 -20.723 1.00 91.69 775 TYR A N 1
ATOM 6409 C CA . TYR A 1 775 ? -25.190 -10.439 -21.111 1.00 91.69 775 TYR A CA 1
ATOM 6410 C C . TYR A 1 775 ? -24.631 -11.795 -20.691 1.00 91.69 775 TYR A C 1
ATOM 6412 O O . TYR A 1 775 ? -24.530 -12.081 -19.495 1.00 91.69 775 TYR A O 1
ATOM 6420 N N . GLU A 1 776 ? -24.247 -12.610 -21.667 1.00 93.19 776 GLU A N 1
ATOM 6421 C CA . GLU A 1 776 ? -23.529 -13.870 -21.463 1.00 93.19 776 GLU A CA 1
ATOM 6422 C C . GLU A 1 776 ? -22.022 -13.647 -21.614 1.00 93.19 776 GLU A C 1
ATOM 6424 O O . GLU A 1 776 ? -21.585 -12.789 -22.375 1.00 93.19 776 GLU A O 1
ATOM 6429 N N . ILE A 1 777 ? -21.207 -14.407 -20.886 1.00 94.31 777 ILE A N 1
ATOM 6430 C CA . ILE A 1 777 ? -19.753 -14.423 -21.026 1.00 94.31 777 ILE A CA 1
ATOM 6431 C C . ILE A 1 777 ? -19.284 -15.829 -21.390 1.00 94.31 777 ILE A C 1
ATOM 6433 O O . ILE A 1 777 ? -19.657 -16.803 -20.738 1.00 94.31 777 ILE A O 1
ATOM 6437 N N . LYS A 1 778 ? -18.411 -15.922 -22.394 1.00 95.38 778 LYS A N 1
ATOM 6438 C CA . LYS A 1 778 ? -17.591 -17.110 -22.638 1.00 95.38 778 LYS A CA 1
ATOM 6439 C C . LYS A 1 778 ? -16.157 -16.836 -22.223 1.00 95.38 778 LYS A C 1
ATOM 6441 O O . LYS A 1 778 ? -15.621 -15.752 -22.464 1.00 95.38 778 LYS A O 1
ATOM 6446 N N . ILE A 1 779 ? -15.541 -17.834 -21.606 1.00 95.12 779 ILE A N 1
ATOM 6447 C CA . ILE A 1 779 ? -14.126 -17.844 -21.262 1.00 95.12 779 ILE A CA 1
ATOM 6448 C C . ILE A 1 779 ? -13.498 -19.004 -22.021 1.00 95.12 779 ILE A C 1
ATOM 6450 O O . ILE A 1 779 ? -13.785 -20.171 -21.757 1.00 95.12 779 ILE A O 1
ATOM 6454 N N . LEU A 1 780 ? -12.670 -18.667 -23.005 1.00 96.06 780 LEU A N 1
ATOM 6455 C CA . LEU A 1 780 ? -12.018 -19.635 -23.880 1.00 96.06 780 LEU A CA 1
ATOM 6456 C C . LEU A 1 780 ? -10.510 -19.647 -23.619 1.00 96.06 780 LEU A C 1
ATOM 6458 O O . LEU A 1 780 ? -9.938 -18.665 -23.142 1.00 96.06 780 LEU A O 1
ATOM 6462 N N . PHE A 1 781 ? -9.847 -20.745 -23.966 1.00 95.56 781 PHE A N 1
ATOM 6463 C CA . PHE A 1 781 ? -8.412 -20.906 -23.779 1.00 95.56 781 PHE A CA 1
ATOM 6464 C C . PHE A 1 781 ? -7.751 -21.633 -24.954 1.00 95.56 781 PHE A C 1
ATOM 6466 O O . PHE A 1 781 ? -8.149 -22.736 -25.321 1.00 95.56 781 PHE A O 1
ATOM 6473 N N . SER A 1 782 ? -6.693 -21.038 -25.505 1.00 95.75 782 SER A N 1
ATOM 6474 C CA . SER A 1 782 ? -5.761 -21.690 -26.431 1.00 95.75 782 SER A CA 1
ATOM 6475 C C . SER A 1 782 ? -4.461 -22.000 -25.694 1.00 95.75 782 SER A C 1
ATOM 6477 O O . SER A 1 782 ? -3.835 -21.095 -25.134 1.00 95.75 782 SER A O 1
ATOM 6479 N N . LYS A 1 783 ? -3.988 -23.249 -25.781 1.00 92.81 783 LYS A N 1
ATOM 6480 C CA . LYS A 1 783 ? -2.671 -23.635 -25.247 1.00 92.81 783 LYS A CA 1
ATOM 6481 C C . LYS A 1 783 ? -1.509 -22.957 -25.985 1.00 92.81 783 LYS A C 1
ATOM 6483 O O . LYS A 1 783 ? -0.501 -22.689 -25.341 1.00 92.81 783 LYS A O 1
ATOM 6488 N N . LYS A 1 784 ? -1.632 -22.694 -27.296 1.00 92.62 784 LYS A N 1
ATOM 6489 C CA . LYS A 1 784 ? -0.560 -22.149 -28.151 1.00 92.62 784 LYS A CA 1
ATOM 6490 C C . LYS A 1 784 ? -1.103 -21.592 -29.478 1.00 92.62 784 LYS A C 1
ATOM 6492 O O . LYS A 1 784 ? -1.958 -22.209 -30.102 1.00 92.62 784 LYS A O 1
ATOM 6497 N N . GLU A 1 785 ? -0.553 -20.464 -29.929 1.00 93.50 785 GLU A N 1
ATOM 6498 C CA . GLU A 1 785 ? -0.748 -19.833 -31.252 1.00 93.50 785 GLU A CA 1
ATOM 6499 C C . GLU A 1 785 ? -2.211 -19.547 -31.652 1.00 93.50 785 GLU A C 1
ATOM 6501 O O . GLU A 1 785 ? -2.500 -19.364 -32.828 1.00 93.50 785 GLU A O 1
ATOM 6506 N N . GLY A 1 786 ? -3.147 -19.513 -30.697 1.00 88.38 786 GLY A N 1
ATOM 6507 C CA . GLY A 1 786 ? -4.578 -19.319 -30.974 1.00 88.38 786 GLY A CA 1
ATOM 6508 C C . GLY A 1 786 ? -5.263 -20.569 -31.526 1.00 88.38 786 GLY A C 1
ATOM 6509 O O . GLY A 1 786 ? -6.443 -20.523 -31.856 1.00 88.38 786 GLY A O 1
ATOM 6510 N N . LYS A 1 787 ? -4.543 -21.691 -31.616 1.00 89.88 787 LYS A N 1
ATOM 6511 C CA . LYS A 1 787 ? -5.029 -22.947 -32.188 1.00 89.88 787 LYS A CA 1
ATOM 6512 C C . LYS A 1 787 ? -5.767 -23.765 -31.134 1.00 89.88 787 LYS A C 1
ATOM 6514 O O . LYS A 1 787 ? -5.438 -23.714 -29.948 1.00 89.88 787 LYS A O 1
ATOM 6519 N N . ASN A 1 788 ? -6.739 -24.554 -31.591 1.00 91.25 788 ASN A N 1
ATOM 6520 C CA . ASN A 1 788 ? -7.551 -25.452 -30.765 1.00 91.25 788 ASN A CA 1
ATOM 6521 C C . ASN A 1 788 ? -8.143 -24.722 -29.543 1.00 91.25 788 ASN A C 1
ATOM 6523 O O . ASN A 1 788 ? -7.916 -25.121 -28.401 1.00 91.25 788 ASN A O 1
ATOM 6527 N N . ILE A 1 789 ? -8.853 -23.614 -29.791 1.00 93.50 789 ILE A N 1
ATOM 6528 C CA . ILE A 1 789 ? -9.495 -22.801 -28.750 1.00 93.50 789 ILE A CA 1
ATOM 6529 C C . ILE A 1 789 ? -10.551 -23.648 -28.028 1.00 93.50 789 ILE A C 1
ATOM 6531 O O . ILE A 1 789 ? -11.580 -24.003 -28.601 1.00 93.50 789 ILE A O 1
ATOM 6535 N N . ILE A 1 790 ? -10.302 -23.952 -26.756 1.00 93.88 790 ILE A N 1
ATOM 6536 C CA . ILE A 1 790 ? -11.203 -24.727 -25.904 1.00 93.88 790 ILE A CA 1
ATOM 6537 C C . ILE A 1 790 ? -12.113 -23.759 -25.152 1.00 93.88 790 ILE A C 1
ATOM 6539 O O . ILE A 1 790 ? -11.630 -22.885 -24.434 1.00 93.88 790 ILE A O 1
ATOM 6543 N N . ASP A 1 791 ? -13.428 -23.936 -25.261 1.00 94.56 791 ASP A N 1
ATOM 6544 C CA . ASP A 1 791 ? -14.372 -23.306 -24.338 1.00 94.56 791 ASP A CA 1
ATOM 6545 C C . ASP A 1 791 ? -14.265 -23.978 -22.962 1.00 94.56 791 ASP A C 1
ATOM 6547 O O . ASP A 1 791 ? -14.601 -25.161 -22.822 1.00 94.56 791 ASP A O 1
ATOM 6551 N N . ILE A 1 792 ? -13.768 -23.214 -21.983 1.00 94.19 792 ILE A N 1
ATOM 6552 C CA . ILE A 1 792 ? -13.549 -23.620 -20.589 1.00 94.19 792 ILE A CA 1
ATOM 6553 C C . ILE A 1 792 ? -14.541 -22.947 -19.631 1.00 94.19 792 ILE A C 1
ATOM 6555 O O . ILE A 1 792 ? -14.345 -23.004 -18.417 1.00 94.19 792 ILE A O 1
ATOM 6559 N N . THR A 1 793 ? -15.586 -22.295 -20.149 1.00 94.19 793 THR A N 1
ATOM 6560 C CA . THR A 1 793 ? -16.553 -21.511 -19.363 1.00 94.19 793 THR A CA 1
ATOM 6561 C C . THR A 1 793 ? -17.175 -22.345 -18.239 1.00 94.19 793 THR A C 1
ATOM 6563 O O . THR A 1 793 ? -17.271 -21.884 -17.105 1.00 94.19 793 THR A O 1
ATOM 6566 N N . ASP A 1 794 ? -17.475 -23.620 -18.491 1.00 91.38 794 ASP A N 1
ATOM 6567 C CA . ASP A 1 794 ? -17.997 -24.563 -17.497 1.00 91.38 794 ASP A CA 1
ATOM 6568 C C . ASP A 1 794 ? -17.009 -24.885 -16.356 1.00 91.38 794 ASP A C 1
ATOM 6570 O O . ASP A 1 794 ? -17.423 -25.236 -15.249 1.00 91.38 794 ASP A O 1
ATOM 6574 N N . LYS A 1 795 ? -15.698 -24.713 -16.580 1.00 92.56 795 LYS A N 1
ATOM 6575 C CA . LYS A 1 795 ? -14.643 -24.916 -15.568 1.00 92.56 795 LYS A CA 1
ATOM 6576 C C . LYS A 1 795 ? -14.461 -23.708 -14.639 1.00 92.56 795 LYS A C 1
ATOM 6578 O O . LYS A 1 795 ? -13.675 -23.765 -13.691 1.00 92.56 795 LYS A O 1
ATOM 6583 N N . ILE A 1 796 ? -15.187 -22.615 -14.875 1.00 91.00 796 ILE A N 1
ATOM 6584 C CA . ILE A 1 796 ? -15.103 -21.372 -14.104 1.00 91.00 796 ILE A CA 1
ATOM 6585 C C . ILE A 1 796 ? -16.054 -21.414 -12.900 1.00 91.00 796 ILE A C 1
ATOM 6587 O O . ILE A 1 796 ? -17.247 -21.692 -13.023 1.00 91.00 796 ILE A O 1
ATOM 6591 N N . ARG A 1 797 ? -15.534 -21.058 -11.717 1.00 86.25 797 ARG A N 1
ATOM 6592 C CA . ARG A 1 797 ? -16.203 -21.097 -10.395 1.00 86.25 797 ARG A CA 1
ATOM 6593 C C . ARG A 1 797 ? -17.528 -20.327 -10.346 1.00 86.25 797 ARG A C 1
ATOM 6595 O O . ARG A 1 797 ? -18.355 -20.592 -9.478 1.00 86.25 797 ARG A O 1
ATOM 6602 N N . GLY A 1 798 ? -17.719 -19.375 -11.261 1.00 83.31 798 GLY A N 1
ATOM 6603 C CA . GLY A 1 798 ? -18.934 -18.572 -11.394 1.00 83.31 798 GLY A CA 1
ATOM 6604 C C . GLY A 1 798 ? -19.983 -19.063 -12.378 1.00 83.31 798 GLY A C 1
ATOM 6605 O O . GLY A 1 798 ? -21.146 -18.699 -12.240 1.00 83.31 798 GLY A O 1
ATOM 6606 N N . CYS A 1 799 ? -19.602 -19.919 -13.322 1.00 88.94 799 CYS A N 1
ATOM 6607 C CA . CYS A 1 799 ? -20.483 -20.379 -14.394 1.00 88.94 799 CYS A CA 1
ATOM 6608 C C . CYS A 1 799 ? -21.220 -21.684 -14.064 1.00 88.94 799 CYS A C 1
ATOM 6610 O O . CYS A 1 799 ? -21.998 -22.172 -14.876 1.00 88.94 799 CYS A O 1
ATOM 6612 N N . LYS A 1 800 ? -21.018 -22.233 -12.855 1.00 83.62 800 LYS A N 1
ATOM 6613 C CA . LYS A 1 800 ? -21.785 -23.361 -12.287 1.00 83.62 800 LYS A CA 1
ATOM 6614 C C . LYS A 1 800 ? -21.784 -24.643 -13.148 1.00 83.62 800 LYS A C 1
ATOM 6616 O O . LYS A 1 800 ? -22.705 -25.440 -13.029 1.00 83.62 800 LYS A O 1
ATOM 6621 N N . GLY A 1 801 ? -20.778 -24.843 -14.005 1.00 85.62 801 GLY A N 1
ATOM 6622 C CA . GLY A 1 801 ? -20.738 -25.963 -14.958 1.00 85.62 801 GLY A CA 1
ATOM 6623 C C . GLY A 1 801 ? -21.429 -25.703 -16.306 1.00 85.62 801 GLY A C 1
ATOM 6624 O O . GLY A 1 801 ? -21.470 -26.601 -17.138 1.00 85.62 801 GLY A O 1
ATOM 6625 N N . SER A 1 802 ? -21.948 -24.496 -16.554 1.00 86.81 802 SER A N 1
ATOM 6626 C CA . SER A 1 802 ? -22.578 -24.120 -17.827 1.00 86.81 802 SER A CA 1
ATOM 6627 C C . SER A 1 802 ? -21.612 -23.401 -18.771 1.00 86.81 802 SER A C 1
ATOM 6629 O O . SER A 1 802 ? -20.842 -22.538 -18.346 1.00 86.81 802 SER A O 1
ATOM 6631 N N . LYS A 1 803 ? -21.727 -23.689 -20.075 1.00 89.38 803 LYS A N 1
ATOM 6632 C CA . LYS A 1 803 ? -21.116 -22.893 -21.159 1.00 89.38 803 LYS A CA 1
ATOM 6633 C C . LYS A 1 803 ? -21.966 -21.691 -21.591 1.00 89.38 803 LYS A C 1
ATOM 6635 O O . LYS A 1 803 ? -21.427 -20.718 -22.107 1.00 89.38 803 LYS A O 1
ATOM 6640 N N . LYS A 1 804 ? -23.276 -21.717 -21.315 1.00 88.50 804 LYS A N 1
ATOM 6641 C CA . LYS A 1 804 ? -24.153 -20.533 -21.341 1.00 88.50 804 LYS A CA 1
ATOM 6642 C C . LYS A 1 804 ? -24.086 -19.873 -19.966 1.00 88.50 804 LYS A C 1
ATOM 6644 O O . LYS A 1 804 ? -24.812 -20.263 -19.049 1.00 88.50 804 LYS A O 1
ATOM 6649 N N . CYS A 1 805 ? -23.127 -18.972 -19.779 1.00 91.75 805 CYS A N 1
ATOM 6650 C CA . CYS A 1 805 ? -22.838 -18.358 -18.486 1.00 91.75 805 CYS A CA 1
ATOM 6651 C C . CYS A 1 805 ? -23.242 -16.886 -18.491 1.00 91.75 805 CYS A C 1
ATOM 6653 O O . CYS A 1 805 ? -22.619 -16.074 -19.166 1.00 91.75 805 CYS A O 1
ATOM 6655 N N . LEU A 1 806 ? -24.256 -16.510 -17.708 1.00 91.75 806 LEU A N 1
ATOM 6656 C CA . LEU A 1 806 ? -24.602 -15.100 -17.536 1.00 91.75 806 LEU A CA 1
ATOM 6657 C C . LEU A 1 806 ? -23.434 -14.358 -16.866 1.00 91.75 806 LEU A C 1
ATOM 6659 O O . LEU A 1 806 ? -22.950 -14.753 -15.802 1.00 91.75 806 LEU A O 1
ATOM 6663 N N . TYR A 1 807 ? -23.017 -13.228 -17.442 1.00 92.12 807 TYR A N 1
ATOM 6664 C CA . TYR A 1 807 ? -21.985 -12.359 -16.871 1.00 92.12 807 TYR A CA 1
ATOM 6665 C C . TYR A 1 807 ? -22.351 -11.914 -15.447 1.00 92.12 807 TYR A C 1
ATOM 6667 O O . TYR A 1 807 ? -21.487 -11.781 -14.577 1.00 92.12 807 TYR A O 1
ATOM 6675 N N . SER A 1 808 ? -23.648 -11.733 -15.181 1.00 88.38 808 SER A N 1
ATOM 6676 C CA . SER A 1 808 ? -24.157 -11.410 -13.851 1.00 88.38 808 SER A CA 1
ATOM 6677 C C . SER A 1 808 ? -23.816 -12.505 -12.827 1.00 88.38 808 SER A C 1
ATOM 6679 O O . SER A 1 808 ? -23.398 -12.169 -11.718 1.00 88.38 808 SER A O 1
ATOM 6681 N N . ASP A 1 809 ? -23.925 -13.787 -13.185 1.00 87.12 809 ASP A N 1
ATOM 6682 C CA . ASP A 1 809 ? -23.546 -14.938 -12.355 1.00 87.12 809 ASP A CA 1
ATOM 6683 C C . ASP A 1 809 ? -22.031 -14.992 -12.134 1.00 87.12 809 ASP A C 1
ATOM 6685 O O . ASP A 1 809 ? -21.578 -14.932 -10.986 1.00 87.12 809 ASP A O 1
ATOM 6689 N N . PHE A 1 810 ? -21.259 -14.985 -13.226 1.00 89.75 810 PHE A N 1
ATOM 6690 C CA . PHE A 1 810 ? -19.790 -14.971 -13.225 1.00 89.75 810 PHE A CA 1
ATOM 6691 C C . PHE A 1 810 ? -19.198 -13.856 -12.350 1.00 89.75 810 PHE A C 1
ATOM 6693 O O . PHE A 1 810 ? -18.238 -14.059 -11.602 1.00 89.75 810 PHE A O 1
ATOM 6700 N N . LYS A 1 811 ? -19.792 -12.662 -12.400 1.00 85.75 811 LYS A N 1
ATOM 6701 C CA . LYS A 1 811 ? -19.383 -11.523 -11.579 1.00 85.75 811 LYS A CA 1
ATOM 6702 C C . LYS A 1 811 ? -19.774 -11.692 -10.110 1.00 85.75 811 LYS A C 1
ATOM 6704 O O . LYS A 1 811 ? -18.975 -11.393 -9.220 1.00 85.75 811 LYS A O 1
ATOM 6709 N N . ASN A 1 812 ? -21.006 -12.123 -9.826 1.00 71.88 812 ASN A N 1
ATOM 6710 C CA . ASN A 1 812 ? -21.506 -12.195 -8.450 1.00 71.88 812 ASN A CA 1
ATOM 6711 C C . ASN A 1 812 ? -20.924 -13.377 -7.660 1.00 71.88 812 ASN A C 1
ATOM 6713 O O . ASN A 1 812 ? -20.768 -13.237 -6.448 1.00 71.88 812 ASN A O 1
ATOM 6717 N N . SER A 1 813 ? -20.554 -14.493 -8.296 1.00 59.28 813 SER A N 1
ATOM 6718 C CA . SER A 1 813 ? -19.860 -15.607 -7.627 1.00 59.28 813 SER A CA 1
ATOM 6719 C C . SER A 1 813 ? -18.529 -15.168 -7.018 1.00 59.28 813 SER A C 1
ATOM 6721 O O . SER A 1 813 ? -18.244 -15.461 -5.857 1.00 59.28 813 SER A O 1
ATOM 6723 N N . ASN A 1 814 ? -17.758 -14.400 -7.792 1.00 52.88 814 ASN A N 1
ATOM 6724 C CA . ASN A 1 814 ? -16.434 -13.902 -7.434 1.00 52.88 814 ASN A CA 1
ATOM 6725 C C . ASN A 1 814 ? -16.528 -12.760 -6.408 1.00 52.88 814 ASN A C 1
ATOM 6727 O O . ASN A 1 814 ? -15.554 -12.449 -5.727 1.00 52.88 814 ASN A O 1
ATOM 6731 N N . TYR A 1 815 ? -17.718 -12.168 -6.251 1.00 40.00 815 TYR A N 1
ATOM 6732 C CA . TYR A 1 815 ? -18.011 -11.189 -5.208 1.00 40.00 815 TYR A CA 1
ATOM 6733 C C . TYR A 1 815 ? -18.564 -11.798 -3.917 1.00 40.00 815 TYR A C 1
ATOM 6735 O O . TYR A 1 815 ? -18.281 -11.277 -2.838 1.00 40.00 815 TYR A O 1
ATOM 6743 N N . PHE A 1 816 ? -19.396 -12.843 -3.997 1.00 32.16 816 PHE A N 1
ATOM 6744 C CA . PHE A 1 816 ? -20.037 -13.444 -2.829 1.00 32.16 816 PHE A CA 1
ATOM 6745 C C . PHE A 1 816 ? -20.612 -14.838 -3.147 1.00 32.16 816 PHE A C 1
ATOM 6747 O O . PHE A 1 816 ? -21.652 -14.953 -3.804 1.00 32.16 816 PHE A O 1
ATOM 6754 N N . SER A 1 817 ? -20.039 -15.889 -2.545 1.00 36.22 817 SER A N 1
ATOM 6755 C CA . SER A 1 817 ? -20.553 -17.277 -2.511 1.00 36.22 817 SER A CA 1
ATOM 6756 C C . SER A 1 817 ? -21.832 -17.436 -1.665 1.00 36.22 817 SER A C 1
ATOM 6758 O O . SER A 1 817 ? -22.017 -18.381 -0.903 1.00 36.22 817 SER A O 1
ATOM 6760 N N . MET A 1 818 ? -22.718 -16.451 -1.767 1.00 37.41 818 MET A N 1
ATOM 6761 C CA . MET A 1 818 ? -23.985 -16.374 -1.060 1.00 37.41 818 MET A CA 1
ATOM 6762 C C . MET A 1 818 ? -25.028 -15.550 -1.817 1.00 37.41 818 MET A C 1
ATOM 6764 O O . MET A 1 818 ? -26.191 -15.700 -1.494 1.00 37.41 818 MET A O 1
ATOM 6768 N N . LYS A 1 819 ? -24.701 -14.674 -2.787 1.00 41.69 819 LYS A N 1
ATOM 6769 C CA . LYS A 1 819 ? -25.720 -13.725 -3.294 1.00 41.69 819 LYS A CA 1
ATOM 6770 C C . LYS A 1 819 ? -26.762 -14.387 -4.201 1.00 41.69 819 LYS A C 1
ATOM 6772 O O . LYS A 1 819 ? -27.949 -14.251 -3.928 1.00 41.69 819 LYS A O 1
ATOM 6777 N N . TYR A 1 820 ? -26.337 -15.167 -5.197 1.00 45.12 820 TYR A N 1
ATOM 6778 C CA . TYR A 1 820 ? -27.269 -15.977 -5.993 1.00 45.12 820 TYR A CA 1
ATOM 6779 C C . TYR A 1 820 ? -27.773 -17.211 -5.257 1.00 45.12 820 TYR A C 1
ATOM 6781 O O . TYR A 1 820 ? -28.926 -17.567 -5.445 1.00 45.12 820 TYR A O 1
ATOM 6789 N N . TYR A 1 821 ? -26.992 -17.796 -4.343 1.00 46.69 821 TYR A N 1
ATOM 6790 C CA . TYR A 1 821 ? -27.534 -18.805 -3.431 1.00 46.69 821 TYR A CA 1
ATOM 6791 C C . TYR A 1 821 ? -28.653 -18.224 -2.556 1.00 46.69 821 TYR A C 1
ATOM 6793 O O . TYR A 1 821 ? -29.659 -18.885 -2.382 1.00 46.69 821 TYR A O 1
ATOM 6801 N N . ILE A 1 822 ? -28.554 -16.977 -2.080 1.00 49.22 822 ILE A N 1
ATOM 6802 C CA . ILE A 1 822 ? -29.632 -16.298 -1.346 1.00 49.22 822 ILE A CA 1
ATOM 6803 C C . ILE A 1 822 ? -30.802 -15.939 -2.262 1.00 49.22 822 ILE A C 1
ATOM 6805 O O . ILE A 1 822 ? -31.928 -16.077 -1.815 1.00 49.22 822 ILE A O 1
ATOM 6809 N N . ILE A 1 823 ? -30.592 -15.501 -3.509 1.00 53.50 823 ILE A N 1
ATOM 6810 C CA . ILE A 1 823 ? -31.715 -15.198 -4.417 1.00 53.50 823 ILE A CA 1
ATOM 6811 C C . ILE A 1 823 ? -32.432 -16.485 -4.841 1.00 53.50 823 ILE A C 1
ATOM 6813 O O . ILE A 1 823 ? -33.646 -16.551 -4.703 1.00 53.50 823 ILE A O 1
ATOM 6817 N N . PHE A 1 824 ? -31.705 -17.529 -5.247 1.00 49.41 824 PHE A N 1
ATOM 6818 C CA . PHE A 1 824 ? -32.273 -18.828 -5.617 1.00 49.41 824 PHE A CA 1
ATOM 6819 C C . PHE A 1 824 ? -32.897 -19.546 -4.413 1.00 49.41 824 PHE A C 1
ATOM 6821 O O . PHE A 1 824 ? -34.022 -20.007 -4.512 1.00 49.41 824 PHE A O 1
ATOM 6828 N N . PHE A 1 825 ? -32.271 -19.548 -3.227 1.00 55.19 825 PHE A N 1
ATOM 6829 C CA . PHE A 1 825 ? -32.947 -19.992 -1.995 1.00 55.19 825 PHE A CA 1
ATOM 6830 C C . PHE A 1 825 ? -33.975 -18.981 -1.461 1.00 55.19 825 PHE A C 1
ATOM 6832 O O . PHE A 1 825 ? -34.612 -19.287 -0.464 1.00 55.19 825 PHE A O 1
ATOM 6839 N N . ILE A 1 826 ? -34.183 -17.799 -2.047 1.00 62.03 826 ILE A N 1
ATOM 6840 C CA . ILE A 1 826 ? -35.354 -16.966 -1.730 1.00 62.03 826 ILE A CA 1
ATOM 6841 C C . ILE A 1 826 ? -36.485 -17.303 -2.692 1.00 62.03 826 ILE A C 1
ATOM 6843 O O . ILE A 1 826 ? -37.571 -17.587 -2.208 1.00 62.03 826 ILE A O 1
ATOM 6847 N N . SER A 1 827 ? -36.257 -17.365 -4.006 1.00 57.69 827 SER A N 1
ATOM 6848 C CA . SER A 1 827 ? -37.293 -17.767 -4.965 1.00 57.69 827 SER A CA 1
ATOM 6849 C C . SER A 1 827 ? -37.734 -19.214 -4.739 1.00 57.69 827 SER A C 1
ATOM 6851 O O . SER A 1 827 ? -38.925 -19.453 -4.565 1.00 57.69 827 SER A O 1
ATOM 6853 N N . LEU A 1 828 ? -36.803 -20.163 -4.611 1.00 56.72 828 LEU A N 1
ATOM 6854 C CA . LEU A 1 828 ? -37.110 -21.569 -4.338 1.00 56.72 828 LEU A CA 1
ATOM 6855 C C . LEU A 1 828 ? -37.739 -21.759 -2.950 1.00 56.72 828 LEU A C 1
ATOM 6857 O O . LEU A 1 828 ? -38.702 -22.501 -2.827 1.00 56.72 828 LEU A O 1
ATOM 6861 N N . PHE A 1 829 ? -37.274 -21.062 -1.905 1.00 58.38 829 PHE A N 1
ATOM 6862 C CA . PHE A 1 829 ? -37.888 -21.159 -0.568 1.00 58.38 829 PHE A CA 1
ATOM 6863 C C . PHE A 1 829 ? -39.208 -20.384 -0.461 1.00 58.38 829 PHE A C 1
ATOM 6865 O O . PHE A 1 829 ? -39.946 -20.651 0.474 1.00 58.38 829 PHE A O 1
ATOM 6872 N N . VAL A 1 830 ? -39.524 -19.455 -1.373 1.00 63.06 830 VAL A N 1
ATOM 6873 C CA . VAL A 1 830 ? -40.858 -18.835 -1.500 1.00 63.06 830 VAL A CA 1
ATOM 6874 C C . VAL A 1 830 ? -41.798 -19.760 -2.272 1.00 63.06 830 VAL A C 1
ATOM 6876 O O . VAL A 1 830 ? -42.889 -20.032 -1.785 1.00 63.06 830 VAL A O 1
ATOM 6879 N N . CYS A 1 831 ? -41.365 -20.332 -3.399 1.00 53.69 831 CYS A N 1
ATOM 6880 C CA . CYS A 1 831 ? -42.158 -21.312 -4.147 1.00 53.69 831 CYS A CA 1
ATOM 6881 C C . CYS A 1 831 ? -42.444 -22.559 -3.293 1.00 53.69 831 CYS A C 1
ATOM 6883 O O . CYS A 1 831 ? -43.589 -22.982 -3.191 1.00 53.69 831 CYS A O 1
ATOM 6885 N N . LEU A 1 832 ? -41.440 -23.091 -2.585 1.00 53.69 832 LEU A N 1
ATOM 6886 C CA . LEU A 1 832 ? -41.613 -24.214 -1.658 1.00 53.69 832 LEU A CA 1
ATOM 6887 C C . LEU A 1 832 ? -42.320 -23.824 -0.346 1.00 53.69 832 LEU A C 1
ATOM 6889 O O . LEU A 1 832 ? -42.950 -24.693 0.247 1.00 53.69 832 LEU A O 1
ATOM 6893 N N . PHE A 1 833 ? -42.305 -22.555 0.097 1.00 53.16 833 PHE A N 1
ATOM 6894 C CA . PHE A 1 833 ? -43.223 -22.119 1.168 1.00 53.16 833 PHE A CA 1
ATOM 6895 C C . PHE A 1 833 ? -44.677 -22.186 0.699 1.00 53.16 833 PHE A C 1
ATOM 6897 O O . PHE A 1 833 ? -45.539 -22.652 1.437 1.00 53.16 833 PHE A O 1
ATOM 6904 N N . ASN A 1 834 ? -44.934 -21.729 -0.526 1.00 51.38 834 ASN A N 1
ATOM 6905 C CA . ASN A 1 834 ? -46.283 -21.592 -1.063 1.00 51.38 834 ASN A CA 1
ATOM 6906 C C . ASN A 1 834 ? -46.870 -22.922 -1.572 1.00 51.38 834 ASN A C 1
ATOM 6908 O O . ASN A 1 834 ? -48.087 -23.043 -1.629 1.00 51.38 834 ASN A O 1
ATOM 6912 N N . LEU A 1 835 ? -46.032 -23.910 -1.918 1.00 46.66 835 LEU A N 1
ATOM 6913 C CA . LEU A 1 835 ? -46.465 -25.204 -2.472 1.00 46.66 835 LEU A CA 1
ATOM 6914 C C . LEU A 1 835 ? -46.163 -26.422 -1.584 1.00 46.66 835 LEU A C 1
ATOM 6916 O O . LEU A 1 835 ? -46.793 -27.456 -1.763 1.00 46.66 835 LEU A O 1
ATOM 6920 N N . ASN A 1 836 ? -45.224 -26.333 -0.635 1.00 45.81 836 ASN A N 1
ATOM 6921 C CA . ASN A 1 836 ? -44.757 -27.489 0.147 1.00 45.81 836 ASN A CA 1
ATOM 6922 C C . ASN A 1 836 ? -44.704 -27.247 1.667 1.00 45.81 836 ASN A C 1
ATOM 6924 O O . ASN A 1 836 ? -44.077 -28.014 2.392 1.00 45.81 836 ASN A O 1
ATOM 6928 N N . LEU A 1 837 ? -45.372 -26.198 2.173 1.00 41.12 837 LEU A N 1
ATOM 6929 C CA . LEU A 1 837 ? -45.573 -25.987 3.616 1.00 41.12 837 LEU A CA 1
ATOM 6930 C C . LEU A 1 837 ? -47.032 -26.017 4.076 1.00 41.12 837 LEU A C 1
ATOM 6932 O O . LEU A 1 837 ? -47.365 -25.546 5.165 1.00 41.12 837 LEU A O 1
ATOM 6936 N N . SER A 1 838 ? -47.835 -26.805 3.365 1.00 39.62 838 SER A N 1
ATOM 6937 C CA . SER A 1 838 ? -48.524 -27.864 4.098 1.00 39.62 838 SER A CA 1
ATOM 6938 C C . SER A 1 838 ? -47.463 -28.843 4.640 1.00 39.62 838 SER A C 1
ATOM 6940 O O . SER A 1 838 ? -46.832 -29.564 3.879 1.00 39.62 838 SER A O 1
ATOM 6942 N N . LYS A 1 839 ? -47.244 -28.834 5.964 1.00 33.72 839 LYS A N 1
ATOM 6943 C CA . LYS A 1 839 ? -46.506 -29.857 6.744 1.00 33.72 839 LYS A CA 1
ATOM 6944 C C . LYS A 1 839 ? -44.999 -30.120 6.440 1.00 33.72 839 LYS A C 1
ATOM 6946 O O . LYS A 1 839 ? -44.646 -31.257 6.149 1.00 33.72 839 LYS A O 1
ATOM 6951 N N . ASN A 1 840 ? -44.073 -29.178 6.731 1.00 34.22 840 ASN A N 1
ATOM 6952 C CA . ASN A 1 840 ? -42.810 -29.536 7.446 1.00 34.22 840 ASN A CA 1
ATOM 6953 C C . ASN A 1 840 ? -41.975 -28.370 8.055 1.00 34.22 840 ASN A C 1
ATOM 6955 O O . ASN A 1 840 ? -41.690 -27.359 7.425 1.00 34.22 840 ASN A O 1
ATOM 6959 N N . ASN A 1 841 ? -41.530 -28.474 9.315 1.00 30.92 841 ASN A N 1
ATOM 6960 C CA . ASN A 1 841 ? -41.059 -27.306 10.096 1.00 30.92 841 ASN A CA 1
ATOM 6961 C C . ASN A 1 841 ? -39.552 -26.946 9.972 1.00 30.92 841 ASN A C 1
ATOM 6963 O O . ASN A 1 841 ? -38.726 -27.357 10.787 1.00 30.92 841 ASN A O 1
ATOM 6967 N N . GLY A 1 842 ? -39.191 -26.042 9.052 1.00 37.97 842 GLY A N 1
ATOM 6968 C CA . GLY A 1 842 ? -37.829 -25.483 8.911 1.00 37.97 842 GLY A CA 1
ATOM 6969 C C . GLY A 1 842 ? -37.561 -24.159 9.659 1.00 37.97 842 GLY A C 1
ATOM 6970 O O . GLY A 1 842 ? -37.352 -23.121 9.026 1.00 37.97 842 GLY A O 1
ATOM 6971 N N . ARG A 1 843 ? -37.553 -24.140 11.004 1.00 48.78 843 ARG A N 1
ATOM 6972 C CA . ARG A 1 843 ? -37.396 -22.889 11.795 1.00 48.78 843 ARG A CA 1
ATOM 6973 C C . ARG A 1 843 ? -36.040 -22.190 11.566 1.00 48.78 843 ARG A C 1
ATOM 6975 O O . ARG A 1 843 ? -34.993 -22.740 11.900 1.00 48.78 843 ARG A O 1
ATOM 6982 N N . LYS A 1 844 ? -36.051 -20.948 11.058 1.00 64.56 844 LYS A N 1
ATOM 6983 C CA . LYS A 1 844 ? -34.864 -20.069 10.907 1.00 64.56 844 LYS A CA 1
ATOM 6984 C C . LYS A 1 844 ? -34.436 -19.443 12.250 1.00 64.56 844 LYS A C 1
ATOM 6986 O O . LYS A 1 844 ? -35.248 -19.315 13.165 1.00 64.56 844 LYS A O 1
ATOM 6991 N N . ARG A 1 845 ? -33.168 -19.007 12.360 1.00 85.12 845 ARG A N 1
ATOM 6992 C CA . ARG A 1 845 ? -32.652 -18.236 13.517 1.00 85.12 845 ARG A CA 1
ATOM 6993 C C . ARG A 1 845 ? -33.488 -16.969 13.744 1.00 85.12 845 ARG A C 1
ATOM 6995 O O . ARG A 1 845 ? -33.676 -16.198 12.805 1.00 85.12 845 ARG A O 1
ATOM 7002 N N . LYS A 1 846 ? -33.930 -16.717 14.981 1.00 90.62 846 LYS A N 1
ATOM 7003 C CA . LYS A 1 846 ? -34.770 -15.560 15.349 1.00 90.62 846 LYS A CA 1
ATOM 7004 C C . LYS A 1 846 ? -34.047 -14.659 16.348 1.00 90.62 846 LYS A C 1
ATOM 7006 O O . LYS A 1 846 ? -33.706 -15.122 17.428 1.00 90.62 846 LYS A O 1
ATOM 7011 N N . LEU A 1 847 ? -33.858 -13.376 16.028 1.00 94.50 847 LEU A N 1
ATOM 7012 C CA . LEU A 1 847 ? -33.440 -12.376 17.020 1.00 94.50 847 LEU A CA 1
ATOM 7013 C C . LEU A 1 847 ? -34.560 -12.212 18.062 1.00 94.50 847 LEU A C 1
ATOM 7015 O O . LEU A 1 847 ? -35.718 -12.036 17.681 1.00 94.50 847 LEU A O 1
ATOM 7019 N N . VAL A 1 848 ? -34.234 -12.296 19.354 1.00 94.19 848 VAL A N 1
ATOM 7020 C CA . VAL A 1 848 ? -35.215 -12.191 20.455 1.00 94.19 848 VAL A CA 1
ATOM 7021 C C . VAL A 1 848 ? -34.938 -11.042 21.423 1.00 94.19 848 VAL A C 1
ATOM 7023 O O . VAL A 1 848 ? -35.867 -10.579 22.076 1.00 94.19 848 VAL A O 1
ATOM 7026 N N . LEU A 1 849 ? -33.697 -10.558 21.502 1.00 96.50 849 LEU A N 1
ATOM 7027 C CA . LEU A 1 849 ? -33.321 -9.369 22.268 1.00 96.50 849 LEU A CA 1
ATOM 7028 C C . LEU A 1 849 ? -32.112 -8.698 21.603 1.00 96.50 849 LEU A C 1
ATOM 7030 O O . LEU A 1 849 ? -31.191 -9.388 21.171 1.00 96.50 849 LEU A O 1
ATOM 7034 N N . ALA A 1 850 ? -32.086 -7.369 21.534 1.00 97.25 850 ALA A N 1
ATOM 7035 C CA . ALA A 1 850 ? -30.887 -6.613 21.175 1.00 97.25 850 ALA A CA 1
ATOM 7036 C C . ALA A 1 850 ? -30.633 -5.486 22.180 1.00 97.25 850 ALA A C 1
ATOM 7038 O O . ALA A 1 850 ? -31.532 -4.710 22.489 1.00 97.25 850 ALA A O 1
ATOM 7039 N N . GLN A 1 851 ? -29.405 -5.393 22.681 1.00 97.31 851 GLN A N 1
ATOM 7040 C CA . GLN A 1 851 ? -28.999 -4.396 23.669 1.00 97.31 851 GLN A CA 1
ATOM 7041 C C . GLN A 1 851 ? -27.877 -3.537 23.086 1.00 97.31 851 GLN A C 1
ATOM 7043 O O . GLN A 1 851 ? -26.8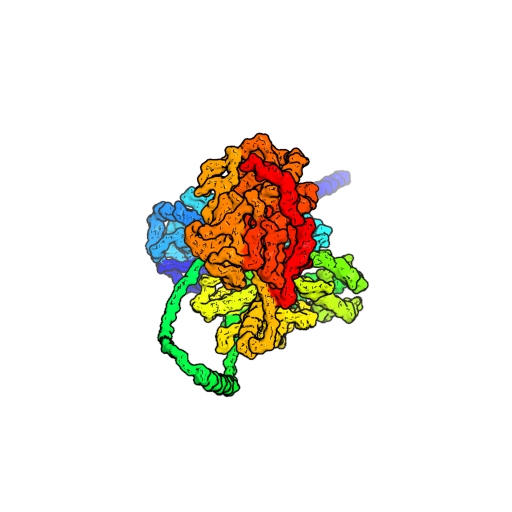91 -4.081 22.590 1.00 97.31 851 GLN A O 1
ATOM 7048 N N . VAL A 1 852 ? -28.031 -2.213 23.086 1.00 97.25 852 VAL A N 1
ATOM 7049 C CA . VAL A 1 852 ? -27.139 -1.292 22.364 1.00 97.25 852 VAL A CA 1
ATOM 7050 C C . VAL A 1 852 ? -26.554 -0.246 23.300 1.00 97.25 852 VAL A C 1
ATOM 7052 O O . VAL A 1 852 ? -27.258 0.642 23.767 1.00 97.25 852 VAL A O 1
ATOM 7055 N N . VAL A 1 853 ? -25.247 -0.305 23.518 1.00 96.50 853 VAL A N 1
ATOM 7056 C CA . VAL A 1 853 ? -24.496 0.717 24.254 1.00 96.50 853 VAL A CA 1
ATOM 7057 C C . VAL A 1 853 ? -23.858 1.655 23.234 1.00 96.50 853 VAL A C 1
ATOM 7059 O O . VAL A 1 853 ? -23.254 1.183 22.269 1.00 96.50 853 VAL A O 1
ATOM 7062 N N . PHE A 1 854 ? -23.987 2.972 23.397 1.00 96.62 854 PHE A N 1
ATOM 7063 C CA . PHE A 1 854 ? -23.401 3.938 22.464 1.00 96.62 854 PHE A CA 1
ATOM 7064 C C . PHE A 1 854 ? -22.719 5.117 23.161 1.00 96.62 854 PHE A C 1
ATOM 7066 O O . PHE A 1 854 ? -23.246 5.661 24.129 1.00 96.62 854 PHE A O 1
ATOM 7073 N N . ARG A 1 855 ? -21.559 5.545 22.636 1.00 94.94 855 ARG A N 1
ATOM 7074 C CA . ARG A 1 855 ? -20.926 6.816 23.026 1.00 94.94 855 ARG A CA 1
ATOM 7075 C C . ARG A 1 855 ? -21.838 7.956 22.581 1.00 94.94 855 ARG A C 1
ATOM 7077 O O . ARG A 1 855 ? -22.367 7.913 21.468 1.00 94.94 855 ARG A O 1
ATOM 7084 N N . HIS A 1 856 ? -21.975 8.982 23.415 1.00 95.06 856 HIS A N 1
ATOM 7085 C CA . HIS A 1 856 ? -22.594 10.250 23.027 1.00 95.06 856 HIS A CA 1
ATOM 7086 C C . HIS A 1 856 ? -22.018 10.821 21.715 1.00 95.06 856 HIS A C 1
ATOM 7088 O O . HIS A 1 856 ? -20.948 10.428 21.229 1.00 95.06 856 HIS A O 1
ATOM 7094 N N . GLY A 1 857 ? -22.754 11.756 21.123 1.00 93.75 857 GLY A N 1
ATOM 7095 C CA . GLY A 1 857 ? -22.272 12.517 19.974 1.00 93.75 857 GLY A CA 1
ATOM 7096 C C . GLY A 1 857 ? -21.117 13.453 20.343 1.00 93.75 857 GLY A C 1
ATOM 7097 O O . GLY A 1 857 ? -20.664 13.520 21.489 1.00 93.75 857 GLY A O 1
ATOM 7098 N N . GLU A 1 858 ? -20.636 14.169 19.341 1.00 93.12 858 GLU A N 1
ATOM 7099 C CA . GLU A 1 858 ? -19.669 15.252 19.485 1.00 93.12 858 GLU A CA 1
ATOM 7100 C C . GLU A 1 858 ? -20.138 16.339 20.461 1.00 93.12 858 GLU A C 1
ATOM 7102 O O . GLU A 1 858 ? -21.332 16.591 20.618 1.00 93.12 858 GLU A O 1
ATOM 7107 N N . ARG A 1 859 ? -19.184 16.944 21.168 1.00 93.56 859 ARG A N 1
ATOM 7108 C CA . ARG A 1 859 ? -19.423 17.863 22.285 1.00 93.56 859 ARG A CA 1
ATOM 7109 C C . ARG A 1 859 ? -18.360 18.952 22.330 1.00 93.56 859 ARG A C 1
ATOM 7111 O O . ARG A 1 859 ? -17.265 18.742 21.812 1.00 93.56 859 ARG A O 1
ATOM 7118 N N . ALA A 1 860 ? -18.646 20.039 23.037 1.00 93.12 860 ALA A N 1
ATOM 7119 C CA . ALA A 1 860 ? -17.622 20.990 23.458 1.00 93.12 860 ALA A CA 1
ATOM 7120 C C . ALA A 1 860 ? -16.555 20.311 24.368 1.00 93.12 860 ALA A C 1
ATOM 7122 O O . ALA A 1 860 ? -16.798 19.219 24.919 1.00 93.12 860 ALA A O 1
ATOM 7123 N N . PRO A 1 861 ? -15.362 20.917 24.553 1.00 92.31 861 PRO A N 1
ATOM 7124 C CA . PRO A 1 861 ? -14.372 20.452 25.530 1.00 92.31 861 PRO A CA 1
ATOM 7125 C C . PRO A 1 861 ? -14.978 20.326 26.931 1.00 92.31 861 PRO A C 1
ATOM 7127 O O . PRO A 1 861 ? -15.883 21.081 27.271 1.00 92.31 861 PRO A O 1
ATOM 7130 N N . LEU A 1 862 ? -14.498 19.397 27.769 1.00 91.56 862 LEU A N 1
ATOM 7131 C CA . LEU A 1 862 ? -14.989 19.313 29.158 1.00 91.56 862 LEU A CA 1
ATOM 7132 C C . LEU A 1 862 ? -14.570 20.533 29.990 1.00 91.56 862 LEU A C 1
ATOM 7134 O O . LEU A 1 862 ? -15.348 21.006 30.812 1.00 91.56 862 LEU A O 1
ATOM 7138 N N . LYS A 1 863 ? -13.343 21.015 29.765 1.00 92.88 863 LYS A N 1
ATOM 7139 C CA . LYS A 1 863 ? -12.805 22.312 30.192 1.00 92.88 863 LYS A CA 1
ATOM 7140 C C . LYS A 1 863 ? -11.780 22.769 29.146 1.00 92.88 863 LYS A C 1
ATOM 7142 O O . LYS A 1 863 ? -11.262 21.943 28.388 1.00 92.88 863 LYS A O 1
ATOM 7147 N N . THR A 1 864 ? -11.459 24.053 29.137 1.00 92.25 864 THR A N 1
ATOM 7148 C CA . THR A 1 864 ? -10.237 24.597 28.525 1.00 92.25 864 THR A CA 1
ATOM 7149 C C . THR A 1 864 ? -9.108 24.625 29.572 1.00 92.25 864 THR A C 1
ATOM 7151 O O . THR A 1 864 ? -9.338 24.316 30.746 1.00 92.25 864 THR A O 1
ATOM 7154 N N . TYR A 1 865 ? -7.871 24.927 29.170 1.00 92.94 865 TYR A N 1
ATOM 7155 C CA . TYR A 1 865 ? -6.742 25.156 30.091 1.00 92.94 865 TYR A CA 1
ATOM 7156 C C . TYR A 1 865 ? -6.330 26.639 30.094 1.00 92.94 865 TYR A C 1
ATOM 7158 O O . TYR A 1 865 ? -6.756 27.406 29.235 1.00 92.94 865 TYR A O 1
ATOM 7166 N N . GLN A 1 866 ? -5.543 27.076 31.084 1.00 92.56 866 GLN A N 1
ATOM 7167 C CA . GLN A 1 866 ? -5.302 28.508 31.332 1.00 92.56 866 GLN A CA 1
ATOM 7168 C C . GLN A 1 866 ? -4.685 29.234 30.125 1.00 92.56 866 GLN A C 1
ATOM 7170 O O . GLN A 1 866 ? -5.125 30.334 29.803 1.00 92.56 866 GLN A O 1
ATOM 7175 N N . ASN A 1 867 ? -3.737 28.588 29.438 1.00 94.12 867 ASN A N 1
ATOM 7176 C CA . ASN A 1 867 ? -3.054 29.120 28.252 1.00 94.12 867 ASN A CA 1
ATOM 7177 C C . ASN A 1 867 ? -3.601 28.508 26.941 1.00 94.12 867 ASN A C 1
ATOM 7179 O O . ASN A 1 867 ? -2.856 28.283 25.983 1.00 94.12 867 ASN A O 1
ATOM 7183 N N . ASP A 1 868 ? -4.887 28.149 26.911 1.00 93.25 868 ASP A N 1
ATOM 7184 C CA . ASP A 1 868 ? -5.568 27.652 25.713 1.00 93.25 868 ASP A CA 1
ATOM 7185 C C . ASP A 1 868 ? -5.903 28.826 24.774 1.00 93.25 868 ASP A C 1
ATOM 7187 O O . ASP A 1 868 ? -6.635 29.724 25.191 1.00 93.25 868 ASP A O 1
ATOM 7191 N N . PRO A 1 869 ? -5.428 28.856 23.510 1.00 91.94 869 PRO A N 1
ATOM 7192 C CA . PRO A 1 869 ? -5.818 29.908 22.567 1.00 91.94 869 PRO A CA 1
ATOM 7193 C C . PRO A 1 869 ? -7.330 29.937 22.291 1.00 91.94 869 PRO A C 1
ATOM 7195 O O . PRO A 1 869 ? -7.838 30.952 21.829 1.00 91.94 869 PRO A O 1
ATOM 7198 N N . TYR A 1 870 ? -8.056 28.860 22.612 1.00 92.25 870 TYR A N 1
ATOM 7199 C CA . TYR A 1 870 ? -9.513 28.780 22.507 1.00 92.25 870 TYR A CA 1
ATOM 7200 C C . TYR A 1 870 ? -10.212 28.822 23.877 1.00 92.25 870 TYR A C 1
ATOM 7202 O O . TYR A 1 870 ? -11.367 28.416 23.987 1.00 92.25 870 TYR A O 1
ATOM 7210 N N . LYS A 1 871 ? -9.545 29.323 24.933 1.00 90.75 871 LYS A N 1
ATOM 7211 C CA . LYS A 1 871 ? -10.103 29.412 26.299 1.00 90.75 871 LYS A CA 1
ATOM 7212 C C . LYS A 1 871 ? -11.481 30.082 26.334 1.00 90.75 871 LYS A C 1
ATOM 7214 O O . LYS A 1 871 ? -12.375 29.567 27.003 1.00 90.75 871 LYS A O 1
ATOM 7219 N N . ASN A 1 872 ? -11.616 31.184 25.594 1.00 90.31 872 ASN A N 1
ATOM 7220 C CA . ASN A 1 872 ? -12.810 32.028 25.499 1.00 90.31 872 ASN A CA 1
ATOM 7221 C C . ASN A 1 872 ? -13.527 31.873 24.137 1.00 90.31 872 ASN A C 1
ATOM 7223 O O . ASN A 1 872 ? -14.272 32.758 23.734 1.00 90.31 872 ASN A O 1
ATOM 7227 N N . TYR A 1 873 ? -13.258 30.798 23.388 1.00 90.19 873 TYR A N 1
ATOM 7228 C CA . TYR A 1 873 ? -13.922 30.540 22.107 1.00 90.19 873 TYR A CA 1
ATOM 7229 C C . TYR A 1 873 ? -15.401 30.201 22.334 1.00 90.19 873 TYR A C 1
ATOM 7231 O O . TYR A 1 873 ? -15.713 29.423 23.239 1.00 90.19 873 TYR A O 1
ATOM 7239 N N . ASP A 1 874 ? -16.300 30.747 21.511 1.00 90.50 874 ASP A N 1
ATOM 7240 C CA . ASP A 1 874 ? -17.707 30.351 21.537 1.00 90.50 874 ASP A CA 1
ATOM 7241 C C . ASP A 1 874 ? -17.892 28.993 20.846 1.00 90.50 874 ASP A C 1
ATOM 7243 O O . ASP A 1 874 ? -17.690 28.838 19.643 1.00 90.50 874 ASP A O 1
ATOM 7247 N N . TRP A 1 875 ? -18.289 27.989 21.626 1.00 85.44 875 TRP A N 1
ATOM 7248 C CA . TRP A 1 875 ? -18.564 26.636 21.139 1.00 85.44 875 TRP A CA 1
ATOM 7249 C C . TRP A 1 875 ? -20.004 26.477 20.613 1.00 85.44 875 TRP A C 1
ATOM 7251 O O . TRP A 1 875 ? -20.393 25.364 20.249 1.00 85.44 875 TRP A O 1
ATOM 7261 N N . GLY A 1 876 ? -20.817 27.542 20.648 1.00 85.69 876 GLY A N 1
ATOM 7262 C CA . GLY A 1 876 ? -22.256 27.558 20.360 1.00 85.69 876 GLY A CA 1
ATOM 7263 C C . GLY A 1 876 ? -23.119 26.839 21.407 1.00 85.69 876 GLY A C 1
ATOM 7264 O O . GLY A 1 876 ? -24.344 26.841 21.313 1.00 85.69 876 GLY A O 1
ATOM 7265 N N . VAL A 1 877 ? -22.488 26.185 22.389 1.00 89.50 877 VAL A N 1
ATOM 7266 C CA . VAL A 1 877 ? -23.099 25.426 23.488 1.00 89.50 877 VAL A CA 1
ATOM 7267 C C . VAL A 1 877 ? -22.161 25.432 24.713 1.00 89.50 877 VAL A C 1
ATOM 7269 O O . VAL A 1 877 ? -20.943 25.524 24.539 1.00 89.50 877 VAL A O 1
ATOM 7272 N N . PRO A 1 878 ? -22.655 25.281 25.959 1.00 91.56 878 PRO A N 1
ATOM 7273 C CA . PRO A 1 878 ? -21.793 25.259 27.145 1.00 91.56 878 PRO A CA 1
ATOM 7274 C C . PRO A 1 878 ? -20.760 24.118 27.144 1.00 91.56 878 PRO A C 1
ATOM 7276 O O . PRO A 1 878 ? -20.996 23.034 26.598 1.00 91.56 878 PRO A O 1
ATOM 7279 N N . LEU A 1 879 ? -19.622 24.322 27.818 1.00 91.88 879 LEU A N 1
ATOM 7280 C CA . LEU A 1 879 ? -18.547 23.325 27.907 1.00 91.88 879 LEU A CA 1
ATOM 7281 C C . LEU A 1 879 ? -19.065 21.952 28.384 1.00 91.88 879 LEU A C 1
ATOM 7283 O O . LEU A 1 879 ? -19.829 21.824 29.339 1.00 91.88 879 LEU A O 1
ATOM 7287 N N . GLY A 1 880 ? -18.650 20.895 27.686 1.00 90.00 880 GLY A N 1
ATOM 7288 C CA . GLY A 1 880 ? -19.031 19.511 27.960 1.00 90.00 880 GLY A CA 1
ATOM 7289 C C . GLY A 1 880 ? -20.451 19.087 27.548 1.00 90.00 880 GLY A C 1
ATOM 7290 O O . GLY A 1 880 ? -20.788 17.917 27.788 1.00 90.00 880 GLY A O 1
ATOM 7291 N N . THR A 1 881 ? -21.248 19.968 26.928 1.00 92.50 881 THR A N 1
ATOM 7292 C CA . THR A 1 881 ? -22.572 19.666 26.332 1.00 92.50 881 THR A CA 1
ATOM 7293 C C . THR A 1 881 ? -22.468 19.259 24.853 1.00 92.50 881 THR A C 1
ATOM 7295 O O . THR A 1 881 ? -21.403 19.379 24.241 1.00 92.50 881 THR A O 1
ATOM 7298 N N . LEU A 1 882 ? -23.537 18.684 24.292 1.00 92.56 882 LEU A N 1
ATOM 7299 C CA . LEU A 1 882 ? -23.546 18.108 22.943 1.00 92.56 882 LEU A CA 1
ATOM 7300 C C . LEU A 1 882 ? -23.617 19.196 21.852 1.00 92.56 882 LEU A C 1
ATOM 7302 O O . LEU A 1 882 ? -24.501 20.045 21.893 1.00 92.56 882 LEU A O 1
ATOM 7306 N N . THR A 1 883 ? -22.746 19.147 20.836 1.00 92.81 883 THR A N 1
ATOM 7307 C CA . THR A 1 883 ? -22.843 20.079 19.694 1.00 92.81 883 THR A CA 1
ATOM 7308 C C . THR A 1 883 ? -24.019 19.712 18.790 1.00 92.81 883 THR A C 1
ATOM 7310 O O . THR A 1 883 ? -24.498 18.574 18.784 1.00 92.81 883 THR A O 1
ATOM 7313 N N . GLU A 1 884 ? -24.455 20.645 17.945 1.00 91.69 884 GLU A N 1
ATOM 7314 C CA . GLU A 1 884 ? -25.499 20.394 16.943 1.00 91.69 884 GLU A CA 1
ATOM 7315 C C . GLU A 1 884 ? -25.081 19.281 15.949 1.00 91.69 884 GLU A C 1
ATOM 7317 O O . GLU A 1 884 ? -25.871 18.391 15.611 1.00 91.69 884 GLU A O 1
ATOM 7322 N N . THR A 1 885 ? -23.786 19.203 15.616 1.00 92.69 885 THR A N 1
ATOM 7323 C CA . THR A 1 885 ? -23.169 18.056 14.929 1.00 92.69 885 THR A CA 1
ATOM 7324 C C . THR A 1 885 ? -23.298 16.755 15.733 1.00 92.69 885 THR A C 1
ATOM 7326 O O . THR A 1 885 ? -23.658 15.718 15.168 1.00 92.69 885 THR A O 1
ATOM 7329 N N . GLY A 1 886 ? -23.076 16.777 17.050 1.00 93.31 886 GLY A N 1
ATOM 7330 C CA . GLY A 1 886 ? -23.285 15.631 17.939 1.00 93.31 886 GLY A CA 1
ATOM 7331 C C . GLY A 1 886 ? -24.738 15.145 17.987 1.00 93.31 886 GLY A C 1
ATOM 7332 O O . GLY A 1 886 ? -24.987 13.938 17.892 1.00 93.31 886 GLY A O 1
ATOM 7333 N N . VAL A 1 887 ? -25.705 16.067 18.025 1.00 94.00 887 VAL A N 1
ATOM 7334 C CA . VAL A 1 887 ? -27.141 15.765 17.880 1.00 94.00 887 VAL A CA 1
ATOM 7335 C C . VAL A 1 887 ? -27.397 15.057 16.544 1.00 94.00 887 VAL A C 1
ATOM 7337 O O . VAL A 1 887 ? -27.969 13.962 16.523 1.00 94.00 887 VAL A O 1
ATOM 7340 N N . LYS A 1 888 ? -26.914 15.622 15.428 1.00 94.62 888 LYS A N 1
ATOM 7341 C CA . LYS A 1 888 ? -27.051 15.052 14.073 1.00 94.62 888 LYS A CA 1
ATOM 7342 C C . LYS A 1 888 ? -26.416 13.657 13.956 1.00 94.62 888 LYS A C 1
ATOM 7344 O O . LYS A 1 888 ? -27.005 12.759 13.345 1.00 94.62 888 LYS A O 1
ATOM 7349 N N . GLN A 1 889 ? -25.249 13.428 14.567 1.00 95.56 889 GLN A N 1
ATOM 7350 C CA . GLN A 1 889 ? -24.573 12.121 14.609 1.00 95.56 889 GLN A CA 1
ATOM 7351 C C . GLN A 1 889 ? -25.425 11.044 15.308 1.00 95.56 889 GLN A C 1
ATOM 7353 O O . GLN A 1 889 ? -25.522 9.916 14.808 1.00 95.56 889 GLN A O 1
ATOM 7358 N N . ILE A 1 890 ? -26.065 11.380 16.433 1.00 96.88 890 ILE A N 1
ATOM 7359 C CA . ILE A 1 890 ? -26.849 10.432 17.237 1.00 96.88 890 ILE A CA 1
ATOM 7360 C C . ILE A 1 890 ? -28.274 10.244 16.691 1.00 96.88 890 ILE A C 1
ATOM 7362 O O . ILE A 1 890 ? -28.770 9.115 16.661 1.00 96.88 890 ILE A O 1
ATOM 7366 N N . GLU A 1 891 ? -28.903 11.277 16.121 1.00 95.81 891 GLU A N 1
ATOM 7367 C CA . GLU A 1 891 ? -30.117 11.086 15.317 1.00 95.81 891 GLU A CA 1
ATOM 7368 C C . GLU A 1 891 ? -29.869 10.117 14.155 1.00 95.81 891 GLU A C 1
ATOM 7370 O O . GLU A 1 891 ? -30.709 9.267 13.853 1.00 95.81 891 GLU A O 1
ATOM 7375 N N . ARG A 1 892 ? -28.709 10.215 13.491 1.00 96.19 892 ARG A N 1
ATOM 7376 C CA . ARG A 1 892 ? -28.335 9.303 12.404 1.00 96.19 892 ARG A CA 1
ATOM 7377 C C . ARG A 1 892 ? -28.125 7.873 12.904 1.00 96.19 892 ARG A C 1
ATOM 7379 O O . ARG A 1 892 ? -28.525 6.937 12.207 1.00 96.19 892 ARG A O 1
ATOM 7386 N N . LEU A 1 893 ? -27.573 7.692 14.109 1.00 97.19 893 LEU A N 1
ATOM 7387 C CA . LEU A 1 893 ? -27.539 6.392 14.783 1.00 97.19 893 LEU A CA 1
ATOM 7388 C C . LEU A 1 893 ? -28.967 5.856 14.965 1.00 97.19 893 LEU A C 1
ATOM 7390 O O . LEU A 1 893 ? -29.269 4.782 14.448 1.00 97.19 893 LEU A O 1
ATOM 7394 N N . GLY A 1 894 ? -29.872 6.631 15.572 1.00 96.88 894 GLY A N 1
ATOM 7395 C CA . GLY A 1 894 ? -31.286 6.268 15.732 1.00 96.88 894 GLY A CA 1
ATOM 7396 C C . GLY A 1 894 ? -31.962 5.875 14.413 1.00 96.88 894 GLY A C 1
ATOM 7397 O O . GLY A 1 894 ? -32.530 4.787 14.304 1.00 96.88 894 GLY A O 1
ATOM 7398 N N . LYS A 1 895 ? -31.813 6.696 13.365 1.00 96.38 895 LYS A N 1
ATOM 7399 C CA . LYS A 1 895 ? -32.371 6.455 12.018 1.00 96.38 895 LYS A CA 1
ATOM 7400 C C . LYS A 1 895 ? -31.840 5.154 11.398 1.00 96.38 895 LYS A C 1
ATOM 7402 O O . LYS A 1 895 ? -32.594 4.432 10.743 1.00 96.38 895 LYS A O 1
ATOM 7407 N N . ASN A 1 896 ? -30.569 4.811 11.622 1.00 96.56 896 ASN A N 1
ATOM 7408 C CA . ASN A 1 896 ? -29.977 3.554 11.150 1.00 96.56 896 ASN A CA 1
ATOM 7409 C C . ASN A 1 896 ? -30.373 2.341 12.013 1.00 96.56 896 ASN A C 1
ATOM 7411 O O . ASN A 1 896 ? -30.584 1.254 11.472 1.00 96.56 896 ASN A O 1
ATOM 7415 N N . LEU A 1 897 ? -30.572 2.509 13.322 1.00 96.62 897 LEU A N 1
ATOM 7416 C CA . LEU A 1 897 ? -31.057 1.435 14.195 1.00 96.62 897 LEU A CA 1
ATOM 7417 C C . LEU A 1 897 ? -32.560 1.168 14.030 1.00 96.62 897 LEU A C 1
ATOM 7419 O O . LEU A 1 897 ? -32.964 0.011 14.128 1.00 96.62 897 LEU A O 1
ATOM 7423 N N . ARG A 1 898 ? -33.365 2.157 13.610 1.00 96.38 898 ARG A N 1
ATOM 7424 C CA . ARG A 1 898 ? -34.736 1.929 13.112 1.00 96.38 898 ARG A CA 1
ATOM 7425 C C . ARG A 1 898 ? -34.738 1.025 11.875 1.00 96.38 898 ARG A C 1
ATOM 7427 O O . ARG A 1 898 ? -35.547 0.104 11.791 1.00 96.38 898 ARG A O 1
ATOM 7434 N N . LYS A 1 899 ? -33.813 1.229 10.923 1.00 94.88 899 LYS A N 1
ATOM 7435 C CA . LYS A 1 899 ? -33.658 0.309 9.775 1.00 94.88 899 LYS A CA 1
ATOM 7436 C C . LYS A 1 899 ? -33.331 -1.111 10.259 1.00 94.88 899 LYS A C 1
ATOM 7438 O O . LYS A 1 899 ? -33.948 -2.060 9.790 1.00 94.88 899 LYS A O 1
ATOM 7443 N N . ARG A 1 900 ? -32.407 -1.258 11.218 1.00 94.75 900 ARG A N 1
ATOM 7444 C CA . ARG A 1 900 ? -31.972 -2.564 11.739 1.00 94.75 900 ARG A CA 1
ATOM 7445 C C . ARG A 1 900 ? -33.065 -3.289 12.537 1.00 94.75 900 ARG A C 1
ATOM 7447 O O . ARG A 1 900 ? -33.476 -4.376 12.146 1.00 94.75 900 ARG A O 1
ATOM 7454 N N . TYR A 1 901 ? -33.546 -2.710 13.633 1.00 96.00 901 TYR A N 1
ATOM 7455 C CA . TYR A 1 901 ? -34.347 -3.437 14.627 1.00 96.00 901 TYR A CA 1
ATOM 7456 C C . TYR A 1 901 ? -35.863 -3.311 14.441 1.00 96.00 901 TYR A C 1
ATOM 7458 O O . TYR A 1 901 ? -36.574 -4.274 14.721 1.00 96.00 901 TYR A O 1
ATOM 7466 N N . VAL A 1 902 ? -36.346 -2.186 13.899 1.00 95.19 902 VAL A N 1
ATOM 7467 C CA . VAL A 1 902 ? -37.775 -1.986 13.589 1.00 95.19 902 VAL A CA 1
ATOM 7468 C C . VAL A 1 902 ? -38.115 -2.527 12.197 1.00 95.19 902 VAL A C 1
ATOM 7470 O O . VAL A 1 902 ? -39.041 -3.318 12.060 1.00 95.19 902 VAL A O 1
ATOM 7473 N N . LYS A 1 903 ? -37.367 -2.151 11.145 1.00 92.44 903 LYS A N 1
ATOM 7474 C CA . LYS A 1 903 ? -37.685 -2.589 9.768 1.00 92.44 903 LYS A CA 1
ATOM 7475 C C . LYS A 1 903 ? -37.209 -4.007 9.432 1.00 92.44 903 LYS A C 1
ATOM 7477 O O . LYS A 1 903 ? -38.011 -4.795 8.942 1.00 92.44 903 LYS A O 1
ATOM 7482 N N . ILE A 1 904 ? -35.923 -4.314 9.633 1.00 91.06 904 ILE A N 1
ATOM 7483 C CA . ILE A 1 904 ? -35.326 -5.584 9.176 1.00 91.06 904 ILE A CA 1
ATOM 7484 C C . ILE A 1 904 ? -35.641 -6.732 10.143 1.00 91.06 904 ILE A C 1
ATOM 7486 O O . ILE A 1 904 ? -36.193 -7.742 9.719 1.00 91.06 904 ILE A O 1
ATOM 7490 N N . PHE A 1 905 ? -35.323 -6.590 11.434 1.00 92.31 905 PHE A N 1
ATOM 7491 C CA . PHE A 1 905 ? -35.550 -7.668 12.409 1.00 92.31 905 PHE A CA 1
ATOM 7492 C C . PHE A 1 905 ? -36.951 -7.694 13.033 1.00 92.31 905 PHE A C 1
ATOM 7494 O O . PHE A 1 905 ? -37.320 -8.722 13.594 1.00 92.31 905 PHE A O 1
ATOM 7501 N N . LYS A 1 906 ? -37.717 -6.595 12.948 1.00 93.56 906 LYS A N 1
ATOM 7502 C CA . LYS A 1 906 ? -39.074 -6.456 13.514 1.00 93.56 906 LYS A CA 1
ATOM 7503 C C . LYS A 1 906 ? -39.182 -6.897 14.988 1.00 93.56 906 LYS A C 1
ATOM 7505 O O . LYS A 1 906 ? -40.159 -7.524 15.382 1.00 93.56 906 LYS A O 1
ATOM 7510 N N . ILE A 1 907 ? -38.163 -6.587 15.797 1.00 93.81 907 ILE A N 1
ATOM 7511 C CA . ILE A 1 907 ? -38.157 -6.894 17.241 1.00 93.81 907 ILE A CA 1
ATOM 7512 C C . ILE A 1 907 ? -38.790 -5.785 18.093 1.00 93.81 907 ILE A C 1
ATOM 7514 O O . ILE A 1 907 ? -39.137 -6.032 19.244 1.00 93.81 907 ILE A O 1
ATOM 7518 N N . VAL A 1 908 ? -38.946 -4.584 17.528 1.00 93.94 908 VAL A N 1
ATOM 7519 C CA . VAL A 1 908 ? -39.641 -3.443 18.138 1.00 93.94 908 VAL A CA 1
ATOM 7520 C C . VAL A 1 908 ? -40.602 -2.839 17.117 1.00 93.94 908 VAL A C 1
ATOM 7522 O O . VAL A 1 908 ? -40.284 -2.758 15.926 1.00 93.94 908 VAL A O 1
ATOM 7525 N N . SER A 1 909 ? -41.755 -2.404 17.604 1.00 93.44 909 SER A N 1
ATOM 7526 C CA . SER A 1 909 ? -42.828 -1.715 16.904 1.00 93.44 909 SER A CA 1
ATOM 7527 C C . SER A 1 909 ? -42.381 -0.406 16.245 1.00 93.44 909 SER A C 1
ATOM 7529 O O . SER A 1 909 ? -41.357 0.204 16.565 1.00 93.44 909 SER A O 1
ATOM 7531 N N . SER A 1 910 ? -43.174 0.056 15.275 1.00 92.31 910 SER A N 1
ATOM 7532 C CA . SER A 1 910 ? -42.910 1.309 14.561 1.00 92.31 910 SER A CA 1
ATOM 7533 C C . SER A 1 910 ? -43.175 2.554 15.420 1.00 92.31 910 SER A C 1
ATOM 7535 O O . SER A 1 910 ? -42.487 3.563 15.228 1.00 92.31 910 SER A O 1
ATOM 7537 N N . LYS A 1 911 ? -44.120 2.468 16.363 1.00 92.38 911 LYS A N 1
ATOM 7538 C CA . LYS A 1 911 ? -44.390 3.426 17.449 1.00 92.38 911 LYS A CA 1
ATOM 7539 C C . LYS A 1 911 ? -43.732 2.937 18.754 1.00 92.38 911 LYS A C 1
ATOM 7541 O O . LYS A 1 911 ? -43.384 1.764 18.857 1.00 92.38 911 LYS A O 1
ATOM 7546 N N . TYR A 1 912 ? -43.560 3.823 19.736 1.00 92.19 912 TYR A N 1
ATOM 7547 C CA . TYR A 1 912 ? -43.035 3.460 21.059 1.00 92.19 912 TYR A CA 1
ATOM 7548 C C . TYR A 1 912 ? -44.008 2.547 21.826 1.00 92.19 912 TYR A C 1
ATOM 7550 O O . TYR A 1 912 ? -45.215 2.776 21.807 1.00 92.19 912 TYR A O 1
ATOM 7558 N N . ASN A 1 913 ? -43.473 1.545 22.531 1.00 91.69 913 ASN A N 1
ATOM 7559 C CA . ASN A 1 913 ? -44.221 0.677 23.440 1.00 91.69 913 ASN A CA 1
ATOM 7560 C C . ASN A 1 913 ? -43.371 0.361 24.683 1.00 91.69 913 ASN A C 1
ATOM 7562 O O . ASN A 1 913 ? -42.309 -0.259 24.570 1.00 91.69 913 ASN A O 1
ATOM 7566 N N . LYS A 1 914 ? -43.860 0.726 25.878 1.00 90.06 914 LYS A N 1
ATOM 7567 C CA . LYS A 1 914 ? -43.159 0.497 27.157 1.00 90.06 914 LYS A CA 1
ATOM 7568 C C . LYS A 1 914 ? -42.922 -0.983 27.499 1.00 90.06 914 LYS A C 1
ATOM 7570 O O . LYS A 1 914 ? -42.058 -1.281 28.313 1.00 90.06 914 LYS A O 1
ATOM 7575 N N . LYS A 1 915 ? -43.648 -1.915 26.866 1.00 91.38 915 LYS A N 1
ATOM 7576 C CA . LYS A 1 915 ? -43.433 -3.369 27.010 1.00 91.38 915 LYS A CA 1
ATOM 7577 C C . LYS A 1 915 ? -42.304 -3.912 26.119 1.00 91.38 915 LYS A C 1
ATOM 7579 O O . LYS A 1 915 ? -41.876 -5.042 26.310 1.00 91.38 915 LYS A O 1
ATOM 7584 N N . GLU A 1 916 ? -41.812 -3.143 25.145 1.00 93.62 916 GLU A N 1
ATOM 7585 C CA . GLU A 1 916 ? -40.852 -3.631 24.139 1.00 93.62 916 GLU A CA 1
ATOM 7586 C C . GLU A 1 916 ? -39.441 -3.051 24.283 1.00 93.62 916 GLU A C 1
ATOM 7588 O O . GLU A 1 916 ? -38.470 -3.741 23.959 1.00 93.62 916 GLU A O 1
ATOM 7593 N N . ILE A 1 917 ? -39.323 -1.800 24.737 1.00 94.31 917 ILE A N 1
ATOM 7594 C CA . ILE A 1 917 ? -38.067 -1.041 24.764 1.00 94.31 917 ILE A CA 1
ATOM 7595 C C . ILE A 1 917 ? -37.763 -0.454 26.148 1.00 94.31 917 ILE A C 1
ATOM 7597 O O . ILE A 1 917 ? -38.605 0.205 26.754 1.00 94.31 917 ILE A O 1
ATOM 7601 N N . LEU A 1 918 ? -36.513 -0.614 26.586 1.00 93.69 918 LEU A N 1
ATOM 7602 C CA . LEU A 1 918 ? -35.931 0.066 27.741 1.00 93.69 918 LEU A CA 1
ATOM 7603 C C . LEU A 1 918 ? -34.854 1.064 27.284 1.00 93.69 918 LEU A C 1
ATOM 7605 O O . LEU A 1 918 ? -34.001 0.730 26.456 1.00 93.69 918 LEU A O 1
ATOM 7609 N N . VAL A 1 919 ? -34.875 2.282 27.827 1.00 94.12 919 VAL A N 1
ATOM 7610 C CA . VAL A 1 919 ? -33.907 3.342 27.507 1.00 94.12 919 VAL A CA 1
ATOM 7611 C C . VAL A 1 919 ? -33.175 3.750 28.780 1.00 94.12 919 VAL A C 1
ATOM 7613 O O . VAL A 1 919 ? -33.804 4.136 29.762 1.00 94.12 919 VAL A O 1
ATOM 7616 N N . ARG A 1 920 ? -31.845 3.667 28.752 1.00 93.38 920 ARG A N 1
ATOM 7617 C CA . ARG A 1 920 ? -30.942 4.087 29.825 1.00 93.38 920 ARG A CA 1
ATOM 7618 C C . ARG A 1 920 ? -29.936 5.132 29.334 1.00 93.38 920 ARG A C 1
ATOM 7620 O O . ARG A 1 920 ? -29.621 5.206 28.144 1.00 93.38 920 ARG A O 1
ATOM 7627 N N . SER A 1 921 ? -29.417 5.926 30.259 1.00 93.62 921 SER A N 1
ATOM 7628 C CA . SER A 1 921 ? -28.360 6.919 30.053 1.00 93.62 921 SER A CA 1
ATOM 7629 C C . SER A 1 921 ? -27.492 7.012 31.307 1.00 93.62 921 SER A C 1
ATOM 7631 O O . SER A 1 921 ? -27.952 6.670 32.391 1.00 93.62 921 SER A O 1
ATOM 7633 N N . THR A 1 922 ? -26.269 7.532 31.203 1.00 91.25 922 THR A N 1
ATOM 7634 C CA . THR A 1 922 ? -25.628 8.150 32.379 1.00 91.25 922 THR A CA 1
ATOM 7635 C C . THR A 1 922 ? -26.293 9.491 32.711 1.00 91.25 922 THR A C 1
ATOM 7637 O O . THR A 1 922 ? -26.948 10.091 31.853 1.00 91.25 922 THR A O 1
ATOM 7640 N N . ASN A 1 923 ? -26.102 10.005 33.929 1.00 89.00 923 ASN A N 1
ATOM 7641 C CA . ASN A 1 923 ? -26.737 11.246 34.404 1.00 89.00 923 ASN A CA 1
ATOM 7642 C C . ASN A 1 923 ? -26.178 12.563 33.815 1.00 89.00 923 ASN A C 1
ATOM 7644 O O . ASN A 1 923 ? -26.443 13.635 34.353 1.00 89.00 923 ASN A O 1
ATOM 7648 N N . LYS A 1 924 ? -25.362 12.519 32.754 1.00 91.31 924 LYS A N 1
ATOM 7649 C CA . LYS A 1 924 ? -24.735 13.718 32.172 1.00 91.31 924 LYS A CA 1
ATOM 7650 C C . LYS A 1 924 ? -25.582 14.272 31.028 1.00 91.31 924 LYS A C 1
ATOM 7652 O O . LYS A 1 924 ? -26.044 13.517 30.178 1.00 91.31 924 LYS A O 1
ATOM 7657 N N . ASN A 1 925 ? -25.716 15.597 30.945 1.00 91.31 925 ASN A N 1
ATOM 7658 C CA . ASN A 1 925 ? -26.577 16.251 29.949 1.00 91.31 925 ASN A CA 1
ATOM 7659 C C . ASN A 1 925 ? -26.297 15.761 28.517 1.00 91.31 925 ASN A C 1
ATOM 7661 O O . ASN A 1 925 ? -27.207 15.258 27.869 1.00 91.31 925 ASN A O 1
ATOM 7665 N N . ARG A 1 926 ? -25.026 15.709 28.090 1.00 93.50 926 ARG A N 1
ATOM 7666 C CA . ARG A 1 926 ? -24.617 15.170 26.774 1.00 93.50 926 ARG A CA 1
ATOM 7667 C C . ARG A 1 926 ? -25.074 13.737 26.463 1.00 93.50 926 ARG A C 1
ATOM 7669 O O . ARG A 1 926 ? -25.268 13.400 25.293 1.00 93.50 926 ARG A O 1
ATOM 7676 N N . THR A 1 927 ? -25.219 12.862 27.460 1.00 94.56 927 THR A N 1
ATOM 7677 C CA . THR A 1 927 ? -25.710 11.484 27.269 1.00 94.56 927 THR A CA 1
ATOM 7678 C C . THR A 1 927 ? -27.234 11.429 27.307 1.00 94.56 927 THR A C 1
ATOM 7680 O O . THR A 1 927 ? -27.812 10.767 26.447 1.00 94.56 927 THR A O 1
ATOM 7683 N N . LEU A 1 928 ? -27.893 12.220 28.160 1.00 93.75 928 LEU A N 1
ATOM 7684 C CA . LEU A 1 928 ? -29.354 12.395 28.165 1.00 93.75 928 LEU A CA 1
ATOM 7685 C C . LEU A 1 928 ? -29.863 13.032 26.853 1.00 93.75 928 LEU A C 1
ATOM 7687 O O . LEU A 1 928 ? -30.818 12.552 26.243 1.00 93.75 928 LEU A O 1
ATOM 7691 N N . GLU A 1 929 ? -29.180 14.065 26.359 1.00 93.62 929 GLU A N 1
ATOM 7692 C CA . GLU A 1 929 ? -29.364 14.681 25.038 1.00 93.62 929 GLU A CA 1
ATOM 7693 C C . GLU A 1 929 ? -29.147 13.666 23.916 1.00 93.62 929 GLU A C 1
ATOM 7695 O O . GLU A 1 929 ? -29.953 13.590 22.988 1.00 93.62 929 GLU A O 1
ATOM 7700 N N . SER A 1 930 ? -28.112 12.826 24.023 1.00 96.19 930 SER A N 1
ATOM 7701 C CA . SER A 1 930 ? -27.875 11.745 23.065 1.00 96.19 930 SER A CA 1
ATOM 7702 C C . SER A 1 930 ? -28.980 10.677 23.118 1.00 96.19 930 SER A C 1
ATOM 7704 O O . SER A 1 930 ? -29.414 10.212 22.070 1.00 96.19 930 SER A O 1
ATOM 7706 N N . ALA A 1 931 ? -29.517 10.317 24.287 1.00 96.00 931 ALA A N 1
ATOM 7707 C CA . ALA A 1 931 ? -30.670 9.417 24.392 1.00 96.00 931 ALA A CA 1
ATOM 7708 C C . ALA A 1 931 ? -31.925 10.024 23.730 1.00 96.00 931 ALA A C 1
ATOM 7710 O O . ALA A 1 931 ? -32.592 9.357 22.935 1.00 96.00 931 ALA A O 1
ATOM 7711 N N . ARG A 1 932 ? -32.194 11.317 23.960 1.00 95.56 932 ARG A N 1
ATOM 7712 C CA . ARG A 1 932 ? -33.281 12.074 23.308 1.00 95.56 932 ARG A CA 1
ATOM 7713 C C . ARG A 1 932 ? -33.088 12.167 21.785 1.00 95.56 932 ARG A C 1
ATOM 7715 O O . ARG A 1 932 ? -34.029 11.922 21.033 1.00 95.56 932 ARG A O 1
ATOM 7722 N N . ALA A 1 933 ? -31.879 12.454 21.300 1.00 95.56 933 ALA A N 1
ATOM 7723 C CA . ALA A 1 933 ? -31.554 12.481 19.868 1.00 95.56 933 ALA A CA 1
ATOM 7724 C C . ALA A 1 933 ? -31.646 11.084 19.223 1.00 95.56 933 ALA A C 1
ATOM 7726 O O . ALA A 1 933 ? -32.162 10.932 18.113 1.00 95.56 933 ALA A O 1
ATOM 7727 N N . PHE A 1 934 ? -31.222 10.035 19.934 1.00 96.94 934 PHE A N 1
ATOM 7728 C CA . PHE A 1 934 ? -31.375 8.655 19.482 1.00 96.94 934 PHE A CA 1
ATOM 7729 C C . PHE A 1 934 ? -32.857 8.325 19.295 1.00 96.94 934 PHE A C 1
ATOM 7731 O O . PHE A 1 934 ? -33.230 7.813 18.242 1.00 96.94 934 PHE A O 1
ATOM 7738 N N . LEU A 1 935 ? -33.710 8.674 20.264 1.00 96.25 935 LEU A N 1
ATOM 7739 C CA . LEU A 1 935 ? -35.153 8.439 20.205 1.00 96.25 935 LEU A CA 1
ATOM 7740 C C . LEU A 1 935 ? -35.843 9.241 19.092 1.00 96.25 935 LEU A C 1
ATOM 7742 O O . LEU A 1 935 ? -36.644 8.656 18.357 1.00 96.25 935 LEU A O 1
ATOM 7746 N N . ARG A 1 936 ? -35.474 10.518 18.880 1.00 95.25 936 ARG A N 1
ATOM 7747 C CA . ARG A 1 936 ? -35.888 11.299 17.694 1.00 95.25 936 ARG A CA 1
ATOM 7748 C C . ARG A 1 936 ? -35.607 10.526 16.407 1.00 95.25 936 ARG A C 1
ATOM 7750 O O . ARG A 1 936 ? -36.514 10.285 15.611 1.00 95.25 936 ARG A O 1
ATOM 7757 N N . GLY A 1 937 ? -34.376 10.041 16.236 1.00 94.94 937 GLY A N 1
ATOM 7758 C CA . GLY A 1 937 ? -33.990 9.259 15.063 1.00 94.94 937 GLY A CA 1
ATOM 7759 C C . GLY A 1 937 ? -34.650 7.875 14.961 1.00 94.94 937 GLY A C 1
ATOM 7760 O O . GLY A 1 937 ? -35.008 7.439 13.864 1.00 94.94 937 GLY A O 1
ATOM 7761 N N . PHE A 1 938 ? -34.814 7.175 16.085 1.00 95.81 938 PHE A N 1
ATOM 7762 C CA . PHE A 1 938 ? -35.281 5.787 16.146 1.00 95.81 938 PHE A CA 1
ATOM 7763 C C . PHE A 1 938 ? -36.798 5.659 15.985 1.00 95.81 938 PHE A C 1
ATOM 7765 O O . PHE A 1 938 ? -37.262 4.705 15.356 1.00 95.81 938 PHE A O 1
ATOM 7772 N N . TYR A 1 939 ? -37.572 6.633 16.473 1.00 94.88 939 TYR A N 1
ATOM 7773 C CA . TYR A 1 939 ? -39.031 6.671 16.330 1.00 94.88 939 TYR A CA 1
ATOM 7774 C C . TYR A 1 939 ? -39.549 7.671 15.280 1.00 94.88 939 TYR A C 1
ATOM 7776 O O . TYR A 1 939 ? -40.722 7.593 14.931 1.00 94.88 939 TYR A O 1
ATOM 7784 N N . LYS A 1 940 ? -38.681 8.513 14.690 1.00 91.25 940 LYS A N 1
ATOM 7785 C CA . LYS A 1 940 ? -39.040 9.665 13.829 1.00 91.25 940 LYS A CA 1
ATOM 7786 C C . LYS A 1 940 ? -39.872 10.736 14.564 1.00 91.25 940 LYS A C 1
ATOM 7788 O O . LYS A 1 940 ? -40.834 11.261 14.010 1.00 91.25 940 LYS A O 1
ATOM 7793 N N . LEU A 1 941 ? -39.525 11.038 15.811 1.00 89.50 941 LEU A N 1
ATOM 7794 C CA . LEU A 1 941 ? -40.258 12.021 16.617 1.00 89.50 941 LEU A CA 1
ATOM 7795 C C . LEU A 1 941 ? -39.845 13.452 16.243 1.00 89.50 941 LEU A C 1
ATOM 7797 O O . LEU A 1 941 ? -38.661 13.710 16.022 1.00 89.50 941 LEU A O 1
ATOM 7801 N N . LYS A 1 942 ? -40.818 14.370 16.211 1.00 82.31 942 LYS A N 1
ATOM 7802 C CA . LYS A 1 942 ? -40.578 15.819 16.293 1.00 82.31 942 LYS A CA 1
ATOM 7803 C C . LYS A 1 942 ? -40.421 16.207 17.774 1.00 82.31 942 LYS A C 1
ATOM 7805 O O . LYS A 1 942 ? -41.004 15.549 18.632 1.00 82.31 942 LYS A O 1
ATOM 7810 N N . GLY A 1 943 ? -39.669 17.270 18.064 1.00 76.62 943 GLY A N 1
ATOM 7811 C CA . GLY A 1 943 ? -39.505 17.797 19.427 1.00 76.62 943 GLY A CA 1
ATOM 7812 C C . GLY A 1 943 ? -38.728 16.886 20.391 1.00 76.62 943 GLY A C 1
ATOM 7813 O O . GLY A 1 943 ? -38.008 15.969 19.981 1.00 76.62 943 GLY A O 1
ATOM 7814 N N . ILE A 1 944 ? -38.849 17.166 21.691 1.00 73.81 944 ILE A N 1
ATOM 7815 C CA . ILE A 1 944 ? -38.232 16.378 22.768 1.00 73.81 944 ILE A CA 1
ATOM 7816 C C . ILE A 1 944 ? -39.075 15.110 23.005 1.00 73.81 944 ILE A C 1
ATOM 7818 O O . ILE A 1 944 ? -40.270 15.223 23.268 1.00 73.81 944 ILE A O 1
ATOM 7822 N N . PRO A 1 945 ? -38.497 13.894 22.945 1.00 75.94 945 PRO A N 1
ATOM 7823 C CA . PRO A 1 945 ? -39.252 12.670 23.203 1.00 75.94 945 PRO A CA 1
ATOM 7824 C C . PRO A 1 945 ? -39.730 12.569 24.656 1.00 75.94 945 PRO A C 1
ATOM 7826 O O . PRO A 1 945 ? -38.909 12.400 25.558 1.00 75.94 945 PRO A O 1
ATOM 7829 N N . ASN A 1 946 ? -41.049 12.565 24.870 1.00 84.81 946 ASN A N 1
ATOM 7830 C CA . ASN A 1 946 ? -41.655 12.146 26.137 1.00 84.81 946 ASN A CA 1
ATOM 7831 C C . ASN A 1 946 ? -41.648 10.607 26.241 1.00 84.81 946 ASN A C 1
ATOM 7833 O O . ASN A 1 946 ? -42.661 9.930 26.069 1.00 84.81 946 ASN A O 1
ATOM 7837 N N . ILE A 1 947 ? -40.448 10.050 26.404 1.00 90.38 947 ILE A N 1
ATOM 7838 C CA . ILE A 1 947 ? -40.176 8.623 26.591 1.00 90.38 947 ILE A CA 1
ATOM 7839 C C . ILE A 1 947 ? -39.229 8.513 27.794 1.00 90.38 947 ILE A C 1
ATOM 7841 O O . ILE A 1 947 ? -38.177 9.158 27.760 1.00 90.38 947 ILE A O 1
ATOM 7845 N N . PRO A 1 948 ? -39.546 7.706 28.825 1.00 91.75 948 PRO A N 1
ATOM 7846 C CA . PRO A 1 948 ? -38.690 7.557 29.998 1.00 91.75 948 PRO A CA 1
ATOM 7847 C C . PRO A 1 948 ? -37.258 7.138 29.643 1.00 91.75 948 PRO A C 1
ATOM 7849 O O . PRO A 1 948 ? -37.048 6.177 28.900 1.00 91.75 948 PRO A O 1
ATOM 7852 N N . ILE A 1 949 ? -36.282 7.854 30.204 1.00 92.88 949 ILE A N 1
ATOM 7853 C CA . ILE A 1 949 ? -34.849 7.554 30.125 1.00 92.88 949 ILE A CA 1
ATOM 7854 C C . ILE A 1 949 ? -34.368 7.347 31.557 1.00 92.88 949 ILE A C 1
ATOM 7856 O O . ILE A 1 949 ? -34.304 8.299 32.330 1.00 92.88 949 ILE A O 1
ATOM 7860 N N . LEU A 1 950 ? -34.036 6.109 31.907 1.00 91.69 950 LEU A N 1
ATOM 7861 C CA . LEU A 1 950 ? -33.535 5.774 33.236 1.00 91.69 950 LEU A CA 1
ATOM 7862 C C . LEU A 1 950 ? -32.047 6.132 33.361 1.00 91.69 950 LEU A C 1
ATOM 7864 O O . LEU A 1 950 ? -31.267 5.895 32.437 1.00 91.69 950 LEU A O 1
ATOM 7868 N N . TYR A 1 951 ? -31.648 6.667 34.510 1.00 90.50 951 TYR A N 1
ATOM 7869 C CA . TYR A 1 951 ? -30.252 6.986 34.846 1.00 90.50 951 TYR A CA 1
ATOM 7870 C C . TYR A 1 951 ? -29.820 6.403 36.204 1.00 90.50 951 TYR A C 1
ATOM 7872 O O . TYR A 1 951 ? -28.789 6.792 36.751 1.00 90.50 951 TYR A O 1
ATOM 7880 N N . ASP A 1 952 ? -30.603 5.446 36.714 1.00 86.12 952 ASP A N 1
ATOM 7881 C CA . ASP A 1 952 ? -30.265 4.579 37.845 1.00 86.12 952 ASP A CA 1
ATOM 7882 C C . ASP A 1 952 ? -28.994 3.746 37.587 1.00 86.12 952 ASP A C 1
ATOM 7884 O O . ASP A 1 952 ? -28.677 3.402 36.442 1.00 86.12 952 ASP A O 1
ATOM 7888 N N . PHE A 1 953 ? -28.291 3.364 38.656 1.00 82.38 953 PHE A N 1
ATOM 7889 C CA . PHE A 1 953 ? -27.213 2.377 38.613 1.00 82.38 953 PHE A CA 1
ATOM 7890 C C . PHE A 1 953 ? -27.811 0.969 38.571 1.00 82.38 953 PHE A C 1
ATOM 7892 O O . PHE A 1 953 ? -27.788 0.209 39.535 1.00 82.38 953 PHE A O 1
ATOM 7899 N N . PHE A 1 954 ? -28.411 0.643 37.428 1.00 79.75 954 PHE A N 1
ATOM 7900 C CA . PHE A 1 954 ? -29.027 -0.656 37.152 1.00 79.75 954 PHE A CA 1
ATOM 7901 C C . PHE A 1 954 ? -30.068 -1.070 38.205 1.00 79.75 954 PHE A C 1
ATOM 7903 O O . PHE A 1 954 ? -30.138 -2.232 38.588 1.00 79.75 954 PHE A O 1
ATOM 7910 N N . GLY A 1 955 ? -30.879 -0.094 38.625 1.00 72.56 955 GLY A N 1
ATOM 7911 C CA . GLY A 1 955 ? -31.952 -0.185 39.621 1.00 72.56 955 GLY A CA 1
ATOM 7912 C C . GLY A 1 955 ? -31.545 0.127 41.064 1.00 72.56 955 GLY A C 1
ATOM 7913 O O . GLY A 1 955 ? -32.426 0.281 41.902 1.00 72.56 955 GLY A O 1
ATOM 7914 N N . ILE A 1 956 ? -30.252 0.301 41.353 1.00 78.75 956 ILE A N 1
ATOM 7915 C CA . ILE A 1 956 ? -29.811 0.994 42.572 1.00 78.75 956 ILE A CA 1
ATOM 7916 C C . ILE A 1 956 ? -30.041 2.506 42.346 1.00 78.75 956 ILE A C 1
ATOM 7918 O O . ILE A 1 956 ? -29.648 3.012 41.289 1.00 78.75 956 ILE A O 1
ATOM 7922 N N . PRO A 1 957 ? -30.654 3.254 43.289 1.00 79.94 957 PRO A N 1
ATOM 7923 C CA . PRO A 1 957 ? -31.070 4.653 43.090 1.00 79.94 957 PRO A CA 1
ATOM 7924 C C . PRO A 1 957 ? -29.921 5.682 43.028 1.00 79.94 957 PRO A C 1
ATOM 7926 O O . PRO A 1 957 ? -30.163 6.886 43.005 1.00 79.94 957 PRO A O 1
ATOM 7929 N N . VAL A 1 958 ? -28.667 5.232 42.950 1.00 82.62 958 VAL A N 1
ATOM 7930 C CA . VAL A 1 958 ? -27.489 6.084 42.734 1.00 82.62 958 VAL A CA 1
ATOM 7931 C C . VAL A 1 958 ? -27.356 6.413 41.233 1.00 82.62 958 VAL A C 1
ATOM 7933 O O . VAL A 1 958 ? -27.570 5.528 40.403 1.00 82.62 958 VAL A O 1
ATOM 7936 N N . PRO A 1 959 ? -26.973 7.638 40.824 1.00 84.69 959 PRO A N 1
ATOM 7937 C CA . PRO A 1 959 ? -26.846 7.975 39.405 1.00 84.69 959 PRO A CA 1
ATOM 7938 C C . PRO A 1 959 ? -25.715 7.224 38.673 1.00 84.69 959 PRO A C 1
ATOM 7940 O O . PRO A 1 959 ? -24.540 7.311 39.044 1.00 84.69 959 PRO A O 1
ATOM 7943 N N . TYR A 1 960 ? -26.042 6.552 37.565 1.00 84.00 960 TYR A N 1
ATOM 7944 C CA . TYR A 1 960 ? -25.062 5.870 36.714 1.00 84.00 960 TYR A CA 1
ATOM 7945 C C . TYR A 1 960 ? -24.159 6.864 35.972 1.00 84.00 960 TYR A C 1
ATOM 7947 O O . TYR A 1 960 ? -24.617 7.791 35.296 1.00 84.00 960 TYR A O 1
ATOM 7955 N N . MET A 1 961 ? -22.850 6.638 36.068 1.00 84.75 961 MET A N 1
ATOM 7956 C CA . MET A 1 961 ? -21.789 7.392 35.395 1.00 84.75 961 MET A CA 1
ATOM 7957 C C . MET A 1 961 ? -20.724 6.450 34.804 1.00 84.75 961 MET A C 1
ATOM 7959 O O . MET A 1 961 ? -19.565 6.825 34.674 1.00 84.75 961 MET A O 1
ATOM 7963 N N . GLY A 1 962 ? -21.094 5.215 34.454 1.00 78.31 962 GLY A N 1
ATOM 7964 C CA . GLY A 1 962 ? -20.120 4.149 34.200 1.00 78.31 962 GLY A CA 1
ATOM 7965 C C . GLY A 1 962 ? -19.488 3.647 35.499 1.00 78.31 962 GLY A C 1
ATOM 7966 O O . GLY A 1 962 ? -20.062 3.809 36.580 1.00 78.31 962 GLY A O 1
ATOM 7967 N N . GLY A 1 963 ? -18.284 3.082 35.407 1.00 75.25 963 GLY A N 1
ATOM 7968 C CA . GLY A 1 963 ? -17.588 2.503 36.559 1.00 75.25 963 GLY A CA 1
ATOM 7969 C C . GLY A 1 963 ? -17.264 3.463 37.702 1.00 75.25 963 GLY A C 1
ATOM 7970 O O . GLY A 1 963 ? -17.172 3.020 38.838 1.00 75.25 963 GLY A O 1
ATOM 7971 N N . VAL A 1 964 ? -17.178 4.779 37.467 1.00 83.38 964 VAL A N 1
ATOM 7972 C CA . VAL A 1 964 ? -16.944 5.764 38.549 1.00 83.38 964 VAL A CA 1
ATOM 7973 C C . VAL A 1 964 ? -18.089 5.867 39.566 1.00 83.38 964 VAL A C 1
ATOM 7975 O O . VAL A 1 964 ? -17.895 6.488 40.607 1.00 83.38 964 VAL A O 1
ATOM 7978 N N . THR A 1 965 ? -19.256 5.266 39.304 1.00 86.38 965 THR A N 1
ATOM 7979 C CA . THR A 1 965 ? -20.312 5.109 40.321 1.00 86.38 965 THR A CA 1
ATOM 7980 C C . THR A 1 965 ? -20.010 3.962 41.302 1.00 86.38 965 THR A C 1
ATOM 7982 O O . THR A 1 965 ? -20.478 4.002 42.432 1.00 86.38 965 THR A O 1
ATOM 7985 N N . CYS A 1 966 ? -19.214 2.960 40.912 1.00 88.06 966 CYS A N 1
ATOM 7986 C CA . CYS A 1 966 ? -18.788 1.872 41.793 1.00 88.06 966 CYS A CA 1
ATOM 7987 C C . CYS A 1 966 ? -17.694 2.380 42.749 1.00 88.06 966 CYS A C 1
ATOM 7989 O O . CYS A 1 966 ? -16.609 2.761 42.295 1.00 88.06 966 CYS A O 1
ATOM 7991 N N . LEU A 1 967 ? -17.949 2.386 44.063 1.00 87.06 967 LEU A N 1
ATOM 7992 C CA . LEU A 1 967 ? -17.023 2.965 45.047 1.00 87.06 967 LEU A CA 1
ATOM 7993 C C . LEU A 1 967 ? -15.668 2.243 45.025 1.00 87.06 967 LEU A C 1
ATOM 7995 O O . LEU A 1 967 ? -14.631 2.885 44.870 1.00 87.06 967 LEU A O 1
ATOM 7999 N N . LYS A 1 968 ? -15.696 0.907 44.999 1.00 89.56 968 LYS A N 1
ATOM 8000 C CA . LYS A 1 968 ? -14.506 0.054 44.886 1.00 89.56 968 LYS A CA 1
ATOM 8001 C C . LYS A 1 968 ? -13.659 0.344 43.638 1.00 89.56 968 LYS A C 1
ATOM 8003 O O . LYS A 1 968 ? -12.433 0.316 43.705 1.00 89.56 968 LYS A O 1
ATOM 8008 N N . TYR A 1 969 ? -14.274 0.676 42.495 1.00 91.50 969 TYR A N 1
ATOM 8009 C CA . TYR A 1 969 ? -13.516 1.127 41.316 1.00 91.50 969 TYR A CA 1
ATOM 8010 C C . TYR A 1 969 ? -12.858 2.486 41.559 1.00 91.50 969 TYR A C 1
ATOM 8012 O O . TYR A 1 969 ? -11.681 2.648 41.238 1.00 91.50 969 TYR A O 1
ATOM 8020 N N . LYS A 1 970 ? -13.603 3.451 42.121 1.00 89.19 970 LYS A N 1
ATOM 8021 C CA . LYS A 1 970 ? -13.101 4.796 42.442 1.00 89.19 970 LYS A CA 1
ATOM 8022 C C . LYS A 1 970 ? -11.890 4.718 43.378 1.00 89.19 970 LYS A C 1
ATOM 8024 O O . LYS A 1 970 ? -10.900 5.393 43.113 1.00 89.19 970 LYS A O 1
ATOM 8029 N N . GLU A 1 971 ? -11.944 3.881 44.409 1.00 90.94 971 GLU A N 1
ATOM 8030 C CA . GLU A 1 971 ? -10.838 3.620 45.340 1.00 90.94 971 GLU A CA 1
ATOM 8031 C C . GLU A 1 971 ? -9.628 3.018 44.612 1.00 90.94 971 GLU A C 1
ATOM 8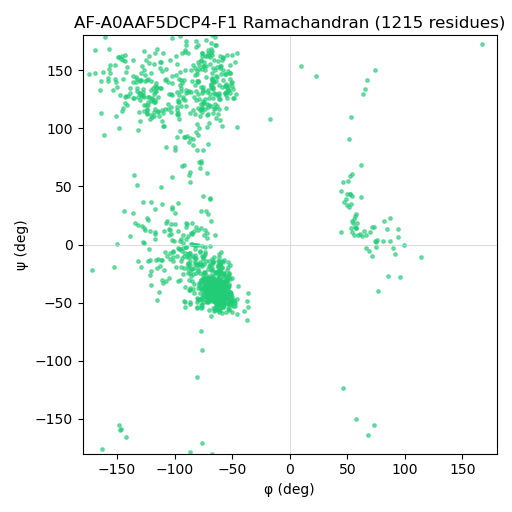033 O O . GLU A 1 971 ? -8.564 3.638 44.572 1.00 90.94 971 GLU A O 1
ATOM 8038 N N . MET A 1 972 ? -9.812 1.873 43.940 1.00 92.81 972 MET A N 1
ATOM 8039 C CA . MET A 1 972 ? -8.734 1.170 43.235 1.00 92.81 972 MET A CA 1
ATOM 8040 C C . MET A 1 972 ? -8.033 2.053 42.191 1.00 92.81 972 MET A C 1
ATOM 8042 O O . MET A 1 972 ? -6.806 2.058 42.120 1.00 92.81 972 MET A O 1
ATOM 8046 N N . ILE A 1 973 ? -8.772 2.818 41.374 1.00 91.94 973 ILE A N 1
ATOM 8047 C CA . ILE A 1 973 ? -8.151 3.674 40.346 1.00 91.94 973 ILE A CA 1
ATOM 8048 C C . ILE A 1 973 ? -7.517 4.948 40.916 1.00 91.94 973 ILE A C 1
ATOM 8050 O O . ILE A 1 973 ? -6.699 5.568 40.236 1.00 91.94 973 ILE A O 1
ATOM 8054 N N . THR A 1 974 ? -7.883 5.348 42.133 1.00 92.06 974 THR A N 1
ATOM 8055 C CA . THR A 1 974 ? -7.239 6.463 42.840 1.00 92.06 974 THR A CA 1
ATOM 8056 C C . THR A 1 974 ? -5.886 5.996 43.374 1.00 92.06 974 THR A C 1
ATOM 8058 O O . THR A 1 974 ? -4.864 6.504 42.917 1.00 92.06 974 THR A O 1
ATOM 8061 N N . GLN A 1 975 ? -5.871 4.898 44.139 1.00 93.62 975 GLN A N 1
ATOM 8062 C CA . GLN A 1 975 ? -4.652 4.252 44.646 1.00 93.62 975 GLN A CA 1
ATOM 8063 C C . GLN A 1 975 ? -3.641 3.932 43.528 1.00 93.62 975 GLN A C 1
ATOM 8065 O O . GLN A 1 975 ? -2.470 4.288 43.630 1.00 93.62 975 GLN A O 1
ATOM 8070 N N . ILE A 1 976 ? -4.091 3.320 42.420 1.00 93.44 976 ILE A N 1
ATOM 8071 C CA . ILE A 1 976 ? -3.233 2.977 41.266 1.00 93.44 976 ILE A CA 1
ATOM 8072 C C . ILE A 1 976 ? -2.627 4.223 40.598 1.00 93.44 976 ILE A C 1
ATOM 8074 O O . ILE A 1 976 ? -1.501 4.175 40.098 1.00 93.44 976 ILE A O 1
ATOM 8078 N N . LYS A 1 977 ? -3.366 5.341 40.544 1.00 92.81 977 LYS A N 1
ATOM 8079 C CA . LYS A 1 977 ? -2.845 6.600 39.992 1.00 92.81 977 LYS A CA 1
ATOM 8080 C C . LYS A 1 977 ? -1.823 7.217 40.932 1.00 92.81 977 LYS A C 1
ATOM 8082 O O . LYS A 1 977 ? -0.738 7.555 40.475 1.00 92.81 977 LYS A O 1
ATOM 8087 N N . GLU A 1 978 ? -2.149 7.323 42.214 1.00 93.38 978 GLU A N 1
ATOM 8088 C CA . GLU A 1 978 ? -1.288 7.910 43.244 1.00 93.38 978 GLU A CA 1
ATOM 8089 C C . GLU A 1 978 ? 0.040 7.151 43.351 1.00 93.38 978 GLU A C 1
ATOM 8091 O O . GLU A 1 978 ? 1.100 7.769 43.254 1.00 93.38 978 GLU A O 1
ATOM 8096 N N . SER A 1 979 ? 0.007 5.812 43.381 1.00 93.25 979 SER A N 1
ATOM 8097 C CA . SER A 1 979 ? 1.216 4.975 43.400 1.00 93.25 979 SER A CA 1
ATOM 8098 C C . SER A 1 979 ? 2.101 5.121 42.154 1.00 93.25 979 SER A C 1
ATOM 8100 O O . SER A 1 979 ? 3.265 4.725 42.171 1.00 93.25 979 SER A O 1
ATOM 8102 N N . TYR A 1 980 ? 1.559 5.637 41.045 1.00 94.75 980 TYR A N 1
ATOM 8103 C CA . TYR A 1 980 ? 2.272 5.762 39.772 1.00 94.75 980 TYR A CA 1
ATOM 8104 C C . TYR A 1 980 ? 2.579 7.207 39.358 1.00 94.75 980 TYR A C 1
ATOM 8106 O O . TYR A 1 980 ? 3.395 7.403 38.463 1.00 94.75 980 TYR A O 1
ATOM 8114 N N . GLU A 1 981 ? 1.978 8.219 39.985 1.00 94.56 981 GLU A N 1
ATOM 8115 C CA . GLU A 1 981 ? 2.053 9.623 39.557 1.00 94.56 981 GLU A CA 1
ATOM 8116 C C . GLU A 1 981 ? 3.505 10.133 39.484 1.00 94.56 981 GLU A C 1
ATOM 8118 O O . GLU A 1 981 ? 3.924 10.678 38.460 1.00 94.56 981 GLU A O 1
ATOM 8123 N N . GLU A 1 982 ? 4.325 9.852 40.502 1.00 95.25 982 GLU A N 1
ATOM 8124 C CA . GLU A 1 982 ? 5.749 10.217 40.497 1.00 95.25 982 GLU A CA 1
ATOM 8125 C C . GLU A 1 982 ? 6.566 9.453 39.444 1.00 95.25 982 GLU A C 1
ATOM 8127 O O . GLU A 1 982 ? 7.424 10.036 38.778 1.00 95.25 982 GLU A O 1
ATOM 8132 N N . THR A 1 983 ? 6.275 8.169 39.216 1.00 95.00 983 THR A N 1
ATOM 8133 C CA . THR A 1 983 ? 6.966 7.363 38.192 1.00 95.00 983 THR A CA 1
ATOM 8134 C C . THR A 1 983 ? 6.574 7.807 36.780 1.00 95.00 983 THR A C 1
ATOM 8136 O O . THR A 1 983 ? 7.436 7.996 35.919 1.00 95.00 983 THR A O 1
ATOM 8139 N N . PHE A 1 984 ? 5.285 8.068 36.545 1.00 95.56 984 PHE A N 1
ATOM 8140 C CA . PHE A 1 984 ? 4.762 8.658 35.316 1.00 95.56 984 PHE A CA 1
ATOM 8141 C C . PHE A 1 984 ? 5.426 10.006 35.016 1.00 95.56 984 PHE A C 1
ATOM 8143 O O . PHE A 1 984 ? 5.852 10.243 33.876 1.00 95.56 984 PHE A O 1
ATOM 8150 N N . TYR A 1 985 ? 5.542 10.855 36.043 1.00 96.38 985 TYR A N 1
ATOM 8151 C CA . TYR A 1 985 ? 6.185 12.157 35.964 1.00 96.38 985 TYR A CA 1
ATOM 8152 C C . TYR A 1 985 ? 7.681 12.029 35.657 1.00 96.38 985 TYR A C 1
ATOM 8154 O O . TYR A 1 985 ? 8.134 12.551 34.637 1.00 96.38 985 TYR A O 1
ATOM 8162 N N . LYS A 1 986 ? 8.437 11.261 36.454 1.00 95.62 986 LYS A N 1
ATOM 8163 C CA . LYS A 1 986 ? 9.874 10.984 36.267 1.00 95.62 986 LYS A CA 1
ATOM 8164 C C . LYS A 1 986 ? 10.176 10.483 34.852 1.00 95.62 986 LYS A C 1
ATOM 8166 O O . LYS A 1 986 ? 10.997 11.078 34.153 1.00 95.62 986 LYS A O 1
ATOM 8171 N N . ASN A 1 987 ? 9.433 9.480 34.380 1.00 95.69 987 ASN A N 1
ATOM 8172 C CA . ASN A 1 987 ? 9.614 8.867 33.058 1.00 95.69 987 ASN A CA 1
ATOM 8173 C C . ASN A 1 987 ? 9.257 9.803 31.884 1.00 95.69 987 ASN A C 1
ATOM 8175 O O . ASN A 1 987 ? 9.576 9.512 30.729 1.00 95.69 987 ASN A O 1
ATOM 8179 N N . ASN A 1 988 ? 8.597 10.940 32.138 1.00 96.12 988 ASN A N 1
ATOM 8180 C CA . ASN A 1 988 ? 8.179 11.883 31.098 1.00 96.12 988 ASN A CA 1
ATOM 8181 C C . ASN A 1 988 ? 8.610 13.338 31.323 1.00 96.12 988 ASN A C 1
ATOM 8183 O O . ASN A 1 988 ? 8.296 14.165 30.462 1.00 96.12 988 ASN A O 1
ATOM 8187 N N . LYS A 1 989 ? 9.361 13.632 32.392 1.00 96.56 989 LYS A N 1
ATOM 8188 C CA . LYS A 1 989 ? 9.664 14.967 32.934 1.00 96.56 989 LYS A CA 1
ATOM 8189 C C . LYS A 1 989 ? 9.862 16.054 31.871 1.00 96.56 989 LYS A C 1
ATOM 8191 O O . LYS A 1 989 ? 8.982 16.886 31.691 1.00 96.56 989 LYS A O 1
ATOM 8196 N N . LYS A 1 990 ? 10.899 15.953 31.024 1.00 95.25 990 LYS A N 1
ATOM 8197 C CA . LYS A 1 990 ? 11.196 16.931 29.943 1.00 95.25 990 LYS A CA 1
ATOM 8198 C C . LYS A 1 990 ? 10.003 17.274 29.023 1.00 95.25 990 LYS A C 1
ATOM 8200 O O . LYS A 1 990 ? 9.956 18.363 28.460 1.00 95.25 990 LYS A O 1
ATOM 8205 N N . PHE A 1 991 ? 9.051 16.356 28.829 1.00 96.81 991 PHE A N 1
ATOM 8206 C CA . PHE A 1 991 ? 7.823 16.607 28.063 1.00 96.81 991 PHE A CA 1
ATOM 8207 C C . PHE A 1 991 ? 6.695 17.191 28.924 1.00 96.81 991 PHE A C 1
ATOM 8209 O O . PHE A 1 991 ? 5.972 18.064 28.450 1.00 96.81 991 PHE A O 1
ATOM 8216 N N . LEU A 1 992 ? 6.537 16.721 30.163 1.00 97.31 992 LEU A N 1
ATOM 8217 C CA . LEU A 1 992 ? 5.498 17.193 31.078 1.00 97.31 992 LEU A CA 1
ATOM 8218 C C . LEU A 1 992 ? 5.779 18.612 31.582 1.00 97.31 992 LEU A C 1
ATOM 8220 O O . LEU A 1 992 ? 4.852 19.411 31.605 1.00 97.31 992 LEU A O 1
ATOM 8224 N N . ASP A 1 993 ? 7.036 18.960 31.856 1.00 96.81 993 ASP A N 1
ATOM 8225 C CA . ASP A 1 993 ? 7.469 20.312 32.242 1.00 96.81 993 ASP A CA 1
ATOM 8226 C C . ASP A 1 993 ? 7.220 21.314 31.097 1.00 96.81 993 ASP A C 1
ATOM 8228 O O . ASP A 1 993 ? 6.684 22.409 31.284 1.00 96.81 993 ASP A O 1
ATOM 8232 N N . SER A 1 994 ? 7.544 20.903 29.864 1.00 95.50 994 SER A N 1
ATOM 8233 C CA . SER A 1 994 ? 7.263 21.673 28.645 1.00 95.50 994 SER A CA 1
ATOM 8234 C C . SER A 1 994 ? 5.757 21.880 28.445 1.00 95.50 994 SER A C 1
ATOM 8236 O O . SER A 1 994 ? 5.314 22.984 28.125 1.00 95.50 994 SER A O 1
ATOM 8238 N N . LEU A 1 995 ? 4.959 20.833 28.677 1.00 95.38 995 LEU A N 1
ATOM 8239 C CA . LEU A 1 995 ? 3.505 20.875 28.559 1.00 95.38 995 LEU A CA 1
ATOM 8240 C C . LEU A 1 995 ? 2.866 21.727 29.667 1.00 95.38 995 LEU A C 1
ATOM 8242 O O . LEU A 1 995 ? 1.966 22.506 29.365 1.00 95.38 995 LEU A O 1
ATOM 8246 N N . ALA A 1 996 ? 3.372 21.654 30.902 1.00 96.50 996 ALA A N 1
ATOM 8247 C CA . ALA A 1 996 ? 2.983 22.489 32.040 1.00 96.50 996 ALA A CA 1
ATOM 8248 C C . ALA A 1 996 ? 3.127 23.977 31.688 1.00 96.50 996 ALA A C 1
ATOM 8250 O O . ALA A 1 996 ? 2.132 24.702 31.610 1.00 96.50 996 ALA A O 1
ATOM 8251 N N . LYS A 1 997 ? 4.345 24.398 31.310 1.00 95.19 997 LYS A N 1
ATOM 8252 C CA . LYS A 1 997 ? 4.659 25.783 30.915 1.00 95.19 997 LYS A CA 1
ATOM 8253 C C . LYS A 1 997 ? 3.827 26.280 29.723 1.00 95.19 997 LYS A C 1
ATOM 8255 O O . LYS A 1 997 ? 3.514 27.465 29.651 1.00 95.19 997 LYS A O 1
ATOM 8260 N N . LYS A 1 998 ? 3.451 25.404 28.782 1.00 95.06 998 LYS A N 1
ATOM 8261 C CA . LYS A 1 998 ? 2.637 25.776 27.606 1.00 95.06 998 LYS A CA 1
ATOM 8262 C C . LYS A 1 998 ? 1.119 25.739 27.825 1.00 95.06 998 LYS A C 1
ATOM 8264 O O . LYS A 1 998 ? 0.403 26.302 27.006 1.00 95.06 998 LYS A O 1
ATOM 8269 N N . THR A 1 999 ? 0.628 25.132 28.906 1.00 95.25 999 THR A N 1
ATOM 8270 C CA . THR A 1 999 ? -0.817 25.029 29.215 1.00 95.25 999 THR A CA 1
ATOM 8271 C C . THR A 1 999 ? -1.245 25.835 30.444 1.00 95.25 999 THR A C 1
ATOM 8273 O O . THR A 1 999 ? -2.428 26.145 30.576 1.00 95.25 999 THR A O 1
ATOM 8276 N N . GLY A 1 1000 ? -0.296 26.220 31.304 1.00 94.31 1000 GLY A N 1
ATOM 8277 C CA . GLY A 1 1000 ? -0.523 27.014 32.516 1.00 94.31 1000 GLY A CA 1
ATOM 8278 C C . GLY A 1 1000 ? -0.721 26.188 33.794 1.00 94.31 1000 GLY A C 1
ATOM 8279 O O . GLY A 1 1000 ? -1.008 26.750 34.844 1.00 94.31 1000 GLY A O 1
ATOM 8280 N N . PHE A 1 1001 ? -0.548 24.863 33.756 1.00 94.44 1001 PHE A N 1
ATOM 8281 C CA . PHE A 1 1001 ? -0.557 24.055 34.981 1.00 94.44 1001 PHE A CA 1
ATOM 8282 C C . PHE A 1 1001 ? 0.772 24.184 35.740 1.00 94.44 1001 PHE A C 1
ATOM 8284 O O . PHE A 1 1001 ? 1.831 24.054 35.132 1.00 94.44 1001 PHE A O 1
ATOM 8291 N N . LYS A 1 1002 ? 0.728 24.356 37.074 1.00 93.06 1002 LYS A N 1
ATOM 8292 C CA . LYS A 1 1002 ? 1.931 24.357 37.941 1.00 93.06 1002 LYS A CA 1
ATOM 8293 C C . LYS A 1 1002 ? 2.736 23.051 37.820 1.00 93.06 1002 LYS A C 1
ATOM 8295 O O . LYS A 1 1002 ? 3.960 23.076 37.790 1.00 93.06 1002 LYS A O 1
ATOM 8300 N N . ARG A 1 1003 ? 2.034 21.916 37.718 1.00 94.06 1003 ARG A N 1
ATOM 8301 C CA . ARG A 1 1003 ? 2.573 20.574 37.454 1.00 94.06 1003 ARG A CA 1
ATOM 8302 C C . ARG A 1 1003 ? 1.577 19.798 36.590 1.00 94.06 1003 ARG A C 1
ATOM 8304 O O . ARG A 1 1003 ? 0.369 19.941 36.767 1.00 94.06 1003 ARG A O 1
ATOM 8311 N N . MET A 1 1004 ? 2.070 18.989 35.653 1.00 95.00 1004 MET A N 1
ATOM 8312 C CA . MET A 1 1004 ? 1.234 18.124 34.810 1.00 95.00 1004 MET A CA 1
ATOM 8313 C C . MET A 1 1004 ? 1.076 16.738 35.440 1.00 95.00 1004 MET A C 1
ATOM 8315 O O . MET A 1 1004 ? 1.893 15.856 35.180 1.00 95.00 1004 MET A O 1
ATOM 8319 N N . TYR A 1 1005 ? 0.011 16.553 36.221 1.00 94.81 1005 TYR A N 1
ATOM 8320 C CA . TYR A 1 1005 ? -0.384 15.242 36.742 1.00 94.81 1005 TYR A CA 1
ATOM 8321 C C . TYR A 1 1005 ? -1.069 14.382 35.660 1.00 94.81 1005 TYR A C 1
ATOM 8323 O O . TYR A 1 1005 ? -1.539 14.908 34.639 1.00 94.81 1005 TYR A O 1
ATOM 8331 N N . ILE A 1 1006 ? -1.203 13.071 35.893 1.00 94.19 1006 ILE A N 1
ATOM 8332 C CA . ILE A 1 1006 ? -1.874 12.092 35.013 1.00 94.19 1006 ILE A CA 1
ATOM 8333 C C . ILE A 1 1006 ? -3.222 12.626 34.503 1.00 94.19 1006 ILE A C 1
ATOM 8335 O O . ILE A 1 1006 ? -3.509 12.593 33.302 1.00 94.19 1006 ILE A O 1
ATOM 8339 N N . ASN A 1 1007 ? -4.048 13.178 35.396 1.00 91.25 1007 ASN A N 1
ATOM 8340 C CA . ASN A 1 1007 ? -5.368 13.691 35.032 1.00 91.25 1007 ASN A CA 1
ATOM 8341 C C . ASN A 1 1007 ? -5.281 14.919 34.094 1.00 91.25 1007 ASN A C 1
ATOM 8343 O O . ASN A 1 1007 ? -6.027 14.977 33.112 1.00 91.25 1007 ASN A O 1
ATOM 8347 N N . ASN A 1 1008 ? -4.333 15.847 34.301 1.00 95.12 1008 ASN A N 1
ATOM 8348 C CA . ASN A 1 1008 ? -4.128 17.005 33.413 1.00 95.12 1008 ASN A CA 1
ATOM 8349 C C . ASN A 1 1008 ? -3.742 16.569 31.991 1.00 95.12 1008 ASN A C 1
ATOM 8351 O O . ASN A 1 1008 ? -4.218 17.155 31.019 1.00 95.12 1008 ASN A O 1
ATOM 8355 N N . VAL A 1 1009 ? -2.924 15.518 31.847 1.00 95.62 1009 VAL A N 1
ATOM 8356 C CA . VAL A 1 1009 ? -2.518 14.982 30.532 1.00 95.62 1009 VAL A CA 1
ATOM 8357 C C . VAL A 1 1009 ? -3.727 14.453 29.752 1.00 95.62 1009 VAL A C 1
ATOM 8359 O O . VAL A 1 1009 ? -3.812 14.643 28.536 1.00 95.62 1009 VAL A O 1
ATOM 8362 N N . THR A 1 1010 ? -4.705 13.841 30.430 1.00 92.81 1010 THR A N 1
ATOM 8363 C CA . THR A 1 1010 ? -5.963 13.435 29.777 1.00 92.81 1010 THR A CA 1
ATOM 8364 C C . THR A 1 1010 ? -6.840 14.625 29.392 1.00 92.81 1010 THR A C 1
ATOM 8366 O O . THR A 1 1010 ? -7.395 14.620 28.294 1.00 92.81 1010 THR A O 1
ATOM 8369 N N . LEU A 1 1011 ? -6.911 15.661 30.238 1.00 93.69 1011 LEU A N 1
ATOM 8370 C CA . LEU A 1 1011 ? -7.707 16.862 29.983 1.00 93.69 1011 LEU A CA 1
ATOM 8371 C C . LEU A 1 1011 ? -7.192 17.628 28.759 1.00 93.69 1011 LEU A C 1
ATOM 8373 O O . LEU A 1 1011 ? -7.948 17.851 27.821 1.00 93.69 1011 LEU A O 1
ATOM 8377 N N . VAL A 1 1012 ? -5.896 17.958 28.730 1.00 95.25 1012 VAL A N 1
ATOM 8378 C CA . VAL A 1 1012 ? -5.276 18.704 27.620 1.00 95.25 1012 VAL A CA 1
ATOM 8379 C C . VAL A 1 1012 ? -5.423 17.951 26.293 1.00 95.25 1012 VAL A C 1
ATOM 8381 O O . VAL A 1 1012 ? -5.667 18.570 25.258 1.00 95.25 1012 VAL A O 1
ATOM 8384 N N . TYR A 1 1013 ? -5.328 16.615 26.299 1.00 94.31 1013 TYR A N 1
ATOM 8385 C CA . TYR A 1 1013 ? -5.590 15.837 25.089 1.00 94.31 1013 TYR A CA 1
ATOM 8386 C C . TYR A 1 1013 ? -7.058 15.875 24.657 1.00 94.31 1013 TYR A C 1
ATOM 8388 O O . TYR A 1 1013 ? -7.301 15.977 23.458 1.00 94.31 1013 TYR A O 1
ATOM 8396 N N . ASP A 1 1014 ? -8.023 15.806 25.581 1.00 91.88 1014 ASP A N 1
ATOM 8397 C CA . ASP A 1 1014 ? -9.447 15.907 25.239 1.00 91.88 1014 ASP A CA 1
ATOM 8398 C C . ASP A 1 1014 ? -9.771 17.266 24.613 1.00 91.88 1014 ASP A C 1
ATOM 8400 O O . ASP A 1 1014 ? -10.290 17.311 23.500 1.00 91.88 1014 ASP A O 1
ATOM 8404 N N . THR A 1 1015 ? -9.383 18.361 25.273 1.00 94.25 1015 THR A N 1
ATOM 8405 C CA . THR A 1 1015 ? -9.583 19.735 24.791 1.00 94.25 1015 THR A CA 1
ATOM 8406 C C . THR A 1 1015 ? -9.037 19.906 23.372 1.00 94.25 1015 THR A C 1
ATOM 8408 O O . THR A 1 1015 ? -9.769 20.297 22.461 1.00 94.25 1015 THR A O 1
ATOM 8411 N N . ILE A 1 1016 ? -7.786 19.497 23.142 1.00 93.38 1016 ILE A N 1
ATOM 8412 C CA . ILE A 1 1016 ? -7.137 19.613 21.830 1.00 93.38 1016 ILE A CA 1
ATOM 8413 C C . ILE A 1 1016 ? -7.735 18.617 20.818 1.00 93.38 1016 ILE A C 1
ATOM 8415 O O . ILE A 1 1016 ? -7.828 18.927 19.631 1.00 93.38 1016 ILE A O 1
ATOM 8419 N N . TYR A 1 1017 ? -8.196 17.434 21.236 1.00 91.25 1017 TYR A N 1
ATOM 8420 C CA . TYR A 1 1017 ? -8.903 16.495 20.358 1.00 91.25 1017 TYR A CA 1
ATOM 8421 C C . TYR A 1 1017 ? -10.247 17.059 19.872 1.00 91.25 1017 TYR A C 1
ATOM 8423 O O . TYR A 1 1017 ? -10.558 16.899 18.690 1.00 91.25 1017 TYR A O 1
ATOM 8431 N N . ILE A 1 1018 ? -11.005 17.750 20.733 1.00 91.00 1018 ILE A N 1
ATOM 8432 C CA . ILE A 1 1018 ? -12.233 18.459 20.341 1.00 91.00 1018 ILE A CA 1
ATOM 8433 C C . ILE A 1 1018 ? -11.916 19.615 19.385 1.00 91.00 1018 ILE A C 1
ATOM 8435 O O . ILE A 1 1018 ? -12.538 19.704 18.331 1.00 91.00 1018 ILE A O 1
ATOM 8439 N N . GLN A 1 1019 ? -10.902 20.437 19.676 1.00 91.94 1019 GLN A N 1
ATOM 8440 C CA . GLN A 1 1019 ? -10.460 21.516 18.777 1.00 91.94 1019 GLN A CA 1
ATOM 8441 C C . GLN A 1 1019 ? -10.145 20.983 17.364 1.00 91.94 1019 GLN A C 1
ATOM 8443 O O . GLN A 1 1019 ? -10.709 21.453 16.380 1.00 91.94 1019 GLN A O 1
ATOM 8448 N N . ASN A 1 1020 ? -9.361 19.899 17.261 1.00 88.75 1020 ASN A N 1
ATOM 8449 C CA . ASN A 1 1020 ? -9.065 19.219 15.987 1.00 88.75 1020 ASN A CA 1
ATOM 8450 C C . ASN A 1 1020 ? -10.291 18.539 15.332 1.00 88.75 1020 ASN A C 1
ATOM 8452 O O . ASN A 1 1020 ? -10.208 18.104 14.183 1.00 88.75 1020 ASN A O 1
ATOM 8456 N N . LYS A 1 1021 ? -11.402 18.344 16.055 1.00 85.06 1021 LYS A N 1
ATOM 8457 C CA . LYS A 1 1021 ? -12.667 17.811 15.514 1.00 85.06 1021 LYS A CA 1
ATOM 8458 C C . LYS A 1 1021 ? -13.563 18.913 14.958 1.00 85.06 1021 LYS A C 1
ATOM 8460 O O . LYS A 1 1021 ? -14.243 18.659 13.972 1.00 85.06 1021 LYS A O 1
ATOM 8465 N N . LEU A 1 1022 ? -13.482 20.109 15.533 1.00 83.75 1022 LEU A N 1
ATOM 8466 C CA . LEU A 1 1022 ? -14.140 21.338 15.081 1.00 83.75 1022 LEU A CA 1
ATOM 8467 C C . LEU A 1 1022 ? -13.265 22.141 14.093 1.00 83.75 1022 LEU A C 1
ATOM 8469 O O . LEU A 1 1022 ? -13.481 23.329 13.896 1.00 83.75 1022 LEU A O 1
ATOM 8473 N N . ASN A 1 1023 ? -12.264 21.492 13.482 1.00 84.88 1023 ASN A N 1
ATOM 8474 C CA . ASN A 1 1023 ? -11.305 22.059 12.522 1.00 84.88 1023 ASN A CA 1
ATOM 8475 C C . ASN A 1 1023 ? -10.496 23.279 13.016 1.00 84.88 1023 ASN A C 1
ATOM 8477 O O . ASN A 1 1023 ? -9.835 23.936 12.213 1.00 84.88 1023 ASN A O 1
ATOM 8481 N N . LEU A 1 1024 ? -10.472 23.550 14.325 1.00 88.12 1024 LEU A N 1
ATOM 8482 C CA . LEU A 1 1024 ? -9.683 24.641 14.893 1.00 88.12 1024 LEU A CA 1
ATOM 8483 C C . LEU A 1 1024 ? -8.175 24.352 14.746 1.00 88.12 1024 LEU A C 1
ATOM 8485 O O . LEU A 1 1024 ? -7.733 23.231 15.043 1.00 88.12 1024 LEU A O 1
ATOM 8489 N N . PRO A 1 1025 ? -7.363 25.339 14.312 1.00 88.75 1025 PRO A N 1
ATOM 8490 C CA . PRO A 1 1025 ? -5.914 25.208 14.237 1.00 88.75 1025 PRO A CA 1
ATOM 8491 C C . PRO A 1 1025 ? -5.290 24.697 15.541 1.00 88.75 1025 PRO A C 1
ATOM 8493 O O . PRO A 1 1025 ? -5.645 25.103 16.644 1.00 88.75 1025 PRO A O 1
ATOM 8496 N N . ARG A 1 1026 ? -4.302 23.804 15.432 1.00 88.00 1026 ARG A N 1
ATOM 8497 C CA . ARG A 1 1026 ? -3.550 23.359 16.616 1.00 88.00 1026 ARG A CA 1
ATOM 8498 C C . ARG A 1 1026 ? -2.708 24.519 17.164 1.00 88.00 1026 ARG A C 1
ATOM 8500 O O . ARG A 1 1026 ? -2.090 25.217 16.360 1.00 88.00 1026 ARG A O 1
ATOM 8507 N N . PRO A 1 1027 ? -2.590 24.677 18.498 1.00 89.19 1027 PRO A N 1
ATOM 8508 C CA . PRO A 1 1027 ? -1.724 25.694 19.089 1.00 89.19 1027 PRO A CA 1
ATOM 8509 C C . PRO A 1 1027 ? -0.299 25.618 18.520 1.00 89.19 1027 PRO A C 1
ATOM 8511 O O . PRO A 1 1027 ? 0.293 24.536 18.505 1.00 89.19 1027 PRO A O 1
ATOM 8514 N N . LYS A 1 1028 ? 0.269 26.756 18.084 1.00 88.25 1028 LYS A N 1
ATOM 8515 C CA . LYS A 1 1028 ? 1.576 26.822 17.383 1.00 88.25 1028 LYS A CA 1
ATOM 8516 C C . LYS A 1 1028 ? 2.719 26.110 18.134 1.00 88.25 1028 LYS A C 1
ATOM 8518 O O . LYS A 1 1028 ? 3.637 25.591 17.512 1.00 88.25 1028 LYS A O 1
ATOM 8523 N N . TRP A 1 1029 ? 2.645 26.025 19.466 1.00 90.88 1029 TRP A N 1
ATOM 8524 C CA . TRP A 1 1029 ? 3.632 25.347 20.317 1.00 90.88 1029 TRP A CA 1
ATOM 8525 C C . TRP A 1 1029 ? 3.585 23.804 20.283 1.00 90.88 1029 TRP A C 1
ATOM 8527 O O . TRP A 1 1029 ? 4.480 23.162 20.841 1.00 90.88 1029 TRP A O 1
ATOM 8537 N N . LEU A 1 1030 ? 2.563 23.194 19.669 1.00 91.81 1030 LEU A N 1
ATOM 8538 C CA . LEU A 1 1030 ? 2.311 21.750 19.688 1.00 91.81 1030 LEU A CA 1
ATOM 8539 C C . LEU A 1 1030 ? 2.615 21.087 18.331 1.00 91.81 1030 LEU A C 1
ATOM 8541 O O . LEU A 1 1030 ? 1.727 20.808 17.520 1.00 91.81 1030 LEU A O 1
ATOM 8545 N N . SER A 1 1031 ? 3.886 20.746 18.109 1.00 91.25 1031 SER A N 1
ATOM 8546 C CA . SER A 1 1031 ? 4.324 20.029 16.903 1.00 91.25 1031 SER A CA 1
ATOM 8547 C C . SER A 1 1031 ? 3.618 18.677 16.705 1.00 91.25 1031 SER A C 1
ATOM 8549 O O . SER A 1 1031 ? 3.127 18.032 17.640 1.00 91.25 1031 SER A O 1
ATOM 8551 N N . ARG A 1 1032 ? 3.665 18.153 15.470 1.00 90.31 1032 ARG A N 1
ATOM 8552 C CA . ARG A 1 1032 ? 3.169 16.801 15.130 1.00 90.31 1032 ARG A CA 1
ATOM 8553 C C . ARG A 1 1032 ? 3.839 15.696 15.972 1.00 90.31 1032 ARG A C 1
ATOM 8555 O O . ARG A 1 1032 ? 3.222 14.652 16.174 1.00 90.31 1032 ARG A O 1
ATOM 8562 N N . ARG A 1 1033 ? 5.055 15.918 16.502 1.00 91.56 1033 ARG A N 1
ATOM 8563 C CA . ARG A 1 1033 ? 5.750 15.005 17.436 1.00 91.56 1033 ARG A CA 1
ATOM 8564 C C . ARG A 1 1033 ? 5.203 15.122 18.864 1.00 91.56 1033 ARG A C 1
ATOM 8566 O O . ARG A 1 1033 ? 4.882 14.093 19.456 1.00 91.56 1033 ARG A O 1
ATOM 8573 N N . GLN A 1 1034 ? 5.025 16.336 19.392 1.00 93.75 1034 GLN A N 1
ATOM 8574 C CA . GLN A 1 1034 ? 4.437 16.545 20.725 1.00 93.75 1034 GLN A CA 1
ATOM 8575 C C . GLN A 1 1034 ? 2.988 16.041 20.792 1.00 93.75 1034 GLN A C 1
ATOM 8577 O O . GLN A 1 1034 ? 2.653 15.319 21.724 1.00 93.75 1034 GLN A O 1
ATOM 8582 N N . PHE A 1 1035 ? 2.154 16.305 19.777 1.00 93.62 1035 PHE A N 1
ATOM 8583 C CA . PHE A 1 1035 ? 0.782 15.778 19.729 1.00 93.62 1035 PHE A CA 1
ATOM 8584 C C . PHE A 1 1035 ? 0.739 14.240 19.677 1.00 93.62 1035 PHE A C 1
ATOM 8586 O O . PHE A 1 1035 ? -0.109 13.626 20.323 1.00 93.62 1035 PHE A O 1
ATOM 8593 N N . ARG A 1 1036 ? 1.683 13.594 18.970 1.00 92.81 1036 ARG A N 1
ATOM 8594 C CA . ARG A 1 1036 ? 1.844 12.127 18.995 1.00 92.81 1036 ARG A CA 1
ATOM 8595 C C . ARG A 1 1036 ? 2.218 11.616 20.394 1.00 92.81 1036 ARG A C 1
ATOM 8597 O O . ARG A 1 1036 ? 1.637 10.618 20.816 1.00 92.81 1036 ARG A O 1
ATOM 8604 N N . LYS A 1 1037 ? 3.125 12.286 21.126 1.00 94.19 1037 LYS A N 1
ATOM 8605 C CA . LYS A 1 1037 ? 3.474 11.900 22.510 1.00 94.19 1037 LYS A CA 1
ATOM 8606 C C . LYS A 1 1037 ? 2.317 12.136 23.488 1.00 94.19 1037 LYS A C 1
ATOM 8608 O O . LYS A 1 1037 ? 2.005 11.224 24.245 1.00 94.19 1037 LYS A O 1
ATOM 8613 N N . LEU A 1 1038 ? 1.642 13.288 23.420 1.00 94.94 1038 LEU A N 1
ATOM 8614 C CA . LEU A 1 1038 ? 0.444 13.587 24.216 1.00 94.94 1038 LEU A CA 1
ATOM 8615 C C . LEU A 1 1038 ? -0.609 12.485 24.031 1.00 94.94 1038 LEU A C 1
ATOM 8617 O O . LEU A 1 1038 ? -0.982 11.817 24.990 1.00 94.94 1038 LEU A O 1
ATOM 8621 N N . LYS A 1 1039 ? -0.980 12.210 22.774 1.00 92.88 1039 LYS A N 1
ATOM 8622 C CA . LYS A 1 1039 ? -1.910 11.135 22.407 1.00 92.88 1039 LYS A CA 1
ATOM 8623 C C . LYS A 1 1039 ? -1.487 9.767 22.952 1.00 92.88 1039 LYS A C 1
ATOM 8625 O O . LYS A 1 1039 ? -2.340 9.015 23.414 1.00 92.88 1039 LYS A O 1
ATOM 8630 N N . HIS A 1 1040 ? -0.197 9.428 22.878 1.00 92.69 1040 HIS A N 1
ATOM 8631 C CA . HIS A 1 1040 ? 0.311 8.158 23.396 1.00 92.69 1040 HIS A CA 1
ATOM 8632 C C . HIS A 1 1040 ? 0.128 8.059 24.914 1.00 92.69 1040 HIS A C 1
ATOM 8634 O O . HIS A 1 1040 ? -0.455 7.084 25.378 1.00 92.69 1040 HIS A O 1
ATOM 8640 N N . LEU A 1 1041 ? 0.574 9.065 25.675 1.00 94.38 1041 LEU A N 1
ATOM 8641 C CA . LEU A 1 1041 ? 0.452 9.064 27.135 1.00 94.38 1041 LEU A CA 1
ATOM 8642 C C . LEU A 1 1041 ? -1.012 8.995 27.569 1.00 94.38 1041 LEU A C 1
ATOM 8644 O O . LEU A 1 1041 ? -1.363 8.129 28.362 1.00 94.38 1041 LEU A O 1
ATOM 8648 N N . THR A 1 1042 ? -1.889 9.807 26.978 1.00 93.50 1042 THR A N 1
ATOM 8649 C CA . THR A 1 1042 ? -3.327 9.755 27.265 1.00 93.50 1042 THR A CA 1
ATOM 8650 C C . THR A 1 1042 ? -3.939 8.384 26.953 1.00 93.50 1042 THR A C 1
ATOM 8652 O O . THR A 1 1042 ? -4.758 7.894 27.724 1.00 93.50 1042 THR A O 1
ATOM 8655 N N . TYR A 1 1043 ? -3.517 7.711 25.876 1.00 90.94 1043 TYR A N 1
ATOM 8656 C CA . TYR A 1 1043 ? -3.995 6.358 25.557 1.00 90.94 1043 TYR A CA 1
ATOM 8657 C C . TYR A 1 1043 ? -3.460 5.281 26.519 1.00 90.94 1043 TYR A C 1
ATOM 8659 O O . TYR A 1 1043 ? -4.163 4.302 26.756 1.00 90.94 1043 TYR A O 1
ATOM 8667 N N . GLN A 1 1044 ? -2.266 5.446 27.100 1.00 91.06 1044 GLN A N 1
ATOM 8668 C CA . GLN A 1 1044 ? -1.788 4.573 28.183 1.00 91.06 1044 GLN A CA 1
ATOM 8669 C C . GLN A 1 1044 ? -2.563 4.832 29.486 1.00 91.06 1044 GLN A C 1
ATOM 8671 O O . GLN A 1 1044 ? -2.962 3.885 30.154 1.00 91.06 1044 GLN A O 1
ATOM 8676 N N . ILE A 1 1045 ? -2.859 6.097 29.807 1.00 92.56 1045 ILE A N 1
ATOM 8677 C CA . ILE A 1 1045 ? -3.652 6.478 30.988 1.00 92.56 1045 ILE A CA 1
ATOM 8678 C C . ILE A 1 1045 ? -5.094 5.953 30.901 1.00 92.56 1045 ILE A C 1
ATOM 8680 O O . ILE A 1 1045 ? -5.638 5.512 31.910 1.00 92.56 1045 ILE A O 1
ATOM 8684 N N . TYR A 1 1046 ? -5.717 5.959 29.716 1.00 90.44 1046 TYR A N 1
ATOM 8685 C CA . TYR A 1 1046 ? -7.020 5.309 29.532 1.00 90.44 1046 TYR A CA 1
ATOM 8686 C C . TYR A 1 1046 ? -6.918 3.791 29.719 1.00 90.44 1046 TYR A C 1
ATOM 8688 O O . TYR A 1 1046 ? -7.697 3.239 30.482 1.00 90.44 1046 TYR A O 1
ATOM 8696 N N . ARG A 1 1047 ? -5.909 3.118 29.144 1.00 89.94 1047 ARG A N 1
ATOM 8697 C CA . ARG A 1 1047 ? -5.702 1.673 29.367 1.00 89.94 1047 ARG A CA 1
ATOM 8698 C C . ARG A 1 1047 ? -5.530 1.322 30.855 1.00 89.94 1047 ARG A C 1
ATOM 8700 O O . ARG A 1 1047 ? -6.075 0.307 31.275 1.00 89.94 1047 ARG A O 1
ATOM 8707 N N . LEU A 1 1048 ? -4.868 2.183 31.638 1.00 91.12 1048 LEU A N 1
ATOM 8708 C CA . LEU A 1 1048 ? -4.715 2.039 33.094 1.00 91.12 1048 LEU A CA 1
ATOM 8709 C C . LEU A 1 1048 ? -6.069 2.079 33.818 1.00 91.12 1048 LEU A C 1
ATOM 8711 O O . LEU A 1 1048 ? -6.329 1.255 34.687 1.00 91.12 1048 LEU A O 1
ATOM 8715 N N . GLN A 1 1049 ? -6.952 2.995 33.412 1.00 90.00 1049 GLN A N 1
ATOM 8716 C CA . GLN A 1 1049 ? -8.337 3.090 33.899 1.00 90.00 1049 GLN A CA 1
ATOM 8717 C C . GLN A 1 1049 ? -9.196 1.903 33.420 1.00 90.00 1049 GLN A C 1
ATOM 8719 O O . GLN A 1 1049 ? -10.063 1.428 34.151 1.00 90.00 1049 GLN A O 1
ATOM 8724 N N . ASP A 1 1050 ? -8.908 1.376 32.227 1.00 88.50 1050 ASP A N 1
ATOM 8725 C CA . ASP A 1 1050 ? -9.608 0.238 31.621 1.00 88.50 1050 ASP A CA 1
ATOM 8726 C C . ASP A 1 1050 ? -9.117 -1.146 32.117 1.00 88.50 1050 ASP A C 1
ATOM 8728 O O . ASP A 1 1050 ? -9.575 -2.184 31.622 1.00 88.50 1050 ASP A O 1
ATOM 8732 N N . GLY A 1 1051 ? -8.128 -1.182 33.024 1.00 89.25 1051 GLY A N 1
ATOM 8733 C CA . GLY A 1 1051 ? -7.445 -2.396 33.503 1.00 89.25 1051 GLY A CA 1
ATOM 8734 C C . GLY A 1 1051 ? -6.608 -3.135 32.444 1.00 89.25 1051 GLY A C 1
ATOM 8735 O O . GLY A 1 1051 ? -6.143 -4.253 32.677 1.00 89.25 1051 GLY A O 1
ATOM 8736 N N . VAL A 1 1052 ? -6.430 -2.553 31.256 1.00 88.75 1052 VAL A N 1
ATOM 8737 C CA . VAL A 1 1052 ? -5.706 -3.143 30.119 1.00 88.75 1052 VAL A CA 1
ATOM 8738 C C . VAL A 1 1052 ? -4.202 -2.911 30.294 1.00 88.75 1052 VAL A C 1
ATOM 8740 O O . VAL A 1 1052 ? -3.825 -1.777 30.563 1.00 88.75 1052 VAL A O 1
ATOM 8743 N N . PRO A 1 1053 ? -3.322 -3.904 30.033 1.00 88.50 1053 PRO A N 1
ATOM 8744 C CA . PRO A 1 1053 ? -1.874 -3.741 30.187 1.00 88.50 1053 PRO A CA 1
ATOM 8745 C C . PRO A 1 1053 ? -1.337 -2.466 29.528 1.00 88.50 1053 PRO A C 1
ATOM 8747 O O . PRO A 1 1053 ? -1.588 -2.232 28.337 1.00 88.50 1053 PRO A O 1
ATOM 8750 N N . CYS A 1 1054 ? -0.624 -1.644 30.288 1.00 89.56 1054 CYS A N 1
ATOM 8751 C CA . CYS A 1 1054 ? -0.208 -0.294 29.905 1.00 89.56 1054 CYS A CA 1
ATOM 8752 C C . CYS A 1 1054 ? 0.934 0.192 30.787 1.00 89.56 1054 CYS A C 1
ATOM 8754 O O . CYS A 1 1054 ? 0.980 -0.155 31.966 1.00 89.56 1054 CYS A O 1
ATOM 8756 N N . PHE A 1 1055 ? 1.818 1.029 30.238 1.00 88.44 1055 PHE A N 1
ATOM 8757 C CA . PHE A 1 1055 ? 3.122 1.264 30.866 1.00 88.44 1055 PHE A CA 1
ATOM 8758 C C . PHE A 1 1055 ? 3.726 -0.102 31.258 1.00 88.44 1055 PHE A C 1
ATOM 8760 O O . PHE A 1 1055 ? 3.772 -0.994 30.407 1.00 88.44 1055 PHE A O 1
ATOM 8767 N N . ASP A 1 1056 ? 4.053 -0.286 32.534 1.00 84.94 1056 ASP A N 1
ATOM 8768 C CA . ASP A 1 1056 ? 4.604 -1.515 33.105 1.00 84.94 1056 ASP A CA 1
ATOM 8769 C C . ASP A 1 1056 ? 3.542 -2.364 33.851 1.00 84.94 1056 ASP A C 1
ATOM 8771 O O . ASP A 1 1056 ? 3.848 -3.423 34.396 1.00 84.94 1056 ASP A O 1
ATOM 8775 N N . PHE A 1 1057 ? 2.267 -1.943 33.854 1.00 89.81 1057 PHE A N 1
ATOM 8776 C CA . PHE A 1 1057 ? 1.178 -2.642 34.550 1.00 89.81 1057 PHE A CA 1
ATOM 8777 C C . PHE A 1 1057 ? 0.636 -3.866 33.773 1.00 89.81 1057 PHE A C 1
ATOM 8779 O O . PHE A 1 1057 ? 0.434 -3.796 32.551 1.00 89.81 1057 PHE A O 1
ATOM 8786 N N . PRO A 1 1058 ? 0.315 -4.978 34.472 1.00 89.75 1058 PRO A N 1
ATOM 8787 C CA . PRO A 1 1058 ? -0.324 -6.167 33.897 1.00 89.75 1058 PRO A CA 1
ATOM 8788 C C . PRO A 1 1058 ? -1.838 -5.973 33.635 1.00 89.75 1058 PRO A C 1
ATOM 8790 O O . PRO A 1 1058 ? -2.370 -4.870 33.699 1.00 89.75 1058 PRO A O 1
ATOM 8793 N N . GLU A 1 1059 ? -2.556 -7.050 33.282 1.00 89.06 1059 GLU A N 1
ATOM 8794 C CA . GLU A 1 1059 ? -4.015 -7.007 33.060 1.00 89.06 1059 GLU A CA 1
ATOM 8795 C C . GLU A 1 1059 ? -4.746 -7.075 34.413 1.00 89.06 1059 GLU A C 1
ATOM 8797 O O . GLU A 1 1059 ? -4.836 -8.149 35.006 1.00 89.06 1059 GLU A O 1
ATOM 8802 N N . ASN A 1 1060 ? -5.274 -5.947 34.899 1.00 92.00 1060 ASN A N 1
ATOM 8803 C CA . ASN A 1 1060 ? -6.001 -5.887 36.168 1.00 92.00 1060 ASN A CA 1
ATOM 8804 C C . ASN A 1 1060 ? -7.474 -6.280 35.961 1.00 92.00 1060 ASN A C 1
ATOM 8806 O O . ASN A 1 1060 ? -8.332 -5.451 35.651 1.00 92.00 1060 ASN A O 1
ATOM 8810 N N . VAL A 1 1061 ? -7.758 -7.577 36.110 1.00 90.00 1061 VAL A N 1
ATOM 8811 C CA . VAL A 1 1061 ? -9.104 -8.142 35.914 1.00 90.00 1061 VAL A CA 1
ATOM 8812 C C . VAL A 1 1061 ? -10.088 -7.681 36.992 1.00 90.00 1061 VAL A C 1
ATOM 8814 O O . VAL A 1 1061 ? -11.262 -7.500 36.678 1.00 90.00 1061 VAL A O 1
ATOM 8817 N N . GLU A 1 1062 ? -9.638 -7.427 38.223 1.00 90.81 1062 GLU A N 1
ATOM 8818 C CA . GLU A 1 1062 ? -10.521 -6.915 39.276 1.00 90.81 1062 GLU A CA 1
ATOM 8819 C C . GLU A 1 1062 ? -10.979 -5.489 38.958 1.00 90.81 1062 GLU A C 1
ATOM 8821 O O . GLU A 1 1062 ? -12.178 -5.226 38.991 1.00 90.81 1062 GLU A O 1
ATOM 8826 N N . LEU A 1 1063 ? -10.070 -4.611 38.513 1.00 91.44 1063 LEU A N 1
ATOM 8827 C CA . LEU A 1 1063 ? -10.425 -3.265 38.054 1.00 91.44 1063 LEU A CA 1
ATOM 8828 C C . LEU A 1 1063 ? -11.413 -3.309 36.872 1.00 91.44 1063 LEU A C 1
ATOM 8830 O O . LEU A 1 1063 ? -12.381 -2.552 36.856 1.00 91.44 1063 LEU A O 1
ATOM 8834 N N . MET A 1 1064 ? -11.229 -4.239 35.922 1.00 90.62 1064 MET A N 1
ATOM 8835 C CA . MET A 1 1064 ? -12.200 -4.466 34.840 1.00 90.62 1064 MET A CA 1
ATOM 8836 C C . MET A 1 1064 ? -13.589 -4.869 35.365 1.00 90.62 1064 MET A C 1
ATOM 8838 O O . MET A 1 1064 ? -14.593 -4.368 34.855 1.00 90.62 1064 MET A O 1
ATOM 8842 N N . LYS A 1 1065 ? -13.663 -5.759 36.370 1.00 90.62 1065 LYS A N 1
ATOM 8843 C CA . LYS A 1 1065 ? -14.938 -6.185 36.972 1.00 90.62 1065 LYS A CA 1
ATOM 8844 C C . LYS A 1 1065 ? -15.674 -5.014 37.617 1.00 90.62 1065 LYS A C 1
ATOM 8846 O O . LYS A 1 1065 ? -16.872 -4.890 37.400 1.00 90.62 1065 LYS A O 1
ATOM 8851 N N . VAL A 1 1066 ? -14.991 -4.179 38.404 1.00 90.38 1066 VAL A N 1
ATOM 8852 C CA . VAL A 1 1066 ? -15.643 -3.069 39.125 1.00 90.38 1066 VAL A CA 1
ATOM 8853 C C . VAL A 1 1066 ? -15.949 -1.860 38.231 1.00 90.38 1066 VAL A C 1
ATOM 8855 O O . VAL A 1 1066 ? -16.798 -1.053 38.591 1.00 90.38 1066 VAL A O 1
ATOM 8858 N N . ASN A 1 1067 ? -15.321 -1.746 37.053 1.00 90.19 1067 ASN A N 1
ATOM 8859 C CA . ASN A 1 1067 ? -15.568 -0.650 36.110 1.00 90.19 1067 ASN A CA 1
ATOM 8860 C C . ASN A 1 1067 ? -16.905 -0.824 35.343 1.00 90.19 1067 ASN A C 1
ATOM 8862 O O . ASN A 1 1067 ? -17.950 -0.407 35.830 1.00 90.19 1067 ASN A O 1
ATOM 8866 N N . GLU A 1 1068 ? -16.936 -1.477 34.173 1.00 90.81 1068 GLU A N 1
ATOM 8867 C CA . GLU A 1 1068 ? -18.200 -1.742 33.437 1.00 90.81 1068 GLU A CA 1
ATOM 8868 C C . GLU A 1 1068 ? -18.669 -3.206 33.537 1.00 90.81 1068 GLU A C 1
ATOM 8870 O O . GLU A 1 1068 ? -19.589 -3.628 32.829 1.00 90.81 1068 GLU A O 1
ATOM 8875 N N . GLY A 1 1069 ? -18.090 -3.995 34.448 1.00 89.69 1069 GLY A N 1
ATOM 8876 C CA . GLY A 1 1069 ? -18.653 -5.290 34.829 1.00 89.69 1069 GLY A CA 1
ATOM 8877 C C . GLY A 1 1069 ? -20.098 -5.214 35.354 1.00 89.69 1069 GLY A C 1
ATOM 8878 O O . GLY A 1 1069 ? -20.861 -6.103 34.982 1.00 89.69 1069 GLY A O 1
ATOM 8879 N N . PRO A 1 1070 ? -20.550 -4.170 36.090 1.00 89.38 1070 PRO A N 1
ATOM 8880 C CA . PRO A 1 1070 ? -21.967 -3.965 36.422 1.00 89.38 1070 PRO A CA 1
ATOM 8881 C C . PRO A 1 1070 ? -22.872 -3.838 35.186 1.00 89.38 1070 PRO A C 1
ATOM 8883 O O . PRO A 1 1070 ? -23.933 -4.468 35.115 1.00 89.38 1070 PRO A O 1
ATOM 8886 N N . LEU A 1 1071 ? -22.435 -3.083 34.169 1.00 91.19 1071 LEU A N 1
ATOM 8887 C CA . LEU A 1 1071 ? -23.166 -2.947 32.907 1.00 91.19 1071 LEU A CA 1
ATOM 8888 C C . LEU A 1 1071 ? -23.199 -4.278 32.149 1.00 91.19 1071 LEU A C 1
ATOM 8890 O O . LEU A 1 1071 ? -24.258 -4.683 31.669 1.00 91.19 1071 LEU A O 1
ATOM 8894 N N . LEU A 1 1072 ? -22.069 -4.985 32.049 1.00 92.56 1072 LEU A N 1
ATOM 8895 C CA . LEU A 1 1072 ? -22.024 -6.263 31.337 1.00 92.56 1072 LEU A CA 1
ATOM 8896 C C . LEU A 1 1072 ? -22.815 -7.362 32.063 1.00 92.56 1072 LEU A C 1
ATOM 8898 O O . LEU A 1 1072 ? -23.533 -8.116 31.408 1.00 92.56 1072 LEU A O 1
ATOM 8902 N N . ARG A 1 1073 ? -22.759 -7.403 33.399 1.00 90.62 1073 ARG A N 1
ATOM 8903 C CA . ARG A 1 1073 ? -23.604 -8.251 34.250 1.00 90.62 1073 ARG A CA 1
ATOM 8904 C C . ARG A 1 1073 ? -25.078 -7.955 34.005 1.00 90.62 1073 ARG A C 1
ATOM 8906 O O . ARG A 1 1073 ? -25.838 -8.884 33.772 1.00 90.62 1073 ARG A O 1
ATOM 8913 N N . THR A 1 1074 ? -25.473 -6.684 33.939 1.00 90.19 1074 THR A N 1
ATOM 8914 C CA . THR A 1 1074 ? -26.851 -6.291 33.596 1.00 90.19 1074 THR A CA 1
ATOM 8915 C C . THR A 1 1074 ? -27.243 -6.742 32.184 1.00 90.19 1074 THR A C 1
ATOM 8917 O O . THR A 1 1074 ? -28.321 -7.298 31.989 1.00 90.19 1074 THR A O 1
ATOM 8920 N N . ILE A 1 1075 ? -26.358 -6.584 31.194 1.00 92.94 1075 ILE A N 1
ATOM 8921 C CA . ILE A 1 1075 ? -26.579 -7.072 29.822 1.00 92.94 1075 ILE A CA 1
ATOM 8922 C C . ILE A 1 1075 ? -26.761 -8.599 29.806 1.00 92.94 1075 ILE A C 1
ATOM 8924 O O . ILE A 1 1075 ? -27.656 -9.089 29.117 1.00 92.94 1075 ILE A O 1
ATOM 8928 N N . MET A 1 1076 ? -25.970 -9.351 30.575 1.00 92.88 1076 MET A N 1
ATOM 8929 C CA . MET A 1 1076 ? -26.108 -10.805 30.723 1.00 92.88 1076 MET A CA 1
ATOM 8930 C C . MET A 1 1076 ? -27.413 -11.184 31.436 1.00 92.88 1076 MET A C 1
ATOM 8932 O O . MET A 1 1076 ? -28.170 -11.989 30.902 1.00 92.88 1076 MET A O 1
ATOM 8936 N N . ASN A 1 1077 ? -27.739 -10.548 32.563 1.00 91.19 1077 ASN A N 1
ATOM 8937 C CA . ASN A 1 1077 ? -28.975 -10.776 33.316 1.00 91.19 1077 ASN A CA 1
ATOM 8938 C C . ASN A 1 1077 ? -30.220 -10.532 32.442 1.00 91.19 1077 ASN A C 1
ATOM 8940 O O . ASN A 1 1077 ? -31.138 -11.345 32.440 1.00 91.19 1077 ASN A O 1
ATOM 8944 N N . ASN A 1 1078 ? -30.231 -9.488 31.605 1.00 92.44 1078 ASN A N 1
ATOM 8945 C CA . ASN A 1 1078 ? -31.316 -9.245 30.644 1.00 92.44 1078 ASN A CA 1
ATOM 8946 C C . ASN A 1 1078 ? -31.463 -10.387 29.615 1.00 92.44 1078 ASN A C 1
ATOM 8948 O O . ASN A 1 1078 ? -32.572 -10.693 29.172 1.00 92.44 1078 ASN A O 1
ATOM 8952 N N . MET A 1 1079 ? -30.363 -11.042 29.224 1.00 93.62 1079 MET A N 1
ATOM 8953 C CA . MET A 1 1079 ? -30.410 -12.222 28.351 1.00 93.62 1079 MET A CA 1
ATOM 8954 C C . MET A 1 1079 ? -30.922 -13.463 29.092 1.00 93.62 1079 MET A C 1
ATOM 8956 O O . MET A 1 1079 ? -31.738 -14.190 28.529 1.00 93.62 1079 MET A O 1
ATOM 8960 N N . GLU A 1 1080 ? -30.528 -13.664 30.352 1.00 91.62 1080 GLU A N 1
ATOM 8961 C CA . GLU A 1 1080 ? -31.033 -14.740 31.219 1.00 91.62 1080 GLU A CA 1
ATOM 8962 C C . GLU A 1 1080 ? -32.537 -14.593 31.485 1.00 91.62 1080 GLU A C 1
ATOM 8964 O O . GLU A 1 1080 ? -33.299 -15.524 31.236 1.00 91.62 1080 GLU A O 1
ATOM 8969 N N . ILE A 1 1081 ? -33.007 -13.394 31.843 1.00 90.75 1081 ILE A N 1
ATOM 8970 C CA . ILE A 1 1081 ? -34.436 -13.062 31.975 1.00 90.75 1081 ILE A CA 1
ATOM 8971 C C . ILE A 1 1081 ? -35.200 -13.407 30.680 1.00 90.75 1081 ILE A C 1
ATOM 8973 O O . ILE A 1 1081 ? -36.328 -13.903 30.727 1.00 90.75 1081 ILE A O 1
ATOM 8977 N N . LYS A 1 1082 ? -34.577 -13.223 29.505 1.00 90.69 1082 LYS A N 1
ATOM 8978 C CA . LYS A 1 1082 ? -35.144 -13.592 28.192 1.00 90.69 1082 LYS A CA 1
ATOM 8979 C C . LYS A 1 1082 ? -35.052 -15.094 27.861 1.00 90.69 1082 LYS A C 1
ATOM 8981 O O . LYS A 1 1082 ? -35.759 -15.561 26.959 1.00 90.69 1082 LYS A O 1
ATOM 8986 N N . GLN A 1 1083 ? -34.219 -15.862 28.563 1.00 89.62 1083 GLN A N 1
ATOM 8987 C CA . GLN A 1 1083 ? -34.254 -17.330 28.571 1.00 89.62 1083 GLN A CA 1
ATOM 8988 C C . GLN A 1 1083 ? -35.366 -17.839 29.501 1.00 89.62 1083 GLN A C 1
ATOM 8990 O O . GLN A 1 1083 ? -36.155 -18.697 29.105 1.00 89.62 1083 GLN A O 1
ATOM 8995 N N . GLU A 1 1084 ? -35.473 -17.296 30.713 1.00 87.75 1084 GLU A N 1
ATOM 8996 C CA . GLU A 1 1084 ? -36.348 -17.817 31.771 1.00 87.75 1084 GLU A CA 1
ATOM 8997 C C . GLU A 1 1084 ? -37.823 -17.476 31.546 1.00 87.75 1084 GLU A C 1
ATOM 8999 O O . GLU A 1 1084 ? -38.651 -18.386 31.544 1.00 87.75 1084 GLU A O 1
ATOM 9004 N N . TYR A 1 1085 ? -38.145 -16.232 31.175 1.00 87.19 1085 TYR A N 1
ATOM 9005 C CA . TYR A 1 1085 ? -39.505 -15.839 30.773 1.00 87.19 1085 TYR A CA 1
ATOM 9006 C C . TYR A 1 1085 ? -40.043 -16.647 29.577 1.00 87.19 1085 TYR A C 1
ATOM 9008 O O . TYR A 1 1085 ? -41.253 -16.790 29.391 1.00 87.19 1085 TYR A O 1
ATOM 9016 N N . ARG A 1 1086 ? -39.149 -17.202 28.745 1.00 84.44 1086 ARG A N 1
ATOM 9017 C CA . ARG A 1 1086 ? -39.541 -18.122 27.671 1.00 84.44 1086 ARG A CA 1
ATOM 9018 C C . ARG A 1 1086 ? -39.827 -19.531 28.198 1.00 84.44 1086 ARG A C 1
ATOM 9020 O O . ARG A 1 1086 ? -40.771 -20.146 27.711 1.00 84.44 1086 ARG A O 1
ATOM 9027 N N . LYS A 1 1087 ? -39.015 -20.050 29.130 1.00 83.38 1087 LYS A N 1
ATOM 9028 C CA . LYS A 1 1087 ? -39.236 -21.370 29.750 1.00 83.38 1087 LYS A CA 1
ATOM 9029 C C . LYS A 1 1087 ? -40.578 -21.404 30.481 1.00 83.38 1087 LYS A C 1
ATOM 9031 O O . LYS A 1 1087 ? -41.343 -22.339 30.286 1.00 83.38 1087 LYS A O 1
ATOM 9036 N N . ASN A 1 1088 ? -40.876 -20.370 31.268 1.00 80.56 1088 ASN A N 1
ATOM 9037 C CA . ASN A 1 1088 ? -42.161 -20.212 31.938 1.00 80.56 1088 ASN A CA 1
ATOM 9038 C C . ASN A 1 1088 ? -42.534 -18.720 32.030 1.00 80.56 1088 ASN A C 1
ATOM 9040 O O . ASN A 1 1088 ? -41.884 -17.943 32.725 1.00 80.56 1088 ASN A O 1
ATOM 9044 N N . LYS A 1 1089 ? -43.621 -18.333 31.349 1.00 72.25 1089 LYS A N 1
ATOM 9045 C CA . LYS A 1 1089 ? -44.133 -16.951 31.315 1.00 72.25 1089 LYS A CA 1
ATOM 9046 C C . LYS A 1 1089 ? -44.682 -16.449 32.661 1.00 72.25 1089 LYS A C 1
ATOM 9048 O O . LYS A 1 1089 ? -44.898 -15.246 32.780 1.00 72.25 1089 LYS A O 1
ATOM 9053 N N . LYS A 1 1090 ? -44.968 -17.345 33.617 1.00 66.44 1090 LYS A N 1
ATOM 9054 C CA . LYS A 1 1090 ? -45.571 -17.033 34.928 1.00 66.44 1090 LYS A CA 1
ATOM 9055 C C . LYS A 1 1090 ? -44.551 -16.808 36.057 1.00 66.44 1090 LYS A C 1
ATOM 9057 O O . LYS A 1 1090 ? -44.967 -16.465 37.154 1.00 66.44 1090 LYS A O 1
ATOM 9062 N N . VAL A 1 1091 ? -43.248 -17.009 35.833 1.00 65.88 1091 VAL A N 1
ATOM 9063 C CA . VAL A 1 1091 ? -42.234 -16.777 36.882 1.00 65.88 1091 VAL A CA 1
ATOM 9064 C C . VAL A 1 1091 ? -42.078 -15.275 37.118 1.00 65.88 1091 VAL A C 1
ATOM 9066 O O . VAL A 1 1091 ? -41.691 -14.560 36.190 1.00 65.88 1091 VAL A O 1
ATOM 9069 N N . ASP A 1 1092 ? -42.322 -14.800 38.345 1.00 65.38 1092 ASP A N 1
ATOM 9070 C CA . ASP A 1 1092 ? -41.835 -13.477 38.742 1.00 65.38 1092 ASP A CA 1
ATOM 9071 C C . ASP A 1 1092 ? -40.318 -13.560 38.960 1.00 65.38 1092 ASP A C 1
ATOM 9073 O O . ASP A 1 1092 ? -39.814 -14.300 39.805 1.00 65.38 1092 ASP A O 1
ATOM 9077 N N . LEU A 1 1093 ? -39.582 -12.822 38.132 1.00 69.75 1093 LEU A N 1
ATOM 9078 C CA . LEU A 1 1093 ? -38.124 -12.799 38.125 1.00 69.75 1093 LEU A CA 1
ATOM 9079 C C . LEU A 1 1093 ? -37.550 -11.684 39.015 1.00 69.75 1093 LEU A C 1
ATOM 9081 O O . LEU A 1 1093 ? -36.328 -11.622 39.161 1.00 69.75 1093 LEU A O 1
ATOM 9085 N N . LYS A 1 1094 ? -38.390 -10.841 39.642 1.00 64.50 1094 LYS A N 1
ATOM 9086 C CA . LYS A 1 1094 ? -37.950 -9.777 40.565 1.00 64.50 1094 LYS A CA 1
ATOM 9087 C C . LYS A 1 1094 ? -37.061 -10.317 41.679 1.00 64.50 1094 LYS A C 1
ATOM 9089 O O . LYS A 1 1094 ? -35.949 -9.836 41.832 1.00 64.50 1094 LYS A O 1
ATOM 9094 N N . ASN A 1 1095 ? -37.488 -11.361 42.391 1.00 62.12 1095 ASN A N 1
ATOM 9095 C CA . ASN A 1 1095 ? -36.748 -11.889 43.548 1.00 62.12 1095 ASN A CA 1
ATOM 9096 C C . ASN A 1 1095 ? -35.341 -12.403 43.180 1.00 62.12 1095 ASN A C 1
ATOM 9098 O O . ASN A 1 1095 ? -34.456 -12.442 44.026 1.00 62.12 1095 ASN A O 1
ATOM 9102 N N . LYS A 1 1096 ? -35.121 -12.771 41.910 1.00 68.62 1096 LYS A N 1
ATOM 9103 C CA . LYS A 1 1096 ? -33.825 -13.228 41.386 1.00 68.62 1096 LYS A CA 1
ATOM 9104 C C . LYS A 1 1096 ? -32.975 -12.099 40.789 1.00 68.62 1096 LYS A C 1
ATOM 9106 O O . LYS A 1 1096 ? -31.753 -12.206 40.738 1.00 68.62 1096 LYS A O 1
ATOM 9111 N N . TYR A 1 1097 ? -33.611 -11.024 40.329 1.00 72.44 1097 TYR A N 1
ATOM 9112 C CA . TYR A 1 1097 ? -32.971 -9.881 39.682 1.00 72.44 1097 TYR A CA 1
ATOM 9113 C C . TYR A 1 1097 ? -33.555 -8.570 40.240 1.00 72.44 1097 TYR A C 1
ATOM 9115 O O . TYR A 1 1097 ? -34.116 -7.772 39.491 1.00 72.44 1097 TYR A O 1
ATOM 9123 N N . LEU A 1 1098 ? -33.412 -8.371 41.558 1.00 57.41 1098 LEU A N 1
ATOM 9124 C CA . LEU A 1 1098 ? -34.092 -7.356 42.391 1.00 57.41 1098 LEU A CA 1
ATOM 9125 C C . LEU A 1 1098 ? -34.134 -5.938 41.799 1.00 57.41 1098 LEU A C 1
ATOM 9127 O O . LEU A 1 1098 ? -35.137 -5.242 41.925 1.00 57.41 1098 LEU A O 1
ATOM 9131 N N . TYR A 1 1099 ? -33.072 -5.534 41.103 1.00 65.50 1099 TYR A N 1
ATOM 9132 C CA . TYR A 1 1099 ? -32.889 -4.184 40.557 1.00 65.50 1099 TYR A CA 1
ATOM 9133 C C . TYR A 1 1099 ? -33.140 -4.101 39.028 1.00 65.50 1099 TYR A C 1
ATOM 9135 O O . TYR A 1 1099 ? -32.907 -3.089 38.361 1.00 65.50 1099 TYR A O 1
ATOM 9143 N N . SER A 1 1100 ? -33.659 -5.170 38.415 1.00 72.06 1100 SER A N 1
ATOM 9144 C CA . SER A 1 1100 ? -33.871 -5.231 36.968 1.00 72.06 1100 SER A CA 1
ATOM 9145 C C . SER A 1 1100 ? -35.159 -4.541 36.505 1.00 72.06 1100 SER A C 1
ATOM 9147 O O . SER A 1 1100 ? -36.215 -5.157 36.374 1.00 72.06 1100 SER A O 1
ATOM 9149 N N . ASN A 1 1101 ? -35.027 -3.287 36.064 1.00 78.88 1101 ASN A N 1
ATOM 9150 C CA . ASN A 1 1101 ? -36.044 -2.580 35.265 1.00 78.88 1101 ASN A CA 1
ATOM 9151 C C . ASN A 1 1101 ? -36.298 -3.200 33.859 1.00 78.88 1101 ASN A C 1
ATOM 9153 O O . ASN A 1 1101 ? -36.996 -2.608 33.035 1.00 78.88 1101 ASN A O 1
ATOM 9157 N N . PHE A 1 1102 ? -35.735 -4.378 33.548 1.00 87.31 1102 PHE A N 1
ATOM 9158 C CA . PHE A 1 1102 ? -35.962 -5.120 32.304 1.00 87.31 1102 PHE A CA 1
ATOM 9159 C C . PHE A 1 1102 ? -36.915 -6.303 32.528 1.00 87.31 1102 PHE A C 1
ATOM 9161 O O . PHE A 1 1102 ? -36.596 -7.246 33.251 1.00 87.31 1102 PHE A O 1
ATOM 9168 N N . THR A 1 1103 ? -38.063 -6.294 31.845 1.00 85.12 1103 THR A N 1
ATOM 9169 C CA . THR A 1 1103 ? -39.009 -7.424 31.861 1.00 85.12 1103 THR A CA 1
ATOM 9170 C C . THR A 1 1103 ? -38.727 -8.406 30.726 1.00 85.12 1103 THR A C 1
ATOM 9172 O O . THR A 1 1103 ? -38.347 -8.005 29.626 1.00 85.12 1103 THR A O 1
ATOM 9175 N N . GLY A 1 1104 ? -39.036 -9.692 30.919 1.00 84.25 1104 GLY A N 1
ATOM 9176 C CA . GLY A 1 1104 ? -38.913 -10.712 29.867 1.00 84.25 1104 GLY A CA 1
ATOM 9177 C C . GLY A 1 1104 ? -39.744 -10.449 28.600 1.00 84.25 1104 GLY A C 1
ATOM 9178 O O . GLY A 1 1104 ? -39.471 -11.039 27.550 1.00 84.25 1104 GLY A O 1
ATOM 9179 N N . SER A 1 1105 ? -40.711 -9.524 28.645 1.00 86.88 1105 SER A N 1
ATOM 9180 C CA . SER A 1 1105 ? -41.446 -9.065 27.459 1.00 86.88 1105 SER A CA 1
ATOM 9181 C C . SER A 1 1105 ? -40.616 -8.147 26.545 1.00 86.88 1105 SER A C 1
ATOM 9183 O O . SER A 1 1105 ? -40.743 -8.241 25.324 1.00 86.88 1105 SER A O 1
ATOM 9185 N N . MET A 1 1106 ? -39.674 -7.370 27.095 1.00 92.75 1106 MET A N 1
ATOM 9186 C CA . MET A 1 1106 ? -38.870 -6.389 26.355 1.00 92.75 1106 MET A CA 1
ATOM 9187 C C . MET A 1 1106 ? -37.890 -7.045 25.378 1.00 92.75 1106 MET A C 1
ATOM 9189 O O . MET A 1 1106 ? -37.241 -8.046 25.686 1.00 92.75 1106 MET A O 1
ATOM 9193 N N . ASN A 1 1107 ? -37.769 -6.474 24.182 1.00 95.12 1107 ASN A N 1
ATOM 9194 C CA . ASN A 1 1107 ? -36.949 -6.991 23.082 1.00 95.12 1107 ASN A CA 1
ATOM 9195 C C . ASN A 1 1107 ? -35.770 -6.067 22.738 1.00 95.12 1107 ASN A C 1
ATOM 9197 O O . ASN A 1 1107 ? -34.878 -6.466 21.986 1.00 95.12 1107 ASN A O 1
ATOM 9201 N N . PHE A 1 1108 ? -35.750 -4.835 23.255 1.00 96.69 1108 PHE A N 1
ATOM 9202 C CA . PHE A 1 1108 ? -34.689 -3.873 22.981 1.00 96.69 1108 PHE A CA 1
ATOM 9203 C C . PHE A 1 1108 ? -34.282 -3.095 24.230 1.00 96.69 1108 PHE A C 1
ATOM 9205 O O . PHE A 1 1108 ? -35.128 -2.593 24.965 1.00 96.69 1108 PHE A O 1
ATOM 9212 N N . VAL A 1 1109 ? -32.977 -2.960 24.443 1.00 95.94 1109 VAL A N 1
ATOM 9213 C CA . VAL A 1 1109 ? -32.401 -2.092 25.478 1.00 95.94 1109 VAL A CA 1
ATOM 9214 C C . VAL A 1 1109 ? -31.415 -1.155 24.799 1.00 95.94 1109 VAL A C 1
ATOM 9216 O O . VAL A 1 1109 ? -30.668 -1.578 23.918 1.00 95.94 1109 VAL A O 1
ATOM 9219 N N . THR A 1 1110 ? -31.366 0.109 25.205 1.00 95.75 1110 THR A N 1
ATOM 9220 C CA . THR A 1 1110 ? -30.316 1.024 24.750 1.00 95.75 1110 THR A CA 1
ATOM 9221 C C . THR A 1 1110 ? -29.730 1.814 25.911 1.00 95.75 1110 THR A C 1
ATOM 9223 O O . THR A 1 1110 ? -30.458 2.168 26.833 1.00 95.75 1110 THR A O 1
ATOM 9226 N N . VAL A 1 1111 ? -28.427 2.089 25.861 1.00 95.31 1111 VAL A N 1
ATOM 9227 C CA . VAL A 1 1111 ? -27.675 2.804 26.900 1.00 95.31 1111 VAL A CA 1
ATOM 9228 C C . VAL A 1 1111 ? -26.852 3.919 26.253 1.00 95.31 1111 VAL A C 1
ATOM 9230 O O . VAL A 1 1111 ? -25.930 3.640 25.483 1.00 95.31 1111 VAL A O 1
ATOM 9233 N N . ALA A 1 1112 ? -27.184 5.175 26.552 1.00 95.88 1112 ALA A N 1
ATOM 9234 C CA . ALA A 1 1112 ? -26.390 6.338 26.160 1.00 95.88 1112 ALA A CA 1
ATOM 9235 C C . ALA A 1 1112 ? -25.265 6.574 27.180 1.00 95.88 1112 ALA A C 1
ATOM 9237 O O . ALA A 1 1112 ? -25.522 6.852 28.350 1.00 95.88 1112 ALA A O 1
ATOM 9238 N N . ALA A 1 1113 ? -24.016 6.443 26.744 1.00 93.75 1113 ALA A N 1
ATOM 9239 C CA . ALA A 1 1113 ? -22.858 6.365 27.628 1.00 93.75 1113 ALA A CA 1
ATOM 9240 C C . ALA A 1 1113 ? -21.629 7.103 27.062 1.00 93.75 1113 ALA A C 1
ATOM 9242 O O . ALA A 1 1113 ? -21.721 7.922 26.140 1.00 93.75 1113 ALA A O 1
ATOM 9243 N N . HIS A 1 1114 ? -20.463 6.840 27.649 1.00 92.00 1114 HIS A N 1
ATOM 9244 C CA . HIS A 1 1114 ? -19.211 7.522 27.339 1.00 92.00 1114 HIS A CA 1
ATOM 9245 C C . HIS A 1 1114 ? -18.279 6.680 26.449 1.00 92.00 1114 HIS A C 1
ATOM 9247 O O . HIS A 1 1114 ? -18.585 5.556 26.052 1.00 92.00 1114 HIS A O 1
ATOM 9253 N N . ASP A 1 1115 ? -17.140 7.265 26.092 1.00 85.62 1115 ASP A N 1
ATOM 9254 C CA . ASP A 1 1115 ? -16.016 6.595 25.422 1.00 85.62 1115 ASP A CA 1
ATOM 9255 C C . ASP A 1 1115 ? -15.470 5.458 26.286 1.00 85.62 1115 ASP A C 1
ATOM 9257 O O . ASP A 1 1115 ? -15.389 4.322 25.814 1.00 85.62 1115 ASP A O 1
ATOM 9261 N N . TYR A 1 1116 ? -15.157 5.756 27.551 1.00 88.81 1116 TYR A N 1
ATOM 9262 C CA . TYR A 1 1116 ? -14.639 4.772 28.502 1.00 88.81 1116 TYR A CA 1
ATOM 9263 C C . TYR A 1 1116 ? -15.608 3.607 28.731 1.00 88.81 1116 TYR A C 1
ATOM 9265 O O . TYR A 1 1116 ? -15.156 2.471 28.832 1.00 88.81 1116 TYR A O 1
ATOM 9273 N N . THR A 1 1117 ? -16.928 3.828 28.705 1.00 92.00 1117 THR A N 1
ATOM 9274 C CA . THR A 1 1117 ? -17.908 2.734 28.806 1.00 92.00 1117 THR A CA 1
ATOM 9275 C C . THR A 1 1117 ? -17.743 1.713 27.677 1.00 92.00 1117 THR A C 1
ATOM 9277 O O . THR A 1 1117 ? -17.763 0.505 27.907 1.00 92.00 1117 THR A O 1
ATOM 9280 N N . LEU A 1 1118 ? -17.516 2.176 26.442 1.00 90.94 1118 LEU A N 1
ATOM 9281 C CA . LEU A 1 1118 ? -17.219 1.269 25.333 1.00 90.94 1118 LEU A CA 1
ATOM 9282 C C . LEU A 1 1118 ? -15.821 0.643 25.456 1.00 90.94 1118 LEU A C 1
ATOM 9284 O O . LEU A 1 1118 ? -15.671 -0.532 25.127 1.00 90.94 1118 LEU A O 1
ATOM 9288 N N . ALA A 1 1119 ? -14.811 1.378 25.935 1.00 89.12 1119 ALA A N 1
ATOM 9289 C CA . ALA A 1 1119 ? -13.454 0.852 26.128 1.00 89.12 1119 ALA A CA 1
ATOM 9290 C C . ALA A 1 1119 ? -13.413 -0.291 27.157 1.00 89.12 1119 ALA A C 1
ATOM 9292 O O . ALA A 1 1119 ? -12.830 -1.341 26.885 1.00 89.12 1119 ALA A O 1
ATOM 9293 N N . ASN A 1 1120 ? -14.135 -0.134 28.266 1.00 90.56 1120 ASN A N 1
ATOM 9294 C CA . ASN A 1 1120 ? -14.228 -1.110 29.348 1.00 90.56 1120 ASN A CA 1
ATOM 9295 C C . ASN A 1 1120 ? -15.048 -2.344 28.974 1.00 90.56 1120 ASN A C 1
ATOM 9297 O O . ASN A 1 1120 ? -14.602 -3.470 29.189 1.00 90.56 1120 ASN A O 1
ATOM 9301 N N . LEU A 1 1121 ? -16.189 -2.176 28.295 1.00 92.50 1121 LEU A N 1
ATOM 9302 C CA . LEU A 1 1121 ? -16.866 -3.326 27.689 1.00 92.50 1121 LEU A CA 1
ATOM 9303 C C . LEU A 1 1121 ? -15.921 -4.075 26.735 1.00 92.50 1121 LEU A C 1
ATOM 9305 O O . LEU A 1 1121 ? -15.872 -5.304 26.754 1.00 92.50 1121 LEU A O 1
ATOM 9309 N N . PHE A 1 1122 ? -15.121 -3.364 25.933 1.00 90.50 1122 PHE A N 1
ATOM 9310 C CA . PHE A 1 1122 ? -14.147 -4.014 25.060 1.00 90.50 1122 PHE A CA 1
ATOM 9311 C C . PHE A 1 1122 ? -13.031 -4.747 25.829 1.00 90.50 1122 PHE A C 1
ATOM 9313 O O . PHE A 1 1122 ? -12.690 -5.862 25.425 1.00 90.50 1122 PHE A O 1
ATOM 9320 N N . SER A 1 1123 ? -12.479 -4.177 26.908 1.00 89.06 1123 SER A N 1
ATOM 9321 C CA . SER A 1 1123 ? -11.396 -4.795 27.692 1.00 89.06 1123 SER A CA 1
ATOM 9322 C C . SER A 1 1123 ? -11.842 -6.099 28.362 1.00 89.06 1123 SER A C 1
ATOM 9324 O O . SER A 1 1123 ? -11.176 -7.134 28.208 1.00 89.06 1123 SER A O 1
ATOM 9326 N N . ILE A 1 1124 ? -13.026 -6.086 28.985 1.00 91.50 1124 ILE A N 1
ATOM 9327 C CA . ILE A 1 1124 ? -13.682 -7.249 29.600 1.00 91.50 1124 ILE A CA 1
ATOM 9328 C C . ILE A 1 1124 ? -13.942 -8.351 28.557 1.00 91.50 1124 ILE A C 1
ATOM 9330 O O . ILE A 1 1124 ? -13.586 -9.519 28.761 1.00 91.50 1124 ILE A O 1
ATOM 9334 N N . ILE A 1 1125 ? -14.515 -7.993 27.403 1.00 92.94 1125 ILE A N 1
ATOM 9335 C CA . ILE A 1 1125 ? -15.029 -8.956 26.416 1.00 92.94 1125 ILE A CA 1
ATOM 9336 C C . ILE A 1 1125 ? -13.933 -9.546 25.521 1.00 92.94 1125 ILE A C 1
ATOM 9338 O O . ILE A 1 1125 ? -13.888 -10.766 25.326 1.00 92.94 1125 ILE A O 1
ATOM 9342 N N . PHE A 1 1126 ? -13.070 -8.722 24.921 1.00 89.75 1126 PHE A N 1
ATOM 9343 C CA . PHE A 1 1126 ? -12.238 -9.150 23.789 1.00 89.75 1126 PHE A CA 1
ATOM 9344 C C . PHE A 1 1126 ? -10.844 -9.626 24.208 1.00 89.75 1126 PHE A C 1
ATOM 9346 O O . PHE A 1 1126 ? -10.128 -8.968 24.958 1.00 89.75 1126 PHE A O 1
ATOM 9353 N N . LYS A 1 1127 ? -10.432 -10.789 23.681 1.00 82.25 1127 LYS A N 1
ATOM 9354 C CA . LYS A 1 1127 ? -9.143 -11.431 24.008 1.00 82.25 1127 LYS A CA 1
ATOM 9355 C C . LYS A 1 1127 ? -7.973 -10.455 23.784 1.00 82.25 1127 LYS A C 1
ATOM 9357 O O . LYS A 1 1127 ? -7.920 -9.841 22.722 1.00 82.25 1127 LYS A O 1
ATOM 9362 N N . LYS A 1 1128 ? -7.000 -10.393 24.712 1.00 77.62 1128 LYS A N 1
ATOM 9363 C CA . LYS A 1 1128 ? -5.838 -9.462 24.747 1.00 77.62 1128 LYS A CA 1
ATOM 9364 C C . LYS A 1 1128 ? -5.218 -9.119 23.378 1.00 77.62 1128 LYS A C 1
ATOM 9366 O O . LYS A 1 1128 ? -4.967 -7.950 23.099 1.00 77.62 1128 LYS A O 1
ATOM 9371 N N . LYS A 1 1129 ? -5.067 -10.096 22.470 1.00 75.12 1129 LYS A N 1
ATOM 9372 C CA . LYS A 1 1129 ? -4.561 -9.880 21.094 1.00 75.12 1129 LYS A CA 1
ATOM 9373 C C . LYS A 1 1129 ? -5.370 -8.892 20.230 1.00 75.12 1129 LYS A C 1
ATOM 9375 O O . LYS A 1 1129 ? -4.843 -8.390 19.245 1.00 75.12 1129 LYS A O 1
ATOM 9380 N N . TYR A 1 1130 ? -6.622 -8.602 20.583 1.00 73.44 1130 TYR A N 1
ATOM 9381 C CA . TYR A 1 1130 ? -7.484 -7.620 19.915 1.00 73.44 1130 TYR A CA 1
ATOM 9382 C C . TYR A 1 1130 ? -7.514 -6.248 20.615 1.00 73.44 1130 TYR A C 1
ATOM 9384 O O . TYR A 1 1130 ? -8.032 -5.298 20.036 1.00 73.44 1130 TYR A O 1
ATOM 9392 N N . LEU A 1 1131 ? -6.944 -6.127 21.822 1.00 71.38 1131 LEU A N 1
ATOM 9393 C CA . LEU A 1 1131 ? -6.859 -4.874 22.592 1.00 71.38 1131 LEU A CA 1
ATOM 9394 C C . LEU A 1 1131 ? -5.594 -4.056 22.261 1.00 71.38 1131 LEU A C 1
ATOM 9396 O O . LEU A 1 1131 ? -5.509 -2.875 22.582 1.00 71.38 1131 LEU A O 1
ATOM 9400 N N . ASN A 1 1132 ? -4.600 -4.671 21.608 1.00 59.53 1132 ASN A N 1
ATOM 9401 C CA . ASN A 1 1132 ? -3.302 -4.043 21.335 1.00 59.53 1132 ASN A CA 1
ATOM 9402 C C . ASN A 1 1132 ? -3.266 -3.111 20.110 1.00 59.53 1132 ASN A C 1
ATOM 9404 O O . ASN A 1 1132 ? -2.309 -2.357 19.959 1.00 59.53 1132 ASN A O 1
ATOM 9408 N N . SER A 1 1133 ? -4.291 -3.108 19.255 1.00 52.34 1133 SER A N 1
ATOM 9409 C CA . SER A 1 1133 ? -4.449 -2.058 18.238 1.00 52.34 1133 SER A CA 1
ATOM 9410 C C . SER A 1 1133 ? -4.919 -0.741 18.869 1.00 52.34 1133 SER A C 1
ATOM 9412 O O . SER A 1 1133 ? -5.622 -0.757 19.875 1.00 52.34 1133 SER A O 1
ATOM 9414 N N . SER A 1 1134 ? -4.612 0.397 18.240 1.00 50.34 1134 SER A N 1
ATOM 9415 C CA . SER A 1 1134 ? -4.931 1.777 18.669 1.00 50.34 1134 SER A CA 1
ATOM 9416 C C . SER A 1 1134 ? -6.429 2.158 18.601 1.00 50.34 1134 SER A C 1
ATOM 9418 O O . SER A 1 1134 ? -6.790 3.260 18.193 1.00 50.34 1134 SER A O 1
ATOM 9420 N N . VAL A 1 1135 ? -7.307 1.223 18.976 1.00 52.91 1135 VAL A N 1
ATOM 9421 C CA . VAL A 1 1135 ? -8.726 1.146 18.585 1.00 52.91 1135 VAL A CA 1
ATOM 9422 C C . VAL A 1 1135 ? -9.695 1.301 19.768 1.00 52.91 1135 VAL A C 1
ATOM 9424 O O . VAL A 1 1135 ? -10.869 1.564 19.535 1.00 52.91 1135 VAL A O 1
ATOM 9427 N N . LEU A 1 1136 ? -9.225 1.221 21.021 1.00 61.31 1136 LEU A N 1
ATOM 9428 C CA . LEU A 1 1136 ? -10.069 1.433 22.214 1.00 61.31 1136 LEU A CA 1
ATOM 9429 C C . LEU A 1 1136 ? -10.586 2.880 22.363 1.00 61.31 1136 LEU A C 1
ATOM 9431 O O . LEU A 1 1136 ? -11.529 3.118 23.109 1.00 61.31 1136 LEU A O 1
ATOM 9435 N N . HIS A 1 1137 ? -10.034 3.846 21.619 1.00 73.44 1137 HIS A N 1
ATOM 9436 C CA . HIS A 1 1137 ? -10.597 5.194 21.537 1.00 73.44 1137 HIS A CA 1
ATOM 9437 C C . HIS A 1 1137 ? -11.589 5.306 20.366 1.00 73.44 1137 HIS A C 1
ATOM 9439 O O . HIS A 1 1137 ? -11.218 5.589 19.222 1.00 73.44 1137 HIS A O 1
ATOM 9445 N N . PHE A 1 1138 ? -12.866 5.070 20.659 1.00 85.31 1138 PHE A N 1
ATOM 9446 C CA . PHE A 1 1138 ? -13.953 5.075 19.678 1.00 85.31 1138 PHE A CA 1
ATOM 9447 C C . PHE A 1 1138 ? -14.382 6.488 19.257 1.00 85.31 1138 PHE A C 1
ATOM 9449 O O . PHE A 1 1138 ? -14.315 7.426 20.046 1.00 85.31 1138 PHE A O 1
ATOM 9456 N N . GLN A 1 1139 ? -14.878 6.657 18.026 1.00 87.88 1139 GLN A N 1
ATOM 9457 C CA . GLN A 1 1139 ? -15.408 7.949 17.558 1.00 87.88 1139 GLN A CA 1
ATOM 9458 C C . GLN A 1 1139 ? -16.751 8.291 18.236 1.00 87.88 1139 GLN A C 1
ATOM 9460 O O . GLN A 1 1139 ? -17.383 7.443 18.868 1.00 87.88 1139 GLN A O 1
ATOM 9465 N N . PHE A 1 1140 ? -17.204 9.537 18.104 1.00 92.06 1140 PHE A N 1
ATOM 9466 C CA . PHE A 1 1140 ? -18.542 9.941 18.543 1.00 92.06 1140 PHE A CA 1
ATOM 9467 C C . PHE A 1 1140 ? -19.646 9.150 17.824 1.00 92.06 1140 PHE A C 1
ATOM 9469 O O . PHE A 1 1140 ? -19.489 8.729 16.673 1.00 92.06 1140 PHE A O 1
ATOM 9476 N N . ALA A 1 1141 ? -20.753 8.895 18.530 1.00 94.94 1141 ALA A N 1
ATOM 9477 C CA . ALA A 1 1141 ? -21.827 8.000 18.086 1.00 94.94 1141 ALA A CA 1
ATOM 9478 C C . ALA A 1 1141 ? -21.373 6.571 17.691 1.00 94.94 1141 ALA A C 1
ATOM 9480 O O . ALA A 1 1141 ? -22.083 5.866 16.958 1.00 94.94 1141 ALA A O 1
ATOM 9481 N N . ALA A 1 1142 ? -20.201 6.119 18.153 1.00 94.88 1142 ALA A N 1
ATOM 9482 C CA . ALA A 1 1142 ? -19.823 4.710 18.097 1.00 94.88 1142 ALA A CA 1
ATOM 9483 C C . ALA A 1 1142 ? -20.714 3.870 19.023 1.00 94.88 1142 ALA A C 1
ATOM 9485 O O . ALA A 1 1142 ? -21.270 4.369 20.001 1.00 94.88 1142 ALA A O 1
ATOM 9486 N N . SER A 1 1143 ? -20.896 2.598 18.684 1.00 96.00 1143 SER A N 1
ATOM 9487 C CA . SER A 1 1143 ? -21.951 1.754 19.251 1.00 96.00 1143 SER A CA 1
ATOM 9488 C C . SER A 1 1143 ? -21.544 0.280 19.294 1.00 96.00 1143 SER A C 1
ATOM 9490 O O . SER A 1 1143 ? -21.014 -0.254 18.319 1.00 96.00 1143 SER A O 1
ATOM 9492 N N . LEU A 1 1144 ? -21.822 -0.386 20.415 1.00 95.31 1144 LEU A N 1
ATOM 9493 C CA . LEU A 1 1144 ? -21.633 -1.817 20.637 1.00 95.31 1144 LEU A CA 1
ATOM 9494 C C . LEU A 1 1144 ? -22.997 -2.470 20.889 1.00 95.31 1144 LEU A C 1
ATOM 9496 O O . LEU A 1 1144 ? -23.802 -1.982 21.678 1.00 95.31 1144 LEU A O 1
ATOM 9500 N N . HIS A 1 1145 ? -23.258 -3.565 20.187 1.00 96.38 1145 HIS A N 1
ATOM 9501 C CA . HIS A 1 1145 ? -24.553 -4.225 20.113 1.00 96.38 1145 HIS A CA 1
ATOM 9502 C C . HIS A 1 1145 ? -24.421 -5.678 20.558 1.00 96.38 1145 HIS A C 1
ATOM 9504 O O . HIS A 1 1145 ? -23.623 -6.427 19.993 1.00 96.38 1145 HIS A O 1
ATOM 9510 N N . PHE A 1 1146 ? -25.254 -6.081 21.507 1.00 96.81 1146 PHE A N 1
ATOM 9511 C CA . PHE A 1 1146 ? -25.357 -7.437 22.025 1.00 96.81 1146 PHE A CA 1
ATOM 9512 C C . PHE A 1 1146 ? -26.692 -8.021 21.570 1.00 96.81 1146 PHE A C 1
ATOM 9514 O O . PHE A 1 1146 ? -27.753 -7.677 22.091 1.00 96.81 1146 PHE A O 1
ATOM 9521 N N . GLU A 1 1147 ? -26.645 -8.859 20.542 1.00 96.25 1147 GLU A N 1
ATOM 9522 C CA . GLU A 1 1147 ? -27.817 -9.432 19.887 1.00 96.25 1147 GLU A CA 1
ATOM 9523 C C . GLU A 1 1147 ? -27.972 -10.899 20.291 1.00 96.25 1147 GLU A C 1
ATOM 9525 O O . GLU A 1 1147 ? -27.113 -11.727 19.993 1.00 96.25 1147 GLU A O 1
ATOM 9530 N N . LEU A 1 1148 ? -29.075 -11.216 20.964 1.00 96.19 1148 LEU A N 1
ATOM 9531 C CA . LEU A 1 1148 ? -29.425 -12.555 21.416 1.00 96.19 1148 LEU A CA 1
ATOM 9532 C C . LEU A 1 1148 ? -30.383 -13.198 20.408 1.00 96.19 1148 LEU A C 1
ATOM 9534 O O . LEU A 1 1148 ? -31.530 -12.767 20.249 1.00 96.19 1148 LEU A O 1
ATOM 9538 N N . TYR A 1 1149 ? -29.909 -14.236 19.731 1.00 94.56 1149 TYR A N 1
ATOM 9539 C CA . TYR A 1 1149 ? -30.669 -15.039 18.783 1.00 94.56 1149 TYR A CA 1
ATOM 9540 C C . TYR A 1 1149 ? -31.088 -16.362 19.426 1.00 94.56 1149 TYR A C 1
ATOM 9542 O O . TYR A 1 1149 ? -30.340 -16.972 20.180 1.00 94.56 1149 TYR A O 1
ATOM 9550 N N . LEU A 1 1150 ? -32.266 -16.855 19.065 1.00 92.38 1150 LEU A N 1
ATOM 9551 C CA . LEU A 1 1150 ? -32.618 -18.259 19.208 1.00 92.38 1150 LEU A CA 1
ATOM 9552 C C . LEU A 1 1150 ? -32.218 -19.010 17.935 1.00 92.38 1150 LEU A C 1
ATOM 9554 O O . LEU A 1 1150 ? -32.562 -18.577 16.829 1.00 92.38 1150 LEU A O 1
ATOM 9558 N N . ASN A 1 1151 ? -31.562 -20.158 18.087 1.00 88.31 1151 ASN A N 1
ATOM 9559 C CA . ASN A 1 1151 ? -31.270 -21.068 16.987 1.00 88.31 1151 ASN A CA 1
ATOM 9560 C C . ASN A 1 1151 ? -32.306 -22.194 16.834 1.00 88.31 1151 ASN A C 1
ATOM 9562 O O . ASN A 1 1151 ? -33.288 -22.295 17.569 1.00 88.31 1151 ASN A O 1
ATOM 9566 N N . GLN A 1 1152 ? -32.087 -23.037 15.826 1.00 81.94 1152 GLN A N 1
ATOM 9567 C CA . GLN A 1 1152 ? -33.027 -24.079 15.407 1.00 81.94 1152 GLN A CA 1
ATOM 9568 C C . GLN A 1 1152 ? -33.212 -25.170 16.477 1.00 81.94 1152 GLN A C 1
ATOM 9570 O O . GLN A 1 1152 ? -34.302 -25.713 16.613 1.00 81.94 1152 GLN A O 1
ATOM 9575 N N . LYS A 1 1153 ? -32.178 -25.423 17.295 1.00 85.00 1153 LYS A N 1
ATOM 9576 C CA . LYS A 1 1153 ? -32.192 -26.370 18.426 1.00 85.00 1153 LYS A CA 1
ATOM 9577 C C . LYS A 1 1153 ? -32.739 -25.740 19.722 1.00 85.00 1153 LYS A C 1
ATOM 9579 O O . LYS A 1 1153 ? -32.441 -26.221 20.808 1.00 85.00 1153 LYS A O 1
ATOM 9584 N N . ASN A 1 1154 ? -33.470 -24.622 19.624 1.00 85.50 1154 ASN A N 1
ATOM 9585 C CA . ASN A 1 1154 ? -33.922 -23.772 20.737 1.00 85.50 1154 ASN A CA 1
ATOM 9586 C C . ASN A 1 1154 ? -32.811 -23.272 21.691 1.00 85.50 1154 ASN A C 1
ATOM 9588 O O . ASN A 1 1154 ? -33.127 -22.685 22.727 1.00 85.50 1154 ASN A O 1
ATOM 9592 N N . LYS A 1 1155 ? -31.524 -23.442 21.351 1.00 90.81 1155 LYS A N 1
ATOM 9593 C CA . LYS A 1 1155 ? -30.413 -22.869 22.119 1.00 90.81 1155 LYS A CA 1
ATOM 9594 C C . LYS A 1 1155 ? -30.246 -21.389 21.780 1.00 90.81 1155 LYS A C 1
ATOM 9596 O O . LYS A 1 1155 ? -30.633 -20.929 20.702 1.00 90.81 1155 LYS A O 1
ATOM 9601 N N . TYR A 1 1156 ? -29.674 -20.649 22.720 1.00 94.06 1156 TYR A N 1
ATOM 9602 C CA . TYR A 1 1156 ? -29.471 -19.212 22.605 1.00 94.06 1156 TYR A CA 1
ATOM 9603 C C . TYR A 1 1156 ? -28.051 -18.920 22.103 1.00 94.06 1156 TYR A C 1
ATOM 9605 O O . TYR A 1 1156 ? -27.071 -19.426 22.644 1.00 94.06 1156 TYR A O 1
ATOM 9613 N N . GLU A 1 1157 ? -27.946 -18.106 21.058 1.00 94.06 1157 GLU A N 1
ATOM 9614 C CA . GLU A 1 1157 ? -26.700 -17.671 20.430 1.00 94.06 1157 GLU A CA 1
ATOM 9615 C C . GLU A 1 1157 ? -26.530 -16.160 20.637 1.00 94.06 1157 GLU A C 1
ATOM 9617 O O . GLU A 1 1157 ? -27.417 -15.381 20.286 1.00 94.06 1157 GLU A O 1
ATOM 9622 N N . ILE A 1 1158 ? -25.391 -15.727 21.176 1.00 94.62 1158 ILE A N 1
ATOM 9623 C CA . ILE A 1 1158 ? -25.034 -14.309 21.262 1.00 94.62 1158 ILE A CA 1
ATOM 9624 C C . ILE A 1 1158 ? -24.227 -13.886 20.031 1.00 94.62 1158 ILE A C 1
ATOM 9626 O O . ILE A 1 1158 ? -23.357 -14.606 19.539 1.00 94.62 1158 ILE A O 1
ATOM 9630 N N . LYS A 1 1159 ? -24.497 -12.676 19.546 1.00 94.31 1159 LYS A N 1
ATOM 9631 C CA . LYS A 1 1159 ? -23.741 -12.009 18.490 1.00 94.31 1159 LYS A CA 1
ATOM 9632 C C . LYS A 1 1159 ? -23.364 -10.609 18.954 1.00 94.31 1159 LYS A C 1
ATOM 9634 O O . LYS A 1 1159 ? -24.226 -9.840 19.377 1.00 94.31 1159 LYS A O 1
ATOM 9639 N N . ILE A 1 1160 ? -22.085 -10.267 18.843 1.00 94.44 1160 ILE A N 1
ATOM 9640 C CA . ILE A 1 1160 ? -21.563 -8.956 19.230 1.00 94.44 1160 ILE A CA 1
ATOM 9641 C C . ILE A 1 1160 ? -21.200 -8.184 17.964 1.00 94.44 1160 ILE A C 1
ATOM 9643 O O . ILE A 1 1160 ? -20.343 -8.600 17.179 1.00 94.44 1160 ILE A O 1
ATOM 9647 N N . VAL A 1 1161 ? -21.887 -7.067 17.741 1.00 93.81 1161 VAL A N 1
ATOM 9648 C CA . VAL A 1 1161 ? -21.763 -6.232 16.539 1.00 93.81 1161 VAL A CA 1
ATOM 9649 C C . VAL A 1 1161 ? -21.324 -4.830 16.952 1.00 93.81 1161 VAL A C 1
ATOM 9651 O O . VAL A 1 1161 ? -21.784 -4.306 17.957 1.00 93.81 1161 VAL A O 1
ATOM 9654 N N . PHE A 1 1162 ? -20.438 -4.204 16.186 1.00 93.12 1162 PHE A N 1
ATOM 9655 C CA . PHE A 1 1162 ? -19.916 -2.864 16.457 1.00 93.12 1162 PHE A CA 1
ATOM 9656 C C . PHE A 1 1162 ? -20.163 -1.915 15.279 1.00 93.12 1162 PHE A C 1
ATOM 9658 O O . PHE A 1 1162 ? -20.052 -2.311 14.117 1.00 93.12 1162 PHE A O 1
ATOM 9665 N N . SER A 1 1163 ? -20.475 -0.655 15.575 1.00 93.19 1163 SER A N 1
ATOM 9666 C CA . SER A 1 1163 ? -20.610 0.439 14.613 1.00 93.19 1163 SER A CA 1
ATOM 9667 C C . SER A 1 1163 ? -19.685 1.584 15.022 1.00 93.19 1163 SER A C 1
ATOM 9669 O O . SER A 1 1163 ? -19.806 2.136 16.111 1.00 93.19 1163 SER A O 1
ATOM 9671 N N . GLY A 1 1164 ? -18.747 1.949 14.146 1.00 87.81 1164 GLY A N 1
ATOM 9672 C CA . GLY A 1 1164 ? -17.700 2.917 14.485 1.00 87.81 1164 GLY A CA 1
ATOM 9673 C C . GLY A 1 1164 ? -18.105 4.390 14.424 1.00 87.81 1164 GLY A C 1
ATOM 9674 O O . GLY A 1 1164 ? -17.378 5.208 14.968 1.00 87.81 1164 GLY A O 1
ATOM 9675 N N . ASN A 1 1165 ? -19.206 4.742 13.744 1.00 82.81 1165 ASN A N 1
ATOM 9676 C CA . ASN A 1 1165 ? -19.595 6.139 13.495 1.00 82.81 1165 ASN A CA 1
ATOM 9677 C C . ASN A 1 1165 ? -21.091 6.254 13.112 1.00 82.81 1165 ASN A C 1
ATOM 9679 O O . ASN A 1 1165 ? -21.476 6.092 11.945 1.00 82.81 1165 ASN A O 1
ATOM 9683 N N . GLY A 1 1166 ? -21.963 6.517 14.091 1.00 84.81 1166 GLY A N 1
ATOM 9684 C CA . GLY A 1 1166 ? -23.383 6.852 13.896 1.00 84.81 1166 GLY A CA 1
ATOM 9685 C C . GLY A 1 1166 ? -24.171 5.871 13.016 1.00 84.81 1166 GLY A C 1
ATOM 9686 O O . GLY A 1 1166 ? -24.892 6.291 12.103 1.00 84.81 1166 GLY A O 1
ATOM 9687 N N . GLY A 1 1167 ? -23.965 4.565 13.215 1.00 82.94 1167 GLY A N 1
ATOM 9688 C CA . GLY A 1 1167 ? -24.692 3.491 12.531 1.00 82.94 1167 GLY A CA 1
ATOM 9689 C C . GLY A 1 1167 ? -24.397 3.325 11.034 1.00 82.94 1167 GLY A C 1
ATOM 9690 O O . GLY A 1 1167 ? -25.134 2.602 10.368 1.00 82.94 1167 GLY A O 1
ATOM 9691 N N . ARG A 1 1168 ? -23.365 3.985 10.477 1.00 82.88 1168 ARG A N 1
ATOM 9692 C CA . ARG A 1 1168 ? -23.043 3.924 9.032 1.00 82.88 1168 ARG A CA 1
ATOM 9693 C C . ARG A 1 1168 ? -22.639 2.520 8.551 1.00 82.88 1168 ARG A C 1
ATOM 9695 O O . ARG A 1 1168 ? -22.944 2.159 7.420 1.00 82.88 1168 ARG A O 1
ATOM 9702 N N . LYS A 1 1169 ? -21.953 1.731 9.387 1.00 89.19 1169 LYS A N 1
ATOM 9703 C CA . LYS A 1 1169 ? -21.486 0.370 9.067 1.00 89.19 1169 LYS A CA 1
ATOM 9704 C C . LYS A 1 1169 ? -21.495 -0.494 10.323 1.00 89.19 1169 LYS A C 1
ATOM 9706 O O . LYS A 1 1169 ? -20.903 -0.105 11.324 1.00 89.19 1169 LYS A O 1
ATOM 9711 N N . PHE A 1 1170 ? -22.123 -1.664 10.242 1.00 90.12 1170 PHE A N 1
ATOM 9712 C CA . PHE A 1 1170 ? -22.180 -2.657 11.317 1.00 90.12 1170 PHE A CA 1
ATOM 9713 C C . PHE A 1 1170 ? -21.198 -3.797 11.032 1.00 90.12 1170 PHE A C 1
ATOM 9715 O O . PHE A 1 1170 ? -21.205 -4.359 9.938 1.00 90.12 1170 PHE A O 1
ATOM 9722 N N . VAL A 1 1171 ? -20.349 -4.129 12.003 1.00 90.44 1171 VAL A N 1
ATOM 9723 C CA . VAL A 1 1171 ? -19.274 -5.123 11.884 1.00 90.44 1171 VAL A CA 1
ATOM 9724 C C . VAL A 1 1171 ? -19.450 -6.193 12.955 1.00 90.44 1171 VAL A C 1
ATOM 9726 O O . VAL A 1 1171 ? -19.426 -5.893 14.143 1.00 90.44 1171 VAL A O 1
ATOM 9729 N N . ASP A 1 1172 ? -19.614 -7.446 12.538 1.00 92.00 1172 ASP A N 1
ATOM 9730 C CA . ASP A 1 1172 ? -19.656 -8.603 13.438 1.00 92.00 1172 ASP A CA 1
ATOM 9731 C C . ASP A 1 1172 ? -18.262 -8.876 14.024 1.00 92.00 1172 ASP A C 1
ATOM 9733 O O . ASP A 1 1172 ? -17.313 -9.163 13.290 1.00 92.00 1172 ASP A O 1
ATOM 9737 N N . ILE A 1 1173 ? -18.146 -8.781 15.349 1.00 91.31 1173 ILE A N 1
ATOM 9738 C CA . ILE A 1 1173 ? -16.914 -9.010 16.112 1.00 91.31 1173 ILE A CA 1
ATOM 9739 C C . ILE A 1 1173 ? -17.057 -10.133 17.150 1.00 91.31 1173 ILE A C 1
ATOM 9741 O O . ILE A 1 1173 ? -16.143 -10.338 17.944 1.00 91.31 1173 ILE A O 1
ATOM 9745 N N . THR A 1 1174 ? -18.144 -10.912 17.101 1.00 93.19 1174 THR A N 1
ATOM 9746 C CA . THR A 1 1174 ? -18.454 -12.031 18.020 1.00 93.19 1174 THR A CA 1
ATOM 9747 C C . THR A 1 1174 ? -17.262 -12.977 18.212 1.00 93.19 1174 THR A C 1
ATOM 9749 O O . THR A 1 1174 ? -16.838 -13.247 19.331 1.00 93.19 1174 THR A O 1
ATOM 9752 N N . HIS A 1 1175 ? -16.632 -13.372 17.104 1.00 89.50 1175 HIS A N 1
ATOM 9753 C CA . HIS A 1 1175 ? -15.450 -14.239 17.042 1.00 89.50 1175 HIS A CA 1
ATOM 9754 C C . HIS A 1 1175 ? -14.215 -13.734 17.815 1.00 89.50 1175 HIS A C 1
ATOM 9756 O O . HIS A 1 1175 ? -13.277 -14.498 18.044 1.00 89.50 1175 HIS A O 1
ATOM 9762 N N . LYS A 1 1176 ? -14.178 -12.455 18.209 1.00 90.00 1176 LYS A N 1
ATOM 9763 C CA . LYS A 1 1176 ? -13.067 -11.858 18.967 1.00 90.00 1176 LYS A CA 1
ATOM 9764 C C . LYS A 1 1176 ? -13.232 -11.996 20.484 1.00 90.00 1176 LYS A C 1
ATOM 9766 O O . LYS A 1 1176 ? -12.257 -11.815 21.221 1.00 90.00 1176 LYS A O 1
ATOM 9771 N N . ALA A 1 1177 ? -14.450 -12.263 20.955 1.00 91.56 1177 ALA A N 1
ATOM 9772 C CA . ALA A 1 1177 ? -14.769 -12.324 22.375 1.00 91.56 1177 ALA A CA 1
ATOM 9773 C C . ALA A 1 1177 ? -14.135 -13.547 23.061 1.00 91.56 1177 ALA A C 1
ATOM 9775 O O . ALA A 1 1177 ? -13.835 -14.570 22.433 1.00 91.56 1177 ALA A O 1
ATOM 9776 N N . ARG A 1 1178 ? -13.932 -13.446 24.377 1.00 91.56 1178 ARG A N 1
ATOM 9777 C CA . ARG A 1 1178 ? -13.746 -14.607 25.261 1.00 91.56 1178 ARG A CA 1
ATOM 9778 C C . ARG A 1 1178 ? -15.044 -15.451 25.235 1.00 91.56 1178 ARG A C 1
ATOM 9780 O O . ARG A 1 1178 ? -16.103 -14.945 24.877 1.00 91.56 1178 ARG A O 1
ATOM 9787 N N . GLY A 1 1179 ? -14.946 -16.758 25.481 1.00 88.69 1179 GLY A N 1
ATOM 9788 C CA . GLY A 1 1179 ? -16.068 -17.707 25.340 1.00 88.69 1179 GLY A CA 1
ATOM 9789 C C . GLY A 1 1179 ? -16.407 -18.097 23.898 1.00 88.69 1179 GLY A C 1
ATOM 9790 O O . GLY A 1 1179 ? -16.572 -19.266 23.607 1.00 88.69 1179 GLY A O 1
ATOM 9791 N N . CYS A 1 1180 ? -16.380 -17.172 22.938 1.00 89.81 1180 CYS A N 1
ATOM 9792 C CA . CYS A 1 1180 ? -16.851 -17.443 21.571 1.00 89.81 1180 CYS A CA 1
ATOM 9793 C C . CYS A 1 1180 ? -15.906 -18.250 20.652 1.00 89.81 1180 CYS A C 1
ATOM 9795 O O . CYS A 1 1180 ? -16.100 -18.241 19.440 1.00 89.81 1180 CYS A O 1
ATOM 9797 N N . PHE A 1 1181 ? -14.861 -18.899 21.186 1.00 79.69 1181 PHE A N 1
ATOM 9798 C CA . PHE A 1 1181 ? -13.918 -19.824 20.508 1.00 79.69 1181 PHE A CA 1
ATOM 9799 C C . PHE A 1 1181 ? -13.341 -19.447 19.114 1.00 79.69 1181 PHE A C 1
ATOM 9801 O O . PHE A 1 1181 ? -12.656 -20.254 18.501 1.00 79.69 1181 PHE A O 1
ATOM 9808 N N . GLY A 1 1182 ? -13.513 -18.213 18.623 1.00 73.69 1182 GLY A N 1
ATOM 9809 C CA . GLY A 1 1182 ? -13.182 -17.829 17.237 1.00 73.69 1182 GLY A CA 1
ATOM 9810 C C . GLY A 1 1182 ? -14.338 -18.005 16.239 1.00 73.69 1182 GLY A C 1
ATOM 9811 O O . GLY A 1 1182 ? -14.214 -17.623 15.077 1.00 73.69 1182 GLY A O 1
ATOM 9812 N N . SER A 1 1183 ? -15.479 -18.523 16.691 1.00 75.56 1183 SER A N 1
ATOM 9813 C CA . SER A 1 1183 ? -16.690 -18.717 15.898 1.00 75.56 1183 SER A CA 1
ATOM 9814 C C . SER A 1 1183 ? -17.510 -17.426 15.760 1.00 75.56 1183 SER A C 1
ATOM 9816 O O . SER A 1 1183 ? -17.559 -16.586 16.658 1.00 75.56 1183 SER A O 1
ATOM 9818 N N . LYS A 1 1184 ? -18.221 -17.277 14.633 1.00 72.69 1184 LYS A N 1
ATOM 9819 C CA . LYS A 1 1184 ? -19.283 -16.258 14.462 1.00 72.69 1184 LYS A CA 1
ATOM 9820 C C . LYS A 1 1184 ? -20.630 -16.698 15.058 1.00 72.69 1184 LYS A C 1
ATOM 9822 O O . LYS A 1 1184 ? -21.557 -15.897 15.114 1.00 72.69 1184 LYS A O 1
ATOM 9827 N N . ILE A 1 1185 ? -20.726 -17.962 15.467 1.00 81.12 1185 ILE A N 1
ATOM 9828 C CA . ILE A 1 1185 ? -21.840 -18.564 16.200 1.00 81.12 1185 ILE A CA 1
ATOM 9829 C C . ILE A 1 1185 ? -21.314 -18.860 17.604 1.00 81.12 1185 ILE A C 1
ATOM 9831 O O . ILE A 1 1185 ? -20.500 -19.765 17.777 1.00 81.12 1185 ILE A O 1
ATOM 9835 N N . CYS A 1 1186 ? -21.739 -18.074 18.583 1.00 92.50 1186 CYS A N 1
ATOM 9836 C CA . CYS A 1 1186 ? -21.328 -18.201 19.975 1.00 92.50 1186 CYS A CA 1
ATOM 9837 C C . CYS A 1 1186 ? -22.567 -18.535 20.799 1.00 92.50 1186 CYS A C 1
ATOM 9839 O O . CYS A 1 1186 ? -23.543 -17.791 20.709 1.00 92.50 1186 CYS A O 1
ATOM 9841 N N . LEU A 1 1187 ? -22.578 -19.631 21.562 1.00 93.44 1187 LEU A N 1
ATOM 9842 C CA . LEU A 1 1187 ? -23.688 -19.863 22.487 1.00 93.44 1187 LEU A CA 1
ATOM 9843 C C . LEU A 1 1187 ? -23.629 -18.806 23.592 1.00 93.44 1187 LEU A C 1
ATOM 9845 O O . LEU A 1 1187 ? -22.548 -18.421 24.042 1.00 93.44 1187 LEU A O 1
ATOM 9849 N N . PHE A 1 1188 ? -24.793 -18.325 24.027 1.00 94.50 1188 PHE A N 1
ATOM 9850 C CA . PHE A 1 1188 ? -24.857 -17.390 25.149 1.00 94.50 1188 PHE A CA 1
ATOM 9851 C C . PHE A 1 1188 ? -24.247 -18.011 26.414 1.00 94.50 1188 PHE A C 1
ATOM 9853 O O . PHE A 1 1188 ? -23.528 -17.331 27.138 1.00 94.50 1188 PHE A O 1
ATOM 9860 N N . ASP A 1 1189 ? -24.448 -19.313 26.613 1.00 92.81 1189 ASP A N 1
ATOM 9861 C CA . ASP A 1 1189 ? -23.955 -20.050 27.776 1.00 92.81 1189 ASP A CA 1
ATOM 9862 C C . ASP A 1 1189 ? -22.406 -20.148 27.782 1.00 92.81 1189 A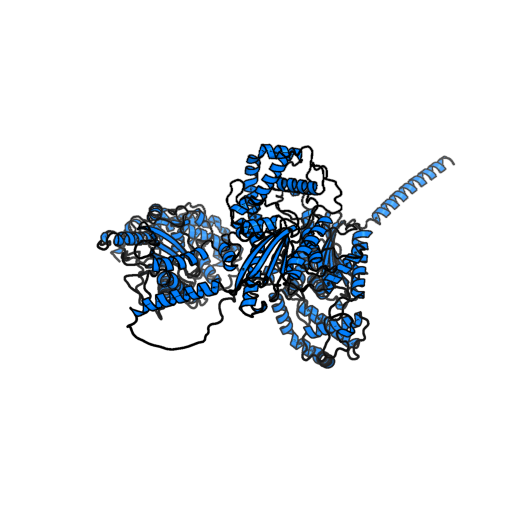SP A C 1
ATOM 9864 O O . ASP A 1 1189 ? -21.782 -19.976 28.830 1.00 92.81 1189 ASP A O 1
ATOM 9868 N N . ASP A 1 1190 ? -21.764 -20.308 26.611 1.00 93.19 1190 ASP A N 1
ATOM 9869 C CA . ASP A 1 1190 ? -20.293 -20.284 26.457 1.00 93.19 1190 ASP A CA 1
ATOM 9870 C C . ASP A 1 1190 ? -19.710 -18.886 26.712 1.00 93.19 1190 ASP A C 1
ATOM 9872 O O . ASP A 1 1190 ? -18.652 -18.729 27.331 1.00 93.19 1190 ASP A O 1
ATOM 9876 N N . PHE A 1 1191 ? -20.399 -17.850 26.221 1.00 93.88 1191 PHE A N 1
ATOM 9877 C CA . PHE A 1 1191 ? -20.039 -16.458 26.472 1.00 93.88 1191 PHE A CA 1
ATOM 9878 C C . PHE A 1 1191 ? -20.149 -16.128 27.961 1.00 93.88 1191 PHE A C 1
ATOM 9880 O O . PHE A 1 1191 ? -19.179 -15.646 28.543 1.00 93.88 1191 PHE A O 1
ATOM 9887 N N . LYS A 1 1192 ? -21.285 -16.463 28.586 1.00 93.69 1192 LYS A N 1
ATOM 9888 C CA . LYS A 1 1192 ? -21.530 -16.320 30.023 1.00 93.69 1192 LYS A CA 1
ATOM 9889 C C . LYS A 1 1192 ? -20.423 -16.990 30.834 1.00 93.69 1192 LYS A C 1
ATOM 9891 O O . LYS A 1 1192 ? -19.723 -16.291 31.557 1.00 93.69 1192 LYS A O 1
ATOM 9896 N N . LYS A 1 1193 ? -20.157 -18.282 30.609 1.00 92.81 1193 LYS A N 1
ATOM 9897 C CA . LYS A 1 1193 ? -19.118 -19.048 31.323 1.00 92.81 1193 LYS A CA 1
ATOM 9898 C C . LYS A 1 1193 ? -17.719 -18.417 31.233 1.00 92.81 1193 LYS A C 1
ATOM 9900 O O . LYS A 1 1193 ? -16.903 -18.578 32.139 1.00 92.81 1193 LYS A O 1
ATOM 9905 N N . ALA A 1 1194 ? -17.426 -17.684 30.157 1.00 91.75 1194 ALA A N 1
ATOM 9906 C CA . ALA A 1 1194 ? -16.174 -16.943 29.999 1.00 91.75 1194 ALA A CA 1
ATOM 9907 C C . ALA A 1 1194 ? -16.195 -15.512 30.574 1.00 91.75 1194 ALA A C 1
ATOM 9909 O O . ALA A 1 1194 ? -15.123 -14.955 30.830 1.00 91.75 1194 ALA A O 1
ATOM 9910 N N . MET A 1 1195 ? -17.376 -14.916 30.759 1.00 93.12 1195 MET A N 1
ATOM 9911 C CA . MET A 1 1195 ? -17.584 -13.625 31.422 1.00 93.12 1195 MET A CA 1
ATOM 9912 C C . MET A 1 1195 ? -17.770 -13.756 32.940 1.00 93.12 1195 MET A C 1
ATOM 9914 O O . MET A 1 1195 ? -17.420 -12.819 33.644 1.00 93.12 1195 MET A O 1
ATOM 9918 N N . ASP A 1 1196 ? -18.213 -14.903 33.468 1.00 87.88 1196 ASP A N 1
ATOM 9919 C CA . ASP A 1 1196 ? -18.483 -15.130 34.903 1.00 87.88 1196 ASP A CA 1
ATOM 9920 C C . ASP A 1 1196 ? -17.254 -14.908 35.817 1.00 87.88 1196 ASP A C 1
ATOM 9922 O O . ASP A 1 1196 ? -17.401 -14.670 37.012 1.00 87.88 1196 ASP A O 1
ATOM 9926 N N . ARG A 1 1197 ? -16.027 -14.953 35.272 1.00 85.88 1197 ARG A N 1
ATOM 9927 C CA . ARG A 1 1197 ? -14.775 -14.595 35.981 1.00 85.88 1197 ARG A CA 1
ATOM 9928 C C . ARG A 1 1197 ? -14.328 -13.134 35.768 1.00 85.88 1197 ARG A C 1
ATOM 9930 O O . ARG A 1 1197 ? -13.228 -12.772 36.173 1.00 85.88 1197 ARG A O 1
ATOM 9937 N N . ARG A 1 1198 ? -15.127 -12.315 35.076 1.00 90.06 1198 ARG A N 1
ATOM 9938 C CA . ARG A 1 1198 ? -14.816 -10.936 34.632 1.00 90.06 1198 ARG A CA 1
ATOM 9939 C C . ARG A 1 1198 ? -15.974 -9.941 34.786 1.00 90.06 1198 ARG A C 1
ATOM 9941 O O . ARG A 1 1198 ? -15.862 -8.805 34.337 1.00 90.06 1198 ARG A O 1
ATOM 9948 N N . VAL A 1 1199 ? -17.059 -10.355 35.429 1.00 89.56 1199 VAL A N 1
ATOM 9949 C CA . VAL A 1 1199 ? -18.139 -9.487 35.908 1.00 89.56 1199 VAL A CA 1
ATOM 9950 C C . VAL A 1 1199 ? -18.337 -9.734 37.402 1.00 89.56 1199 VAL A C 1
ATOM 9952 O O . VAL A 1 1199 ? -17.932 -10.783 37.905 1.00 89.56 1199 VAL A O 1
ATOM 9955 N N . LEU A 1 1200 ? -18.946 -8.779 38.104 1.00 85.25 1200 LEU A N 1
ATOM 9956 C CA . LEU A 1 1200 ? -19.328 -8.949 39.508 1.00 85.25 1200 LEU A CA 1
ATOM 9957 C C . LEU A 1 1200 ? -20.429 -10.011 39.621 1.00 85.25 1200 LEU A C 1
ATOM 9959 O O . LEU A 1 1200 ? -21.333 -10.073 38.778 1.00 85.25 1200 LEU A O 1
ATOM 9963 N N . LYS A 1 1201 ? -20.370 -10.841 40.663 1.00 81.25 1201 LYS A N 1
ATOM 9964 C CA . LYS A 1 1201 ? -21.452 -11.774 40.997 1.00 81.25 1201 LYS A CA 1
ATOM 9965 C C . LYS A 1 1201 ? -22.592 -11.008 41.649 1.00 81.25 1201 LYS A C 1
ATOM 9967 O O . LYS A 1 1201 ? -23.721 -11.117 41.166 1.00 81.25 1201 LYS A O 1
ATOM 9972 N N . ASP A 1 1202 ? -22.263 -10.222 42.667 1.00 82.19 1202 ASP A N 1
ATOM 9973 C CA . ASP A 1 1202 ? -23.156 -9.280 43.326 1.00 82.19 1202 ASP A CA 1
ATOM 9974 C C . ASP A 1 1202 ? -22.693 -7.855 43.006 1.00 82.19 1202 ASP A C 1
ATOM 9976 O O . ASP A 1 1202 ? -21.601 -7.439 43.375 1.00 82.19 1202 ASP A O 1
ATOM 9980 N N . ILE A 1 1203 ? -23.529 -7.101 42.294 1.00 81.00 1203 ILE A N 1
ATOM 9981 C CA . ILE A 1 1203 ? -23.226 -5.707 41.960 1.00 81.00 1203 ILE A CA 1
ATOM 9982 C C . ILE A 1 1203 ? -23.319 -4.818 43.209 1.00 81.00 1203 ILE A C 1
ATOM 9984 O O . ILE A 1 1203 ? -22.596 -3.831 43.293 1.00 81.00 1203 ILE A O 1
ATOM 9988 N N . GLN A 1 1204 ? -24.205 -5.129 44.158 1.00 78.69 1204 GLN A N 1
ATOM 9989 C CA . GLN A 1 1204 ? -24.495 -4.238 45.275 1.00 78.69 1204 GLN A CA 1
ATOM 9990 C C . GLN A 1 1204 ? -23.390 -4.293 46.329 1.00 78.69 1204 GLN A C 1
ATOM 9992 O O . GLN A 1 1204 ? -22.798 -3.257 46.617 1.00 78.69 1204 GLN A O 1
ATOM 9997 N N . GLY A 1 1205 ? -23.051 -5.474 46.846 1.00 80.88 1205 GLY A N 1
ATOM 9998 C CA . GLY A 1 1205 ? -21.957 -5.632 47.800 1.00 80.88 1205 GLY A CA 1
ATOM 9999 C C . GLY A 1 1205 ? -20.594 -5.312 47.186 1.00 80.88 1205 GLY A C 1
ATOM 10000 O O . GLY A 1 1205 ? -19.834 -4.514 47.735 1.00 80.88 1205 GLY A O 1
ATOM 10001 N N . GLU A 1 1206 ? -20.279 -5.844 45.995 1.00 83.44 1206 GLU A N 1
ATOM 10002 C CA . GLU A 1 1206 ? -18.945 -5.640 45.407 1.00 83.44 1206 GLU A CA 1
ATOM 10003 C C . GLU A 1 1206 ? -18.670 -4.185 44.959 1.00 83.44 1206 GLU A C 1
ATOM 10005 O O . GLU A 1 1206 ? -17.499 -3.838 44.801 1.00 83.44 1206 GLU A O 1
ATOM 10010 N N . CYS A 1 1207 ? -19.691 -3.328 44.785 1.00 83.19 1207 CYS A N 1
ATOM 10011 C CA . CYS A 1 1207 ? -19.515 -1.891 44.498 1.00 83.19 1207 CYS A CA 1
ATOM 10012 C C . CYS A 1 1207 ? -19.897 -0.930 45.631 1.00 83.19 1207 CYS A C 1
ATOM 10014 O O . CYS A 1 1207 ? -19.437 0.212 45.590 1.00 83.19 1207 CYS A O 1
ATOM 10016 N N . PHE A 1 1208 ? -20.741 -1.343 46.582 1.00 76.88 1208 PHE A N 1
ATOM 10017 C CA . PHE A 1 1208 ? -21.332 -0.469 47.603 1.00 76.88 1208 PHE A CA 1
ATOM 10018 C C . PHE A 1 1208 ? -21.504 -1.140 48.981 1.00 76.88 1208 PHE A C 1
ATOM 10020 O O . PHE A 1 1208 ? -22.387 -0.752 49.754 1.00 76.88 1208 PHE A O 1
ATOM 10027 N N . ASN A 1 1209 ? -20.658 -2.114 49.339 1.00 63.44 1209 ASN A N 1
ATOM 10028 C CA . ASN A 1 1209 ? -20.401 -2.390 50.758 1.00 63.44 1209 ASN A CA 1
ATOM 10029 C C . ASN A 1 1209 ? -20.138 -1.044 51.470 1.00 63.44 1209 ASN A C 1
ATOM 10031 O O . ASN A 1 1209 ? -19.344 -0.247 50.976 1.00 63.44 1209 ASN A O 1
ATOM 10035 N N . ASN A 1 1210 ? -20.840 -0.795 52.586 1.00 54.28 1210 ASN A N 1
ATOM 10036 C CA . ASN A 1 1210 ? -21.046 0.510 53.256 1.00 54.28 1210 ASN A CA 1
ATOM 10037 C C . ASN A 1 1210 ? -22.237 1.378 52.772 1.00 54.28 1210 ASN A C 1
ATOM 10039 O O . ASN A 1 1210 ? -22.292 2.572 53.069 1.00 54.28 1210 ASN A O 1
ATOM 10043 N N . LEU A 1 1211 ? -23.269 0.796 52.145 1.00 49.59 1211 LEU A N 1
ATOM 10044 C CA . LEU A 1 1211 ? -24.534 1.496 51.826 1.00 49.59 1211 LEU A CA 1
ATOM 10045 C C . LEU A 1 1211 ? -25.275 2.125 53.030 1.00 49.59 1211 LEU A C 1
ATOM 10047 O O . LEU A 1 1211 ? -26.144 2.969 52.819 1.00 49.59 1211 LEU A O 1
ATOM 10051 N N . ASN A 1 1212 ? -24.907 1.794 54.273 1.00 45.94 1212 ASN A N 1
ATOM 10052 C CA . ASN A 1 1212 ? -25.396 2.479 55.479 1.00 45.94 1212 ASN A CA 1
ATOM 10053 C C . ASN A 1 1212 ? -25.045 3.982 55.519 1.00 45.94 1212 ASN A C 1
ATOM 10055 O O . ASN A 1 1212 ? -25.677 4.720 56.268 1.00 45.94 1212 ASN A O 1
ATOM 10059 N N . PHE A 1 1213 ? -24.080 4.446 54.715 1.00 44.22 1213 PHE A N 1
ATOM 10060 C CA . PHE A 1 1213 ? -23.718 5.866 54.636 1.00 44.22 1213 PHE A CA 1
ATOM 10061 C C . PHE A 1 1213 ? -24.768 6.716 53.887 1.00 44.22 1213 PHE A C 1
ATOM 10063 O O . PHE A 1 1213 ? -24.966 7.876 54.222 1.00 44.22 1213 PHE A O 1
ATOM 10070 N N . TRP A 1 1214 ? -25.505 6.132 52.932 1.00 44.03 1214 TRP A N 1
ATOM 10071 C CA . TRP A 1 1214 ? -26.505 6.824 52.092 1.00 44.03 1214 TRP A CA 1
ATOM 10072 C C . TRP A 1 1214 ? -27.947 6.671 52.617 1.00 44.03 1214 TRP A C 1
ATOM 10074 O O . TRP A 1 1214 ? -28.895 6.517 51.849 1.00 44.03 1214 TRP A O 1
ATOM 10084 N N . LYS A 1 1215 ? -28.101 6.646 53.946 1.00 40.81 1215 LYS A N 1
ATOM 10085 C CA . LYS A 1 1215 ? -29.392 6.705 54.665 1.00 40.81 1215 LYS A CA 1
ATOM 10086 C C . LYS A 1 1215 ? -29.442 7.845 55.702 1.00 40.81 1215 LYS A C 1
ATOM 10088 O O . LYS A 1 1215 ? -30.312 7.843 56.569 1.00 40.81 1215 LYS A O 1
ATOM 10093 N N . LYS A 1 1216 ? -28.479 8.773 55.648 1.00 36.59 1216 LYS A N 1
ATOM 10094 C CA . LYS A 1 1216 ? -28.361 9.955 56.525 1.00 36.59 1216 LYS A CA 1
ATOM 10095 C C . LYS A 1 1216 ? -28.228 11.286 55.761 1.00 36.59 1216 LYS A C 1
ATOM 10097 O O . LYS A 1 1216 ? -28.129 12.326 56.402 1.00 36.59 1216 LYS A O 1
ATOM 10102 N N . GLU A 1 1217 ? -28.264 11.225 54.430 1.00 29.84 1217 GLU A N 1
ATOM 10103 C CA . GLU A 1 1217 ? -28.500 12.325 53.481 1.00 29.84 1217 GLU A CA 1
ATOM 10104 C C . GLU A 1 1217 ? -29.723 11.947 52.627 1.00 29.84 1217 GLU A C 1
ATOM 10106 O O . GLU A 1 1217 ? -30.467 12.866 52.228 1.00 29.84 1217 GLU A O 1
#

Radius of gyration: 38.8 Å; Cα contacts (8 Å, |Δi|>4): 2020; chains: 1; bounding box: 156×87×104 Å

Solvent-accessible surface area (backbone atoms only — not comparable to full-atom values): 64619 Å² total; per-residue (Å²): 110,76,69,57,55,51,51,52,52,49,51,51,50,49,47,50,50,50,49,49,49,48,48,51,48,48,49,52,60,71,60,56,65,73,79,52,44,82,62,36,42,37,37,41,27,23,26,30,41,40,46,31,76,57,78,55,80,56,48,96,52,59,62,72,75,65,81,48,60,58,47,34,55,35,75,62,11,37,49,43,18,20,45,23,12,40,43,49,21,44,55,40,34,67,77,61,60,73,40,73,78,55,96,43,84,48,31,49,49,42,22,10,44,79,48,64,31,17,45,51,20,48,39,26,19,45,18,25,42,53,72,41,97,70,34,69,92,56,78,69,37,53,40,50,68,36,49,69,59,66,80,56,92,31,67,72,23,62,51,47,49,55,50,39,56,48,58,45,69,76,41,48,72,55,56,48,61,80,39,36,72,62,50,52,48,52,27,61,66,32,56,45,95,68,84,46,75,70,50,53,40,46,52,40,51,30,54,51,30,31,59,77,64,78,39,84,68,61,82,88,54,39,72,69,53,45,49,52,43,49,52,57,29,46,40,48,48,26,50,63,43,14,40,59,27,99,86,44,74,61,38,58,68,41,21,13,60,45,34,13,57,49,55,43,46,55,49,52,52,52,49,54,53,51,54,61,74,69,52,52,83,66,59,68,70,71,54,83,80,91,58,92,72,66,75,38,95,57,50,31,38,40,40,36,26,40,43,56,68,53,54,51,27,48,31,46,50,33,60,49,80,67,36,90,83,28,87,79,49,30,71,40,57,25,13,34,42,37,41,37,34,29,32,38,92,86,72,45,54,31,38,45,35,34,38,14,30,34,34,58,45,81,70,37,83,47,26,26,66,25,61,26,27,72,64,29,76,81,17,39,41,67,48,31,53,60,57,38,49,81,38,28,51,94,48,58,65,70,76,26,46,76,64,57,82,72,70,76,81,89,82,82,80,83,81,86,78,89,77,87,87,81,88,82,88,82,84,91,77,57,77,71,55,52,56,56,50,50,52,50,52,48,52,52,51,50,51,50,50,53,51,65,72,67,61,70,96,70,88,72,82,86,47,56,65,35,38,39,38,43,29,21,23,30,41,44,52,40,69,55,71,53,78,58,37,94,63,54,83,58,85,75,88,58,64,69,47,32,56,34,78,62,11,37,54,40,18,23,46,22,13,38,48,49,19,49,49,39,37,69,72,48,58,57,43,70,73,57,96,47,83,52,34,46,48,42,33,21,28,70,48,68,37,15,45,50,22,43,51,25,19,48,29,26,41,50,71,44,86,84,50,68,82,60,75,64,42,34,48,44,65,64,44,58,44,60,21,59,63,23,68,63,34,64,69,33,48,53,51,52,50,53,54,46,70,70,40,51,63,58,53,45,65,79,40,37,80,60,50,54,54,50,19,61,67,40,51,46,94,71,74,45,79,65,51,48,43,45,54,40,49,27,52,57,40,40,50,72,74,69,45,81,75,60,92,87,62,46,75,67,55,52,49,51,38,51,51,51,34,36,42,50,49,28,48,73,38,18,37,58,30,95,89,43,70,69,32,67,68,52,33,51,38,31,43,34,62,60,54,45,49,58,51,49,53,54,53,49,51,55,47,30,78,72,60,84,47,53,43,90,83,57,56,85,78,58,59,61,93,82,64,46,71,64,40,23,38,38,42,36,20,37,44,47,66,51,54,37,28,51,48,64,72,43,42,28,68,76,54,54,74,73,49,76,48,77,58,52,50,28,19,31,43,38,41,36,32,31,68,47,99,84,80,43,49,32,34,41,37,32,37,15,62,36,40,55,45,80,65,39,82,46,24,34,48,24,57,32,26,80,62,28,66,83,15,46,41,67,44,40,54,41,39,79,73,35,94,46,56,63,59,49,48,49,56,43,54,51,51,46,54,42,51,77,72,52,54,77,86,67,93,82,68,70,72,40,77,61,35,39,37,36,43,27,22,24,30,41,44,39,32,75,52,73,48,82,54,38,95,61,54,85,57,84,68,91,52,63,70,45,31,54,30,73,68,10,43,53,34,19,21,40,23,14,43,39,45,26,49,49,40,34,64,69,64,57,53,38,67,78,60,92,50,84,62,29,50,48,45,32,24,27,74,46,68,30,16,46,51,28,41,40,25,22,47,23,26,41,58,70,50,78,79,82,63,98,62,82,68,46,28,45,45,69,57,43,91,51,65,20,60,58,22,72,57,20,48,54,27,44,52,53,58,45,54,58,44,63,79,35,44,65,58,57,38,67,80,38,38,84,57,37,57,52,48,12,74,60,31,63,44,97,65,55,49,74,68,52,48,43,47,58,46,47,28,53,51,35,36,59,69,72,71,43,81,73,61,89,89,58,43,80,64,54,50,51,50,46,53,49,53,34,54,33,54,48,26,56,72,33,18,36,63,30,90,92,47,66,72,38,56,66,50,29,15,40,29,35,9,55,59,51,39,49,58,48,49,55,51,48,41,50,50,46,38,66,77,42,78,80,64,80,57,50,90,82,40,78,37,56,91,68,57,54,72,39,20,35,38,38,34,20,36,45,56,64,51,55,29,26,48,43,50,64,40,34,41,69,90,70,62,75,52,98,60,61,76,60,48,51,16,14,34,44,33,48,36,37,27,35,40,73,86,73,45,50,31,38,37,34,34,37,18,62,47,21,49,77,50,79,41,84,48,28,32,50,29,48,46,16,86,61,33,79,74,17,46,39,67,44,31,46,69,50,38,66,87,39,29,47,91,51,59,59,61,70,27,42,69,71,59,78,66,77,75,81,120

Secondary structure (DSSP, 8-state):
-HHHHHHHHHHHHHHHHHHHHHHHHHHHHHS-S---EEEEEEEEEE---B--S---TT-SS-SGGGSS-TTPBPHHHHHHHHHHHHHHHIIIIIIS--S-SS--TTTEEEEE-SSHHHHHHHHHHHHHHHT-S--TTSPEES-TTS--S--STTTT-HHHHHHHHHHHHTTHHHHHHHTHHHHHHHHHHHT-SS--HHHHHHHHHHHHHHHHTTPPPPTTS-HHHHHHHHHHHHHHHHHHHTS-BTTBPP-HHHHHHHTHHHHHHHHHHHHHHHHHHHS-TTGGGTS-------S-TT--EEEEEE-HHHHHHHHHHHT---GGG-TTT---TT-EEEEEEEE-TTS-EEEEEEEESSTT-S-EE-GGGSGGGTT-SS-BHHHHHHHTTTSS-S-HHHHT-TTTTTSSS-S----------------S-TTTHHHHHHHHHHHHHHHHHHHHHHS--------EEEEEEEEE---B--SS--TT-TTTT---SS-TTPBPHHHHHHHHHHHHHHHIIIIIIS--S-SS--TTTEEEEE-SSHHHHHHHHHHHHHHHT-S--TTS-EE-EETTEEEE-BTBTT-HHHHHHHHHHHHHHHHHHHHHTHHHHHHHHHHHT-SS--HHHHHHHHHHHHHHHHTTPPPPTT--HHHHHHHHHHHHHHHHHHHTSSBTTBPP-HHHHHHTTHHHHHHHHHHHHHHHHHHHHT--GGGTGGG-S-TT--TT--EEEEEE-HHHHHHHHHHHB-HHHHHH--SSPPTT-EEEEEEEE-TTS-EEEEEEEESBTTBS-EE-GGGBTTTTT-SS-BHHHHHHHHH-TTHHHHHHHHHHHHHHHHHH-SS---PPPEEEEEEEEEE---B--S---TT-TTTT---SS-TTSBPHHHHHHHHHHHHHHIIIIIIIS--S-SS--TTTEEEEE-SSHHHHHHHHHHHHHHHT-SSS--S--B-EETTEEEEPBTBTTSHHHHHHHHHHHHHHHHHHHHTTHHHHHHHHHHHT-SS--HHHHHHHHHHHHHHTTTTPPPPTT--HHHHHHHHHHHHHHHHHHTT--BTTB---HHHHHHHTHHHHHHHHHHHHHHHHHHH-TT---GGGSTT----TT--EEEEEE-HHHHHHHHHHHB-GGGTSSTTSSPPTT-EEEEEEEE-TTS-EEEEEEEESSTTS-EEE-GGGBSSSTT-SSEEHHHHHHHHTTTS-S-HHHHHHTTGGGGG--

Foldseek 3Di:
DVVVVVVVVVVVVVVVVVVCVVVVVVVCVVVPPFPWAFQAKEKEWEQFAFAAQAAFPLDPDHLVNVVHGHPAQDPVSLVQLLLLLQLVQCVQCNVRVNDDLDDDLLAEAAEEALRPRLLSSRQSSPCNNNVHPGPLLPDYHNCQLLAPPRLDQLVLQPVLVVVLVVLCVVCVVVLCVVCVVLVVLVCVNRVPPDDDLVNLLSVLSNVVSCVVVVHDDPPSCPPVSNVVSLVSNLLSLCSSCQPDHPNDHGPLLSLQSGLLSVVVSVLVVVVVLVVLVPDPPVVVVVPDPPDPPPVPNNHHYYYRRDHPSNVVSVCVLQVNRCQSVDPQRAQHSGKMWMWIWIQGPVRFIWIWIWIDSGSSPPIGTCQLVGQQQVRDRRRGSVSSCVRSVSSHDPDSCVSSVVPPVLPDDPDDDDDDDDDDDDDDDDDDDCPVVVVVVVVVVVVVVVVVVVVVVPPDDDDDPFAFQAKEKEWEQFAFAAQAAFPPRPCRVPCPVGDRPAQDPVSLVQLLLLLQLVLCVHCNRRVLDDLDDDLQAEAAEEAPDSRLVSSSLSSVCNNNVDDPSSSHDYHQHLLLRSDGCQFLSVPPVLVVVLVVLQVVCFVVVCVVCVVLQVLVCVVRVPPDDTLVNLLSVLRNQVSCVVVVHDDPPSQDPVNNVVSQVSNQLSLCSSLQPDHPNDHRDVVSLCSGNVSVVVLVLLLVVQQLCCVVPVDWCVVVVSPGSHPSHGNNYHYYYYRHHLSNVLSVCSLWFDPVDNVPDRSRAHHGWMWMWGWTQDPVRFIWIWIWIDRGSSPPIHGCLLRTQQQVNDRRRGSVSSVVSSVDPCDVVVVCCVVVVVVCVVVPPPDDDDDAKAFQAKEKEWAFFAFAAQAAFPLRPCNVPCPVDDHPAAHPRRLVQLLLLLQLVLCVDCNPRVQDDLADDLLAEAAEEAPDNRLVSSSQSSCCNNNVDDDGDPDDYHQALLQPNQGDAFLCLQQLLVVVLVVLQVVCFVVLCVVQVVLQVLVCVNRVNPGCTLVNLLSNLRNQVSCVVVVHDHDPSQDPVSNVVSLLSNLLSLCSQLQADHDPHHRDLLSLQSGCLSVVVLVLVLVVLLVVCVVPVPDDCCVVSVRHPHHNSYRYYYYRHHLSNQLSVCSLWFDNVVNPPPDSRAHRRKMWMWTWIQRPVRFIWIWIWIDRTSSPDIHTPLLRTQQQVNDRTGGSVSSCVRNVSRYDPDNCCSRPVPCVVVPVD